Protein AF-A0A7U3UN12-F1 (afdb_monomer)

Nearest PDB structures (foldseek):
  3afe-assembly1_C  TM=8.961E-01  e=5.277E-24  Mycobacterium tuberculosis
  5mr6-assembly1_E  TM=8.940E-01  e=1.769E-22  Streptomyces sp.
  2or0-assembly1_A  TM=8.909E-01  e=9.303E-21  Rhodococcus jostii RHA1
  2jbt-assembly1_B  TM=8.731E-01  e=4.137E-21  Acinetobacter baumannii
  2or0-assembly2_B  TM=8.757E-01  e=8.894E-21  Rhodococcus jostii RHA1

Organism: NCBI:txid659352

Structure (mmCIF, N/CA/C/O backbone):
data_AF-A0A7U3UN12-F1
#
_entry.id   AF-A0A7U3UN12-F1
#
loop_
_atom_site.group_PDB
_atom_site.id
_atom_site.type_symbol
_atom_site.label_atom_id
_atom_site.label_alt_id
_atom_site.label_comp_id
_atom_site.label_asym_id
_atom_site.label_entity_id
_atom_site.label_seq_id
_atom_site.pdbx_PDB_ins_code
_atom_site.Cartn_x
_atom_site.Cartn_y
_atom_site.Cartn_z
_atom_site.occupancy
_atom_site.B_iso_or_equiv
_atom_site.auth_seq_id
_atom_site.auth_comp_id
_atom_site.auth_asym_id
_atom_site.auth_atom_id
_atom_site.pdbx_PDB_model_num
ATOM 1 N N . MET A 1 1 ? -53.685 4.146 -20.738 1.00 42.12 1 MET A N 1
ATOM 2 C CA . MET A 1 1 ? -53.205 5.448 -21.251 1.00 42.12 1 MET A CA 1
ATOM 3 C C . MET A 1 1 ? -54.271 6.503 -20.979 1.00 42.12 1 MET A C 1
ATOM 5 O O . MET A 1 1 ? -55.441 6.135 -21.044 1.00 42.12 1 MET A O 1
ATOM 9 N N . PRO A 1 2 ? -53.913 7.751 -20.632 1.00 36.34 2 PRO A N 1
ATOM 10 C CA . PRO A 1 2 ? -52.675 8.452 -21.002 1.00 36.34 2 PRO A CA 1
ATOM 11 C C . PRO A 1 2 ? -51.550 8.107 -20.009 1.00 36.34 2 PRO A C 1
ATOM 13 O O . PRO A 1 2 ? -51.827 7.942 -18.833 1.00 36.34 2 PRO A O 1
ATOM 16 N N . ASP A 1 3 ? -50.318 7.768 -20.387 1.00 40.16 3 ASP A N 1
ATOM 17 C CA . ASP A 1 3 ? -49.405 8.413 -21.342 1.00 40.16 3 ASP A CA 1
ATOM 18 C C . ASP A 1 3 ? -49.258 9.912 -21.101 1.00 40.16 3 ASP A C 1
ATOM 20 O O . ASP A 1 3 ? -49.695 10.743 -21.889 1.00 40.16 3 ASP A O 1
ATOM 24 N N . THR A 1 4 ? -48.602 10.237 -19.989 1.00 31.89 4 THR A N 1
ATOM 25 C CA . THR A 1 4 ? -47.873 11.494 -19.838 1.00 31.89 4 THR A CA 1
ATOM 26 C C . THR A 1 4 ? -46.593 11.244 -19.044 1.00 31.89 4 THR A C 1
ATOM 28 O O . THR A 1 4 ? -46.577 11.349 -17.819 1.00 31.89 4 THR A O 1
ATOM 31 N N . HIS A 1 5 ? -45.498 10.958 -19.753 1.00 36.66 5 HIS A N 1
ATOM 32 C CA . HIS A 1 5 ? -44.168 11.378 -19.313 1.00 36.66 5 HIS A CA 1
ATOM 33 C C . HIS A 1 5 ? -44.172 12.914 -19.251 1.00 36.66 5 HIS A C 1
ATOM 35 O O . HIS A 1 5 ? -43.764 13.590 -20.193 1.00 36.66 5 HIS A O 1
ATOM 41 N N . PHE A 1 6 ? -44.678 13.486 -18.159 1.00 35.97 6 PHE A N 1
ATOM 42 C CA . PHE A 1 6 ? -44.279 14.835 -17.794 1.00 35.97 6 PHE A CA 1
ATOM 43 C C . PHE A 1 6 ? -42.850 14.711 -17.274 1.00 35.97 6 PHE A C 1
ATOM 45 O O . PHE A 1 6 ? -42.616 14.096 -16.234 1.00 35.97 6 PHE A O 1
ATOM 52 N N . ALA A 1 7 ? -41.886 15.291 -17.990 1.00 42.12 7 ALA A N 1
ATOM 53 C CA . ALA A 1 7 ? -40.674 15.778 -17.346 1.00 42.12 7 ALA A CA 1
ATOM 54 C C . ALA A 1 7 ? -41.134 16.881 -16.385 1.00 42.12 7 ALA A C 1
ATOM 56 O O . ALA A 1 7 ? -41.232 18.050 -16.753 1.00 42.12 7 ALA A O 1
ATOM 57 N N . ALA A 1 8 ? -41.608 16.461 -15.216 1.00 51.62 8 ALA A N 1
ATOM 58 C CA . ALA A 1 8 ? -42.236 17.344 -14.267 1.00 51.62 8 ALA A CA 1
ATOM 59 C C . ALA A 1 8 ? -41.144 18.225 -13.666 1.00 51.62 8 ALA A C 1
ATOM 61 O O . ALA A 1 8 ? -40.099 17.730 -13.246 1.00 51.62 8 ALA A O 1
ATOM 62 N N . ASP A 1 9 ? -41.378 19.533 -13.686 1.00 61.50 9 ASP A N 1
ATOM 63 C CA . ASP A 1 9 ? -40.504 20.515 -13.061 1.00 61.50 9 ASP A CA 1
ATOM 64 C C . ASP A 1 9 ? -40.189 20.059 -11.616 1.00 61.50 9 ASP A C 1
ATOM 66 O O . ASP A 1 9 ? -41.124 19.862 -10.827 1.00 61.50 9 ASP A O 1
ATOM 70 N N . PRO A 1 10 ? -38.909 19.850 -11.247 1.00 58.53 10 PRO A N 1
ATOM 71 C CA . PRO A 1 10 ? -38.522 19.457 -9.892 1.00 58.53 10 PRO A CA 1
ATOM 72 C C . PRO A 1 10 ? -39.034 20.430 -8.823 1.00 58.53 10 PRO A C 1
ATOM 74 O O . PRO A 1 10 ? -39.252 20.023 -7.683 1.00 58.53 10 PRO A O 1
ATOM 77 N N . ALA A 1 11 ? -39.278 21.694 -9.193 1.00 62.09 11 ALA A N 1
ATOM 78 C CA . ALA A 1 11 ? -39.853 22.709 -8.313 1.00 62.09 11 ALA A CA 1
ATOM 79 C C . ALA A 1 11 ? -41.364 22.531 -8.065 1.00 62.09 11 ALA A C 1
ATOM 81 O O . ALA A 1 11 ? -41.926 23.197 -7.197 1.00 62.09 11 ALA A O 1
ATOM 82 N N . GLN A 1 12 ? -42.038 21.654 -8.815 1.00 71.75 12 GLN A N 1
ATOM 83 C CA . GLN A 1 12 ? -43.492 21.457 -8.765 1.00 71.75 12 GLN A CA 1
ATOM 84 C C . GLN A 1 12 ? -43.906 20.032 -8.378 1.00 71.75 12 GLN A C 1
ATOM 86 O O . GLN A 1 12 ? -45.104 19.763 -8.280 1.00 71.75 12 GLN A O 1
ATOM 91 N N . THR A 1 13 ? -42.946 19.131 -8.130 1.00 79.44 13 THR A N 1
ATOM 92 C CA . THR A 1 13 ? -43.201 17.746 -7.698 1.00 79.44 13 THR A CA 1
ATOM 93 C C . THR A 1 13 ? -42.498 17.404 -6.389 1.00 79.44 13 THR A C 1
ATOM 95 O O . THR A 1 13 ? -41.421 17.938 -6.112 1.00 79.44 13 THR A O 1
ATOM 98 N N . PRO A 1 14 ? -43.073 16.501 -5.568 1.00 81.88 14 PRO A N 1
ATOM 99 C CA . PRO A 1 14 ? -42.482 16.124 -4.289 1.00 81.88 14 PRO A CA 1
ATOM 100 C C . PRO A 1 14 ? -41.274 15.190 -4.450 1.00 81.88 14 PRO A C 1
ATOM 102 O O . PRO A 1 14 ? -40.668 14.821 -3.452 1.00 81.88 14 PRO A O 1
ATOM 105 N N . VAL A 1 15 ? -40.897 14.809 -5.678 1.00 84.00 15 VAL A N 1
ATOM 106 C CA . VAL A 1 15 ? -39.789 13.882 -5.949 1.00 84.00 15 VAL A CA 1
ATOM 107 C C . VAL A 1 15 ? -38.502 14.371 -5.290 1.00 84.00 15 VAL A C 1
ATOM 109 O O . VAL A 1 15 ? -38.031 15.467 -5.592 1.00 84.00 15 VAL A O 1
ATOM 112 N N . GLY A 1 16 ? -37.924 13.556 -4.409 1.00 74.25 16 GLY A N 1
ATOM 113 C CA . GLY A 1 16 ? -36.768 13.925 -3.590 1.00 74.25 16 GLY A CA 1
ATOM 114 C C . GLY A 1 16 ? -36.818 13.305 -2.197 1.00 74.25 16 GLY A C 1
ATOM 115 O O . GLY A 1 16 ? -37.695 12.491 -1.901 1.00 74.25 16 GLY A O 1
ATOM 116 N N . VAL A 1 17 ? -35.853 13.670 -1.353 1.00 80.19 17 VAL A N 1
ATOM 117 C CA . VAL A 1 17 ? -35.819 13.304 0.071 1.00 80.19 17 VAL A CA 1
ATOM 118 C C . VAL A 1 17 ? -36.171 14.537 0.892 1.00 80.19 17 VAL A C 1
ATOM 120 O O . VAL A 1 17 ? -35.703 15.635 0.589 1.00 80.19 17 VAL A O 1
ATOM 123 N N . TRP A 1 18 ? -36.989 14.358 1.921 1.00 83.56 18 TRP A N 1
ATOM 124 C CA . TRP A 1 18 ? -37.449 15.425 2.797 1.00 83.56 18 TRP A CA 1
ATOM 125 C C . TRP A 1 18 ? -37.288 15.012 4.248 1.00 83.56 18 TRP A C 1
ATOM 127 O O . TRP A 1 18 ? -37.630 13.887 4.609 1.00 83.56 18 TRP A O 1
ATOM 137 N N . THR A 1 19 ? -36.814 15.929 5.080 1.00 83.00 19 THR A N 1
ATOM 138 C CA . THR A 1 19 ? -36.794 15.761 6.535 1.00 83.00 19 THR A CA 1
ATOM 139 C C . THR A 1 19 ? -37.794 16.710 7.156 1.00 83.00 19 THR A C 1
ATOM 141 O O . THR A 1 19 ? -37.866 17.878 6.769 1.00 83.00 19 THR A O 1
ATOM 144 N N . GLY A 1 20 ? -38.561 16.224 8.117 1.00 83.88 20 GLY A N 1
ATOM 145 C CA . GLY A 1 20 ? -39.664 16.979 8.677 1.00 83.88 20 GLY A CA 1
ATOM 146 C C . GLY A 1 20 ? -40.144 16.415 9.996 1.00 83.88 20 GLY A C 1
ATOM 147 O O . GLY A 1 20 ? -39.463 15.606 10.623 1.00 83.88 20 GLY A O 1
ATOM 148 N N . SER A 1 21 ? -41.329 16.840 10.407 1.00 79.62 21 SER A N 1
ATOM 149 C CA . SER A 1 21 ? -42.030 16.256 11.542 1.00 79.62 21 SER A CA 1
ATOM 150 C C . SER A 1 21 ? -43.490 15.990 11.209 1.00 79.62 21 SER A C 1
ATOM 152 O O . SER A 1 21 ? -44.137 16.768 10.498 1.00 79.62 21 SER A O 1
ATOM 154 N N . VAL A 1 22 ? -43.991 14.848 11.683 1.00 76.56 22 VAL A N 1
ATOM 155 C CA . VAL A 1 22 ? -45.420 14.553 11.707 1.00 76.56 22 VAL A CA 1
ATOM 156 C C . VAL A 1 22 ? -45.916 14.901 13.095 1.00 76.56 22 VAL A C 1
ATOM 158 O O . VAL A 1 22 ? -45.373 14.439 14.100 1.00 76.56 22 VAL A O 1
ATOM 161 N N . ARG A 1 23 ? -46.962 15.719 13.145 1.00 73.19 23 ARG A N 1
ATOM 162 C CA . ARG A 1 23 ? -47.725 15.951 14.363 1.00 73.19 23 ARG A CA 1
ATOM 163 C C . ARG A 1 23 ? -48.973 15.080 14.329 1.00 73.19 23 ARG A C 1
ATOM 165 O O . ARG A 1 23 ? -49.747 15.146 13.372 1.00 73.19 23 ARG A O 1
ATOM 172 N N . HIS A 1 24 ? -49.157 14.289 15.378 1.00 70.81 24 HIS A N 1
ATOM 173 C CA . HIS A 1 24 ? -50.365 13.512 15.639 1.00 70.81 24 HIS A CA 1
ATOM 174 C C . HIS A 1 24 ? -50.679 13.621 17.133 1.00 70.81 24 HIS A C 1
ATOM 176 O O . HIS A 1 24 ? -49.779 13.571 17.971 1.00 70.81 24 HIS A O 1
ATOM 182 N N . ASP A 1 25 ? -51.946 13.877 17.462 1.00 70.50 25 ASP A N 1
ATOM 183 C CA . ASP A 1 25 ? -52.377 14.206 18.827 1.00 70.50 25 ASP A CA 1
ATOM 184 C C . ASP A 1 25 ? -51.485 15.309 19.477 1.00 70.50 25 ASP A C 1
ATOM 186 O O . ASP A 1 25 ? -51.302 16.383 18.886 1.00 70.50 25 ASP A O 1
ATOM 190 N N . ASP A 1 26 ? -50.928 15.053 20.672 1.00 68.25 26 ASP A N 1
ATOM 191 C CA . ASP A 1 26 ? -49.987 15.929 21.406 1.00 68.25 26 ASP A CA 1
ATOM 192 C C . ASP A 1 26 ? -48.503 15.553 21.179 1.00 68.25 26 ASP A C 1
ATOM 194 O O . ASP A 1 26 ? -47.614 16.022 21.896 1.00 68.25 26 ASP A O 1
ATOM 198 N N . GLN A 1 27 ? -48.213 14.686 20.203 1.00 67.44 27 GLN A N 1
ATOM 199 C CA . GLN A 1 27 ? -46.865 14.203 19.894 1.00 67.44 27 GLN A CA 1
ATOM 200 C C . GLN A 1 27 ? -46.340 14.791 18.581 1.00 67.44 27 GLN A C 1
ATOM 202 O O . GLN A 1 27 ? -47.083 15.219 17.696 1.00 67.44 27 GLN A O 1
ATOM 207 N N . THR A 1 28 ? -45.018 14.886 18.475 1.00 76.94 28 THR A N 1
ATOM 208 C CA . THR A 1 28 ? -44.327 15.358 17.273 1.00 76.94 28 THR A CA 1
ATOM 209 C C . THR A 1 28 ? -43.138 14.454 17.034 1.00 76.94 28 THR A C 1
ATOM 211 O O . THR A 1 28 ? -42.165 14.508 17.785 1.00 76.94 28 THR A O 1
ATOM 214 N N . ASP A 1 29 ? -43.222 13.657 15.977 1.00 74.62 29 ASP A N 1
ATOM 215 C CA . ASP A 1 29 ? -42.183 12.706 15.614 1.00 74.62 29 ASP A CA 1
ATOM 216 C C . ASP A 1 29 ? -41.416 13.226 14.397 1.00 74.62 29 ASP A C 1
ATOM 218 O O . ASP A 1 29 ? -42.035 13.608 13.395 1.00 74.62 29 ASP A O 1
ATOM 222 N N . PRO A 1 30 ? -40.074 13.283 14.449 1.00 79.94 30 PRO A N 1
ATOM 223 C CA . PRO A 1 30 ? -39.297 13.608 13.268 1.00 79.94 30 PRO A CA 1
ATOM 224 C C . PRO A 1 30 ? -39.419 12.470 12.249 1.00 79.94 30 PRO A C 1
ATOM 226 O O . PRO A 1 30 ? -39.492 11.296 12.608 1.00 79.94 30 PRO A O 1
ATOM 229 N N . TYR A 1 31 ? -39.391 12.802 10.964 1.00 84.12 31 TYR A N 1
ATOM 230 C CA . TYR A 1 31 ? -39.350 11.813 9.897 1.00 84.12 31 TYR A CA 1
ATOM 231 C C . TYR A 1 31 ? -38.380 12.209 8.791 1.00 84.12 31 TYR A C 1
ATOM 233 O O . TYR A 1 31 ? -38.046 13.377 8.591 1.00 84.12 31 TYR A O 1
ATOM 241 N N . THR A 1 32 ? -37.974 11.207 8.021 1.00 82.12 32 THR A N 1
ATOM 242 C CA . THR A 1 32 ? -37.382 11.359 6.696 1.00 82.12 32 THR A CA 1
ATOM 243 C C . THR A 1 32 ? -38.242 10.598 5.697 1.00 82.12 32 THR A C 1
ATOM 245 O O . THR A 1 32 ? -38.432 9.395 5.841 1.00 82.12 32 THR A O 1
ATOM 248 N N . ILE A 1 33 ? -38.777 11.283 4.690 1.00 84.81 33 ILE A N 1
ATOM 249 C CA . ILE A 1 33 ? -39.629 10.697 3.649 1.00 84.81 33 ILE A CA 1
ATOM 250 C C . ILE A 1 33 ? -38.970 10.886 2.287 1.00 84.81 33 ILE A C 1
ATOM 252 O O . ILE A 1 33 ? -38.375 11.929 2.011 1.00 84.81 33 ILE A O 1
ATOM 256 N N . SER A 1 34 ? -39.076 9.894 1.413 1.00 84.25 34 SER A N 1
ATOM 257 C CA . SER A 1 34 ? -38.676 10.027 0.019 1.00 84.25 34 SER A CA 1
ATOM 258 C C . SER A 1 34 ? -39.816 9.690 -0.914 1.00 84.25 34 SER A C 1
ATOM 260 O O . SER A 1 34 ? -40.444 8.645 -0.772 1.00 84.25 34 SER A O 1
ATOM 262 N N . PHE A 1 35 ? -40.023 10.565 -1.895 1.00 83.62 35 PHE A N 1
ATOM 263 C CA . PHE A 1 35 ? -40.941 10.356 -3.005 1.00 83.62 35 PHE A CA 1
ATOM 264 C C . PHE A 1 35 ? -40.124 10.011 -4.248 1.00 83.62 35 PHE A C 1
ATOM 266 O O . PHE A 1 35 ? -39.290 10.808 -4.698 1.00 83.62 35 PHE A O 1
ATOM 273 N N . ALA A 1 36 ? -40.339 8.819 -4.795 1.00 79.38 36 ALA A N 1
ATOM 274 C CA . ALA A 1 36 ? -39.640 8.355 -5.983 1.00 79.38 36 ALA A CA 1
ATOM 275 C C . ALA A 1 36 ? -40.406 8.726 -7.270 1.00 79.38 36 ALA A C 1
ATOM 277 O O . ALA A 1 36 ? -41.631 8.861 -7.242 1.00 79.38 36 ALA A O 1
ATOM 278 N N . PRO A 1 37 ? -39.722 8.882 -8.420 1.00 75.75 37 PRO A N 1
ATOM 279 C CA . PRO A 1 37 ? -40.375 9.230 -9.686 1.00 75.75 37 PRO A CA 1
ATOM 280 C C . PRO A 1 37 ? -41.416 8.213 -10.180 1.00 75.75 37 PRO A C 1
ATOM 282 O O . PRO A 1 37 ? -42.262 8.567 -10.995 1.00 75.75 37 PRO A O 1
ATOM 285 N N . ASP A 1 38 ? -41.345 6.963 -9.720 1.00 78.44 38 ASP A N 1
ATOM 286 C CA . ASP A 1 38 ? -42.259 5.873 -10.086 1.00 78.44 38 ASP A CA 1
ATOM 287 C C . ASP A 1 38 ? -43.555 5.842 -9.253 1.00 78.44 38 ASP A C 1
ATOM 289 O O . ASP A 1 38 ? -44.390 4.961 -9.450 1.00 78.44 38 ASP A O 1
ATOM 293 N N . GLY A 1 39 ? -43.743 6.811 -8.351 1.00 79.88 39 GLY A N 1
ATOM 294 C CA . GLY A 1 39 ? -44.926 6.913 -7.499 1.00 79.88 39 GLY A CA 1
ATOM 295 C C . GLY A 1 39 ? -44.787 6.216 -6.148 1.00 79.88 39 GLY A C 1
ATOM 296 O O . GLY A 1 39 ? -45.744 6.221 -5.382 1.00 79.88 39 GLY A O 1
ATOM 297 N N . THR A 1 40 ? -43.629 5.643 -5.812 1.00 81.62 40 THR A N 1
ATOM 298 C CA . THR A 1 40 ? -43.408 4.979 -4.516 1.00 81.62 40 THR A CA 1
ATOM 299 C C . THR A 1 40 ? -42.907 5.933 -3.428 1.00 81.62 40 THR A C 1
ATOM 301 O O . THR A 1 40 ? -42.318 6.987 -3.703 1.00 81.62 40 THR A O 1
ATOM 304 N N . ILE A 1 41 ? -43.153 5.561 -2.168 1.00 82.12 41 ILE A N 1
ATOM 305 C CA . ILE A 1 41 ? -42.740 6.302 -0.971 1.00 82.12 41 ILE A CA 1
ATOM 306 C C . ILE A 1 41 ? -42.015 5.389 0.003 1.00 82.12 41 ILE A C 1
ATOM 308 O O . ILE A 1 41 ? -42.463 4.273 0.256 1.00 82.12 41 ILE A O 1
ATOM 312 N N . ALA A 1 42 ? -40.948 5.915 0.599 1.00 80.50 42 ALA A N 1
ATOM 313 C CA . ALA A 1 42 ? -40.327 5.347 1.786 1.00 80.50 42 ALA A CA 1
ATOM 314 C C . ALA A 1 42 ? -40.314 6.403 2.897 1.00 80.50 42 ALA A C 1
ATOM 316 O O . ALA A 1 42 ? -39.786 7.499 2.699 1.00 80.50 42 ALA A O 1
ATOM 317 N N . LEU A 1 43 ? -40.903 6.080 4.047 1.00 81.81 43 LEU A N 1
ATOM 318 C CA . LEU A 1 43 ? -40.863 6.881 5.267 1.00 81.81 43 LEU A CA 1
ATOM 319 C C . LEU A 1 43 ? -39.957 6.199 6.287 1.00 81.81 43 LEU A C 1
ATOM 321 O O . LEU A 1 43 ? -39.971 4.980 6.445 1.00 81.81 43 LEU A O 1
ATOM 325 N N . ARG A 1 44 ? -39.226 7.009 7.039 1.00 77.69 44 ARG A N 1
ATOM 326 C CA . ARG A 1 44 ? -38.515 6.589 8.231 1.00 77.69 44 ARG A CA 1
ATOM 327 C C . ARG A 1 44 ? -38.750 7.568 9.375 1.00 77.69 44 ARG A C 1
ATOM 329 O O . ARG A 1 44 ? -38.550 8.766 9.196 1.00 77.69 44 ARG A O 1
ATOM 336 N N . THR A 1 45 ? -39.097 7.061 10.549 1.00 74.75 45 THR A N 1
ATOM 337 C CA . THR A 1 45 ? -39.099 7.799 11.825 1.00 74.75 45 THR A CA 1
ATOM 338 C C . THR A 1 45 ? -38.021 7.202 12.752 1.00 74.75 45 THR A C 1
ATOM 340 O O . THR A 1 45 ? -37.384 6.212 12.377 1.00 74.75 45 THR A O 1
ATOM 343 N N . PRO A 1 46 ? -37.765 7.752 13.958 1.00 63.66 46 PRO A N 1
ATOM 344 C CA . PRO A 1 46 ? -36.860 7.133 14.930 1.00 63.66 46 PRO A CA 1
ATOM 345 C C . PRO A 1 46 ? -37.236 5.701 15.330 1.00 63.66 46 PRO A C 1
ATOM 347 O O . PRO A 1 46 ? -36.381 4.964 15.811 1.00 63.66 46 PRO A O 1
ATOM 350 N N . VAL A 1 47 ? -38.505 5.314 15.163 1.00 61.62 47 VAL A N 1
ATOM 351 C CA . VAL A 1 47 ? -39.056 4.058 15.696 1.00 61.62 47 VAL A CA 1
ATOM 352 C C . VAL A 1 47 ? -39.829 3.225 14.669 1.00 61.62 47 VAL A C 1
ATOM 354 O O . VAL A 1 47 ? -40.182 2.085 14.967 1.00 61.62 47 VAL A O 1
ATOM 357 N N . THR A 1 48 ? -40.074 3.749 13.464 1.00 68.19 48 THR A N 1
ATOM 358 C CA . THR A 1 48 ? -40.845 3.078 12.404 1.00 68.19 48 THR A CA 1
ATOM 359 C C . THR A 1 48 ? -40.194 3.226 11.035 1.00 68.19 48 THR A C 1
ATOM 361 O O . THR A 1 48 ? -39.489 4.196 10.737 1.00 68.19 48 THR A O 1
ATOM 364 N N . VAL A 1 49 ? -40.479 2.251 10.175 1.00 70.62 49 VAL A N 1
ATOM 365 C CA . VAL A 1 49 ? -40.269 2.341 8.731 1.00 70.62 49 VAL A CA 1
ATOM 366 C C . VAL A 1 49 ? -41.631 2.181 8.068 1.00 70.62 49 VAL A C 1
ATOM 368 O O . VAL A 1 49 ? -42.425 1.322 8.457 1.00 70.62 49 VAL A O 1
ATOM 371 N N . GLY A 1 50 ? -41.906 3.029 7.083 1.00 77.69 50 GLY A N 1
ATOM 372 C CA . GLY A 1 50 ? -43.135 3.005 6.311 1.00 77.69 50 GLY A CA 1
ATOM 373 C C . GLY A 1 50 ? -42.875 2.958 4.817 1.00 77.69 50 GLY A C 1
ATOM 374 O O . GLY A 1 50 ? -41.863 3.455 4.323 1.00 77.69 50 GLY A O 1
ATOM 375 N N . THR A 1 51 ? -43.816 2.379 4.085 1.00 81.12 51 THR A N 1
ATOM 376 C CA . THR A 1 51 ? -43.809 2.359 2.619 1.00 81.12 51 THR A CA 1
ATOM 377 C C . THR A 1 51 ? -45.177 2.748 2.093 1.00 81.12 51 THR A C 1
ATOM 379 O O . THR A 1 51 ? -46.173 2.660 2.808 1.00 81.12 51 THR A O 1
ATOM 382 N N . GLY A 1 52 ? -45.240 3.237 0.861 1.00 86.06 52 GLY A N 1
ATOM 383 C CA . GLY A 1 52 ? -46.489 3.760 0.336 1.00 86.06 52 GLY A CA 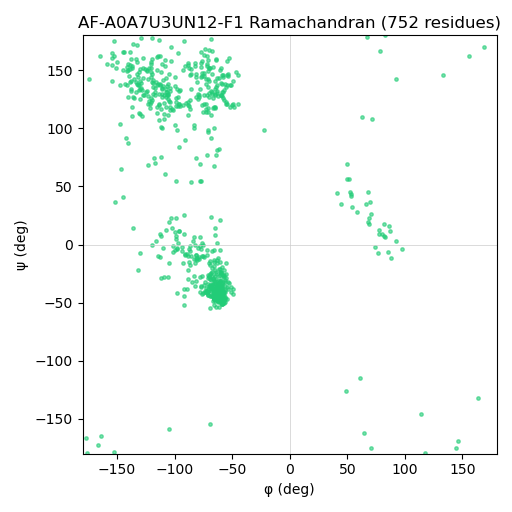1
ATOM 384 C C . GLY A 1 52 ? -46.418 4.214 -1.109 1.00 86.06 52 GLY A C 1
ATOM 385 O O . GLY A 1 52 ? -45.449 3.941 -1.820 1.00 86.06 52 GLY A O 1
ATOM 386 N N . THR A 1 53 ? -47.445 4.942 -1.533 1.00 87.50 53 THR A N 1
ATOM 387 C CA . THR A 1 53 ? -47.560 5.477 -2.893 1.00 87.50 53 THR A CA 1
ATOM 388 C C . THR A 1 53 ? -48.023 6.923 -2.888 1.00 87.50 53 THR A C 1
ATOM 390 O O . THR A 1 53 ? -48.882 7.296 -2.091 1.00 87.50 53 THR A O 1
ATOM 393 N N . TRP A 1 54 ? -47.489 7.740 -3.793 1.00 91.06 54 TRP A N 1
ATOM 394 C CA . TRP A 1 54 ? -47.915 9.121 -3.994 1.00 91.06 54 TRP A CA 1
ATOM 395 C C . TRP A 1 54 ? -48.421 9.349 -5.413 1.00 91.06 54 TRP A C 1
ATOM 397 O O . TRP A 1 54 ? -48.031 8.673 -6.364 1.00 91.06 54 TRP A O 1
ATOM 407 N N . VAL A 1 55 ? -49.278 10.356 -5.551 1.00 86.88 55 VAL A N 1
ATOM 408 C CA . VAL A 1 55 ? -49.844 10.782 -6.828 1.00 86.88 55 VAL A CA 1
ATOM 409 C C . VAL A 1 55 ? -49.729 12.301 -6.948 1.00 86.88 55 VAL A C 1
ATOM 411 O O . VAL A 1 55 ? -49.951 13.042 -5.987 1.00 86.88 55 VAL A O 1
ATOM 414 N N . ALA A 1 56 ? -49.360 12.780 -8.136 1.00 85.50 56 ALA A N 1
ATOM 415 C CA . ALA A 1 56 ? -49.292 14.207 -8.435 1.00 85.50 56 ALA A CA 1
ATOM 416 C C . ALA A 1 56 ? -50.699 14.819 -8.580 1.00 85.50 56 ALA A C 1
ATOM 418 O O . ALA A 1 56 ? -51.574 14.241 -9.224 1.00 85.50 56 ALA A O 1
ATOM 419 N N . GLY A 1 57 ? -50.897 16.012 -8.017 1.00 82.69 57 GLY A N 1
ATOM 420 C CA . GLY A 1 57 ? -52.091 16.838 -8.202 1.00 82.69 57 GLY A CA 1
ATOM 421 C C . GLY A 1 57 ? -51.833 18.034 -9.134 1.00 82.69 57 GLY A C 1
ATOM 422 O O . GLY A 1 57 ? -50.878 18.025 -9.913 1.00 82.69 57 GLY A O 1
ATOM 423 N N . PRO A 1 58 ? -52.664 19.095 -9.072 1.00 84.06 58 PRO A N 1
ATOM 424 C CA . PRO A 1 58 ? -52.377 20.379 -9.722 1.00 84.06 58 PRO A CA 1
ATOM 425 C C . PRO A 1 58 ? -50.992 20.932 -9.326 1.00 84.06 58 PRO A C 1
ATOM 427 O O . PRO A 1 58 ? -50.488 20.548 -8.272 1.00 84.06 58 PRO A O 1
ATOM 430 N N . PRO A 1 59 ? -50.386 21.860 -10.096 1.00 81.75 59 PRO A N 1
ATOM 431 C CA . PRO A 1 59 ? -49.037 22.373 -9.836 1.00 81.75 59 PRO A CA 1
ATOM 432 C C . PRO A 1 59 ? -48.781 22.717 -8.361 1.00 81.75 59 PRO A C 1
ATOM 434 O O . PRO A 1 59 ? -49.497 23.529 -7.770 1.00 81.75 59 PRO A O 1
ATOM 437 N N . GLY A 1 60 ? -47.772 22.071 -7.766 1.00 81.81 60 GLY A N 1
ATOM 438 C CA . GLY A 1 60 ? -47.418 22.241 -6.356 1.00 81.81 60 GLY A CA 1
ATOM 439 C C . GLY A 1 60 ? -48.319 21.506 -5.355 1.00 81.81 60 GLY A C 1
ATOM 440 O O . GLY A 1 60 ? -48.228 21.797 -4.166 1.00 81.81 60 GLY A O 1
ATOM 441 N N . ARG A 1 61 ? -49.183 20.575 -5.783 1.00 89.25 61 ARG A N 1
ATOM 442 C CA . ARG A 1 61 ? -49.997 19.702 -4.914 1.00 89.25 61 ARG A CA 1
ATOM 443 C C . ARG A 1 61 ? -49.757 18.226 -5.216 1.00 89.25 61 ARG A C 1
ATOM 445 O O . ARG A 1 61 ? -49.474 17.855 -6.352 1.00 89.25 61 ARG A O 1
ATOM 452 N N . PHE A 1 62 ? -49.903 17.387 -4.201 1.00 91.00 62 PHE A N 1
ATOM 453 C CA . PHE A 1 62 ? -49.770 15.933 -4.295 1.00 91.00 62 PHE A CA 1
ATOM 454 C C . PHE A 1 62 ? -50.582 15.264 -3.185 1.00 91.00 62 PHE A C 1
ATOM 456 O O . PHE A 1 62 ? -50.977 15.924 -2.228 1.00 91.00 62 PHE A O 1
ATOM 463 N N . SER A 1 63 ? -50.828 13.966 -3.293 1.00 90.19 63 SER A N 1
ATOM 464 C CA . SER A 1 63 ? -51.377 13.157 -2.203 1.00 90.19 63 SER A CA 1
ATOM 465 C C . SER A 1 63 ? -50.526 11.917 -2.015 1.00 90.19 63 SER A C 1
ATOM 467 O O . SER A 1 63 ? -49.931 11.428 -2.979 1.00 90.19 63 SER A O 1
ATOM 469 N N . TYR A 1 64 ? -50.476 11.397 -0.798 1.00 90.38 64 TYR A N 1
ATOM 470 C CA . TYR A 1 64 ? -49.819 10.134 -0.534 1.00 90.38 64 TYR A CA 1
ATOM 471 C C . TYR A 1 64 ? -50.555 9.251 0.456 1.00 90.38 64 TYR A C 1
ATOM 473 O O . TYR A 1 64 ? -51.213 9.732 1.375 1.00 90.38 64 TYR A O 1
ATOM 481 N N . GLU A 1 65 ? -50.378 7.952 0.257 1.00 88.12 65 GLU A N 1
ATOM 482 C CA . GLU A 1 65 ? -50.784 6.895 1.167 1.00 88.12 65 GLU A CA 1
ATOM 483 C C . GLU A 1 65 ? -49.543 6.189 1.681 1.00 88.12 65 GLU A C 1
ATOM 485 O O . GLU A 1 65 ? -48.615 5.936 0.911 1.00 88.12 65 GLU A O 1
ATOM 490 N N . LEU A 1 66 ? -49.518 5.894 2.974 1.00 86.81 66 LEU A N 1
ATOM 491 C CA . LEU A 1 66 ? -48.387 5.271 3.637 1.00 86.81 66 LEU A CA 1
ATOM 492 C C . LEU A 1 66 ? -48.875 4.257 4.665 1.00 86.81 66 LEU A C 1
ATOM 494 O O . LEU A 1 66 ? -49.779 4.549 5.445 1.00 86.81 66 LEU A O 1
ATOM 498 N N . THR A 1 67 ? -48.220 3.103 4.701 1.00 83.19 67 THR A N 1
ATOM 499 C CA . THR A 1 67 ? -48.338 2.134 5.781 1.00 83.19 67 THR A CA 1
ATOM 500 C C . THR A 1 67 ? -47.032 2.082 6.564 1.00 83.19 67 THR A C 1
ATOM 502 O O . THR A 1 67 ? -45.970 1.864 5.982 1.00 83.19 67 THR A O 1
ATOM 505 N N . GLU A 1 68 ? -47.103 2.254 7.880 1.00 80.50 68 GLU A N 1
ATOM 506 C CA . GLU A 1 68 ? -45.980 2.094 8.807 1.00 80.50 68 GLU A CA 1
ATOM 507 C C . GLU A 1 68 ? -46.183 0.859 9.670 1.00 80.50 68 GLU A C 1
ATOM 509 O O . GLU A 1 68 ? -47.294 0.599 10.131 1.00 80.50 68 GLU A O 1
ATOM 514 N N . VAL A 1 69 ? -45.103 0.132 9.946 1.00 71.56 69 VAL A N 1
ATOM 515 C CA . VAL A 1 69 ? -45.099 -0.915 10.972 1.00 71.56 69 VAL A CA 1
ATOM 516 C C . VAL A 1 69 ? -44.326 -0.386 12.170 1.00 71.56 69 VAL A C 1
ATOM 518 O O . VAL A 1 69 ? -43.217 0.133 12.023 1.00 71.56 69 VAL A O 1
ATOM 521 N N . PHE A 1 70 ? -44.918 -0.493 13.359 1.00 66.38 70 PHE A N 1
ATOM 522 C CA . PHE A 1 70 ? -44.299 -0.025 14.594 1.00 66.38 70 PHE A CA 1
ATOM 523 C C . PHE A 1 70 ? -44.285 -1.117 15.650 1.00 66.38 70 PHE A C 1
ATOM 525 O O . PHE A 1 70 ? -45.249 -1.867 15.805 1.00 66.38 70 PHE A O 1
ATOM 532 N N . THR A 1 71 ? -43.206 -1.156 16.427 1.00 57.75 71 THR A N 1
ATOM 533 C CA . THR A 1 71 ? -43.094 -2.014 17.607 1.00 57.75 71 THR A CA 1
ATOM 534 C C . THR A 1 71 ? -43.096 -1.112 18.843 1.00 57.75 71 THR A C 1
ATOM 536 O O . THR A 1 71 ? -42.073 -0.501 19.151 1.00 57.75 71 THR A O 1
ATOM 539 N N . PRO A 1 72 ? -44.229 -0.964 19.551 1.00 53.56 72 PRO A N 1
ATOM 540 C CA . PRO A 1 72 ? -44.279 -0.189 20.782 1.00 53.56 72 PRO A CA 1
ATOM 541 C C . PRO A 1 72 ? -43.390 -0.832 21.855 1.00 53.56 72 PRO A C 1
ATOM 543 O O . PRO A 1 72 ? -43.123 -2.034 21.824 1.00 53.56 72 PRO A O 1
ATOM 546 N N . ALA A 1 73 ? -42.994 -0.050 22.866 1.00 44.34 73 ALA A N 1
ATOM 547 C CA . ALA A 1 73 ? -42.172 -0.512 23.996 1.00 44.34 73 ALA A CA 1
ATOM 548 C C . ALA A 1 73 ? -42.764 -1.723 24.757 1.00 44.34 73 ALA A C 1
ATOM 550 O O . ALA A 1 73 ? -42.065 -2.391 25.512 1.00 44.34 73 ALA A O 1
ATOM 551 N N . SER A 1 74 ? -44.052 -2.017 24.552 1.00 43.03 74 SER A N 1
ATOM 552 C CA . SER A 1 74 ? -44.776 -3.179 25.075 1.00 43.03 74 SER A CA 1
ATOM 553 C C . SER A 1 74 ? -44.596 -4.475 24.264 1.00 43.03 74 SER A C 1
ATOM 555 O O . SER A 1 74 ? -45.192 -5.493 24.620 1.00 43.03 74 SER A O 1
ATOM 557 N N . GLY A 1 75 ? -43.822 -4.463 23.173 1.00 44.50 75 GLY A N 1
ATOM 558 C CA . GLY A 1 75 ? -43.416 -5.660 22.424 1.00 44.50 75 GLY A CA 1
ATOM 559 C C . GLY A 1 75 ? -44.443 -6.242 21.442 1.00 44.50 75 GLY A C 1
ATOM 560 O O . GLY A 1 75 ? -44.213 -7.332 20.929 1.00 44.50 75 GLY A O 1
ATOM 561 N N . HIS A 1 76 ? -45.558 -5.556 21.163 1.00 52.31 76 HIS A N 1
ATOM 562 C CA . HIS A 1 76 ? -46.605 -6.039 20.245 1.00 52.31 76 HIS A CA 1
ATOM 563 C C . HIS A 1 76 ? -46.689 -5.167 18.984 1.00 52.31 76 HIS A C 1
ATOM 565 O O . HIS A 1 76 ? -47.182 -4.046 19.063 1.00 52.31 76 HIS A O 1
ATOM 571 N N . ALA A 1 77 ? -46.223 -5.673 17.838 1.00 61.78 77 ALA A N 1
ATOM 572 C CA . ALA A 1 77 ? -46.157 -4.925 16.577 1.00 61.78 77 ALA A CA 1
ATOM 573 C C . ALA A 1 77 ? -47.545 -4.536 16.037 1.00 61.78 77 ALA A C 1
ATOM 575 O O . ALA A 1 77 ? -48.396 -5.403 15.912 1.00 61.78 77 ALA A O 1
ATOM 576 N N . GLY A 1 78 ? -47.778 -3.270 15.690 1.00 72.44 78 GLY A N 1
ATOM 577 C CA . GLY A 1 78 ? -49.002 -2.791 15.030 1.00 72.44 78 GLY A CA 1
ATOM 578 C C . GLY A 1 78 ? -48.700 -2.165 13.669 1.00 72.44 78 GLY A C 1
ATOM 579 O O . GLY A 1 78 ? -47.534 -2.061 13.280 1.00 72.44 78 GLY A O 1
ATOM 580 N N . HIS A 1 79 ? -49.734 -1.725 12.948 1.00 78.38 79 HIS A N 1
ATOM 581 C CA . HIS A 1 79 ? -49.537 -0.945 11.723 1.00 78.38 79 HIS A CA 1
ATOM 582 C C . HIS A 1 79 ? -50.389 0.321 11.701 1.00 78.38 79 HIS A C 1
ATOM 584 O O . HIS A 1 79 ? -51.473 0.375 12.280 1.00 78.38 79 HIS A O 1
ATOM 590 N N . LEU A 1 80 ? -49.875 1.356 11.051 1.00 83.12 80 LEU A N 1
ATOM 591 C CA . LEU A 1 80 ? -50.538 2.636 10.847 1.00 83.12 80 LEU A CA 1
ATOM 592 C C . LEU A 1 80 ? -50.747 2.845 9.351 1.00 83.12 80 LEU A C 1
ATOM 594 O O . LEU A 1 80 ? -49.828 2.626 8.575 1.00 83.12 80 LEU A O 1
ATOM 598 N N . GLU A 1 81 ? -51.935 3.285 8.952 1.00 86.56 81 GLU A N 1
ATOM 599 C CA . GLU A 1 81 ? -52.247 3.715 7.588 1.00 86.56 81 GLU A CA 1
ATOM 600 C C . GLU A 1 81 ? -52.533 5.217 7.584 1.00 86.56 81 GLU A C 1
ATOM 602 O O . GLU A 1 81 ? -53.470 5.677 8.241 1.00 86.56 81 GLU A O 1
ATOM 607 N N . ALA A 1 82 ? -51.756 5.985 6.828 1.00 85.81 82 ALA A N 1
ATOM 608 C CA . ALA A 1 82 ? -51.937 7.418 6.658 1.00 85.81 82 ALA A CA 1
ATOM 609 C C . ALA A 1 82 ? -52.315 7.756 5.216 1.00 85.81 82 ALA A C 1
ATOM 611 O O . ALA A 1 82 ? -51.729 7.234 4.273 1.00 85.81 82 ALA A O 1
ATOM 612 N N . HIS A 1 83 ? -53.262 8.678 5.058 1.00 89.88 83 HIS A N 1
ATOM 613 C CA . HIS A 1 83 ? -53.563 9.340 3.791 1.00 89.88 83 HIS A CA 1
ATOM 614 C C . HIS A 1 83 ? -53.423 10.847 3.989 1.00 89.88 83 HIS A C 1
ATOM 616 O O . HIS A 1 83 ? -54.117 11.411 4.839 1.00 89.88 83 HIS A O 1
ATOM 622 N N . VAL A 1 84 ? -52.542 11.495 3.226 1.00 89.38 84 VAL A N 1
ATOM 623 C CA . VAL A 1 84 ? -52.179 12.908 3.399 1.00 89.38 84 VAL A CA 1
ATOM 624 C C . VAL A 1 84 ? -52.244 13.659 2.075 1.00 89.38 84 VAL A C 1
ATOM 626 O O . VAL A 1 84 ? -51.682 13.229 1.067 1.00 89.38 84 VAL A O 1
ATOM 629 N N . GLU A 1 85 ? -52.876 14.830 2.095 1.00 91.19 85 GLU A N 1
ATOM 630 C CA . GLU A 1 85 ? -52.857 15.788 0.992 1.00 91.19 85 GLU A CA 1
ATOM 631 C C . GLU A 1 85 ? -51.780 16.848 1.243 1.00 91.19 85 GLU A C 1
ATOM 633 O O . GLU A 1 85 ? -51.810 17.561 2.246 1.00 91.19 85 GLU A O 1
ATOM 638 N N . GLY A 1 86 ? -50.818 16.958 0.327 1.00 88.44 86 GLY A N 1
ATOM 639 C CA . GLY A 1 86 ? -49.644 17.818 0.428 1.00 88.44 86 GLY A CA 1
ATOM 640 C C . GLY A 1 86 ? -49.631 19.001 -0.547 1.00 88.44 86 GLY A C 1
ATOM 641 O O . GLY A 1 86 ? -50.226 18.982 -1.630 1.00 88.44 86 GLY A O 1
ATOM 642 N N . ARG A 1 87 ? -48.893 20.049 -0.171 1.00 90.50 87 ARG A N 1
ATOM 643 C CA . ARG A 1 87 ? -48.558 21.231 -0.972 1.00 90.50 87 ARG A CA 1
ATOM 644 C C . ARG A 1 87 ? -47.059 21.520 -0.886 1.00 90.50 87 ARG A C 1
ATOM 646 O O . ARG A 1 87 ? -46.459 21.366 0.172 1.00 90.50 87 ARG A O 1
ATOM 653 N N . LEU A 1 88 ? -46.479 21.986 -1.988 1.00 87.62 88 LEU A N 1
ATOM 654 C CA . LEU A 1 88 ? -45.098 22.453 -2.094 1.00 87.62 88 LEU A CA 1
ATOM 655 C C . LEU A 1 88 ? -45.021 23.984 -2.042 1.00 87.62 88 LEU A C 1
ATOM 657 O O . LEU A 1 88 ? -45.881 24.688 -2.583 1.00 87.62 88 LEU A O 1
ATOM 661 N N . ASP A 1 89 ? -43.963 24.482 -1.411 1.00 83.88 89 ASP A N 1
ATOM 662 C CA . ASP A 1 89 ? -43.573 25.888 -1.357 1.00 83.88 89 ASP A CA 1
ATOM 663 C C . ASP A 1 89 ? -42.043 25.988 -1.479 1.00 83.88 89 ASP A C 1
ATOM 665 O O . ASP A 1 89 ? -41.302 25.911 -0.497 1.00 83.88 89 ASP A O 1
ATOM 669 N N . GLY A 1 90 ? -41.546 26.039 -2.719 1.00 80.94 90 GLY A N 1
ATOM 670 C CA . GLY A 1 90 ? -40.110 25.975 -3.004 1.00 80.94 90 GLY A CA 1
ATOM 671 C C . GLY A 1 90 ? -39.479 24.665 -2.518 1.00 80.94 90 GLY A C 1
ATOM 672 O O . GLY A 1 90 ? -39.796 23.589 -3.022 1.00 80.94 90 GLY A O 1
ATOM 673 N N . SER A 1 91 ? -38.570 24.758 -1.543 1.00 81.06 91 SER A N 1
ATOM 674 C CA . SER A 1 91 ? -37.893 23.614 -0.917 1.00 81.06 91 SER A CA 1
ATOM 675 C C . SER A 1 91 ? -38.601 23.078 0.331 1.00 81.06 91 SER A C 1
ATOM 677 O O . SER A 1 91 ? -38.024 22.238 1.017 1.00 81.06 91 SER A O 1
ATOM 679 N N . ALA A 1 92 ? -39.821 23.532 0.634 1.00 84.50 92 ALA A N 1
ATOM 680 C CA . ALA A 1 92 ? -40.633 23.040 1.746 1.00 84.50 92 ALA A CA 1
ATOM 681 C C . ALA A 1 92 ? -41.915 22.357 1.246 1.00 84.50 92 ALA A C 1
ATOM 683 O O . ALA A 1 92 ? -42.468 22.722 0.206 1.00 84.50 92 ALA A O 1
ATOM 684 N N . HIS A 1 93 ? -42.406 21.375 1.999 1.00 87.56 93 HIS A N 1
ATOM 685 C CA . HIS A 1 93 ? -43.734 20.806 1.820 1.00 87.56 93 HIS A CA 1
ATOM 686 C C . HIS A 1 93 ? -44.520 20.855 3.129 1.00 87.56 93 HIS A C 1
ATOM 688 O O . HIS A 1 93 ? -43.951 20.796 4.220 1.00 87.56 93 HIS A O 1
ATOM 694 N N . SER A 1 94 ? -45.840 20.941 3.013 1.00 89.62 94 SER A N 1
ATOM 695 C CA . SER A 1 94 ? -46.765 20.760 4.126 1.00 89.62 94 SER A CA 1
ATOM 696 C C . SER A 1 94 ? -47.997 19.994 3.670 1.00 89.62 94 SER A C 1
ATOM 698 O O . SER A 1 94 ? -48.390 20.086 2.511 1.00 89.62 94 SER A O 1
ATOM 700 N N . GLY A 1 95 ? -48.607 19.224 4.558 1.00 87.50 95 GLY A N 1
ATOM 701 C CA . GLY A 1 95 ? -49.764 18.410 4.239 1.00 87.50 95 GLY A CA 1
ATOM 702 C C . GLY A 1 95 ? -50.567 18.044 5.470 1.00 87.50 95 GLY A C 1
ATOM 703 O O . GLY A 1 95 ? -50.047 18.036 6.586 1.00 87.50 95 GLY A O 1
ATOM 704 N N . THR A 1 96 ? -51.847 17.774 5.257 1.00 89.31 96 THR A N 1
ATOM 705 C CA . THR A 1 96 ? -52.771 17.344 6.304 1.00 89.31 96 THR A CA 1
ATOM 706 C C . THR A 1 96 ? -53.569 16.140 5.831 1.00 89.31 96 THR A C 1
ATOM 708 O O . THR A 1 96 ? -53.844 15.974 4.642 1.00 89.31 96 THR A O 1
ATOM 711 N N . GLY A 1 97 ? -53.901 15.256 6.762 1.00 88.00 97 GLY A N 1
ATOM 712 C CA . GLY A 1 97 ? -54.438 13.951 6.430 1.00 88.00 97 GLY A CA 1
ATOM 713 C C . GLY A 1 97 ? -55.054 13.223 7.610 1.00 88.00 97 GLY A C 1
ATOM 714 O O . GLY A 1 97 ? -55.214 13.773 8.699 1.00 88.00 97 GLY A O 1
ATOM 715 N N . THR A 1 98 ? -55.408 11.964 7.382 1.00 86.88 98 THR A N 1
ATOM 716 C CA . THR A 1 98 ? -55.938 11.057 8.406 1.00 86.88 98 THR A CA 1
ATOM 717 C C . THR A 1 98 ? -54.984 9.886 8.589 1.00 86.88 98 THR A C 1
ATOM 719 O O . THR A 1 98 ? -54.615 9.255 7.601 1.00 86.88 98 THR A O 1
ATOM 722 N N . ALA A 1 99 ? -54.636 9.576 9.837 1.00 84.56 99 ALA A N 1
ATOM 723 C CA . ALA A 1 99 ? -53.900 8.376 10.222 1.00 84.56 99 ALA A CA 1
ATOM 724 C C . ALA A 1 99 ? -54.809 7.421 11.008 1.00 84.56 99 ALA A C 1
ATOM 726 O O . ALA A 1 99 ? -55.547 7.839 11.904 1.00 84.56 99 ALA A O 1
ATOM 727 N N . ARG A 1 100 ? -54.764 6.133 10.667 1.00 86.19 100 ARG A N 1
ATOM 728 C CA . ARG A 1 100 ? -55.506 5.038 11.303 1.00 86.19 100 ARG A CA 1
ATOM 729 C C . ARG A 1 100 ? -54.519 4.039 11.880 1.00 86.19 100 ARG A C 1
ATOM 731 O O . ARG A 1 100 ? -53.625 3.607 11.168 1.00 86.19 100 ARG A O 1
ATOM 738 N N . ILE A 1 101 ? -54.679 3.670 13.145 1.00 81.50 101 ILE A N 1
ATOM 739 C CA . ILE A 1 101 ? -53.764 2.764 13.853 1.00 81.50 101 ILE A CA 1
ATOM 740 C C . ILE A 1 101 ? -54.470 1.441 14.118 1.00 81.50 101 ILE A C 1
ATOM 742 O O . ILE A 1 101 ? -55.559 1.436 14.693 1.00 81.50 101 ILE A O 1
ATOM 746 N N . TYR A 1 102 ? -53.829 0.334 13.763 1.00 80.31 102 TYR A N 1
ATOM 747 C CA . TYR A 1 102 ? -54.349 -1.019 13.895 1.00 80.31 102 TYR A CA 1
ATOM 748 C C . TYR A 1 102 ? -53.458 -1.887 14.794 1.00 80.31 102 TYR A C 1
ATOM 750 O O . TYR A 1 102 ? -52.235 -1.731 14.839 1.00 80.31 102 TYR A O 1
ATOM 758 N N . THR A 1 103 ? -54.074 -2.840 15.498 1.00 76.62 103 THR A N 1
ATOM 759 C CA . THR A 1 103 ? -53.367 -3.924 16.202 1.00 76.62 103 THR A CA 1
ATOM 760 C C . THR A 1 103 ? -52.687 -4.888 15.214 1.00 76.62 103 THR A C 1
ATOM 762 O O . THR A 1 103 ? -53.035 -4.879 14.028 1.00 76.62 103 THR A O 1
ATOM 765 N N . PRO A 1 104 ? -51.773 -5.773 15.674 1.00 71.88 104 PRO A N 1
ATOM 766 C CA . PRO A 1 104 ? -51.215 -6.836 14.823 1.00 71.88 104 PRO A CA 1
ATOM 767 C C . PRO A 1 104 ? -52.283 -7.698 14.135 1.00 71.88 104 PRO A C 1
ATOM 769 O O . PRO A 1 104 ? -52.108 -8.108 12.992 1.00 71.88 104 PRO A O 1
ATOM 772 N N . ASP A 1 105 ? -53.418 -7.913 14.804 1.00 78.62 105 ASP A N 1
ATOM 773 C CA . ASP A 1 105 ? -54.545 -8.705 14.294 1.00 78.62 105 ASP A CA 1
ATOM 774 C C . ASP A 1 105 ? -55.487 -7.910 13.362 1.00 78.62 105 ASP A C 1
ATOM 776 O O . ASP A 1 105 ? -56.549 -8.403 12.979 1.00 78.62 105 ASP A O 1
ATOM 780 N N . GLY A 1 106 ? -55.137 -6.665 13.008 1.00 77.62 106 GLY A N 1
ATOM 781 C CA . GLY A 1 106 ? -55.885 -5.834 12.058 1.00 77.62 106 GLY A CA 1
ATOM 782 C C . GLY A 1 106 ? -57.098 -5.097 12.637 1.00 77.62 106 GLY A C 1
ATOM 783 O O . GLY A 1 106 ? -57.960 -4.642 11.886 1.00 77.62 106 GLY A O 1
ATOM 784 N N . VAL A 1 107 ? -57.201 -4.957 13.962 1.00 81.19 107 VAL A N 1
ATOM 785 C CA . VAL A 1 107 ? -58.304 -4.221 14.603 1.00 81.19 107 VAL A CA 1
ATOM 786 C C . VAL A 1 107 ? -57.962 -2.737 14.675 1.00 81.19 107 VAL A C 1
ATOM 788 O O . VAL A 1 107 ? -56.943 -2.380 15.259 1.00 81.19 107 VAL A O 1
ATOM 791 N N . LEU A 1 108 ? -58.823 -1.869 14.131 1.00 84.06 108 LEU A N 1
ATOM 792 C CA . LEU A 1 108 ? -58.671 -0.412 14.225 1.00 84.06 108 LEU A CA 1
ATOM 793 C C . LEU A 1 108 ? -58.792 0.044 15.687 1.00 84.06 108 LEU A C 1
ATOM 795 O O . LEU A 1 108 ? -59.838 -0.126 16.314 1.00 84.06 108 LEU A O 1
ATOM 799 N N . VAL A 1 109 ? -57.725 0.640 16.209 1.00 81.69 109 VAL A N 1
ATOM 800 C CA . VAL A 1 109 ? -57.604 1.102 17.598 1.00 81.69 109 VAL A CA 1
ATOM 801 C C . VAL A 1 109 ? -57.885 2.595 17.716 1.00 81.69 109 VAL A C 1
ATOM 803 O O . VAL A 1 109 ? -58.549 3.021 18.656 1.00 81.69 109 VAL A O 1
ATOM 806 N N . HIS A 1 110 ? -57.372 3.394 16.777 1.00 80.12 110 HIS A N 1
ATOM 807 C CA . HIS A 1 110 ? -57.406 4.856 16.861 1.00 80.12 110 HIS A CA 1
ATOM 808 C C . HIS A 1 110 ? -57.436 5.498 15.474 1.00 80.12 110 HIS A C 1
ATOM 810 O O . HIS A 1 110 ? -56.949 4.929 14.497 1.00 80.12 110 HIS A O 1
ATOM 816 N N . THR A 1 111 ? -58.021 6.688 15.373 1.00 84.81 111 THR A N 1
ATOM 817 C CA . THR A 1 111 ? -57.996 7.515 14.160 1.00 84.81 111 THR A CA 1
ATOM 818 C C . THR A 1 111 ? -57.708 8.951 14.564 1.00 84.81 111 THR A C 1
ATOM 820 O O . THR A 1 111 ? -58.415 9.499 15.407 1.00 84.81 111 THR A O 1
ATOM 823 N N . THR A 1 112 ? -56.693 9.556 13.954 1.00 81.38 112 THR A N 1
ATOM 824 C CA . THR A 1 112 ? -56.246 10.915 14.276 1.00 81.38 112 THR A CA 1
ATOM 825 C C . THR A 1 112 ? -55.907 11.714 13.019 1.00 81.38 112 THR A C 1
ATOM 827 O O . THR A 1 112 ? -55.801 11.172 11.914 1.00 81.38 112 THR A O 1
ATOM 830 N N . THR A 1 113 ? -55.774 13.027 13.185 1.00 82.69 113 THR A N 1
ATOM 831 C CA . THR A 1 113 ? -55.306 13.938 12.141 1.00 82.69 113 THR A CA 1
ATOM 832 C C . THR A 1 113 ? -53.786 13.861 12.064 1.00 82.69 113 THR A C 1
ATOM 834 O O . THR A 1 113 ? -53.109 14.008 13.079 1.00 82.69 113 THR A O 1
ATOM 837 N N . ALA A 1 114 ? -53.255 13.673 10.858 1.00 78.25 114 ALA A N 1
ATOM 838 C CA . ALA A 1 114 ? -51.823 13.717 10.589 1.00 78.25 114 ALA A CA 1
ATOM 839 C C . ALA A 1 114 ? -51.471 15.040 9.907 1.00 78.25 114 ALA A C 1
ATOM 841 O O . ALA A 1 114 ? -52.018 15.358 8.850 1.00 78.25 114 ALA A O 1
ATOM 842 N N . GLU A 1 115 ? -50.561 15.808 10.495 1.00 83.44 115 GLU A N 1
ATOM 843 C CA . GLU A 1 115 ? -49.994 17.007 9.875 1.00 83.44 115 GLU A CA 1
ATOM 844 C C . GLU A 1 115 ? -48.523 16.739 9.561 1.00 83.44 115 GLU A C 1
ATOM 846 O O . GLU A 1 115 ? -47.736 16.514 10.475 1.00 83.44 115 GLU A O 1
ATOM 851 N N . SER A 1 116 ? -48.142 16.757 8.283 1.00 83.31 116 SER A N 1
ATOM 852 C CA . SER A 1 116 ? -46.759 16.554 7.843 1.00 83.31 116 SER A CA 1
ATOM 853 C C . SER A 1 116 ? -46.177 17.859 7.322 1.00 83.31 116 SER A C 1
ATOM 855 O O . SER A 1 116 ? -46.761 18.465 6.426 1.00 83.31 116 SER A O 1
ATOM 857 N N . ALA A 1 117 ? -45.009 18.274 7.802 1.00 85.06 117 ALA A N 1
ATOM 858 C CA . ALA A 1 117 ? -44.259 19.371 7.192 1.00 85.06 117 ALA A CA 1
ATOM 859 C C . ALA A 1 117 ? -42.772 19.035 7.138 1.00 85.06 117 ALA A C 1
ATOM 861 O O . ALA A 1 117 ? -42.262 18.433 8.080 1.00 85.06 117 ALA A O 1
ATOM 862 N N . GLY A 1 118 ? -42.083 19.398 6.056 1.00 83.94 118 GLY A N 1
ATOM 863 C CA . GLY A 1 118 ? -40.668 19.071 5.894 1.00 83.94 118 GLY A CA 1
ATOM 864 C C . GLY A 1 118 ? -39.959 19.861 4.802 1.00 83.94 118 GLY A C 1
ATOM 865 O O . GLY A 1 118 ? -40.585 20.428 3.909 1.00 83.94 118 GLY A O 1
ATOM 866 N N . GLU A 1 119 ? -38.633 19.870 4.865 1.00 84.50 119 GLU A N 1
ATOM 867 C CA . GLU A 1 119 ? -37.739 20.556 3.930 1.00 84.50 119 GLU A CA 1
ATOM 868 C C . GLU A 1 119 ? -36.944 19.554 3.091 1.00 84.50 119 GLU A C 1
ATOM 870 O O . GLU A 1 119 ? -36.646 18.444 3.535 1.00 84.50 119 GLU A O 1
ATOM 875 N N . ARG A 1 120 ? -36.617 19.935 1.855 1.00 81.62 120 ARG A N 1
ATOM 876 C CA . ARG A 1 120 ? -35.920 19.079 0.894 1.00 81.62 120 ARG A CA 1
ATOM 877 C C . ARG A 1 120 ? -34.439 18.945 1.250 1.00 81.62 120 ARG A C 1
ATOM 879 O O . ARG A 1 120 ? -33.725 19.939 1.357 1.00 81.62 120 ARG A O 1
ATOM 886 N N . VAL A 1 121 ? -33.959 17.707 1.321 1.00 72.38 121 VAL A N 1
ATOM 887 C CA . VAL A 1 121 ? -32.577 17.338 1.653 1.00 72.38 121 VAL A CA 1
ATOM 888 C C . VAL A 1 121 ? -31.936 16.628 0.453 1.00 72.38 121 VAL A C 1
ATOM 890 O O . VAL A 1 121 ? -31.701 15.424 0.452 1.00 72.38 121 VAL A O 1
ATOM 893 N N . GLY A 1 122 ? -31.669 17.386 -0.614 1.00 58.75 122 GLY A N 1
ATOM 894 C CA . GLY A 1 122 ? -30.907 16.923 -1.784 1.00 58.75 122 GLY A CA 1
ATOM 895 C C . GLY A 1 122 ? -31.681 16.131 -2.856 1.00 58.75 122 GLY A C 1
ATOM 896 O O . GLY A 1 122 ? -32.885 15.898 -2.758 1.00 58.75 122 GLY A O 1
ATOM 897 N N . ASP A 1 123 ? -30.954 15.725 -3.909 1.00 54.69 123 ASP A N 1
ATOM 898 C CA . ASP A 1 123 ? -31.523 15.335 -5.217 1.00 54.69 123 ASP A CA 1
ATOM 899 C C . ASP A 1 123 ? -31.493 13.821 -5.540 1.00 54.69 123 ASP A C 1
ATOM 901 O O . ASP A 1 123 ? -31.709 13.435 -6.689 1.00 54.69 123 ASP A O 1
ATOM 905 N N . ARG A 1 124 ? -31.208 12.923 -4.579 1.00 55.59 124 ARG A N 1
ATOM 906 C CA . ARG A 1 124 ? -31.052 11.469 -4.856 1.00 55.59 124 ARG A CA 1
ATOM 907 C C . ARG A 1 124 ? -32.080 10.566 -4.143 1.00 55.59 124 ARG A C 1
ATOM 909 O O . ARG A 1 124 ? -31.705 9.849 -3.218 1.00 55.59 124 ARG A O 1
ATOM 916 N N . PRO A 1 125 ? -33.347 10.521 -4.597 1.00 55.34 125 PRO A N 1
ATOM 917 C CA . PRO A 1 125 ? -34.398 9.704 -3.979 1.00 55.34 125 PRO A CA 1
ATOM 918 C C . PRO A 1 125 ? -34.150 8.185 -4.065 1.00 55.34 125 PRO A C 1
ATOM 920 O O . PRO A 1 125 ? -34.374 7.480 -3.091 1.00 55.34 125 PRO A O 1
ATOM 923 N N . ALA A 1 126 ? -33.620 7.664 -5.180 1.00 55.44 126 ALA A N 1
ATOM 924 C CA . ALA A 1 126 ? -33.533 6.213 -5.411 1.00 55.44 126 ALA A CA 1
ATOM 925 C C . ALA A 1 126 ? -32.587 5.458 -4.452 1.00 55.44 126 ALA A C 1
ATOM 927 O O . ALA A 1 126 ? -32.900 4.352 -4.022 1.00 55.44 126 ALA A O 1
ATOM 928 N N . ALA A 1 127 ? -31.441 6.051 -4.097 1.00 58.78 127 ALA A N 1
ATOM 929 C CA . ALA A 1 127 ? -30.472 5.411 -3.201 1.00 58.78 127 ALA A CA 1
ATOM 930 C C . ALA A 1 127 ? -30.991 5.353 -1.756 1.00 58.78 127 ALA A C 1
ATOM 932 O O . ALA A 1 127 ? -30.909 4.314 -1.110 1.00 58.78 127 ALA A O 1
ATOM 933 N N . TRP A 1 128 ? -31.578 6.453 -1.276 1.00 63.84 128 TRP A N 1
ATOM 934 C CA . TRP A 1 128 ? -32.186 6.520 0.052 1.00 63.84 128 TRP A CA 1
ATOM 935 C C . TRP A 1 128 ? -33.426 5.624 0.169 1.00 63.84 128 TRP A C 1
ATOM 937 O O . TRP A 1 128 ? -33.591 4.929 1.166 1.00 63.84 128 TRP A O 1
ATOM 947 N N . HIS A 1 129 ? -34.269 5.590 -0.866 1.00 63.28 129 HIS A N 1
ATOM 948 C CA . HIS A 1 129 ? -35.460 4.742 -0.898 1.00 63.28 129 HIS A CA 1
ATOM 949 C C . HIS A 1 129 ? -35.106 3.252 -0.785 1.00 63.28 129 HIS A C 1
ATOM 951 O O . HIS A 1 129 ? -35.706 2.541 0.016 1.00 63.28 129 HIS A O 1
ATOM 957 N N . ALA A 1 130 ? -34.093 2.792 -1.529 1.00 63.50 130 ALA A N 1
ATOM 958 C CA . ALA A 1 130 ? -33.600 1.420 -1.429 1.00 63.50 130 ALA A CA 1
ATOM 959 C C . ALA A 1 130 ? -33.093 1.102 -0.009 1.00 63.50 130 ALA A C 1
ATOM 961 O O . ALA A 1 130 ? -33.461 0.079 0.558 1.00 63.50 130 ALA A O 1
ATOM 962 N N . LEU A 1 131 ? -32.306 2.004 0.588 1.00 65.94 131 LEU A N 1
ATOM 963 C CA . LEU A 1 131 ? -31.772 1.840 1.944 1.00 65.94 131 LEU A CA 1
ATOM 964 C C . LEU A 1 131 ? -32.866 1.721 3.008 1.00 65.94 131 LEU A C 1
ATOM 966 O O . LEU A 1 131 ? -32.807 0.819 3.831 1.00 65.94 131 LEU A O 1
ATOM 970 N N . VAL A 1 132 ? -33.878 2.589 2.977 1.00 63.97 132 VAL A N 1
ATOM 971 C CA . VAL A 1 132 ? -34.991 2.532 3.939 1.00 63.97 132 VAL A CA 1
ATOM 972 C C . VAL A 1 132 ? -35.856 1.286 3.713 1.00 63.97 132 VAL A C 1
ATOM 974 O O . VAL A 1 132 ? -36.290 0.659 4.678 1.00 63.97 132 VAL A O 1
ATOM 977 N N . GLY A 1 133 ? -36.052 0.876 2.454 1.00 64.38 133 GLY A N 1
ATOM 978 C CA . GLY A 1 133 ? -36.794 -0.335 2.092 1.00 64.38 133 GLY A CA 1
ATOM 979 C C . GLY A 1 133 ? -36.208 -1.632 2.668 1.00 64.38 133 GLY A C 1
ATOM 980 O O . GLY A 1 133 ? -36.964 -2.575 2.901 1.00 64.38 133 GLY A O 1
ATOM 981 N N . LEU A 1 134 ? -34.904 -1.666 2.981 1.00 68.81 134 LEU A N 1
ATOM 982 C CA . LEU A 1 134 ? -34.252 -2.781 3.684 1.00 68.81 134 LEU A CA 1
ATOM 983 C C . LEU A 1 134 ? -34.915 -3.104 5.029 1.00 68.81 134 LEU A C 1
ATOM 985 O O . LEU A 1 134 ? -34.927 -4.262 5.426 1.00 68.81 134 LEU A O 1
ATOM 989 N N . GLY A 1 135 ? -35.467 -2.111 5.731 1.00 61.47 135 GLY A N 1
ATOM 990 C CA . GLY A 1 135 ? -36.053 -2.319 7.056 1.00 61.47 135 GLY A CA 1
ATOM 991 C C . GLY A 1 135 ? -37.373 -3.096 7.050 1.00 61.47 135 GLY A C 1
ATOM 992 O O . GLY A 1 135 ? -37.689 -3.748 8.037 1.00 61.47 135 GLY A O 1
ATOM 993 N N . ALA A 1 136 ? -38.137 -3.065 5.954 1.00 61.19 136 ALA A N 1
ATOM 994 C CA . ALA A 1 136 ? -39.455 -3.702 5.872 1.00 61.19 136 ALA A CA 1
ATOM 995 C C . ALA A 1 136 ? -39.446 -5.247 6.008 1.00 61.19 136 ALA A C 1
ATOM 997 O O . ALA A 1 136 ? -40.344 -5.777 6.662 1.00 61.19 136 ALA A O 1
ATOM 998 N N . PRO A 1 137 ? -38.481 -5.992 5.426 1.00 67.62 137 PRO A N 1
ATOM 999 C CA . PRO A 1 137 ? -38.377 -7.446 5.596 1.00 67.62 137 PRO A CA 1
ATOM 1000 C C . PRO A 1 137 ? -37.576 -7.911 6.828 1.00 67.62 137 PRO A C 1
ATOM 1002 O O . PRO A 1 137 ? -37.444 -9.119 7.005 1.00 67.62 137 PRO A O 1
ATOM 1005 N N . ILE A 1 138 ? -37.010 -7.004 7.635 1.00 79.19 138 ILE A N 1
ATOM 1006 C CA . ILE A 1 138 ? -36.113 -7.338 8.756 1.00 79.19 138 ILE A CA 1
ATOM 1007 C C . ILE A 1 138 ? -36.890 -7.328 10.077 1.00 79.19 138 ILE A C 1
ATOM 1009 O O . ILE A 1 138 ? -37.467 -6.312 10.459 1.00 79.19 138 ILE A O 1
ATOM 1013 N N . ARG A 1 139 ? -36.874 -8.449 10.801 1.00 78.81 139 ARG A N 1
ATOM 1014 C CA . ARG A 1 139 ? -37.440 -8.585 12.150 1.00 78.81 139 ARG A CA 1
ATOM 1015 C C . ARG A 1 139 ? -36.538 -7.962 13.215 1.00 78.81 139 ARG A C 1
ATOM 1017 O O . ARG A 1 139 ? -37.035 -7.442 14.216 1.00 78.81 139 ARG A O 1
ATOM 1024 N N . GLY A 1 140 ? -35.227 -8.071 13.025 1.00 81.38 140 GLY A N 1
ATOM 1025 C CA . GLY A 1 140 ? -34.201 -7.448 13.846 1.00 81.38 140 GLY A CA 1
ATOM 1026 C C . GLY A 1 140 ? -34.163 -5.928 13.693 1.00 81.38 140 GLY A C 1
ATOM 1027 O O . GLY A 1 140 ? -35.152 -5.274 13.366 1.00 81.38 140 GLY A O 1
ATOM 1028 N N . ARG A 1 141 ? -33.002 -5.322 13.949 1.00 84.56 141 ARG A N 1
ATOM 1029 C CA . ARG A 1 141 ? -32.853 -3.859 13.865 1.00 84.56 141 ARG A CA 1
ATOM 1030 C C . ARG A 1 141 ? -32.063 -3.472 12.630 1.00 84.56 141 ARG A C 1
ATOM 1032 O O . ARG A 1 141 ? -30.957 -3.964 12.430 1.00 84.56 141 ARG A O 1
ATOM 1039 N N . THR A 1 142 ? -32.590 -2.519 11.870 1.00 82.50 142 THR A N 1
ATOM 1040 C CA . THR A 1 142 ? -31.849 -1.859 10.789 1.00 82.50 142 THR A CA 1
ATOM 1041 C C . THR A 1 142 ? -31.438 -0.468 11.261 1.00 82.50 142 THR A C 1
ATOM 1043 O O . THR A 1 142 ? -32.297 0.371 11.528 1.00 82.50 142 THR A O 1
ATOM 1046 N N . LEU A 1 143 ? -30.134 -0.228 11.384 1.00 78.31 143 LEU A N 1
ATOM 1047 C CA . LEU A 1 143 ? -29.559 1.056 11.778 1.00 78.31 143 LEU A CA 1
ATOM 1048 C C . LEU A 1 143 ? -28.902 1.711 10.562 1.00 78.31 143 LEU A C 1
ATOM 1050 O O . LEU A 1 143 ? -28.120 1.092 9.842 1.00 78.31 143 LEU A O 1
ATOM 1054 N N . HIS A 1 144 ? -29.171 2.988 10.369 1.00 77.81 144 HIS A N 1
ATOM 1055 C CA . HIS A 1 144 ? -28.630 3.838 9.321 1.00 77.81 144 HIS A CA 1
ATOM 1056 C C . HIS A 1 144 ? -27.715 4.894 9.935 1.00 77.81 144 HIS A C 1
ATOM 1058 O O . HIS A 1 144 ? -27.754 5.179 11.132 1.00 77.81 144 HIS A O 1
ATOM 1064 N N . ARG A 1 145 ? -26.867 5.499 9.105 1.00 69.56 145 ARG A N 1
ATOM 1065 C CA . ARG A 1 145 ? -25.962 6.556 9.560 1.00 69.56 145 ARG A CA 1
ATOM 1066 C C . ARG A 1 145 ? -26.751 7.703 10.202 1.00 69.56 145 ARG A C 1
ATOM 1068 O O . ARG A 1 145 ? -27.578 8.322 9.541 1.00 69.56 145 ARG A O 1
ATOM 1075 N N . GLY A 1 146 ? -26.404 8.026 11.447 1.00 65.31 146 GLY A N 1
ATOM 1076 C CA . GLY A 1 146 ? -27.080 9.052 12.245 1.00 65.31 146 GLY A CA 1
ATOM 1077 C C . GLY A 1 146 ? -28.125 8.498 13.214 1.00 65.31 146 GLY A C 1
ATOM 1078 O O . GLY A 1 146 ? -28.659 9.271 14.001 1.00 65.31 146 GLY A O 1
ATOM 1079 N N . ASP A 1 147 ? -28.384 7.189 13.189 1.00 65.94 147 ASP A N 1
ATOM 1080 C CA . ASP A 1 147 ? -29.267 6.540 14.154 1.00 65.94 147 ASP A CA 1
ATOM 1081 C C . ASP A 1 147 ? -28.584 6.347 15.501 1.00 65.94 147 ASP A C 1
ATOM 1083 O O . ASP A 1 147 ? -27.402 5.991 15.579 1.00 65.94 147 ASP A O 1
ATOM 1087 N N . ASP A 1 148 ? -29.367 6.485 16.566 1.00 66.88 148 ASP A N 1
ATOM 1088 C CA . ASP A 1 148 ? -28.934 6.109 17.903 1.00 66.88 148 ASP A CA 1
ATOM 1089 C C . ASP A 1 148 ? -28.541 4.622 17.926 1.00 66.88 148 ASP A C 1
ATOM 1091 O O . ASP A 1 148 ? -29.288 3.738 17.504 1.00 66.88 148 ASP A O 1
ATOM 1095 N N . GLY A 1 149 ? -27.323 4.342 18.393 1.00 71.00 149 GLY A N 1
ATOM 1096 C CA . GLY A 1 149 ? -26.757 2.992 18.428 1.00 71.00 149 GLY A CA 1
ATOM 1097 C C . GLY A 1 149 ? -26.079 2.529 17.132 1.00 71.00 149 GLY A C 1
ATOM 1098 O O . GLY A 1 149 ? -25.418 1.491 17.164 1.00 71.00 149 GLY A O 1
ATOM 1099 N N . PHE A 1 150 ? -26.150 3.285 16.024 1.00 77.75 150 PHE A N 1
ATOM 1100 C CA . PHE A 1 150 ? -25.393 2.974 14.800 1.00 77.75 150 PHE A CA 1
ATOM 1101 C C . PHE A 1 150 ? -23.890 2.954 15.077 1.00 77.75 150 PHE A C 1
ATOM 1103 O O . PHE A 1 150 ? -23.209 1.970 14.788 1.00 77.75 150 PHE A O 1
ATOM 1110 N N . ASP A 1 151 ? -23.383 4.021 15.697 1.00 76.19 151 ASP A N 1
ATOM 1111 C CA . ASP A 1 151 ? -21.962 4.132 16.011 1.00 76.19 151 ASP A CA 1
ATOM 1112 C C . ASP A 1 151 ? -21.528 3.049 16.996 1.00 76.19 151 ASP A C 1
ATOM 1114 O O . ASP A 1 151 ? -20.441 2.515 16.836 1.00 76.19 151 ASP A O 1
ATOM 1118 N N . GLU A 1 152 ? -22.364 2.654 17.962 1.00 76.62 152 GLU A N 1
ATOM 1119 C CA . GLU A 1 152 ? -22.057 1.545 18.874 1.00 76.62 152 GLU A CA 1
ATOM 1120 C C . GLU A 1 152 ? -21.983 0.206 18.128 1.00 76.62 152 GLU A C 1
ATOM 1122 O O . GLU A 1 152 ? -21.019 -0.541 18.301 1.00 76.62 152 GLU A O 1
ATOM 1127 N N . ALA A 1 153 ? -22.960 -0.084 17.263 1.00 74.75 153 ALA A N 1
ATOM 1128 C CA . ALA A 1 153 ? -22.996 -1.313 16.475 1.00 74.75 153 ALA A CA 1
ATOM 1129 C C . ALA A 1 153 ? -21.786 -1.426 15.530 1.00 74.75 153 ALA A C 1
ATOM 1131 O O . ALA A 1 153 ? -21.260 -2.518 15.334 1.00 74.75 153 ALA A O 1
ATOM 1132 N N . VAL A 1 154 ? -21.297 -0.294 15.013 1.00 74.56 154 VAL A N 1
ATOM 1133 C CA . VAL A 1 154 ? -20.046 -0.213 14.243 1.00 74.56 154 VAL A CA 1
ATOM 1134 C C . VAL A 1 154 ? -18.801 -0.267 15.151 1.00 74.56 154 VAL A C 1
ATOM 1136 O O . VAL A 1 154 ? -17.796 -0.869 14.776 1.00 74.56 154 VAL A O 1
ATOM 1139 N N . SER A 1 155 ? -18.852 0.334 16.348 1.00 62.97 155 SER A N 1
ATOM 1140 C CA . SER A 1 155 ? -17.723 0.474 17.293 1.00 62.97 155 SER A CA 1
ATOM 1141 C C . SER A 1 155 ? -17.414 -0.781 18.105 1.00 62.97 155 SER A C 1
ATOM 1143 O O . SER A 1 155 ? -16.346 -0.855 18.709 1.00 62.97 155 SER A O 1
ATOM 1145 N N . ARG A 1 156 ? -18.298 -1.789 18.110 1.00 62.28 156 ARG A N 1
ATOM 1146 C CA . ARG A 1 156 ? -18.027 -3.114 18.710 1.00 62.28 156 ARG A CA 1
ATOM 1147 C C . ARG A 1 156 ? -16.839 -3.846 18.059 1.00 62.28 156 ARG A C 1
ATOM 1149 O O . ARG A 1 156 ? -16.384 -4.854 18.590 1.00 62.28 156 ARG A O 1
ATOM 1156 N N . ARG A 1 157 ? -16.272 -3.269 16.993 1.00 60.47 157 ARG A N 1
ATOM 1157 C CA . ARG A 1 157 ? -15.056 -3.686 16.298 1.00 60.47 157 ARG A CA 1
ATOM 1158 C C . ARG A 1 157 ? -13.852 -2.781 16.630 1.00 60.47 157 ARG A C 1
ATOM 1160 O O . ARG A 1 157 ? -13.949 -1.561 16.489 1.00 60.47 157 ARG A O 1
ATOM 1167 N N . PRO A 1 158 ? -12.669 -3.323 16.968 1.00 39.00 158 PRO A N 1
ATOM 1168 C CA . PRO A 1 158 ? -11.458 -2.515 17.086 1.00 39.00 158 PRO A CA 1
ATOM 1169 C C . PRO A 1 158 ? -10.914 -2.073 15.706 1.00 39.00 158 PRO A C 1
ATOM 1171 O O . PRO A 1 158 ? -10.464 -2.893 14.908 1.00 39.00 158 PRO A O 1
ATOM 1174 N N . GLY A 1 159 ? -10.888 -0.756 15.448 1.00 43.22 159 GLY A N 1
ATOM 1175 C CA . GLY A 1 159 ? -10.070 -0.102 14.407 1.00 43.22 159 GLY A CA 1
ATOM 1176 C C . GLY A 1 159 ? -10.701 0.109 13.012 1.00 43.22 159 GLY A C 1
ATOM 1177 O O . GLY A 1 159 ? -11.385 -0.761 12.485 1.00 43.22 159 GLY A O 1
ATOM 1178 N N . ASN A 1 160 ? -10.376 1.266 12.394 1.00 51.00 160 ASN A N 1
ATOM 1179 C CA . ASN A 1 160 ? -10.799 1.803 11.079 1.00 51.00 160 ASN A CA 1
ATOM 1180 C C . ASN A 1 160 ? -11.301 0.759 10.063 1.00 51.00 160 ASN A C 1
ATOM 1182 O O . ASN A 1 160 ? -10.501 0.132 9.366 1.00 51.00 160 ASN A O 1
ATOM 1186 N N . GLY A 1 161 ? -12.624 0.615 9.970 1.00 51.88 161 GLY A N 1
ATOM 1187 C CA . GLY A 1 161 ? -13.316 -0.008 8.845 1.00 51.88 161 GLY A CA 1
ATOM 1188 C C . GLY A 1 161 ? -13.941 1.057 7.950 1.00 51.88 161 GLY A C 1
ATOM 1189 O O . GLY A 1 161 ? -14.171 2.185 8.390 1.00 51.88 161 GLY A O 1
ATOM 1190 N N . GLY A 1 162 ? -14.201 0.705 6.692 1.00 56.25 162 GLY A N 1
ATOM 1191 C CA . GLY A 1 162 ? -15.030 1.520 5.816 1.00 56.25 162 GLY A CA 1
ATOM 1192 C C . GLY A 1 162 ? -16.387 1.790 6.456 1.00 56.25 162 GLY A C 1
ATOM 1193 O O . GLY A 1 162 ? -16.828 1.114 7.382 1.00 56.25 162 GLY A O 1
ATOM 1194 N N . ARG A 1 163 ? -17.023 2.854 6.001 1.00 69.50 163 ARG A N 1
ATOM 1195 C CA . ARG A 1 163 ? -18.249 3.392 6.572 1.00 69.50 163 ARG A CA 1
ATOM 1196 C C . ARG A 1 163 ? -19.450 2.624 6.009 1.00 69.50 163 ARG A C 1
ATOM 1198 O O . ARG A 1 163 ? -19.818 2.918 4.868 1.00 69.50 163 ARG A O 1
ATOM 1205 N N . PRO A 1 164 ? -20.076 1.684 6.753 1.00 78.25 164 PRO A N 1
ATOM 1206 C CA . PRO A 1 164 ? -21.273 1.026 6.253 1.00 78.25 164 PRO A CA 1
ATOM 1207 C C . PRO A 1 164 ? -22.373 2.064 6.005 1.00 78.25 164 PRO A C 1
ATOM 1209 O O . PRO A 1 164 ? -22.414 3.132 6.637 1.00 78.25 164 PRO A O 1
ATOM 1212 N N . GLU A 1 165 ? -23.223 1.764 5.031 1.00 77.38 165 GLU A N 1
ATOM 1213 C CA . GLU A 1 165 ? -24.404 2.568 4.706 1.00 77.38 165 GLU A CA 1
ATOM 1214 C C . GLU A 1 165 ? -25.588 2.164 5.592 1.00 77.38 165 GLU A C 1
ATOM 1216 O O . GLU A 1 165 ? -26.378 3.018 5.992 1.00 77.38 165 GLU A O 1
ATOM 1221 N N . ALA A 1 166 ? -25.641 0.880 5.961 1.00 84.50 166 ALA A N 1
ATOM 1222 C CA . ALA A 1 166 ? -26.621 0.297 6.863 1.00 84.50 166 ALA A CA 1
ATOM 1223 C C . ALA A 1 166 ? -25.984 -0.805 7.724 1.00 84.50 166 ALA A C 1
ATOM 1225 O O . ALA A 1 166 ? -25.054 -1.497 7.296 1.00 84.50 166 ALA A O 1
ATOM 1226 N N . VAL A 1 167 ? -26.510 -0.973 8.932 1.00 87.44 167 VAL A N 1
ATOM 1227 C CA . VAL A 1 167 ? -26.208 -2.074 9.845 1.00 87.44 167 VAL A CA 1
ATOM 1228 C C . VAL A 1 167 ? -27.489 -2.866 10.070 1.00 87.44 167 VAL A C 1
ATOM 1230 O O . VAL A 1 167 ? -28.508 -2.290 10.437 1.00 87.44 167 VAL A O 1
ATOM 1233 N N . VAL A 1 168 ? -27.435 -4.178 9.883 1.00 89.88 168 VAL A N 1
ATOM 1234 C CA . VAL A 1 168 ? -28.520 -5.106 10.202 1.00 89.88 168 VAL A CA 1
ATOM 1235 C C . VAL A 1 168 ? -28.094 -5.921 11.412 1.00 89.88 168 VAL A C 1
ATOM 1237 O O . VAL A 1 168 ? -27.213 -6.771 11.313 1.00 89.88 168 VAL A O 1
ATOM 1240 N N . VAL A 1 169 ? -28.706 -5.653 12.562 1.00 90.00 169 VAL A N 1
ATOM 1241 C CA . VAL A 1 169 ? -28.602 -6.513 13.743 1.00 90.00 169 VAL A CA 1
ATOM 1242 C C . VAL A 1 169 ? -29.628 -7.624 13.578 1.00 90.00 169 VAL A C 1
ATOM 1244 O O . VAL A 1 169 ? -30.822 -7.386 13.769 1.00 90.00 169 VAL A O 1
ATOM 1247 N N . ALA A 1 170 ? -29.159 -8.794 13.149 1.00 90.06 170 ALA A N 1
ATOM 1248 C CA . ALA A 1 170 ? -30.008 -9.906 12.750 1.00 90.06 170 ALA A CA 1
ATOM 1249 C C . ALA A 1 170 ? -30.547 -10.659 13.971 1.00 90.06 170 ALA A C 1
ATOM 1251 O O . ALA A 1 170 ? -29.770 -11.097 14.821 1.00 90.06 170 ALA A O 1
ATOM 1252 N N . ALA A 1 171 ? -31.867 -10.833 14.032 1.00 88.19 171 ALA A N 1
ATOM 1253 C CA . ALA A 1 171 ? -32.531 -11.643 15.048 1.00 88.19 171 ALA A CA 1
ATOM 1254 C C . ALA A 1 171 ? -32.530 -13.140 14.691 1.00 88.19 171 ALA A C 1
ATOM 1256 O O . ALA A 1 171 ? -32.567 -13.987 15.582 1.00 88.19 171 ALA A O 1
ATOM 1257 N N . ASP A 1 172 ? -32.489 -13.467 13.399 1.00 89.81 172 ASP A N 1
ATOM 1258 C CA . ASP A 1 172 ? -32.494 -14.832 12.878 1.00 89.81 172 ASP A CA 1
ATOM 1259 C C . ASP A 1 172 ? -31.778 -14.931 11.512 1.00 89.81 172 ASP A C 1
ATOM 1261 O O . ASP A 1 172 ? -31.205 -13.964 11.002 1.00 89.81 172 ASP A O 1
ATOM 1265 N N . ALA A 1 173 ? -31.752 -16.133 10.927 1.00 89.00 173 ALA A N 1
ATOM 1266 C CA . ALA A 1 173 ? -31.124 -16.377 9.629 1.00 89.00 173 ALA A CA 1
ATOM 1267 C C . ALA A 1 173 ? -31.870 -15.709 8.456 1.00 89.00 173 ALA A C 1
ATOM 1269 O O . ALA A 1 173 ? -31.248 -15.421 7.429 1.00 89.00 173 ALA A O 1
ATOM 1270 N N . ASP A 1 174 ? -33.171 -15.437 8.598 1.00 88.56 174 ASP A N 1
ATOM 1271 C CA . ASP A 1 174 ? -33.973 -14.797 7.554 1.00 88.56 174 ASP A CA 1
ATOM 1272 C C . ASP A 1 174 ? -33.644 -13.302 7.446 1.00 88.56 174 ASP A C 1
ATOM 1274 O O . ASP A 1 174 ? -33.550 -12.781 6.329 1.00 88.56 174 ASP A O 1
ATOM 1278 N N . ASP A 1 175 ? -33.343 -12.643 8.571 1.00 89.38 175 ASP A N 1
ATOM 1279 C CA . ASP A 1 175 ? -32.796 -11.281 8.591 1.00 89.38 175 ASP A CA 1
ATOM 1280 C C . ASP A 1 175 ? -31.458 -11.190 7.846 1.00 89.38 175 ASP A C 1
ATOM 1282 O O . ASP A 1 175 ? -31.243 -10.298 7.019 1.00 89.38 175 ASP A O 1
ATOM 1286 N N . VAL A 1 176 ? -30.554 -12.145 8.097 1.00 91.19 176 VAL A N 1
ATOM 1287 C CA . VAL A 1 176 ? -29.268 -12.233 7.387 1.00 91.19 176 VAL A CA 1
ATOM 1288 C C . VAL A 1 176 ? -29.504 -12.424 5.886 1.00 91.19 176 VAL A C 1
ATOM 1290 O O . VAL A 1 176 ? -28.872 -11.760 5.062 1.00 91.19 176 VAL A O 1
ATOM 1293 N N . ALA A 1 177 ? -30.443 -13.295 5.515 1.00 90.88 177 ALA A N 1
ATOM 1294 C CA . ALA A 1 177 ? -30.810 -13.558 4.130 1.00 90.88 177 ALA A CA 1
ATOM 1295 C C . ALA A 1 177 ? -31.392 -12.322 3.428 1.00 90.88 177 ALA A C 1
ATOM 1297 O O . ALA A 1 177 ? -31.019 -12.028 2.291 1.00 90.88 177 ALA A O 1
ATOM 1298 N N . ALA A 1 178 ? -32.258 -11.563 4.100 1.00 85.12 178 ALA A N 1
ATOM 1299 C CA . ALA A 1 178 ? -32.805 -10.313 3.583 1.00 85.12 178 ALA A CA 1
ATOM 1300 C C . ALA A 1 178 ? -31.720 -9.240 3.394 1.00 85.12 178 ALA A C 1
ATOM 1302 O O . ALA A 1 178 ? -31.670 -8.613 2.334 1.00 85.12 178 ALA A O 1
ATOM 1303 N N . ALA A 1 179 ? -30.797 -9.098 4.350 1.00 89.06 179 ALA A N 1
ATOM 1304 C CA . ALA A 1 179 ? -29.661 -8.183 4.241 1.00 89.06 179 ALA A CA 1
ATOM 1305 C C . ALA A 1 179 ? -28.743 -8.520 3.056 1.00 89.06 179 ALA A C 1
ATOM 1307 O O . ALA A 1 179 ? -28.324 -7.630 2.312 1.00 89.06 179 ALA A O 1
ATOM 1308 N N . VAL A 1 180 ? -28.461 -9.809 2.848 1.00 90.31 180 VAL A N 1
ATOM 1309 C CA . VAL A 1 180 ? -27.633 -10.292 1.737 1.00 90.31 180 VAL A CA 1
ATOM 1310 C C . VAL A 1 180 ? -28.314 -10.067 0.384 1.00 90.31 180 VAL A C 1
ATOM 1312 O O . VAL A 1 180 ? -27.664 -9.568 -0.534 1.00 90.31 180 VAL A O 1
ATOM 1315 N N . ARG A 1 181 ? -29.619 -10.357 0.257 1.00 87.69 181 ARG A N 1
ATOM 1316 C CA . ARG A 1 181 ? -30.381 -10.085 -0.979 1.00 87.69 181 ARG A CA 1
ATOM 1317 C C . ARG A 1 181 ? -30.363 -8.604 -1.331 1.00 87.69 181 ARG A C 1
ATOM 1319 O O . ARG A 1 181 ? -30.039 -8.250 -2.461 1.00 87.69 181 ARG A O 1
ATOM 1326 N N . PHE A 1 182 ? -30.624 -7.747 -0.347 1.00 84.94 182 PHE A N 1
ATOM 1327 C CA . PHE A 1 182 ? -30.554 -6.305 -0.539 1.00 84.94 182 PHE A CA 1
ATOM 1328 C C . PHE A 1 182 ? -29.161 -5.854 -0.983 1.00 84.94 182 PHE A C 1
ATOM 1330 O O . PHE A 1 182 ? -29.032 -5.102 -1.946 1.00 84.94 182 PHE A O 1
ATOM 1337 N N . ALA A 1 183 ? -28.103 -6.334 -0.324 1.00 85.25 183 ALA A N 1
ATOM 1338 C CA . ALA A 1 183 ? -26.738 -5.994 -0.701 1.00 85.25 183 ALA A CA 1
ATOM 1339 C C . ALA A 1 183 ? -26.418 -6.444 -2.138 1.00 85.25 183 ALA A C 1
ATOM 1341 O O . ALA A 1 183 ? -25.794 -5.693 -2.889 1.00 85.25 183 ALA A O 1
ATOM 1342 N N . ALA A 1 184 ? -26.891 -7.622 -2.555 1.00 82.94 184 ALA A N 1
ATOM 1343 C CA . ALA A 1 184 ? -26.724 -8.120 -3.917 1.00 82.94 184 ALA A CA 1
ATOM 1344 C C . ALA A 1 184 ? -27.456 -7.245 -4.951 1.00 82.94 184 ALA A C 1
ATOM 1346 O O . ALA A 1 184 ? -26.851 -6.836 -5.948 1.00 82.94 184 ALA A O 1
ATOM 1347 N N . GLU A 1 185 ? -28.717 -6.891 -4.693 1.00 79.44 185 GLU A N 1
ATOM 1348 C CA . GLU A 1 185 ? -29.522 -6.001 -5.542 1.00 79.44 185 GLU A CA 1
ATOM 1349 C C . GLU A 1 185 ? -28.908 -4.596 -5.641 1.00 79.44 185 GLU A C 1
ATOM 1351 O O . GLU A 1 185 ? -28.733 -4.055 -6.737 1.00 79.44 185 GLU A O 1
ATOM 1356 N N . ALA A 1 186 ? -28.490 -4.037 -4.503 1.00 75.00 186 ALA A N 1
ATOM 1357 C CA . ALA A 1 186 ? -27.853 -2.728 -4.395 1.00 75.00 186 ALA A CA 1
ATOM 1358 C C . ALA A 1 186 ? -26.374 -2.729 -4.827 1.00 75.00 186 ALA A C 1
ATOM 1360 O O . ALA A 1 186 ? -25.736 -1.673 -4.862 1.00 75.00 186 ALA A O 1
ATOM 1361 N N . ARG A 1 187 ? -25.814 -3.898 -5.171 1.00 76.94 187 ARG A N 1
ATOM 1362 C CA . ARG A 1 187 ? -24.400 -4.095 -5.537 1.00 76.94 187 ARG A CA 1
ATOM 1363 C C . ARG A 1 187 ? -23.439 -3.546 -4.475 1.00 76.94 187 ARG A C 1
ATOM 1365 O O . ARG A 1 187 ? -22.429 -2.916 -4.800 1.00 76.94 187 ARG A O 1
ATOM 1372 N N . ARG A 1 188 ? -23.766 -3.772 -3.204 1.00 82.50 188 ARG A N 1
ATOM 1373 C CA . ARG A 1 188 ? -22.966 -3.407 -2.031 1.00 82.50 188 ARG A CA 1
ATOM 1374 C C . ARG A 1 188 ? -22.289 -4.643 -1.448 1.00 82.50 188 ARG A C 1
ATOM 1376 O O . ARG A 1 188 ? -22.834 -5.736 -1.499 1.00 82.50 188 ARG A O 1
ATOM 1383 N N . ALA A 1 189 ? -21.094 -4.466 -0.890 1.00 84.81 189 ALA A N 1
ATOM 1384 C CA . ALA A 1 189 ? -20.413 -5.545 -0.180 1.00 84.81 189 ALA A CA 1
ATOM 1385 C C . ALA A 1 189 ? -21.127 -5.859 1.145 1.00 84.81 189 ALA A C 1
ATOM 1387 O O . ALA A 1 189 ? -21.705 -4.959 1.761 1.00 84.81 189 ALA A O 1
ATOM 1388 N N . VAL A 1 190 ? -21.025 -7.107 1.600 1.00 86.31 190 VAL A N 1
ATOM 1389 C CA . VAL A 1 190 ? -21.492 -7.536 2.924 1.00 86.31 190 VAL A CA 1
ATOM 1390 C C . VAL A 1 190 ? -20.296 -7.721 3.853 1.00 86.31 190 VAL A C 1
ATOM 1392 O O . VAL A 1 190 ? -19.286 -8.321 3.481 1.00 86.31 190 VAL A O 1
ATOM 1395 N N . ALA A 1 191 ? -20.413 -7.203 5.071 1.00 84.69 191 ALA A N 1
ATOM 1396 C CA . ALA A 1 191 ? -19.493 -7.475 6.170 1.00 84.69 191 ALA A CA 1
ATOM 1397 C C . ALA A 1 191 ? -20.241 -8.107 7.343 1.00 84.69 191 ALA A C 1
ATOM 1399 O O . ALA A 1 191 ? -21.452 -7.941 7.454 1.00 84.69 191 ALA A O 1
ATOM 1400 N N . VAL A 1 192 ? -19.521 -8.827 8.205 1.00 83.81 192 VAL A N 1
ATOM 1401 C CA . VAL A 1 192 ? -20.100 -9.609 9.307 1.00 83.81 192 VAL A CA 1
ATOM 1402 C C . VAL A 1 192 ? -19.381 -9.292 10.613 1.00 83.81 192 VAL A C 1
ATOM 1404 O O . VAL A 1 192 ? -18.158 -9.153 10.620 1.00 83.81 192 VAL A O 1
ATOM 1407 N N . GLU A 1 193 ? -20.131 -9.207 11.706 1.00 78.62 193 GLU A N 1
ATOM 1408 C CA . GLU A 1 193 ? -19.625 -9.003 13.064 1.00 78.62 193 GLU A CA 1
ATOM 1409 C C . GLU A 1 193 ? -20.385 -9.906 14.060 1.00 78.62 193 GLU A C 1
ATOM 1411 O O . GLU A 1 193 ? -21.618 -9.888 14.048 1.00 78.62 193 GLU A O 1
ATOM 1416 N N . PRO A 1 194 ? -19.711 -10.644 14.965 1.00 69.44 194 PRO A N 1
ATOM 1417 C CA . PRO A 1 194 ? -18.256 -10.785 15.103 1.00 69.44 194 PRO A CA 1
ATOM 1418 C C . PRO A 1 194 ? -17.632 -11.719 14.045 1.00 69.44 194 PRO A C 1
ATOM 1420 O O . PRO A 1 194 ? -18.329 -12.474 13.371 1.00 69.44 194 PRO A O 1
ATOM 1423 N N . GLY A 1 195 ? -16.300 -11.687 13.905 1.00 59.25 195 GLY A N 1
ATOM 1424 C CA . GLY A 1 195 ? -15.547 -12.705 13.149 1.00 59.25 195 GLY A CA 1
ATOM 1425 C C . GLY A 1 195 ? -15.400 -12.464 11.637 1.00 59.25 195 GLY A C 1
ATOM 1426 O O . GLY A 1 195 ? -14.954 -13.353 10.910 1.00 59.25 195 GLY A O 1
ATOM 1427 N N . GLY A 1 196 ? -15.743 -11.266 11.143 1.00 61.66 196 GLY A N 1
ATOM 1428 C CA . GLY A 1 196 ? -15.613 -10.879 9.736 1.00 61.66 196 GLY A CA 1
ATOM 1429 C C . GLY A 1 196 ? -14.615 -9.735 9.459 1.00 61.66 196 GLY A C 1
ATOM 1430 O O . GLY A 1 196 ? -14.206 -8.969 10.342 1.00 61.66 196 GLY A O 1
ATOM 1431 N N . PRO A 1 197 ? -14.177 -9.594 8.200 1.00 58.16 197 PRO A N 1
ATOM 1432 C CA . PRO A 1 197 ? -13.313 -8.500 7.753 1.00 58.16 197 PRO A CA 1
ATOM 1433 C C . PRO A 1 197 ? -14.053 -7.148 7.737 1.00 58.16 197 PRO A C 1
ATOM 1435 O O . PRO A 1 197 ? -15.272 -7.084 7.868 1.00 58.16 197 PRO A O 1
ATOM 1438 N N . ALA A 1 198 ? -13.312 -6.042 7.598 1.00 62.34 198 ALA A N 1
ATOM 1439 C CA . ALA A 1 198 ? -13.881 -4.705 7.775 1.00 62.34 198 ALA A CA 1
ATOM 1440 C C . ALA A 1 198 ? -14.940 -4.397 6.708 1.00 62.34 198 ALA A C 1
ATOM 1442 O O . ALA A 1 198 ? -14.694 -4.718 5.541 1.00 62.34 198 ALA A O 1
ATOM 1443 N N . PRO A 1 199 ? -16.062 -3.733 7.053 1.00 67.25 199 PRO A N 1
ATOM 1444 C CA . PRO A 1 199 ? -16.967 -3.212 6.037 1.00 67.25 199 PRO A CA 1
ATOM 1445 C C . PRO A 1 199 ? -16.212 -2.289 5.080 1.00 67.25 199 PRO A C 1
ATOM 1447 O O . PRO A 1 199 ? -15.360 -1.508 5.496 1.00 67.25 199 PRO A O 1
ATOM 1450 N N . ALA A 1 200 ? -16.499 -2.403 3.784 1.00 66.38 200 ALA A N 1
ATOM 1451 C CA . ALA A 1 200 ? -16.092 -1.404 2.802 1.00 66.38 200 ALA A CA 1
ATOM 1452 C C . ALA A 1 200 ? -16.976 -0.149 2.939 1.00 66.38 200 ALA A C 1
ATOM 1454 O O . ALA A 1 200 ? -18.055 -0.199 3.532 1.00 66.38 200 ALA A O 1
ATOM 1455 N N . ASP A 1 201 ? -16.546 0.981 2.376 1.00 72.00 201 ASP A N 1
ATOM 1456 C CA . ASP A 1 201 ? -17.405 2.167 2.298 1.00 72.00 201 ASP A CA 1
ATOM 1457 C C . ASP A 1 201 ? -18.681 1.840 1.503 1.00 72.00 201 ASP A C 1
ATOM 1459 O O . ASP A 1 201 ? -18.615 1.296 0.399 1.00 72.00 201 ASP A O 1
ATOM 1463 N N . GLY A 1 202 ? -19.847 2.146 2.078 1.00 73.88 202 GLY A N 1
ATOM 1464 C CA . GLY A 1 202 ? -21.149 1.828 1.484 1.00 73.88 202 GLY A CA 1
ATOM 1465 C C . GLY A 1 202 ? -21.589 0.364 1.634 1.00 73.88 202 GLY A C 1
ATOM 1466 O O . GLY A 1 202 ? -22.554 -0.043 0.993 1.00 73.88 202 GLY A O 1
ATOM 1467 N N . ALA A 1 203 ? -20.884 -0.450 2.429 1.00 83.75 203 ALA A N 1
ATOM 1468 C CA . ALA A 1 203 ? -21.265 -1.839 2.693 1.00 83.75 203 ALA A CA 1
ATOM 1469 C C . ALA A 1 203 ? -22.509 -1.953 3.591 1.00 83.75 203 ALA A C 1
ATOM 1471 O O . ALA A 1 203 ? -22.860 -1.020 4.319 1.00 83.75 203 ALA A O 1
ATOM 1472 N N . VAL A 1 204 ? -23.124 -3.137 3.578 1.00 87.56 204 VAL A N 1
ATOM 1473 C CA . VAL A 1 204 ? -24.107 -3.565 4.579 1.00 87.56 204 VAL A CA 1
ATOM 1474 C C . VAL A 1 204 ? -23.368 -4.374 5.641 1.00 87.56 204 VAL A C 1
ATOM 1476 O O . VAL A 1 204 ? -22.735 -5.385 5.326 1.00 87.56 204 VAL A O 1
ATOM 1479 N N . LEU A 1 205 ? -23.403 -3.916 6.892 1.00 88.88 205 LEU A N 1
ATOM 1480 C CA . LEU A 1 205 ? -22.817 -4.636 8.023 1.00 88.88 205 LEU A CA 1
ATOM 1481 C C . LEU A 1 205 ? -23.885 -5.513 8.679 1.00 88.88 205 LEU A C 1
ATOM 1483 O O . LEU A 1 205 ? -24.879 -4.994 9.170 1.00 88.88 205 LEU A O 1
ATOM 1487 N N . VAL A 1 206 ? -23.669 -6.822 8.727 1.00 90.12 206 VAL A N 1
ATOM 1488 C CA . VAL A 1 206 ? -24.541 -7.781 9.412 1.00 90.12 206 VAL A CA 1
ATOM 1489 C C . VAL A 1 206 ? -23.945 -8.112 10.777 1.00 90.12 206 VAL A C 1
ATOM 1491 O O . VAL A 1 206 ? -22.834 -8.629 10.866 1.00 90.12 206 VAL A O 1
ATOM 1494 N N . VAL A 1 207 ? -24.681 -7.823 11.845 1.00 89.31 207 VAL A N 1
ATOM 1495 C CA . VAL A 1 207 ? -24.298 -8.132 13.224 1.00 89.31 207 VAL A CA 1
ATOM 1496 C C . VAL A 1 207 ? -25.069 -9.370 13.676 1.00 89.31 207 VAL A C 1
ATOM 1498 O O . VAL A 1 207 ? -26.293 -9.333 13.767 1.00 89.31 207 VAL A O 1
ATOM 1501 N N . THR A 1 208 ? -24.359 -10.457 13.980 1.00 89.38 208 THR A N 1
ATOM 1502 C CA . THR A 1 208 ? -24.923 -11.760 14.377 1.00 89.38 208 THR A CA 1
ATOM 1503 C C . THR A 1 208 ? -24.906 -11.993 15.887 1.00 89.38 208 THR A C 1
ATOM 1505 O O . THR A 1 208 ? -25.139 -13.111 16.339 1.00 89.38 208 THR A O 1
ATOM 1508 N N . ALA A 1 209 ? -24.615 -10.959 16.681 1.00 85.75 209 ALA A N 1
ATOM 1509 C CA . ALA A 1 209 ? -24.491 -11.056 18.138 1.00 85.75 209 ALA A CA 1
ATOM 1510 C C . ALA A 1 209 ? -25.753 -11.604 18.832 1.00 85.75 209 ALA A C 1
ATOM 1512 O O . ALA A 1 209 ? -25.628 -12.238 19.874 1.00 85.75 209 ALA A O 1
ATOM 1513 N N . ASP A 1 210 ? -26.937 -11.409 18.245 1.00 88.88 210 ASP A N 1
ATOM 1514 C CA . ASP A 1 210 ? -28.207 -11.878 18.813 1.00 88.88 210 ASP A CA 1
ATOM 1515 C C . ASP A 1 210 ? -28.542 -13.336 18.409 1.00 88.88 210 ASP A C 1
ATOM 1517 O O . ASP A 1 210 ? -29.466 -13.933 18.963 1.00 88.88 210 ASP A O 1
ATOM 1521 N N . LEU A 1 211 ? -27.749 -13.966 17.525 1.00 89.94 211 LEU A N 1
ATOM 1522 C CA . LEU A 1 211 ? -27.894 -15.374 17.123 1.00 89.94 211 LEU A CA 1
ATOM 1523 C C . LEU A 1 211 ? -27.323 -16.318 18.197 1.00 89.94 211 LEU A C 1
ATOM 1525 O O . LEU A 1 211 ? -26.284 -16.951 18.007 1.00 89.94 211 LEU A O 1
ATOM 1529 N N . THR A 1 212 ? -27.991 -16.392 19.346 1.00 92.25 212 THR A N 1
ATOM 1530 C CA . THR A 1 212 ? -27.503 -17.046 20.578 1.00 92.25 212 THR A CA 1
ATOM 1531 C C . THR A 1 212 ? -28.131 -18.420 20.857 1.00 92.25 212 THR A C 1
ATOM 1533 O O . THR A 1 212 ? -28.148 -18.884 21.994 1.00 92.25 212 THR A O 1
ATOM 1536 N N . GLU A 1 213 ? -28.651 -19.104 19.831 1.00 91.62 213 GLU A N 1
ATOM 1537 C CA . GLU A 1 213 ? -29.214 -20.458 19.969 1.00 91.62 213 GLU A CA 1
ATOM 1538 C C . GLU A 1 213 ? -28.190 -21.425 20.594 1.00 91.62 213 GLU A C 1
ATOM 1540 O O . GLU A 1 213 ? -27.115 -21.625 20.036 1.00 91.62 213 GLU A O 1
ATOM 1545 N N . LEU A 1 214 ? -28.524 -22.062 21.720 1.00 93.50 214 LEU A N 1
ATOM 1546 C CA . LEU A 1 214 ? -27.678 -23.060 22.377 1.00 93.50 214 LEU A CA 1
ATOM 1547 C C . LEU A 1 214 ? -28.522 -24.245 22.845 1.00 93.50 214 LEU A C 1
ATOM 1549 O O . LEU A 1 214 ? -29.399 -24.091 23.693 1.00 93.50 214 LEU A O 1
ATOM 1553 N N . ALA A 1 215 ? -28.240 -25.437 22.325 1.00 94.19 215 ALA A N 1
ATOM 1554 C CA . ALA A 1 215 ? -28.879 -26.671 22.771 1.00 94.19 215 ALA A CA 1
ATOM 1555 C C . ALA A 1 215 ? -27.870 -27.821 22.819 1.00 94.19 215 ALA A C 1
ATOM 1557 O O . ALA A 1 215 ? -27.202 -28.099 21.826 1.00 94.19 215 ALA A O 1
ATOM 1558 N N . VAL A 1 216 ? -27.779 -28.509 23.959 1.00 93.19 216 VAL A N 1
ATOM 1559 C CA . VAL A 1 216 ? -26.888 -29.661 24.163 1.00 93.19 216 VAL A CA 1
ATOM 1560 C C . VAL A 1 216 ? -27.705 -30.954 24.170 1.00 93.19 216 VAL A C 1
ATOM 1562 O O . VAL A 1 216 ? -28.630 -31.110 24.966 1.00 93.19 216 VAL A O 1
ATOM 1565 N N . ASP A 1 217 ? -27.346 -31.911 23.313 1.00 91.56 217 ASP A N 1
ATOM 1566 C CA . ASP A 1 217 ? -27.870 -33.276 23.354 1.00 91.56 217 ASP A CA 1
ATOM 1567 C C . ASP A 1 217 ? -26.850 -34.192 24.037 1.00 91.56 217 ASP A C 1
ATOM 1569 O O . ASP A 1 217 ? -25.849 -34.624 23.455 1.00 91.56 217 ASP A O 1
ATOM 1573 N N . GLN A 1 218 ? -27.137 -34.520 25.297 1.00 89.81 218 GLN A N 1
ATOM 1574 C CA . GLN A 1 218 ? -26.289 -35.392 26.101 1.00 89.81 218 GLN A CA 1
ATOM 1575 C C . GLN A 1 218 ? -26.170 -36.813 25.526 1.00 89.81 218 GLN A C 1
ATOM 1577 O O . GLN A 1 218 ? -25.130 -37.451 25.675 1.00 89.81 218 GLN A O 1
ATOM 1582 N N . ARG A 1 219 ? -27.221 -37.336 24.880 1.00 88.50 219 ARG A N 1
ATOM 1583 C CA . ARG A 1 219 ? -27.230 -38.707 24.345 1.00 88.50 219 ARG A CA 1
ATOM 1584 C C . ARG A 1 219 ? -26.449 -38.801 23.042 1.00 88.50 219 ARG A C 1
ATOM 1586 O O . ARG A 1 219 ? -25.732 -39.778 22.842 1.00 88.50 219 ARG A O 1
ATOM 1593 N N . ALA A 1 220 ? -26.598 -37.809 22.167 1.00 87.44 220 ALA A N 1
ATOM 1594 C CA . ALA A 1 220 ? -25.878 -37.736 20.896 1.00 87.44 220 ALA A CA 1
ATOM 1595 C C . ALA A 1 220 ? -24.450 -37.171 21.037 1.00 87.44 220 ALA A C 1
ATOM 1597 O O . ALA A 1 220 ? -23.670 -37.224 20.073 1.00 87.44 220 ALA A O 1
ATOM 1598 N N . ALA A 1 221 ? -24.126 -36.651 22.228 1.00 88.94 221 ALA A N 1
ATOM 1599 C CA . ALA A 1 221 ? -22.911 -35.911 22.535 1.00 88.94 221 ALA A CA 1
ATOM 1600 C C . ALA A 1 221 ? -22.675 -34.801 21.500 1.00 88.94 221 ALA A C 1
ATOM 1602 O O . ALA A 1 221 ? -21.650 -34.775 20.813 1.00 88.94 221 ALA A O 1
ATOM 1603 N N . THR A 1 222 ? -23.668 -33.922 21.344 1.00 91.00 222 THR A N 1
ATOM 1604 C CA . THR A 1 222 ? -23.621 -32.772 20.431 1.00 91.00 222 THR A CA 1
ATOM 1605 C C . THR A 1 222 ? -24.094 -31.489 21.077 1.00 91.00 222 THR A C 1
ATOM 1607 O O . THR A 1 222 ? -24.843 -31.513 22.051 1.00 91.00 222 THR A O 1
ATOM 1610 N N . ALA A 1 223 ? -23.693 -30.365 20.488 1.00 90.81 223 ALA A N 1
ATOM 1611 C CA . ALA A 1 223 ? -24.313 -29.074 20.734 1.00 90.81 223 ALA A CA 1
ATOM 1612 C C . ALA A 1 223 ? -24.678 -28.384 19.416 1.00 90.81 223 ALA A C 1
ATOM 1614 O O . ALA A 1 223 ? -23.864 -28.335 18.492 1.00 90.81 223 ALA A O 1
ATOM 1615 N N . ARG A 1 224 ? -25.888 -27.825 19.353 1.00 92.75 224 ARG A N 1
ATOM 1616 C CA . ARG A 1 224 ? -26.287 -26.811 18.375 1.00 92.75 224 ARG A CA 1
ATOM 1617 C C . ARG A 1 224 ? -25.934 -25.448 18.958 1.00 92.75 224 ARG A C 1
ATOM 1619 O O . ARG A 1 224 ? -26.373 -25.136 20.063 1.00 92.75 224 ARG A O 1
ATOM 1626 N N . ILE A 1 225 ? -25.124 -24.683 18.233 1.00 91.38 225 ILE A N 1
ATOM 1627 C CA . ILE A 1 225 ? -24.610 -23.383 18.666 1.00 91.38 225 ILE A CA 1
ATOM 1628 C C . ILE A 1 225 ? -24.863 -22.322 17.592 1.00 91.38 225 ILE A C 1
ATOM 1630 O O . ILE A 1 225 ? -24.593 -22.550 16.412 1.00 91.38 225 ILE A O 1
ATOM 1634 N N . GLY A 1 226 ? -25.379 -21.168 17.994 1.00 90.62 226 GLY A N 1
ATOM 1635 C CA . GLY A 1 226 ? -25.551 -19.987 17.158 1.00 90.62 226 GLY A CA 1
ATOM 1636 C C . GLY A 1 226 ? -24.263 -19.168 17.045 1.00 90.62 226 GLY A C 1
ATOM 1637 O O . GLY A 1 226 ? -23.380 -19.236 17.905 1.00 90.62 226 GLY A O 1
ATOM 1638 N N . ALA A 1 227 ? -24.140 -18.390 15.969 1.00 87.81 227 ALA A N 1
ATOM 1639 C CA . ALA A 1 227 ? -22.932 -17.615 15.669 1.00 87.81 227 ALA A CA 1
ATOM 1640 C C . ALA A 1 227 ? -22.622 -16.496 16.689 1.00 87.81 227 ALA A C 1
ATOM 1642 O O . ALA A 1 227 ? -21.473 -16.064 16.780 1.00 87.81 227 ALA A O 1
ATOM 1643 N N . GLY A 1 228 ? -23.620 -16.032 17.449 1.00 87.69 228 GLY A N 1
ATOM 1644 C CA . GLY A 1 228 ? -23.494 -14.950 18.431 1.00 87.69 228 GLY A CA 1
ATOM 1645 C C . GLY A 1 228 ? -22.962 -15.374 19.804 1.00 87.69 228 GLY A C 1
ATOM 1646 O O . GLY A 1 228 ? -22.583 -14.510 20.594 1.00 87.69 228 GLY A O 1
ATOM 1647 N N . LEU A 1 229 ? -22.906 -16.679 20.093 1.00 88.56 229 LEU A N 1
ATOM 1648 C CA . LEU A 1 229 ? -22.468 -17.199 21.394 1.00 88.56 229 LEU A CA 1
ATOM 1649 C C . LEU A 1 229 ? -20.988 -16.931 21.679 1.00 88.56 229 LEU A C 1
ATOM 1651 O O . LEU A 1 229 ? -20.154 -16.900 20.773 1.00 88.56 229 LEU A O 1
ATOM 1655 N N . ARG A 1 230 ? -20.633 -16.832 22.960 1.00 86.06 230 ARG A N 1
ATOM 1656 C CA . ARG A 1 230 ? -19.249 -16.894 23.449 1.00 86.06 230 ARG A CA 1
ATOM 1657 C C . ARG A 1 230 ? -18.873 -18.315 23.838 1.00 86.06 230 ARG A C 1
ATOM 1659 O O . ARG A 1 230 ? -19.701 -19.098 24.301 1.00 86.06 230 ARG A O 1
ATOM 1666 N N . TRP A 1 231 ? -17.593 -18.654 23.705 1.00 84.38 231 TRP A N 1
ATOM 1667 C CA . TRP A 1 231 ? -17.122 -20.008 23.991 1.00 84.38 231 TRP A CA 1
ATOM 1668 C C . TRP A 1 231 ? -17.336 -20.412 25.453 1.00 84.38 231 TRP A C 1
ATOM 1670 O O . TRP A 1 231 ? -17.668 -21.561 25.732 1.00 84.38 231 TRP A O 1
ATOM 1680 N N . GLY A 1 232 ? -17.233 -19.462 26.387 1.00 83.06 232 GLY A N 1
ATOM 1681 C CA . GLY A 1 232 ? -17.541 -19.683 27.800 1.00 83.06 232 GLY A CA 1
ATOM 1682 C C . GLY A 1 232 ? -18.978 -20.149 28.053 1.00 83.06 232 GLY A C 1
ATOM 1683 O O . GLY A 1 232 ? -19.200 -20.966 28.944 1.00 83.06 232 GLY A O 1
ATOM 1684 N N . GLU A 1 233 ? -19.941 -19.693 27.248 1.00 87.88 233 GLU A N 1
ATOM 1685 C CA . GLU A 1 233 ? -21.347 -20.108 27.348 1.00 87.88 233 GLU A CA 1
ATOM 1686 C C . GLU A 1 233 ? -21.526 -21.555 26.874 1.00 87.88 233 GLU A C 1
ATOM 1688 O O . GLU A 1 233 ? -22.199 -22.351 27.528 1.00 87.88 233 GLU A O 1
ATOM 1693 N N . VAL A 1 234 ? -20.845 -21.928 25.785 1.00 86.94 234 VAL A N 1
ATOM 1694 C CA . VAL A 1 234 ? -20.829 -23.307 25.271 1.00 86.94 234 VAL A CA 1
ATOM 1695 C C . VAL A 1 234 ? -20.171 -24.260 26.276 1.00 86.94 234 VAL A C 1
ATOM 1697 O O . VAL A 1 234 ? -20.693 -25.347 26.525 1.00 86.94 234 VAL A O 1
ATOM 1700 N N . LEU A 1 235 ? -19.054 -23.847 26.887 1.00 84.31 235 LEU A N 1
ATOM 1701 C CA . LEU A 1 235 ? -18.366 -24.608 27.935 1.00 84.31 235 LEU A CA 1
ATOM 1702 C C . LEU A 1 235 ? -19.272 -24.843 29.149 1.00 84.31 235 LEU A C 1
ATOM 1704 O O . LEU A 1 235 ? -19.375 -25.974 29.623 1.00 84.31 235 LEU A O 1
ATOM 1708 N N . ALA A 1 236 ? -19.945 -23.793 29.629 1.00 86.56 236 ALA A N 1
ATOM 1709 C CA . ALA A 1 236 ? -20.846 -23.881 30.773 1.00 86.56 236 ALA A CA 1
ATOM 1710 C C . ALA A 1 236 ? -22.015 -24.841 30.501 1.00 86.56 236 ALA A C 1
ATOM 1712 O O . ALA A 1 236 ? -22.257 -25.744 31.301 1.00 86.56 236 ALA A O 1
ATOM 1713 N N . ALA A 1 237 ? -22.678 -24.712 29.347 1.00 89.62 237 ALA A N 1
ATOM 1714 C CA . ALA A 1 237 ? -23.805 -25.570 28.986 1.00 89.62 237 ALA A CA 1
ATOM 1715 C C . ALA A 1 237 ? -23.395 -27.039 28.787 1.00 89.62 237 ALA A C 1
ATOM 1717 O O . ALA A 1 237 ? -24.097 -27.946 29.228 1.00 89.62 237 ALA A O 1
ATOM 1718 N N . ALA A 1 238 ? -22.247 -27.308 28.157 1.00 86.75 238 ALA A N 1
ATOM 1719 C CA . ALA A 1 238 ? -21.757 -28.678 28.002 1.00 86.75 238 ALA A CA 1
ATOM 1720 C C . ALA A 1 238 ? -21.434 -29.326 29.363 1.00 86.75 238 ALA A C 1
ATOM 1722 O O . ALA A 1 238 ? -21.772 -30.496 29.590 1.00 86.75 238 ALA A O 1
ATOM 1723 N N . ALA A 1 239 ? -20.842 -28.557 30.284 1.00 85.31 239 ALA A N 1
ATOM 1724 C CA . ALA A 1 239 ? -20.449 -29.035 31.605 1.00 85.31 239 ALA A CA 1
ATOM 1725 C C . ALA A 1 239 ? -21.645 -29.499 32.456 1.00 85.31 239 ALA A C 1
ATOM 1727 O O . ALA A 1 239 ? -21.519 -30.492 33.176 1.00 85.31 239 ALA A O 1
ATOM 1728 N N . GLU A 1 240 ? -22.819 -28.865 32.329 1.00 88.56 240 GLU A N 1
ATOM 1729 C CA . GLU A 1 240 ? -24.061 -29.297 33.002 1.00 88.56 240 GLU A CA 1
ATOM 1730 C C . GLU A 1 240 ? -24.463 -30.738 32.648 1.00 88.56 240 GLU A C 1
ATOM 1732 O O . GLU A 1 240 ? -25.075 -31.445 33.451 1.00 88.56 240 GLU A O 1
ATOM 1737 N N . HIS A 1 241 ? -24.062 -31.209 31.466 1.00 87.69 241 HIS A N 1
ATOM 1738 C CA . HIS A 1 241 ? -24.334 -32.555 30.971 1.00 87.69 241 HIS A CA 1
ATOM 1739 C C . HIS A 1 241 ? -23.161 -33.533 31.166 1.00 87.69 241 HIS A C 1
ATOM 1741 O O . HIS A 1 241 ? -23.220 -34.667 30.679 1.00 87.69 241 HIS A O 1
ATOM 1747 N N . GLY A 1 242 ? -22.106 -33.128 31.885 1.00 84.56 242 GLY A N 1
ATOM 1748 C CA . GLY A 1 242 ? -20.880 -33.917 32.054 1.00 84.56 242 GLY A CA 1
ATOM 1749 C C . GLY A 1 242 ? -20.065 -34.046 30.765 1.00 84.56 242 GLY A C 1
ATOM 1750 O O . GLY A 1 242 ? -19.296 -34.997 30.605 1.00 84.56 242 GLY A O 1
ATOM 1751 N N . LEU A 1 243 ? -20.265 -33.117 29.832 1.00 85.44 243 LEU A N 1
ATOM 1752 C CA . LEU A 1 243 ? -19.611 -33.073 28.536 1.00 85.44 243 LEU A CA 1
ATOM 1753 C C . LEU A 1 243 ? -18.702 -31.842 28.441 1.00 85.44 243 LEU A C 1
ATOM 1755 O O . LEU A 1 243 ? -18.834 -30.882 29.193 1.00 85.44 243 LEU A O 1
ATOM 1759 N N . ALA A 1 244 ? -17.780 -31.866 27.493 1.00 79.88 244 ALA A N 1
ATOM 1760 C CA . ALA A 1 244 ? -16.930 -30.750 27.127 1.00 79.88 244 ALA A CA 1
ATOM 1761 C C . ALA A 1 244 ? -16.795 -30.708 25.597 1.00 79.88 244 ALA A C 1
ATOM 1763 O O . ALA A 1 244 ? -16.759 -31.765 24.952 1.00 79.88 244 ALA A O 1
ATOM 1764 N N . PRO A 1 245 ? -16.711 -29.514 24.991 1.00 75.88 245 PRO A N 1
ATOM 1765 C CA . PRO A 1 245 ? -16.221 -29.379 23.631 1.00 75.88 245 PRO A CA 1
ATOM 1766 C C . PRO A 1 245 ? -14.850 -30.042 23.503 1.00 75.88 245 PRO A C 1
ATOM 1768 O O . PRO A 1 245 ? -14.029 -30.002 24.415 1.00 75.88 245 PRO A O 1
ATOM 1771 N N . LEU A 1 246 ? -14.582 -30.633 22.345 1.00 67.12 246 LEU A N 1
ATOM 1772 C CA . LEU A 1 246 ? -13.338 -31.359 22.082 1.00 67.12 246 LEU A CA 1
ATOM 1773 C C . LEU A 1 246 ? -12.082 -30.457 22.035 1.00 67.12 246 LEU A C 1
ATOM 1775 O O . LEU A 1 246 ? -10.963 -30.964 21.967 1.00 67.12 246 LEU A O 1
ATOM 1779 N N . ARG A 1 247 ? -12.247 -29.127 22.113 1.00 64.88 247 ARG A N 1
ATOM 1780 C CA . ARG A 1 247 ? -11.162 -28.138 22.143 1.00 64.88 247 ARG A CA 1
ATOM 1781 C C . ARG A 1 247 ? -11.432 -27.021 23.154 1.00 64.88 247 ARG A C 1
ATOM 1783 O O . ARG A 1 247 ? -12.530 -26.468 23.190 1.00 64.88 247 ARG A O 1
ATOM 1790 N N . ASP A 1 248 ? -10.379 -26.617 23.861 1.00 62.91 248 ASP A N 1
ATOM 1791 C CA . ASP A 1 248 ? -10.374 -25.435 24.723 1.00 62.91 248 ASP A CA 1
ATOM 1792 C C . ASP A 1 248 ? -10.013 -24.173 23.923 1.00 62.91 248 ASP A C 1
ATOM 1794 O O . ASP A 1 248 ? -8.905 -24.047 23.390 1.00 62.91 248 ASP A O 1
ATOM 1798 N N . LEU A 1 249 ? -10.953 -23.230 23.842 1.00 65.19 249 LEU A N 1
ATOM 1799 C CA . LEU A 1 249 ? -10.703 -21.844 23.441 1.00 65.19 249 LEU A CA 1
ATOM 1800 C C . LEU A 1 249 ? -10.841 -20.918 24.659 1.00 65.19 249 LEU A C 1
ATOM 1802 O O . LEU A 1 249 ? -11.512 -21.284 25.629 1.00 65.19 249 LEU A O 1
ATOM 1806 N N . PRO A 1 250 ? -10.245 -19.710 24.614 1.00 67.81 250 PRO A N 1
ATOM 1807 C CA . PRO A 1 250 ? -10.524 -18.669 25.596 1.00 67.81 250 PRO A CA 1
ATOM 1808 C C . PRO A 1 250 ? -12.033 -18.447 25.739 1.00 67.81 250 PRO A C 1
ATOM 1810 O O . PRO A 1 250 ? -12.755 -18.411 24.744 1.00 67.81 250 PRO A O 1
ATOM 1813 N N . ALA A 1 251 ? -12.519 -18.302 26.973 1.00 72.12 251 ALA A N 1
ATOM 1814 C CA . ALA A 1 251 ? -13.950 -18.175 27.252 1.00 72.12 251 ALA A CA 1
ATOM 1815 C C . ALA A 1 251 ? -14.604 -16.953 26.569 1.00 72.12 251 ALA A C 1
ATOM 1817 O O . ALA A 1 251 ? -15.809 -16.955 26.329 1.00 72.12 251 ALA A O 1
ATOM 1818 N N . ASP A 1 252 ? -13.817 -15.926 26.247 1.00 72.56 252 ASP A N 1
ATOM 1819 C CA . ASP A 1 252 ? -14.234 -14.696 25.572 1.00 72.56 252 ASP A CA 1
ATOM 1820 C C . ASP A 1 252 ? -14.253 -14.794 24.033 1.00 72.56 252 ASP A C 1
ATOM 1822 O O . ASP A 1 252 ? -14.808 -13.908 23.373 1.00 72.56 252 ASP A O 1
ATOM 1826 N N . ALA A 1 253 ? -13.715 -15.872 23.449 1.00 71.31 253 ALA A N 1
ATOM 1827 C CA . ALA A 1 253 ? -13.755 -16.109 22.006 1.00 71.31 253 ALA A CA 1
ATOM 1828 C C . ALA A 1 253 ? -15.201 -16.264 21.499 1.00 71.31 253 ALA A C 1
ATOM 1830 O O . ALA A 1 253 ? -16.049 -16.843 22.183 1.00 71.31 253 ALA A O 1
ATOM 1831 N N . GLY A 1 254 ? -15.499 -15.756 20.299 1.00 75.62 254 GLY A N 1
ATOM 1832 C CA . GLY A 1 254 ? -16.804 -15.958 19.669 1.00 75.62 254 GLY A CA 1
ATOM 1833 C C . GLY A 1 254 ? -16.956 -17.381 19.127 1.00 75.62 254 GLY A C 1
ATOM 1834 O O . GLY A 1 254 ? -16.009 -17.969 18.607 1.00 75.62 254 GLY A O 1
ATOM 1835 N N . ALA A 1 255 ? -18.162 -17.943 19.188 1.00 74.94 255 ALA A N 1
ATOM 1836 C CA . ALA A 1 255 ? -18.478 -19.239 18.594 1.00 74.94 255 ALA A CA 1
ATOM 1837 C C . ALA A 1 255 ? -18.261 -19.224 17.072 1.00 74.94 255 ALA A C 1
ATOM 1839 O O . ALA A 1 255 ? -17.760 -20.196 16.513 1.00 74.94 255 ALA A O 1
ATOM 1840 N N . ALA A 1 256 ? -18.540 -18.103 16.400 1.00 70.06 256 ALA A N 1
ATOM 1841 C CA . ALA A 1 256 ? -18.202 -17.921 14.990 1.00 70.06 256 ALA A CA 1
ATOM 1842 C C . ALA A 1 256 ? -16.688 -18.060 14.710 1.00 70.06 256 ALA A C 1
ATOM 1844 O O . ALA A 1 256 ? -16.316 -18.639 13.687 1.00 70.06 256 ALA A O 1
ATOM 1845 N N . ASP A 1 257 ? -15.813 -17.621 15.626 1.00 63.25 257 ASP A N 1
ATOM 1846 C CA . ASP A 1 257 ? -14.351 -17.750 15.488 1.00 63.25 257 ASP A CA 1
ATOM 1847 C C . ASP A 1 257 ? -13.912 -19.224 15.567 1.00 63.25 257 ASP A C 1
ATOM 1849 O O . ASP A 1 257 ? -13.015 -19.657 14.843 1.00 63.25 257 ASP A O 1
ATOM 1853 N N . TYR A 1 258 ? -14.586 -20.027 16.402 1.00 64.12 258 TYR A N 1
ATOM 1854 C CA . TYR A 1 258 ? -14.410 -21.485 16.449 1.00 64.12 258 TYR A CA 1
ATOM 1855 C C . TYR A 1 258 ? -14.851 -22.160 15.141 1.00 64.12 258 TYR A C 1
ATOM 1857 O O . TYR A 1 258 ? -14.132 -23.002 14.604 1.00 64.12 258 TYR A O 1
ATOM 1865 N N . LEU A 1 259 ? -16.023 -21.783 14.620 1.00 62.78 259 LEU A N 1
ATOM 1866 C CA . LEU A 1 259 ? -16.636 -22.403 13.439 1.00 62.78 259 LEU A CA 1
ATOM 1867 C C . LEU A 1 259 ? -15.908 -22.087 12.133 1.00 62.78 259 LEU A C 1
ATOM 1869 O O . LEU A 1 259 ? -15.927 -22.891 11.198 1.00 62.78 259 LEU A O 1
ATOM 1873 N N . THR A 1 260 ? -15.268 -20.923 12.081 1.00 56.97 260 THR A N 1
ATOM 1874 C CA . THR A 1 260 ? -14.450 -20.485 10.952 1.00 56.97 260 THR A CA 1
ATOM 1875 C C . THR A 1 260 ? -12.995 -20.926 11.104 1.00 56.97 260 THR A C 1
ATOM 1877 O O . THR A 1 260 ? -12.409 -21.371 10.125 1.00 56.97 260 THR A O 1
ATOM 1880 N N . GLY A 1 261 ? -12.403 -20.908 12.300 1.00 53.00 261 GLY A N 1
ATOM 1881 C CA . GLY A 1 261 ? -10.977 -21.189 12.498 1.00 53.00 261 GLY A CA 1
ATOM 1882 C C . GLY A 1 261 ? -10.056 -20.116 11.890 1.00 53.00 261 GLY A C 1
ATOM 1883 O O . GLY A 1 261 ? -10.510 -19.162 11.262 1.00 53.00 261 GLY A O 1
ATOM 1884 N N . ASP A 1 262 ? -8.733 -20.261 12.042 1.00 44.97 262 ASP A N 1
ATOM 1885 C CA . ASP A 1 262 ? -7.769 -19.435 11.304 1.00 44.97 262 ASP A CA 1
ATOM 1886 C C . ASP A 1 262 ? -7.483 -20.056 9.922 1.00 44.97 262 ASP A C 1
ATOM 1888 O O . ASP A 1 262 ? -7.488 -21.274 9.736 1.00 44.97 262 ASP A O 1
ATOM 1892 N N . ALA A 1 263 ? -7.224 -19.239 8.898 1.00 44.06 263 ALA A N 1
ATOM 1893 C CA . ALA A 1 263 ? -7.004 -19.707 7.520 1.00 44.06 263 ALA A CA 1
ATOM 1894 C C . ALA A 1 263 ? -5.679 -20.500 7.324 1.00 44.06 263 ALA A C 1
ATOM 1896 O O . ALA A 1 263 ? -5.079 -20.512 6.249 1.00 44.06 263 ALA A O 1
ATOM 1897 N N . SER A 1 264 ? -5.131 -21.103 8.384 1.00 41.25 264 SER A N 1
ATOM 1898 C CA . SER A 1 264 ? -3.880 -21.876 8.425 1.00 41.25 264 SER A CA 1
ATOM 1899 C C . SER A 1 264 ? -3.950 -23.212 7.670 1.00 41.25 264 SER A C 1
ATOM 1901 O O . SER A 1 264 ? -2.956 -23.641 7.093 1.00 41.25 264 SER A O 1
ATOM 1903 N N . TRP A 1 265 ? -5.116 -23.847 7.572 1.00 41.12 265 TRP A N 1
ATOM 1904 C CA . TRP A 1 265 ? -5.277 -25.127 6.862 1.00 41.12 265 TRP A CA 1
ATOM 1905 C C . TRP A 1 265 ? -5.328 -24.979 5.327 1.00 41.12 265 TRP A C 1
ATOM 1907 O O . TRP A 1 265 ? -4.858 -25.858 4.605 1.00 41.12 265 TRP A O 1
ATOM 1917 N N . ALA A 1 266 ? -5.794 -23.833 4.810 1.00 39.19 266 ALA A N 1
ATOM 1918 C CA . ALA A 1 266 ? -5.648 -23.472 3.396 1.00 39.19 266 ALA A CA 1
ATOM 1919 C C . ALA A 1 266 ? -4.160 -23.335 2.990 1.00 39.19 266 ALA A C 1
ATOM 1921 O O . ALA A 1 266 ? -3.842 -23.307 1.803 1.00 39.19 266 ALA A O 1
ATOM 1922 N N . ARG A 1 267 ? -3.257 -23.311 3.988 1.00 38.84 267 ARG A N 1
ATOM 1923 C CA . ARG A 1 267 ? -1.790 -23.271 3.898 1.00 38.84 267 ARG A CA 1
ATOM 1924 C C . ARG A 1 267 ? -1.123 -24.627 4.228 1.00 38.84 267 ARG A C 1
ATOM 1926 O O . ARG A 1 267 ? 0.058 -24.659 4.550 1.00 38.84 267 ARG A O 1
ATOM 1933 N N . GLY A 1 268 ? -1.856 -25.748 4.163 1.00 37.06 268 GLY A N 1
ATOM 1934 C CA . GLY A 1 268 ? -1.292 -27.106 4.279 1.00 37.06 268 GLY A CA 1
ATOM 1935 C C . GLY A 1 268 ? -1.059 -27.628 5.706 1.00 37.06 268 GLY A C 1
ATOM 1936 O O . GLY A 1 268 ? -0.522 -28.722 5.872 1.00 37.06 268 GLY A O 1
ATOM 1937 N N . ALA A 1 269 ? -1.481 -26.901 6.745 1.00 36.81 269 ALA A N 1
ATOM 1938 C CA . ALA A 1 269 ? -1.579 -27.461 8.093 1.00 36.81 269 ALA A CA 1
ATOM 1939 C C . ALA A 1 269 ? -2.780 -28.424 8.180 1.00 36.81 269 ALA A C 1
ATOM 1941 O O . ALA A 1 269 ? -3.833 -28.153 7.599 1.00 36.81 269 ALA A O 1
ATOM 1942 N N . ALA A 1 270 ? -2.661 -29.536 8.919 1.00 35.41 270 ALA A N 1
ATOM 1943 C CA . ALA A 1 270 ? -3.838 -30.325 9.294 1.00 35.41 270 ALA A CA 1
ATOM 1944 C C . ALA A 1 270 ? -4.825 -29.387 10.003 1.00 35.41 270 ALA A C 1
ATOM 1946 O O . ALA A 1 270 ? -4.421 -28.772 10.982 1.00 35.41 270 ALA A O 1
ATOM 1947 N N . ALA A 1 271 ? -6.054 -29.232 9.496 1.00 41.62 271 ALA A N 1
ATOM 1948 C CA . ALA A 1 271 ? -7.056 -28.312 10.038 1.00 41.62 271 ALA A CA 1
ATOM 1949 C C . ALA A 1 271 ? -7.484 -28.758 11.447 1.00 41.62 271 ALA A C 1
ATOM 1951 O O . ALA A 1 271 ? -8.309 -29.663 11.556 1.00 41.62 271 ALA A O 1
ATOM 1952 N N . PRO A 1 272 ? -6.989 -28.168 12.551 1.00 44.16 272 PRO A N 1
ATOM 1953 C CA . PRO A 1 272 ? -7.303 -28.693 13.877 1.00 44.16 272 PRO A CA 1
ATOM 1954 C C . PRO A 1 272 ? -8.676 -28.209 14.370 1.00 44.16 272 PRO A C 1
ATOM 1956 O O . PRO A 1 272 ? -9.166 -28.699 15.377 1.00 44.16 272 PRO A O 1
ATOM 1959 N N . ALA A 1 273 ? -9.282 -27.213 13.708 1.00 49.22 273 ALA A N 1
ATOM 1960 C CA . ALA A 1 273 ? -10.460 -26.489 14.198 1.00 49.22 273 ALA A CA 1
ATOM 1961 C C . ALA A 1 273 ? -11.817 -27.077 13.766 1.00 49.22 273 ALA A C 1
ATOM 1963 O O . ALA A 1 273 ? -12.840 -26.638 14.272 1.00 49.22 273 ALA A O 1
ATOM 1964 N N . SER A 1 274 ? -11.855 -28.058 12.857 1.00 53.84 274 SER A N 1
ATOM 1965 C CA . SER A 1 274 ? -13.098 -28.432 12.162 1.00 53.84 274 SER A CA 1
ATOM 1966 C C . SER A 1 274 ? -13.365 -29.936 12.030 1.00 53.84 274 SER A C 1
ATOM 1968 O O . SER A 1 274 ? -14.250 -30.355 11.274 1.00 53.84 274 SER A O 1
ATOM 1970 N N . HIS A 1 275 ? -12.637 -30.757 12.794 1.00 57.78 275 HIS A N 1
ATOM 1971 C CA . HIS A 1 275 ? -12.882 -32.200 12.871 1.00 57.78 275 HIS A CA 1
ATOM 1972 C C . HIS A 1 275 ? -14.182 -32.551 13.605 1.00 57.78 275 HIS A C 1
ATOM 1974 O O . HIS A 1 275 ? -14.812 -33.549 13.259 1.00 57.78 275 HIS A O 1
ATOM 1980 N N . ASP A 1 276 ? -14.613 -31.698 14.535 1.00 70.06 276 ASP A N 1
ATOM 1981 C CA . ASP A 1 276 ? -15.744 -31.987 15.423 1.00 70.06 276 ASP A CA 1
ATOM 1982 C C . ASP A 1 276 ? -17.037 -31.285 14.994 1.00 70.06 276 ASP A C 1
ATOM 1984 O O . ASP A 1 276 ? -18.105 -31.558 15.537 1.00 70.06 276 ASP A O 1
ATOM 1988 N N . VAL A 1 277 ? -16.966 -30.411 13.986 1.00 80.69 277 VAL A N 1
ATOM 1989 C CA . VAL A 1 277 ? -18.138 -29.793 13.358 1.00 80.69 277 VAL A CA 1
ATOM 1990 C C . VAL A 1 277 ? -18.855 -30.847 12.515 1.00 80.69 277 VAL A C 1
ATOM 1992 O O . VAL A 1 277 ? -18.277 -31.406 11.581 1.00 80.69 277 VAL A O 1
ATOM 1995 N N . ARG A 1 278 ? -20.127 -31.102 12.823 1.00 85.69 278 ARG A N 1
ATOM 1996 C CA . ARG A 1 278 ? -20.989 -32.065 12.120 1.00 85.69 278 ARG A CA 1
ATOM 1997 C C . ARG A 1 278 ? -21.780 -31.413 10.989 1.00 85.69 278 ARG A C 1
ATOM 1999 O O . ARG A 1 278 ? -21.914 -32.007 9.918 1.00 85.69 278 ARG A O 1
ATOM 2006 N N . SER A 1 279 ? -22.246 -30.182 11.192 1.00 89.06 279 SER A N 1
ATOM 2007 C CA . SER A 1 279 ? -22.913 -29.378 10.160 1.00 89.06 279 SER A CA 1
ATOM 2008 C C . SER A 1 279 ? -22.784 -27.881 10.426 1.00 89.06 279 SER A C 1
ATOM 2010 O O . SER A 1 279 ? -22.665 -27.466 11.576 1.00 89.06 279 SER A O 1
ATOM 2012 N N . LEU A 1 280 ? -22.861 -27.077 9.369 1.00 88.81 280 LEU A N 1
ATOM 2013 C CA . LEU A 1 280 ? -22.868 -25.615 9.408 1.00 88.81 280 LEU A CA 1
ATOM 2014 C C . LEU A 1 280 ? -24.154 -25.081 8.778 1.00 88.81 280 LEU A C 1
ATOM 2016 O O . LEU A 1 280 ? -24.638 -25.640 7.793 1.00 88.81 280 LEU A O 1
ATOM 2020 N N . GLU A 1 281 ? -24.670 -23.988 9.322 1.00 91.88 281 GLU A N 1
ATOM 2021 C CA . GLU A 1 281 ? -25.747 -23.195 8.742 1.00 91.88 281 GLU A CA 1
ATOM 2022 C C . GLU A 1 281 ? -25.212 -21.819 8.342 1.00 91.88 281 GLU A C 1
ATOM 2024 O O . GLU A 1 281 ? -24.513 -21.166 9.124 1.00 91.88 281 GLU A O 1
ATOM 2029 N N . LEU A 1 282 ? -25.492 -21.413 7.105 1.00 91.69 282 LEU A N 1
ATOM 2030 C CA . LEU A 1 282 ? -24.994 -20.168 6.537 1.00 91.69 282 LEU A CA 1
ATOM 2031 C C . LEU A 1 282 ? -25.934 -19.562 5.501 1.00 91.69 282 LEU A C 1
ATOM 2033 O O . LEU A 1 282 ? -26.690 -20.272 4.842 1.00 91.69 282 LEU A O 1
ATOM 2037 N N . VAL A 1 283 ? -25.794 -18.256 5.298 1.00 92.31 283 VAL A N 1
ATOM 2038 C CA . VAL A 1 283 ? -26.418 -17.500 4.212 1.00 92.31 283 VAL A CA 1
ATOM 2039 C C . VAL A 1 283 ? -25.365 -17.114 3.180 1.00 92.31 283 VAL A C 1
ATOM 2041 O O . VAL A 1 283 ? -24.418 -16.387 3.465 1.00 92.31 283 VAL A O 1
ATOM 2044 N N . THR A 1 284 ? -25.544 -17.593 1.963 1.00 91.06 284 THR A N 1
ATOM 2045 C CA . THR A 1 284 ? -24.686 -17.385 0.781 1.00 91.06 284 THR A CA 1
ATOM 2046 C C . THR A 1 284 ? -25.127 -16.183 -0.056 1.00 91.06 284 THR A C 1
ATOM 2048 O O . THR A 1 284 ? -26.162 -15.592 0.224 1.00 91.06 284 THR A O 1
ATOM 2051 N N . ALA A 1 285 ? -24.379 -15.813 -1.105 1.00 88.00 285 ALA A N 1
ATOM 2052 C CA . ALA A 1 285 ? -24.559 -14.530 -1.808 1.00 88.00 285 ALA A CA 1
ATOM 2053 C C . ALA A 1 285 ? -25.863 -14.422 -2.617 1.00 88.00 285 ALA A C 1
ATOM 2055 O O . ALA A 1 285 ? -26.295 -13.326 -2.960 1.00 88.00 285 ALA A O 1
ATOM 2056 N N . ASP A 1 286 ? -26.503 -15.554 -2.902 1.00 86.62 286 ASP A N 1
ATOM 2057 C CA . ASP A 1 286 ? -27.859 -15.633 -3.454 1.00 86.62 286 ASP A CA 1
ATOM 2058 C C . ASP A 1 286 ? -28.960 -15.391 -2.403 1.00 86.62 286 ASP A C 1
ATOM 2060 O O . ASP A 1 286 ? -30.145 -15.405 -2.730 1.00 86.62 286 ASP A O 1
ATOM 2064 N N . GLY A 1 287 ? -28.585 -15.171 -1.140 1.00 87.62 287 GLY A N 1
ATOM 2065 C CA . GLY A 1 287 ? -29.505 -14.917 -0.041 1.00 87.62 287 GLY A CA 1
ATOM 2066 C C . GLY A 1 287 ? -30.311 -16.141 0.383 1.00 87.62 287 GLY A C 1
ATOM 2067 O O . GLY A 1 287 ? -31.423 -15.979 0.886 1.00 87.62 287 GLY A O 1
ATOM 2068 N N . LEU A 1 288 ? -29.795 -17.354 0.153 1.00 90.44 288 LEU A N 1
ATOM 2069 C CA . LEU A 1 288 ? -30.408 -18.603 0.606 1.00 90.44 288 LEU A CA 1
ATOM 2070 C C . LEU A 1 288 ? -29.767 -19.099 1.907 1.00 90.44 288 LEU A C 1
ATOM 2072 O O . LEU A 1 288 ? -28.543 -19.175 2.012 1.00 90.44 288 LEU A O 1
ATOM 2076 N N . VAL A 1 289 ? -30.602 -19.503 2.867 1.00 92.56 289 VAL A N 1
ATOM 2077 C CA . VAL A 1 289 ? -30.157 -20.225 4.067 1.00 92.56 289 VAL A CA 1
ATOM 2078 C C . VAL A 1 289 ? -29.831 -21.667 3.674 1.00 92.56 289 VAL A C 1
ATOM 2080 O O . VAL A 1 289 ? -30.678 -22.398 3.152 1.00 92.56 289 VAL A O 1
ATOM 2083 N N . ARG A 1 290 ? -28.590 -22.088 3.909 1.00 91.81 290 ARG A N 1
ATOM 2084 C CA . ARG A 1 290 ? -28.075 -23.420 3.583 1.00 91.81 290 ARG A CA 1
ATOM 2085 C C . ARG A 1 290 ? -27.612 -24.133 4.842 1.00 91.81 290 ARG A C 1
ATOM 2087 O O . ARG A 1 290 ? -26.943 -23.550 5.685 1.00 91.81 290 ARG A O 1
ATOM 2094 N N . THR A 1 291 ? -27.899 -25.431 4.919 1.00 92.44 291 THR A N 1
ATOM 2095 C CA . THR A 1 291 ? -27.269 -26.341 5.883 1.00 92.44 291 THR A CA 1
ATOM 2096 C C . THR A 1 291 ? -26.329 -27.264 5.128 1.00 92.44 291 THR A C 1
ATOM 2098 O O . THR A 1 291 ? -26.764 -28.001 4.239 1.00 92.44 291 THR A O 1
ATOM 2101 N N . THR A 1 292 ? -25.054 -27.251 5.496 1.00 88.62 292 THR A N 1
ATOM 2102 C CA . THR A 1 292 ? -24.001 -28.007 4.821 1.00 88.62 292 THR A CA 1
ATOM 2103 C C . THR A 1 292 ? -23.276 -28.936 5.799 1.00 88.62 292 THR A C 1
ATOM 2105 O O . THR A 1 292 ? -23.127 -28.629 6.981 1.00 88.62 292 THR A O 1
ATOM 2108 N N . SER A 1 293 ? -22.902 -30.127 5.334 1.00 87.88 293 SER A N 1
ATOM 2109 C CA . SER A 1 293 ? -22.343 -31.227 6.131 1.00 87.88 293 SER A CA 1
ATOM 2110 C C . SER A 1 293 ? -21.433 -32.112 5.257 1.00 87.88 293 SER A C 1
ATOM 2112 O O . SER A 1 293 ? -21.403 -31.937 4.035 1.00 87.88 293 SER A O 1
ATOM 2114 N N . PRO A 1 294 ? -20.731 -33.125 5.807 1.00 80.44 294 PRO A N 1
ATOM 2115 C CA . PRO A 1 294 ? -19.955 -34.062 4.989 1.00 80.44 294 PRO A CA 1
ATOM 2116 C C . PRO A 1 294 ? -20.792 -34.815 3.942 1.00 80.44 294 PRO A C 1
ATOM 2118 O O . PRO A 1 294 ? -20.237 -35.383 3.006 1.00 80.44 294 PRO A O 1
ATOM 2121 N N . THR A 1 295 ? -22.115 -34.862 4.117 1.00 82.81 295 THR A N 1
ATOM 2122 C CA . THR A 1 295 ? -23.056 -35.580 3.248 1.00 82.81 295 THR A CA 1
ATOM 2123 C C . THR A 1 295 ? -23.986 -34.653 2.463 1.00 82.81 295 THR A C 1
ATOM 2125 O O . THR A 1 295 ? -24.656 -35.117 1.542 1.00 82.81 295 THR A O 1
ATOM 2128 N N . ARG A 1 296 ? -24.024 -33.353 2.784 1.00 85.00 296 ARG A N 1
ATOM 2129 C CA . ARG A 1 296 ? -24.893 -32.351 2.152 1.00 85.00 296 ARG A CA 1
ATOM 2130 C C . ARG A 1 296 ? -24.074 -31.131 1.743 1.00 85.00 296 ARG A C 1
ATOM 2132 O O . ARG A 1 296 ? -23.585 -30.403 2.596 1.00 85.00 296 ARG A O 1
ATOM 2139 N N . GLU A 1 297 ? -23.943 -30.905 0.438 1.00 85.62 297 GLU A N 1
ATOM 2140 C CA . GLU A 1 297 ? -23.040 -29.888 -0.132 1.00 85.62 297 GLU A CA 1
ATOM 2141 C C . GLU A 1 297 ? -21.600 -30.003 0.419 1.00 85.62 297 GLU A C 1
ATOM 2143 O O . GLU A 1 297 ? -21.068 -29.047 0.980 1.00 85.62 297 GLU A O 1
ATOM 2148 N N . PRO A 1 298 ? -20.952 -31.176 0.290 1.00 81.38 298 PRO A N 1
ATOM 2149 C CA . PRO A 1 298 ? -19.681 -31.471 0.957 1.00 81.38 298 PRO A CA 1
ATOM 2150 C C . PRO A 1 298 ? -18.541 -30.526 0.563 1.00 81.38 298 PRO A C 1
ATOM 2152 O O . PRO A 1 298 ? -17.625 -30.319 1.356 1.00 81.38 298 PRO A O 1
ATOM 2155 N N . ASP A 1 299 ? -18.593 -29.943 -0.636 1.00 79.88 299 ASP A N 1
ATOM 2156 C CA . ASP A 1 299 ? -17.614 -28.959 -1.094 1.00 79.88 299 ASP A CA 1
ATOM 2157 C C . ASP A 1 299 ? -17.785 -27.602 -0.399 1.00 79.88 299 ASP A C 1
ATOM 2159 O O . ASP A 1 299 ? -16.793 -27.006 0.024 1.00 79.88 299 ASP A O 1
ATOM 2163 N N . LEU A 1 300 ? -19.030 -27.147 -0.206 1.00 82.81 300 LEU A N 1
ATOM 2164 C CA . LEU A 1 300 ? -19.331 -25.947 0.578 1.00 82.81 300 LEU A CA 1
ATOM 2165 C C . LEU A 1 300 ? -18.973 -26.173 2.053 1.00 82.81 300 LEU A C 1
ATOM 2167 O O . LEU A 1 300 ? -18.283 -25.352 2.654 1.00 82.81 300 LEU A O 1
ATOM 2171 N N . PHE A 1 301 ? -19.339 -27.331 2.611 1.00 81.31 301 PHE A N 1
ATOM 2172 C CA . PHE A 1 301 ? -18.971 -27.734 3.970 1.00 81.31 301 PHE A CA 1
ATOM 2173 C C . PHE A 1 301 ? -17.457 -27.774 4.169 1.00 81.31 301 PHE A C 1
ATOM 2175 O O . PHE A 1 301 ? -16.935 -27.385 5.213 1.00 81.31 301 PHE A O 1
ATOM 2182 N N . TRP A 1 302 ? -16.733 -28.285 3.175 1.00 77.38 302 TRP A N 1
ATOM 2183 C CA . TRP A 1 302 ? -15.279 -28.315 3.174 1.00 77.38 302 TRP A CA 1
ATOM 2184 C C . TRP A 1 302 ? -14.687 -26.903 3.149 1.00 77.38 302 TRP A C 1
ATOM 2186 O O . TRP A 1 302 ? -13.762 -26.639 3.912 1.00 77.38 302 TRP A O 1
ATOM 2196 N N . ALA A 1 303 ? -15.231 -26.001 2.329 1.00 73.94 303 ALA A N 1
ATOM 2197 C CA . ALA A 1 303 ? -14.706 -24.648 2.188 1.00 73.94 303 ALA A CA 1
ATOM 2198 C C . ALA A 1 303 ? -14.962 -23.772 3.425 1.00 73.94 303 ALA A C 1
ATOM 2200 O O . ALA A 1 303 ? -14.058 -2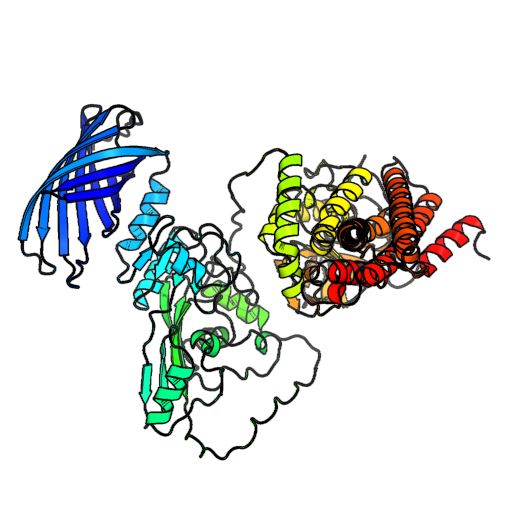3.071 3.874 1.00 73.94 303 ALA A O 1
ATOM 2201 N N . VAL A 1 304 ? -16.167 -23.825 4.001 1.00 75.50 304 VAL A N 1
ATOM 2202 C CA . VAL A 1 304 ? -16.580 -22.931 5.100 1.00 75.50 304 VAL A CA 1
ATOM 2203 C C . VAL A 1 304 ? -15.919 -23.299 6.436 1.00 75.50 304 VAL A C 1
ATOM 2205 O O . VAL A 1 304 ? -15.572 -22.401 7.199 1.00 75.50 304 VAL A O 1
ATOM 2208 N N . ARG A 1 305 ? -15.633 -24.589 6.685 1.00 70.62 305 ARG A N 1
ATOM 2209 C CA . ARG A 1 305 ? -14.941 -25.136 7.885 1.00 70.62 305 ARG A CA 1
ATOM 2210 C C . ARG A 1 305 ? -13.479 -24.698 8.069 1.00 70.62 305 ARG A C 1
ATOM 2212 O O . ARG A 1 305 ? -12.704 -25.324 8.797 1.00 70.62 305 ARG A O 1
ATOM 2219 N N . GLY A 1 306 ? -13.082 -23.675 7.339 1.00 54.72 306 GLY A N 1
ATOM 2220 C CA . GLY A 1 306 ? -11.712 -23.377 7.030 1.00 54.72 306 GLY A CA 1
ATOM 2221 C C . GLY A 1 306 ? -11.448 -21.894 6.787 1.00 54.72 306 GLY A C 1
ATOM 2222 O O . GLY A 1 306 ? -10.668 -21.494 5.923 1.00 54.72 306 GLY A O 1
ATOM 2223 N N . GLY A 1 307 ? -12.117 -21.040 7.534 1.00 54.41 307 GLY A N 1
ATOM 2224 C CA . GLY A 1 307 ? -11.868 -19.612 7.491 1.00 54.41 307 GLY A CA 1
ATOM 2225 C C . GLY A 1 307 ? -12.261 -19.043 6.137 1.00 54.41 307 GLY A C 1
ATOM 2226 O O . GLY A 1 307 ? -11.585 -18.163 5.629 1.00 54.41 307 GLY A O 1
ATOM 2227 N N . ALA A 1 308 ? -13.309 -19.571 5.506 1.00 53.00 308 ALA A N 1
ATOM 2228 C CA . ALA A 1 308 ? -13.889 -18.974 4.312 1.00 53.00 308 ALA A CA 1
ATOM 2229 C C . ALA A 1 308 ? -15.246 -18.349 4.655 1.00 53.00 308 ALA A C 1
ATOM 2231 O O . ALA A 1 308 ? -16.259 -18.670 4.038 1.00 53.00 308 ALA A O 1
ATOM 2232 N N . SER A 1 309 ? -15.257 -17.372 5.572 1.00 55.19 309 SER A N 1
ATOM 2233 C CA . SER A 1 309 ? -16.370 -16.405 5.665 1.00 55.19 309 SER A CA 1
ATOM 2234 C C . SER A 1 309 ? -16.505 -15.549 4.390 1.00 55.19 309 SER A C 1
ATOM 2236 O O . SER A 1 309 ? -17.399 -14.722 4.268 1.00 55.19 309 SER A O 1
ATOM 2238 N N . GLY A 1 310 ? -15.656 -15.797 3.385 1.00 67.31 310 GLY A N 1
ATOM 2239 C CA . GLY A 1 310 ? -15.807 -15.336 2.012 1.00 67.31 310 GLY A CA 1
ATOM 2240 C C . GLY A 1 310 ? -16.841 -16.095 1.167 1.00 67.31 310 GLY A C 1
ATOM 2241 O O . GLY A 1 310 ? -16.944 -15.775 -0.009 1.00 67.31 310 GLY A O 1
ATOM 2242 N N . LEU A 1 311 ? -17.573 -17.092 1.676 1.00 75.88 311 LEU A N 1
ATOM 2243 C CA . LEU A 1 311 ? -18.636 -17.778 0.907 1.00 75.88 311 LEU A CA 1
ATOM 2244 C C . LEU A 1 311 ? -20.048 -17.560 1.470 1.00 75.88 311 LEU A C 1
ATOM 2246 O O . LEU A 1 311 ? -21.026 -17.913 0.812 1.00 75.88 311 LEU A O 1
ATOM 2250 N N . GLY A 1 312 ? -20.164 -16.969 2.659 1.00 84.31 312 GLY A N 1
ATOM 2251 C CA . GLY A 1 312 ? -21.440 -16.689 3.302 1.00 84.31 312 GLY A CA 1
ATOM 2252 C C . GLY A 1 312 ? -21.298 -16.257 4.759 1.00 84.31 312 GLY A C 1
ATOM 2253 O O . GLY A 1 312 ? -20.225 -16.360 5.356 1.00 84.31 312 GLY A O 1
ATOM 2254 N N . VAL A 1 313 ? -22.406 -15.794 5.330 1.00 8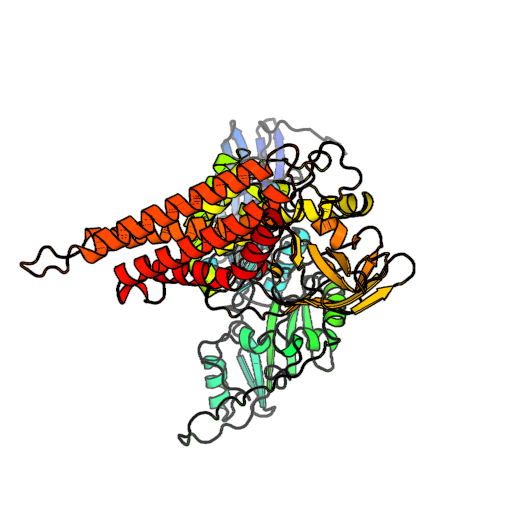8.25 313 VAL A N 1
ATOM 2255 C CA . VAL A 1 313 ? -22.549 -15.431 6.744 1.00 88.25 313 VAL A CA 1
ATOM 2256 C C . VAL A 1 313 ? -22.969 -16.670 7.530 1.00 88.25 313 VAL A C 1
ATOM 2258 O O . VAL A 1 313 ? -24.020 -17.236 7.244 1.00 88.25 313 VAL A O 1
ATOM 2261 N N . LEU A 1 314 ? -22.175 -17.105 8.511 1.00 88.19 314 LEU A N 1
ATOM 2262 C CA . LEU A 1 314 ? -22.566 -18.201 9.404 1.00 88.19 314 LEU A CA 1
ATOM 2263 C C . LEU A 1 314 ? -23.673 -17.748 10.361 1.00 88.19 314 LEU A C 1
ATOM 2265 O O . LEU A 1 314 ? -23.562 -16.690 10.977 1.00 88.19 314 LEU A O 1
ATOM 2269 N N . THR A 1 315 ? -24.691 -18.584 10.536 1.00 90.75 315 THR A N 1
ATOM 2270 C CA . THR A 1 315 ? -25.789 -18.354 11.490 1.00 90.75 315 THR A CA 1
ATOM 2271 C C . THR A 1 315 ? -25.760 -19.355 12.644 1.00 90.75 315 THR A C 1
ATOM 2273 O O . THR A 1 315 ? -26.110 -19.002 13.769 1.00 90.75 315 THR A O 1
ATOM 2276 N N . GLY A 1 316 ? -25.235 -20.565 12.419 1.00 89.75 316 GLY A N 1
ATOM 2277 C CA . GLY A 1 316 ? -25.028 -21.555 13.477 1.00 89.75 316 GLY A CA 1
ATOM 2278 C C . GLY A 1 316 ? -24.328 -22.832 13.012 1.00 89.75 316 GLY A C 1
ATOM 2279 O O . GLY A 1 316 ? -23.988 -22.995 11.841 1.00 89.75 316 GLY A O 1
ATOM 2280 N N . ALA A 1 317 ? -24.119 -23.772 13.931 1.00 90.06 317 ALA A N 1
ATOM 2281 C CA . ALA A 1 317 ? -23.476 -25.054 13.661 1.00 90.06 317 ALA A CA 1
ATOM 2282 C C . ALA A 1 317 ? -23.887 -26.157 14.638 1.00 90.06 317 ALA A C 1
ATOM 2284 O O . ALA A 1 317 ? -24.344 -25.881 15.741 1.00 90.06 317 ALA A O 1
ATOM 2285 N N . GLU A 1 318 ? -23.676 -27.409 14.242 1.00 90.81 318 GLU A N 1
ATOM 2286 C CA . GLU A 1 318 ? -23.703 -28.564 15.143 1.00 90.81 318 GLU A CA 1
ATOM 2287 C C . GLU A 1 318 ? -22.273 -29.065 15.366 1.00 90.81 318 GLU A C 1
ATOM 2289 O O . GLU A 1 318 ? -21.544 -29.308 14.399 1.00 90.81 318 GLU A O 1
ATOM 2294 N N . ILE A 1 319 ? -21.878 -29.239 16.628 1.00 88.31 319 ILE A N 1
ATOM 2295 C CA . ILE A 1 319 ? -20.546 -29.702 17.039 1.00 88.31 319 ILE A CA 1
ATOM 2296 C C . ILE A 1 319 ? -20.643 -30.978 17.879 1.00 88.31 319 ILE A C 1
ATOM 2298 O O . ILE A 1 319 ? -21.641 -31.209 18.559 1.00 88.31 319 ILE A O 1
ATOM 2302 N N . GLY A 1 320 ? -19.605 -31.811 17.845 1.00 85.94 320 GLY A N 1
ATOM 2303 C CA . GLY A 1 320 ? -19.432 -32.956 18.733 1.00 85.94 320 GLY A CA 1
ATOM 2304 C C . GLY A 1 320 ? -18.870 -32.559 20.101 1.00 85.94 320 GLY A C 1
ATOM 2305 O O . GLY A 1 320 ? -18.050 -31.651 20.212 1.00 85.94 320 GLY A O 1
ATOM 2306 N N . LEU A 1 321 ? -19.292 -33.282 21.135 1.00 84.81 321 LEU A N 1
ATOM 2307 C CA . LEU A 1 321 ? -18.828 -33.152 22.514 1.00 84.81 321 LEU A CA 1
ATOM 2308 C C . LEU A 1 321 ? -18.200 -34.470 22.995 1.00 84.81 321 LEU A C 1
ATOM 2310 O O . LEU A 1 321 ? -18.482 -35.542 22.454 1.00 84.81 321 LEU A O 1
ATOM 2314 N N . ALA A 1 322 ? -17.380 -34.401 24.040 1.00 80.88 322 ALA A N 1
ATOM 2315 C CA . ALA A 1 322 ? -16.775 -35.554 24.707 1.00 80.88 322 ALA A CA 1
ATOM 2316 C C . ALA A 1 322 ? -17.027 -35.528 26.223 1.00 80.88 322 ALA A C 1
ATOM 2318 O O . ALA A 1 322 ? -17.331 -34.468 26.759 1.00 80.88 322 ALA A O 1
ATOM 2319 N N . PRO A 1 323 ? -16.906 -36.660 26.941 1.00 81.06 323 PRO A N 1
ATOM 2320 C CA . PRO A 1 323 ? -16.992 -36.674 28.402 1.00 81.06 323 PRO A CA 1
ATOM 2321 C C . PRO A 1 323 ? -15.960 -35.741 29.049 1.00 81.06 323 PRO A C 1
ATOM 2323 O O . PRO A 1 323 ? -14.780 -35.790 28.699 1.00 81.06 323 PRO A O 1
ATOM 2326 N N . ALA A 1 324 ? -16.391 -34.921 30.009 1.00 69.62 324 ALA A N 1
ATOM 2327 C CA . ALA A 1 324 ? -15.500 -34.029 30.745 1.00 69.62 324 ALA A CA 1
ATOM 2328 C C . ALA A 1 324 ? -14.542 -34.831 31.653 1.00 69.62 324 ALA A C 1
ATOM 2330 O O . ALA A 1 324 ? -14.970 -35.728 32.384 1.00 69.62 324 ALA A O 1
ATOM 2331 N N . LEU A 1 325 ? -13.240 -34.521 31.612 1.00 60.47 325 LEU A N 1
ATOM 2332 C CA . LEU A 1 325 ? -12.242 -35.126 32.504 1.00 60.47 325 LEU A CA 1
ATOM 2333 C C . LEU A 1 325 ? -12.328 -34.510 33.919 1.00 60.47 325 LEU A C 1
ATOM 2335 O O . LEU A 1 325 ? -12.635 -33.323 34.039 1.00 60.47 325 LEU A O 1
ATOM 2339 N N . PRO A 1 326 ? -12.044 -35.271 34.999 1.00 46.69 326 PRO A N 1
ATOM 2340 C CA . PRO A 1 326 ? -11.965 -34.720 36.351 1.00 46.69 326 PRO A CA 1
ATOM 2341 C C . PRO A 1 326 ? -10.892 -33.630 36.446 1.00 46.69 326 PRO A C 1
ATOM 2343 O O . PRO A 1 326 ? -9.806 -33.773 35.884 1.00 46.69 326 PRO A O 1
ATOM 2346 N N . ALA A 1 327 ? -11.201 -32.551 37.166 1.00 47.81 327 ALA A N 1
ATOM 2347 C CA . ALA A 1 327 ? -10.315 -31.409 37.360 1.00 47.81 327 ALA A CA 1
ATOM 2348 C C . ALA A 1 327 ? -9.139 -31.749 38.296 1.00 47.81 327 ALA A C 1
ATOM 2350 O O . ALA A 1 327 ? -9.122 -31.349 39.459 1.00 47.81 327 ALA A O 1
ATOM 2351 N N . ASP A 1 328 ? -8.144 -32.465 37.779 1.00 36.94 328 ASP A N 1
ATOM 2352 C CA . ASP A 1 328 ? -6.853 -32.652 38.437 1.00 36.94 328 ASP A CA 1
ATOM 2353 C C . ASP A 1 328 ? -5.868 -31.628 37.851 1.00 36.94 328 ASP A C 1
ATOM 2355 O O . ASP A 1 328 ? -5.631 -31.597 36.645 1.00 36.94 328 ASP A O 1
ATOM 2359 N N . GLY A 1 329 ? -5.333 -30.744 38.701 1.00 40.97 329 GLY A N 1
ATOM 2360 C CA . GLY A 1 329 ? -4.556 -29.550 38.335 1.00 40.97 329 GLY A CA 1
ATOM 2361 C C . GLY A 1 329 ? -3.197 -29.797 37.665 1.00 40.97 329 GLY A C 1
ATOM 2362 O O . GLY A 1 329 ? -2.160 -29.470 38.240 1.00 40.97 329 GLY A O 1
ATOM 2363 N N . GLY A 1 330 ? -3.196 -30.325 36.443 1.00 30.94 330 GLY A N 1
ATOM 2364 C CA . GLY A 1 330 ? -2.045 -30.357 35.542 1.00 30.94 330 GLY A CA 1
ATOM 2365 C C . GLY A 1 330 ? -2.125 -29.241 34.499 1.00 30.94 330 GLY A C 1
ATOM 2366 O O . GLY A 1 330 ? -3.189 -28.994 33.940 1.00 30.94 330 GLY A O 1
ATOM 2367 N N . GLU A 1 331 ? -1.001 -28.564 34.251 1.00 30.94 331 GLU A N 1
ATOM 2368 C CA . GLU A 1 331 ? -0.842 -27.570 33.179 1.00 30.94 331 GLU A CA 1
ATOM 2369 C C . GLU A 1 331 ? -1.436 -28.043 31.839 1.00 30.94 331 GLU A C 1
ATOM 2371 O O . GLU A 1 331 ? -1.319 -29.228 31.502 1.00 30.94 331 GLU A O 1
ATOM 2376 N N . PRO A 1 332 ? -2.005 -27.134 31.022 1.00 35.53 332 PRO A N 1
ATOM 2377 C CA . PRO A 1 332 ? -2.456 -27.493 29.688 1.00 35.53 332 PRO A CA 1
ATOM 2378 C C . PRO A 1 332 ? -1.269 -28.010 28.869 1.00 35.53 332 PRO A C 1
ATOM 2380 O O . PRO A 1 332 ? -0.214 -27.375 28.794 1.00 35.53 332 PRO A O 1
ATOM 2383 N N . ALA A 1 333 ? -1.449 -29.185 28.262 1.00 30.20 333 ALA A N 1
ATOM 2384 C CA . ALA A 1 333 ? -0.455 -29.818 27.410 1.00 30.20 333 ALA A CA 1
ATOM 2385 C C . ALA A 1 333 ? 0.024 -28.827 26.337 1.00 30.20 333 ALA A C 1
ATOM 2387 O O . ALA A 1 333 ? -0.759 -28.337 25.523 1.00 30.20 333 ALA A O 1
ATOM 2388 N N . GLY A 1 334 ? 1.324 -28.526 26.365 1.00 28.59 334 GLY A N 1
ATOM 2389 C CA . GLY A 1 334 ? 1.955 -27.569 25.468 1.00 28.59 334 GLY A CA 1
ATOM 2390 C C . GLY A 1 334 ? 1.649 -27.858 24.000 1.00 28.59 334 GLY A C 1
ATOM 2391 O O . GLY A 1 334 ? 1.701 -29.003 23.541 1.00 28.59 334 GLY A O 1
ATOM 2392 N N . ALA A 1 335 ? 1.353 -26.791 23.259 1.00 29.08 335 ALA A N 1
ATOM 2393 C CA . ALA A 1 335 ? 1.229 -26.818 21.813 1.00 29.08 335 ALA A CA 1
ATOM 2394 C C . ALA A 1 335 ? 2.443 -27.536 21.199 1.00 29.08 335 ALA A C 1
ATOM 2396 O O . ALA A 1 335 ? 3.587 -27.098 21.346 1.00 29.08 335 ALA A O 1
ATOM 2397 N N . ARG A 1 336 ? 2.203 -28.655 20.504 1.00 25.52 336 ARG A N 1
ATOM 2398 C CA . ARG A 1 336 ? 3.242 -29.294 19.691 1.00 25.52 336 ARG A CA 1
ATOM 2399 C C . ARG A 1 336 ? 3.654 -28.315 18.587 1.00 25.52 336 ARG A C 1
ATOM 2401 O O . ARG A 1 336 ? 2.776 -27.861 17.854 1.00 25.52 336 ARG A O 1
ATOM 2408 N N . PRO A 1 337 ? 4.952 -28.017 18.408 1.00 25.11 337 PRO A N 1
ATOM 2409 C CA . PRO A 1 337 ? 5.390 -27.206 17.284 1.00 25.11 337 PRO A CA 1
ATOM 2410 C C . PRO A 1 337 ? 5.078 -27.936 15.972 1.00 25.11 337 PRO A C 1
ATOM 2412 O O . PRO A 1 337 ? 5.392 -29.120 15.811 1.00 25.11 337 PRO A O 1
ATOM 2415 N N . ALA A 1 338 ? 4.447 -27.222 15.039 1.00 27.80 338 ALA A N 1
ATOM 241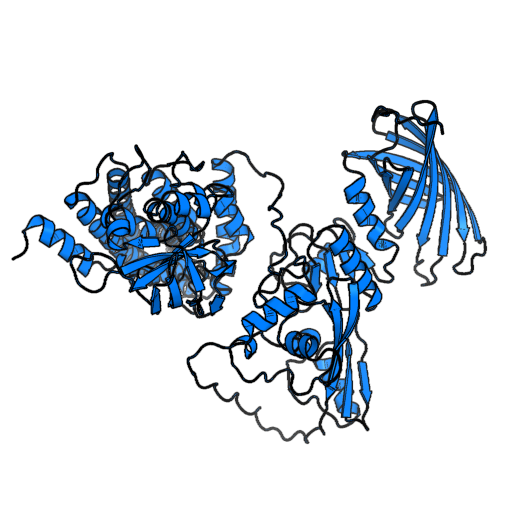6 C CA . ALA A 1 338 ? 4.288 -27.675 13.666 1.00 27.80 338 ALA A CA 1
ATOM 2417 C C . ALA A 1 338 ? 5.670 -27.719 12.994 1.00 27.80 338 ALA A C 1
ATOM 2419 O O . ALA A 1 338 ? 6.417 -26.741 13.020 1.00 27.80 338 ALA A O 1
ATOM 2420 N N . ALA A 1 339 ? 6.026 -28.869 12.421 1.00 23.84 339 ALA A N 1
ATOM 2421 C CA . ALA A 1 339 ? 7.236 -29.006 11.620 1.00 23.84 339 ALA A CA 1
ATOM 2422 C C . ALA A 1 339 ? 7.071 -28.249 10.285 1.00 23.84 339 ALA A C 1
ATOM 2424 O O . ALA A 1 339 ? 5.989 -28.308 9.697 1.00 23.84 339 ALA A O 1
ATOM 2425 N N . PRO A 1 340 ? 8.112 -27.566 9.774 1.00 24.89 340 PRO A N 1
ATOM 2426 C CA . PRO A 1 340 ? 8.053 -26.930 8.467 1.00 24.89 340 PRO A CA 1
ATOM 2427 C C . PRO A 1 340 ? 8.253 -27.979 7.367 1.00 24.89 340 PRO A C 1
ATOM 2429 O O . PRO A 1 340 ? 9.250 -28.703 7.371 1.00 24.89 340 PRO A O 1
ATOM 2432 N N . HIS A 1 341 ? 7.348 -28.020 6.389 1.00 25.36 341 HIS A N 1
ATOM 2433 C CA . HIS A 1 341 ? 7.570 -28.717 5.123 1.00 25.36 341 HIS A CA 1
ATOM 2434 C C . HIS A 1 341 ? 7.222 -27.807 3.932 1.00 25.36 341 HIS A C 1
ATOM 2436 O O . HIS A 1 341 ? 6.214 -27.105 3.990 1.00 25.36 341 HIS A O 1
ATOM 2442 N N . PRO A 1 342 ? 8.051 -27.798 2.869 1.00 33.66 342 PRO A N 1
ATOM 2443 C CA . PRO A 1 342 ? 7.805 -27.057 1.635 1.00 33.66 342 PRO A CA 1
ATOM 2444 C C . PRO A 1 342 ? 6.978 -27.897 0.641 1.00 33.66 342 PRO A C 1
ATOM 2446 O O . PRO A 1 342 ? 7.095 -29.119 0.674 1.00 33.66 342 PRO A O 1
ATOM 2449 N N . HIS A 1 343 ? 6.202 -27.226 -0.230 1.00 24.80 343 HIS A N 1
ATOM 2450 C CA . HIS A 1 343 ? 5.553 -27.640 -1.506 1.00 24.80 343 HIS A CA 1
ATOM 2451 C C . HIS A 1 343 ? 4.058 -27.211 -1.601 1.00 24.80 343 HIS A C 1
ATOM 2453 O O . HIS A 1 343 ? 3.382 -27.142 -0.576 1.00 24.80 343 HIS A O 1
ATOM 2459 N N . PRO A 1 344 ? 3.547 -26.865 -2.809 1.00 32.12 344 PRO A N 1
ATOM 2460 C CA . PRO A 1 344 ? 2.290 -26.124 -3.019 1.00 32.12 344 PRO A CA 1
ATOM 2461 C C . PRO A 1 344 ? 1.042 -27.007 -2.840 1.00 32.12 344 PRO A C 1
ATOM 2463 O O . PRO A 1 344 ? 1.111 -28.212 -3.080 1.00 32.12 344 PRO A O 1
ATOM 2466 N N . HIS A 1 345 ? -0.111 -26.434 -2.454 1.00 42.06 345 HIS A N 1
ATOM 2467 C CA . HIS A 1 345 ? -1.338 -27.211 -2.196 1.00 42.06 345 HIS A CA 1
ATOM 2468 C C . HIS A 1 345 ? -2.472 -26.973 -3.235 1.00 42.06 345 HIS A C 1
ATOM 2470 O O . HIS A 1 345 ? -2.830 -25.822 -3.485 1.00 42.06 345 HIS A O 1
ATOM 2476 N N . PRO A 1 346 ? -3.139 -28.030 -3.760 1.00 44.09 346 PRO A N 1
ATOM 2477 C CA . PRO A 1 346 ? -4.220 -27.995 -4.776 1.00 44.09 346 PRO A CA 1
ATOM 2478 C C . PRO A 1 346 ? -5.560 -27.321 -4.387 1.00 44.09 346 PRO A C 1
ATOM 2480 O O . PRO A 1 346 ? -6.535 -27.398 -5.136 1.00 44.09 346 PRO A O 1
ATOM 2483 N N . ASN A 1 347 ? -5.654 -26.659 -3.232 1.00 58.19 347 ASN A N 1
ATOM 2484 C CA . ASN A 1 347 ? -6.933 -26.194 -2.673 1.00 58.19 347 ASN A CA 1
ATOM 2485 C C . ASN A 1 347 ? -7.368 -24.795 -3.154 1.00 58.19 347 ASN A C 1
ATOM 2487 O O . ASN A 1 347 ? -8.561 -24.498 -3.122 1.00 58.19 347 ASN A O 1
ATOM 2491 N N . ALA A 1 348 ? -6.446 -23.951 -3.636 1.00 56.50 348 ALA A N 1
ATOM 2492 C CA . ALA A 1 348 ? -6.759 -22.576 -4.051 1.00 56.50 348 ALA A CA 1
ATOM 2493 C C . ALA A 1 348 ? -7.684 -22.518 -5.280 1.00 56.50 348 ALA A C 1
ATOM 2495 O O . ALA A 1 348 ? -8.647 -21.754 -5.303 1.00 56.50 348 ALA A O 1
ATOM 2496 N N . ARG A 1 349 ? -7.440 -23.383 -6.274 1.00 61.84 349 ARG A N 1
ATOM 2497 C CA . ARG A 1 349 ? -8.292 -23.511 -7.464 1.00 61.84 349 ARG A CA 1
ATOM 2498 C C . ARG A 1 349 ? -9.699 -23.988 -7.107 1.00 61.84 349 ARG A C 1
ATOM 2500 O O . ARG A 1 349 ? -10.673 -23.380 -7.534 1.00 61.84 349 ARG A O 1
ATOM 2507 N N . ARG A 1 350 ? -9.798 -25.032 -6.277 1.00 70.62 350 ARG A N 1
ATOM 2508 C CA . ARG A 1 350 ? -11.083 -25.559 -5.788 1.00 70.62 350 ARG A CA 1
ATOM 2509 C C . ARG A 1 350 ? -11.880 -24.481 -5.051 1.00 70.62 350 ARG A C 1
ATOM 2511 O O . ARG A 1 350 ? -13.090 -24.394 -5.210 1.00 70.62 350 ARG A O 1
ATOM 2518 N N . LEU A 1 351 ? -11.202 -23.630 -4.281 1.00 69.62 351 LEU A N 1
ATOM 2519 C CA . LEU A 1 351 ? -11.837 -22.529 -3.565 1.00 69.62 351 LEU A CA 1
ATOM 2520 C C . LEU A 1 351 ? -12.310 -21.402 -4.505 1.00 69.62 351 LEU A C 1
ATOM 2522 O O . LEU A 1 351 ? -13.394 -20.871 -4.294 1.00 69.62 351 LEU A O 1
ATOM 2526 N N . ALA A 1 352 ? -11.552 -21.075 -5.557 1.00 67.50 352 ALA A N 1
ATOM 2527 C CA . ALA A 1 352 ? -11.973 -20.115 -6.585 1.00 67.50 352 ALA A CA 1
ATOM 2528 C C . ALA A 1 352 ? -13.182 -20.617 -7.401 1.00 67.50 352 ALA A C 1
ATOM 2530 O O . ALA A 1 352 ? -14.092 -19.846 -7.696 1.00 67.50 352 ALA A O 1
ATOM 2531 N N . GLU A 1 353 ? -13.227 -21.914 -7.726 1.00 73.75 353 GLU A N 1
ATOM 2532 C CA . GLU A 1 353 ? -14.373 -22.550 -8.396 1.00 73.75 353 GLU A CA 1
ATOM 2533 C C . GLU A 1 353 ? -15.631 -22.502 -7.510 1.00 73.75 353 GLU A C 1
ATOM 2535 O O . GLU A 1 353 ? -16.714 -22.153 -7.982 1.00 73.75 353 GLU A O 1
ATOM 2540 N N . LEU A 1 354 ? -15.486 -22.758 -6.205 1.00 79.50 354 LEU A N 1
ATOM 2541 C CA . LEU A 1 354 ? -16.585 -22.625 -5.243 1.00 79.50 354 LEU A CA 1
ATOM 2542 C C . LEU A 1 354 ? -17.015 -21.169 -5.044 1.00 79.50 354 LEU A C 1
ATOM 2544 O O . LEU A 1 354 ? -18.211 -20.898 -4.958 1.00 79.50 354 LEU A O 1
ATOM 2548 N N . LYS A 1 355 ? -16.074 -20.218 -5.038 1.00 78.62 355 LYS A N 1
ATOM 2549 C CA . LYS A 1 355 ? -16.391 -18.785 -5.011 1.00 78.62 355 LYS A CA 1
ATOM 2550 C C . LYS A 1 355 ? -17.209 -18.378 -6.233 1.00 78.62 355 LYS A C 1
ATOM 2552 O O . LYS A 1 355 ? -18.235 -17.730 -6.072 1.00 78.62 355 LYS A O 1
ATOM 2557 N N . ALA A 1 356 ? -16.822 -18.820 -7.429 1.00 77.44 356 ALA A N 1
ATOM 2558 C CA . ALA A 1 356 ? -17.584 -18.559 -8.649 1.00 77.44 356 ALA A CA 1
ATOM 2559 C C . ALA A 1 356 ? -19.019 -19.105 -8.581 1.00 77.44 356 ALA A C 1
ATOM 2561 O O . ALA A 1 356 ? -19.944 -18.476 -9.085 1.00 77.44 356 ALA A O 1
ATOM 2562 N N . ALA A 1 357 ? -19.204 -20.271 -7.956 1.00 82.75 357 ALA A N 1
ATOM 2563 C CA . ALA A 1 357 ? -20.504 -20.924 -7.850 1.00 82.75 357 ALA A CA 1
ATOM 2564 C C . ALA A 1 357 ? -21.433 -20.270 -6.812 1.00 82.75 357 ALA A C 1
ATOM 2566 O O . ALA A 1 357 ? -22.625 -20.123 -7.073 1.00 82.75 357 ALA A O 1
ATOM 2567 N N . TYR A 1 358 ? -20.902 -19.892 -5.646 1.00 83.69 358 TYR A N 1
ATOM 2568 C CA . TYR A 1 358 ? -21.700 -19.447 -4.494 1.00 83.69 358 TYR A CA 1
ATOM 2569 C C . TYR A 1 358 ? -21.671 -17.932 -4.247 1.00 83.69 358 TYR A C 1
ATOM 2571 O O . TYR A 1 358 ? -22.521 -17.420 -3.520 1.00 83.69 358 TYR A O 1
ATOM 2579 N N . ASP A 1 359 ? -20.720 -17.214 -4.845 1.00 81.00 359 ASP A N 1
ATOM 2580 C CA . ASP A 1 359 ? -20.609 -15.754 -4.803 1.00 81.00 359 ASP A CA 1
ATOM 2581 C C . ASP A 1 359 ? -20.026 -15.193 -6.121 1.00 81.00 359 ASP A C 1
ATOM 2583 O O . ASP A 1 359 ? -18.930 -14.622 -6.149 1.00 81.00 359 ASP A O 1
ATOM 2587 N N . PRO A 1 360 ? -20.752 -15.338 -7.248 1.00 76.38 360 PRO A N 1
ATOM 2588 C CA . PRO A 1 360 ? -20.273 -14.937 -8.573 1.00 76.38 360 PRO A CA 1
ATOM 2589 C C . PRO A 1 360 ? -20.020 -13.428 -8.721 1.00 76.38 360 PRO A C 1
ATOM 2591 O O . PRO A 1 360 ? -19.421 -13.009 -9.715 1.00 76.38 360 PRO A O 1
ATOM 2594 N N . HIS A 1 361 ? -20.502 -12.617 -7.774 1.00 74.69 361 HIS A N 1
ATOM 2595 C CA . HIS A 1 361 ? -20.432 -11.155 -7.779 1.00 74.69 361 HIS A CA 1
ATOM 2596 C C . HIS A 1 361 ? -19.509 -10.576 -6.697 1.00 74.69 361 HIS A C 1
ATOM 2598 O O . HIS A 1 361 ? -19.473 -9.355 -6.544 1.00 74.69 361 HIS A O 1
ATOM 2604 N N . ASP A 1 362 ? -18.768 -11.426 -5.980 1.00 73.62 362 ASP A N 1
ATOM 2605 C CA . ASP A 1 362 ? -17.862 -11.036 -4.895 1.00 73.62 362 ASP A CA 1
ATOM 2606 C C . ASP A 1 362 ? -18.527 -10.160 -3.819 1.00 73.62 362 ASP A C 1
ATOM 2608 O O . ASP A 1 362 ? -17.967 -9.163 -3.358 1.00 73.62 362 ASP A O 1
ATOM 2612 N N . LEU A 1 363 ? -19.731 -10.538 -3.391 1.00 78.62 363 LEU A N 1
ATOM 2613 C CA . LEU A 1 363 ? -20.464 -9.889 -2.310 1.00 78.62 363 LEU A CA 1
ATOM 2614 C C . LEU A 1 363 ? -19.694 -9.959 -0.979 1.00 78.62 363 LEU A C 1
ATOM 2616 O O . LEU A 1 363 ? -19.640 -8.976 -0.236 1.00 78.62 363 LEU A O 1
ATOM 2620 N N . PHE A 1 364 ? -19.027 -11.088 -0.716 1.00 75.56 364 PHE A N 1
ATOM 2621 C CA . PHE A 1 364 ? -18.183 -11.325 0.462 1.00 75.56 364 PHE A CA 1
ATOM 2622 C C . PHE A 1 364 ? -16.695 -11.113 0.125 1.00 75.56 364 PHE A C 1
ATOM 2624 O O . PHE A 1 364 ? -15.855 -12.004 0.276 1.00 75.56 364 PHE A O 1
ATOM 2631 N N . ARG A 1 365 ? -16.370 -9.933 -0.421 1.00 62.50 365 ARG A N 1
ATOM 2632 C CA . ARG A 1 365 ? -15.056 -9.557 -0.997 1.00 62.50 365 ARG A CA 1
ATOM 2633 C C . ARG A 1 365 ? -13.899 -9.491 0.002 1.00 62.50 365 ARG A C 1
ATOM 2635 O O . ARG A 1 365 ? -12.732 -9.416 -0.370 1.00 62.50 365 ARG A O 1
ATOM 2642 N N . THR A 1 366 ? -14.223 -9.402 1.278 1.00 50.28 366 THR A N 1
ATOM 2643 C CA . THR A 1 366 ? -13.348 -8.831 2.299 1.00 50.28 366 THR A CA 1
ATOM 2644 C C . THR A 1 366 ? -12.497 -9.890 3.016 1.00 50.28 366 THR A C 1
ATOM 2646 O O . THR A 1 366 ? -11.608 -9.533 3.785 1.00 50.28 366 THR A O 1
ATOM 2649 N N . HIS A 1 367 ? -12.696 -11.187 2.740 1.00 45.09 367 HIS A N 1
ATOM 2650 C CA . HIS A 1 367 ? -11.934 -12.264 3.379 1.00 45.09 367 HIS A CA 1
ATOM 2651 C C . HIS A 1 367 ? -10.637 -12.603 2.617 1.00 45.09 367 HIS A C 1
ATOM 2653 O O . HIS A 1 367 ? -10.664 -13.165 1.526 1.00 45.09 367 HIS A O 1
ATOM 2659 N N . HIS A 1 368 ? -9.478 -12.292 3.210 1.00 45.44 368 HIS A N 1
ATOM 2660 C CA . HIS A 1 368 ? -8.148 -12.298 2.567 1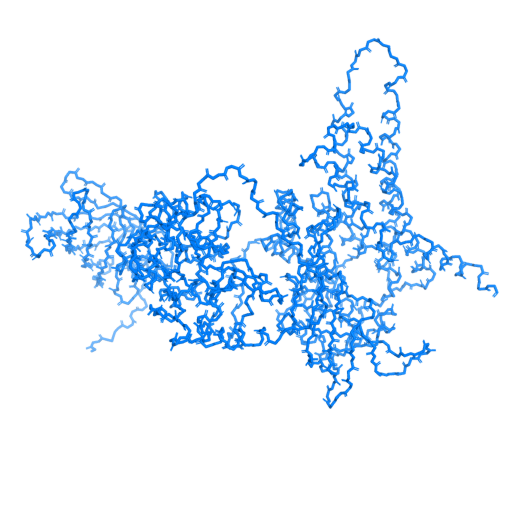.00 45.44 368 HIS A CA 1
ATOM 2661 C C . HIS A 1 368 ? -7.610 -13.667 2.102 1.00 45.44 368 HIS A C 1
ATOM 2663 O O . HIS A 1 368 ? -6.535 -13.729 1.507 1.00 45.44 368 HIS A O 1
ATOM 2669 N N . SER A 1 369 ? -8.319 -14.761 2.384 1.00 43.59 369 SER A N 1
ATOM 2670 C CA . SER A 1 369 ? -7.876 -16.136 2.097 1.00 43.59 369 SER A CA 1
ATOM 2671 C C . SER A 1 369 ? -8.668 -16.829 0.984 1.00 43.59 369 SER A C 1
ATOM 2673 O O . SER A 1 369 ? -8.337 -17.953 0.615 1.00 43.59 369 SER A O 1
ATOM 2675 N N . THR A 1 370 ? -9.690 -16.170 0.431 1.00 48.12 370 THR A N 1
ATOM 2676 C CA . THR A 1 370 ? -10.532 -16.702 -0.648 1.00 48.12 370 THR A CA 1
ATOM 2677 C C . THR A 1 370 ? -10.303 -15.873 -1.916 1.00 48.12 370 THR A C 1
ATOM 2679 O O . THR A 1 370 ? -10.510 -14.661 -1.872 1.00 48.12 370 THR A O 1
ATOM 2682 N N . PRO A 1 371 ? -9.852 -16.473 -3.036 1.00 46.81 371 PRO A N 1
ATOM 2683 C CA . PRO A 1 371 ? -9.710 -15.756 -4.303 1.00 46.81 371 PRO A CA 1
ATOM 2684 C C . PRO A 1 371 ? -11.056 -15.155 -4.747 1.00 46.81 371 PRO A C 1
ATOM 2686 O O . PRO A 1 371 ? -12.082 -15.783 -4.484 1.00 46.81 371 PRO A O 1
ATOM 2689 N N . PRO A 1 372 ? -11.076 -13.983 -5.409 1.00 51.25 372 PRO A N 1
ATOM 2690 C CA . PRO A 1 372 ? -12.299 -13.420 -5.979 1.00 51.25 372 PRO A CA 1
ATOM 2691 C C . PRO A 1 372 ? -12.862 -14.308 -7.098 1.00 51.25 372 PRO A C 1
ATOM 2693 O O . PRO A 1 372 ? -12.136 -15.111 -7.694 1.00 51.25 372 PRO A O 1
ATOM 2696 N N . SER A 1 373 ? -14.150 -14.157 -7.394 1.00 44.34 373 SER A N 1
ATOM 2697 C CA . SER A 1 373 ? -14.813 -14.889 -8.468 1.00 44.34 373 SER A CA 1
ATOM 2698 C C . SER A 1 373 ? -14.246 -14.495 -9.845 1.00 44.34 373 SER A C 1
ATOM 2700 O O . SER A 1 373 ? -14.238 -13.313 -10.196 1.00 44.34 373 SER A O 1
ATOM 2702 N N . PRO A 1 374 ? -13.841 -15.458 -10.696 1.00 41.84 374 PRO A N 1
ATOM 2703 C CA . PRO A 1 374 ? -13.346 -15.189 -12.048 1.00 41.84 374 PRO A CA 1
ATOM 2704 C C . PRO A 1 374 ? -14.408 -14.615 -13.005 1.00 41.84 374 PRO A C 1
ATOM 2706 O O . PRO A 1 374 ? -14.056 -14.142 -14.083 1.00 41.84 374 PRO A O 1
ATOM 2709 N N . THR A 1 375 ? -15.698 -14.662 -12.648 1.00 42.59 375 THR A N 1
ATOM 2710 C CA . THR A 1 375 ? -16.813 -14.151 -13.471 1.00 42.59 375 THR A CA 1
ATOM 2711 C C . THR A 1 375 ? -17.284 -12.754 -13.069 1.00 42.59 375 THR A C 1
ATOM 2713 O O . THR A 1 375 ? -18.179 -12.205 -13.718 1.00 42.59 375 THR A O 1
ATOM 2716 N N . ALA A 1 376 ? -16.733 -12.175 -12.000 1.00 44.06 376 ALA A N 1
ATOM 2717 C CA . ALA A 1 376 ? -17.081 -10.830 -11.573 1.00 44.06 376 ALA A CA 1
ATOM 2718 C C . ALA A 1 376 ? -16.503 -9.815 -12.574 1.00 44.06 376 ALA A C 1
ATOM 2720 O O . ALA A 1 376 ? -15.324 -9.477 -12.539 1.00 44.06 376 ALA A O 1
ATOM 2721 N N . GLY A 1 377 ? -17.342 -9.347 -13.503 1.00 36.62 377 GLY A N 1
ATOM 2722 C CA . GLY A 1 377 ? -16.995 -8.236 -14.387 1.00 36.62 377 GLY A CA 1
ATOM 2723 C C . GLY A 1 377 ? -16.579 -7.009 -13.573 1.00 36.62 377 GLY A C 1
ATOM 2724 O O . GLY A 1 377 ? -17.226 -6.666 -12.578 1.00 36.62 377 GLY A O 1
ATOM 2725 N N . GLU A 1 378 ? -15.496 -6.369 -14.006 1.00 38.00 378 GLU A N 1
ATOM 2726 C CA . GLU A 1 378 ? -14.907 -5.189 -13.380 1.00 38.00 378 GLU A CA 1
ATOM 2727 C C . GLU A 1 378 ? -15.971 -4.117 -13.116 1.00 38.00 378 GLU A C 1
ATOM 2729 O O . GLU A 1 378 ? -16.636 -3.609 -14.022 1.00 38.00 378 GLU A O 1
ATOM 2734 N N . ARG A 1 379 ? -16.139 -3.754 -11.843 1.00 32.19 379 ARG A N 1
ATOM 2735 C CA . ARG A 1 379 ? -16.789 -2.501 -11.466 1.00 32.19 379 ARG A CA 1
ATOM 2736 C C . ARG A 1 379 ? -15.773 -1.626 -10.760 1.00 32.19 379 ARG A C 1
ATOM 2738 O O . ARG A 1 379 ? -15.297 -1.957 -9.673 1.00 32.19 379 ARG A O 1
ATOM 2745 N N . GLY A 1 380 ? -15.461 -0.525 -11.440 1.00 29.78 380 GLY A N 1
ATOM 2746 C CA . GLY A 1 380 ? -14.547 0.512 -11.006 1.00 29.78 380 GLY A CA 1
ATOM 2747 C C . GLY A 1 380 ? -14.893 1.055 -9.627 1.00 29.78 380 GLY A C 1
ATOM 2748 O O . GLY A 1 380 ? -16.051 1.158 -9.218 1.00 29.78 380 GLY A O 1
ATOM 2749 N N . THR A 1 381 ? -13.841 1.422 -8.917 1.00 27.91 381 THR A N 1
ATOM 2750 C CA . THR A 1 381 ? -13.864 2.216 -7.698 1.00 27.91 381 THR A CA 1
ATOM 2751 C C . THR A 1 381 ? -14.411 3.613 -7.997 1.00 27.91 381 THR A C 1
ATOM 2753 O O . THR A 1 381 ? -13.661 4.578 -8.080 1.00 27.91 381 THR A O 1
ATOM 2756 N N . THR A 1 382 ? -15.725 3.766 -8.157 1.00 28.98 382 THR A N 1
ATOM 2757 C CA . THR A 1 382 ? -16.355 5.091 -8.089 1.00 28.98 382 THR A CA 1
ATOM 2758 C C . THR A 1 382 ? -16.565 5.458 -6.622 1.00 28.98 382 THR A C 1
ATOM 2760 O O . THR A 1 382 ? -17.677 5.386 -6.098 1.00 28.98 382 THR A O 1
ATOM 2763 N N . GLY A 1 383 ? -15.469 5.809 -5.946 1.00 26.52 383 GLY A N 1
ATOM 2764 C CA . GLY A 1 383 ? -15.515 6.695 -4.786 1.00 26.52 383 GLY A CA 1
ATOM 2765 C C . GLY A 1 383 ? -15.699 8.130 -5.279 1.00 26.52 383 GLY A C 1
ATOM 2766 O O . GLY A 1 383 ? -15.216 8.478 -6.355 1.00 26.52 383 GLY A O 1
ATOM 2767 N N . MET A 1 384 ? -16.442 8.957 -4.539 1.00 22.92 384 MET A N 1
ATOM 2768 C CA . MET A 1 384 ? -16.540 10.391 -4.835 1.00 22.92 384 MET A CA 1
ATOM 2769 C C . MET A 1 384 ? -15.140 11.000 -5.019 1.00 22.92 384 MET A C 1
ATOM 2771 O O . MET A 1 384 ? -14.252 10.669 -4.233 1.00 22.92 384 MET A O 1
ATOM 2775 N N . PRO A 1 385 ? -14.934 11.917 -5.980 1.00 27.91 385 PRO A N 1
ATOM 2776 C CA . PRO A 1 385 ? -13.657 12.598 -6.105 1.00 27.91 385 PRO A CA 1
ATOM 2777 C C . PRO A 1 385 ? -13.484 13.517 -4.891 1.00 27.91 385 PRO A C 1
ATOM 2779 O O . PRO A 1 385 ? -14.213 14.500 -4.743 1.00 27.91 385 PRO A O 1
ATOM 2782 N N . LEU A 1 386 ? -12.543 13.194 -4.005 1.00 33.88 386 LEU A N 1
ATOM 2783 C CA . LEU A 1 386 ? -12.071 14.124 -2.988 1.00 33.88 386 LEU A CA 1
ATOM 2784 C C . LEU A 1 386 ? -10.732 14.701 -3.445 1.00 33.88 386 LEU A C 1
ATOM 2786 O O . LEU A 1 386 ? -9.744 13.995 -3.583 1.00 33.88 386 LEU A O 1
ATOM 2790 N N . SER A 1 387 ? -10.777 16.016 -3.663 1.00 34.16 387 SER A N 1
ATOM 2791 C CA . SER A 1 387 ? -9.719 16.933 -4.090 1.00 34.16 387 SER A CA 1
ATOM 2792 C C . SER A 1 387 ? -9.104 16.685 -5.474 1.00 34.16 387 SER A C 1
ATOM 2794 O O . SER A 1 387 ? -8.311 15.781 -5.695 1.00 34.16 387 SER A O 1
ATOM 2796 N N . THR A 1 388 ? -9.406 17.586 -6.413 1.00 41.44 388 THR A N 1
ATOM 2797 C CA . THR A 1 388 ? -8.724 17.708 -7.715 1.00 41.44 388 THR A CA 1
ATOM 2798 C C . THR A 1 388 ? -7.363 18.412 -7.612 1.00 41.44 388 THR A C 1
ATOM 2800 O O . THR A 1 388 ? -6.766 18.725 -8.641 1.00 41.44 388 THR A O 1
ATOM 2803 N N . ASP A 1 389 ? -6.886 18.711 -6.398 1.00 64.88 389 ASP A N 1
ATOM 2804 C CA . ASP A 1 389 ? -5.592 19.346 -6.149 1.00 64.88 389 ASP A CA 1
ATOM 2805 C C . ASP A 1 389 ? -4.572 18.327 -5.590 1.00 64.88 389 ASP A C 1
ATOM 2807 O O . ASP A 1 389 ? -4.689 17.903 -4.434 1.00 64.88 389 ASP A O 1
ATOM 2811 N N . PRO A 1 390 ? -3.527 17.968 -6.363 1.00 64.44 390 PRO A N 1
ATOM 2812 C CA . PRO A 1 390 ? -2.462 17.067 -5.920 1.00 64.44 390 PRO A CA 1
ATOM 2813 C C . PRO A 1 390 ? -1.751 17.506 -4.630 1.00 64.44 390 PRO A C 1
ATOM 2815 O O . PRO A 1 390 ? -1.244 16.661 -3.890 1.00 64.44 390 PRO A O 1
ATOM 2818 N N . GLN A 1 391 ? -1.686 18.812 -4.335 1.00 67.81 391 GLN A N 1
ATOM 2819 C CA . GLN A 1 391 ? -1.056 19.301 -3.102 1.00 67.81 391 GLN A CA 1
ATOM 2820 C C . GLN A 1 391 ? -1.911 18.987 -1.872 1.00 67.81 391 GLN A C 1
ATOM 2822 O O . GLN A 1 391 ? -1.383 18.539 -0.849 1.00 67.81 391 GLN A O 1
ATOM 2827 N N . SER A 1 392 ? -3.225 19.169 -1.988 1.00 77.38 392 SER A N 1
ATOM 2828 C CA . SER A 1 392 ? -4.203 18.772 -0.978 1.00 77.38 392 SER A CA 1
ATOM 2829 C C . SER A 1 392 ? -4.229 17.251 -0.771 1.00 77.38 392 SER A C 1
ATOM 2831 O O . SER A 1 392 ? -4.186 16.813 0.377 1.00 77.38 392 SER A O 1
ATOM 2833 N N . ALA A 1 393 ? -4.190 16.445 -1.839 1.00 83.19 393 ALA A N 1
ATOM 2834 C CA . ALA A 1 393 ? -4.136 14.982 -1.730 1.00 83.19 393 ALA A CA 1
ATOM 2835 C C . ALA A 1 393 ? -2.868 14.491 -1.002 1.00 83.19 393 ALA A C 1
ATOM 2837 O O . ALA A 1 393 ? -2.940 13.647 -0.109 1.00 83.19 393 ALA A O 1
ATOM 2838 N N . MET A 1 394 ? -1.705 15.079 -1.309 1.00 89.75 394 MET A N 1
ATOM 2839 C CA . MET A 1 394 ? -0.457 14.787 -0.595 1.00 89.75 394 MET A CA 1
ATOM 2840 C C . MET A 1 394 ? -0.543 15.143 0.896 1.00 89.75 394 MET A C 1
ATOM 2842 O O . MET A 1 394 ? -0.042 14.400 1.738 1.00 89.75 394 MET A O 1
ATOM 2846 N N . ALA A 1 395 ? -1.153 16.280 1.245 1.00 85.94 395 ALA A N 1
ATOM 2847 C CA . ALA A 1 395 ? -1.303 16.689 2.641 1.00 85.94 395 ALA A CA 1
ATOM 2848 C C . ALA A 1 395 ? -2.194 15.718 3.436 1.00 85.94 395 ALA A C 1
ATOM 2850 O O . ALA A 1 395 ? -1.836 15.346 4.556 1.00 85.94 395 ALA A O 1
ATOM 2851 N N . GLU A 1 396 ? -3.304 15.266 2.844 1.00 88.81 396 GLU A N 1
ATOM 2852 C CA . GLU A 1 396 ? -4.183 14.265 3.458 1.00 88.81 396 GLU A CA 1
ATOM 2853 C C . GLU A 1 396 ? -3.491 12.907 3.601 1.00 88.81 396 GLU A C 1
ATOM 2855 O O . GLU A 1 396 ? -3.558 12.304 4.672 1.00 88.81 396 GLU A O 1
ATOM 2860 N N . LEU A 1 397 ? -2.744 12.458 2.586 1.00 95.69 397 LEU A N 1
ATOM 2861 C CA . LEU A 1 397 ? -1.949 11.232 2.671 1.00 95.69 397 LEU A CA 1
ATOM 2862 C C . LEU A 1 397 ? -0.931 11.287 3.817 1.00 95.69 397 LEU A C 1
ATOM 2864 O O . LEU A 1 397 ? -0.848 10.344 4.598 1.00 95.69 397 LEU A O 1
ATOM 2868 N N . VAL A 1 398 ? -0.160 12.372 3.926 1.00 93.00 398 VAL A N 1
ATOM 2869 C CA . VAL A 1 398 ? 0.847 12.554 4.987 1.00 93.00 398 VAL A CA 1
ATOM 2870 C C . VAL A 1 398 ? 0.179 12.449 6.362 1.00 93.00 398 VAL A C 1
ATOM 2872 O O . VAL A 1 398 ? 0.582 11.632 7.190 1.00 93.00 398 VAL A O 1
ATOM 2875 N N . LYS A 1 399 ? -0.913 13.190 6.575 1.00 92.00 399 LYS A N 1
ATOM 2876 C CA . LYS A 1 399 ? -1.682 13.163 7.827 1.00 92.00 399 LYS A CA 1
ATOM 2877 C C . LYS A 1 399 ? -2.236 11.769 8.143 1.00 92.00 399 LYS A C 1
ATOM 2879 O O . LYS A 1 399 ? -2.128 11.305 9.279 1.00 92.00 399 LYS A O 1
ATOM 2884 N N . LEU A 1 400 ? -2.824 11.101 7.152 1.00 94.62 400 LEU A N 1
ATOM 2885 C CA . LEU A 1 400 ? -3.424 9.780 7.311 1.00 94.62 400 LEU A CA 1
ATOM 2886 C C . LEU A 1 400 ? -2.364 8.710 7.609 1.00 94.62 400 LEU A C 1
ATOM 2888 O O . LEU A 1 400 ? -2.536 7.907 8.527 1.00 94.62 400 LEU A O 1
ATOM 2892 N N . ALA A 1 401 ? -1.254 8.720 6.870 1.00 95.06 401 ALA A N 1
ATOM 2893 C CA . ALA A 1 401 ? -0.148 7.793 7.065 1.00 95.06 401 ALA A CA 1
ATOM 2894 C C . ALA A 1 401 ? 0.468 7.942 8.462 1.00 95.06 401 ALA A C 1
ATOM 2896 O O . ALA A 1 401 ? 0.714 6.930 9.116 1.00 95.06 401 ALA A O 1
ATOM 2897 N N . GLY A 1 402 ? 0.653 9.173 8.950 1.00 92.19 402 GLY A N 1
ATOM 2898 C CA . GLY A 1 402 ? 1.159 9.439 10.301 1.00 92.19 402 GLY A CA 1
ATOM 2899 C C . GLY A 1 402 ? 0.222 8.920 11.388 1.00 92.19 402 GLY A C 1
ATOM 2900 O O . GLY A 1 402 ? 0.647 8.179 12.279 1.00 92.19 402 GLY A O 1
ATOM 2901 N N . ALA A 1 403 ? -1.077 9.211 11.261 1.00 93.00 403 ALA A N 1
ATOM 2902 C CA . ALA A 1 403 ? -2.102 8.747 12.196 1.00 93.00 403 ALA A CA 1
ATOM 2903 C C . ALA A 1 403 ? -2.196 7.211 12.273 1.00 93.00 403 ALA A C 1
ATOM 2905 O O . ALA A 1 403 ? -2.509 6.663 13.330 1.00 93.00 403 ALA A O 1
ATOM 2906 N N . GLN A 1 404 ? -1.908 6.505 11.175 1.00 95.00 404 GLN A N 1
ATOM 2907 C CA . GLN A 1 404 ? -1.998 5.044 11.106 1.00 95.00 404 GLN A CA 1
ATOM 2908 C C . GLN A 1 404 ? -0.647 4.324 11.254 1.00 95.00 404 GLN A C 1
ATOM 2910 O O . GLN A 1 404 ? -0.628 3.099 11.355 1.00 95.00 404 GLN A O 1
ATOM 2915 N N . ALA A 1 405 ? 0.482 5.037 11.335 1.00 94.12 405 ALA A N 1
ATOM 2916 C CA . ALA A 1 405 ? 1.820 4.439 11.292 1.00 94.12 405 ALA A CA 1
ATOM 2917 C C . ALA A 1 405 ? 2.090 3.423 12.417 1.00 94.12 405 ALA A C 1
ATOM 2919 O O . ALA A 1 405 ? 2.751 2.411 12.193 1.00 94.12 405 ALA A O 1
ATOM 2920 N N . ALA A 1 406 ? 1.604 3.682 13.638 1.00 90.06 406 ALA A N 1
ATOM 2921 C CA . ALA A 1 406 ? 1.812 2.778 14.778 1.00 90.06 406 ALA A CA 1
ATOM 2922 C C . ALA A 1 406 ? 1.033 1.472 14.607 1.00 90.06 406 ALA A C 1
ATOM 2924 O O . ALA A 1 406 ? 1.582 0.387 14.782 1.00 90.06 406 ALA A O 1
ATOM 2925 N N . ARG A 1 407 ? -0.227 1.592 14.182 1.00 90.12 407 ARG A N 1
ATOM 2926 C CA . ARG A 1 407 ? -1.076 0.452 13.854 1.00 90.12 407 ARG A CA 1
ATOM 2927 C C . ARG A 1 407 ? -0.487 -0.359 12.701 1.00 90.12 407 ARG A C 1
ATOM 2929 O O . ARG A 1 407 ? -0.381 -1.572 12.815 1.00 90.12 407 ARG A O 1
ATOM 2936 N N . ALA A 1 408 ? -0.050 0.311 11.638 1.00 93.31 408 ALA A N 1
ATOM 2937 C CA . ALA A 1 408 ? 0.524 -0.344 10.471 1.00 93.31 408 ALA A CA 1
ATOM 2938 C C . ALA A 1 408 ? 1.787 -1.157 10.823 1.00 93.31 408 ALA A C 1
ATOM 2940 O O . ALA A 1 408 ? 1.959 -2.281 10.351 1.00 93.31 408 ALA A O 1
ATOM 2941 N N . ASP A 1 409 ? 2.658 -0.620 11.690 1.00 94.75 409 ASP A N 1
ATOM 2942 C CA . ASP A 1 409 ? 3.842 -1.333 12.197 1.00 94.75 409 ASP A CA 1
ATOM 2943 C C . ASP A 1 409 ? 3.462 -2.582 13.012 1.00 94.75 409 ASP A C 1
ATOM 2945 O O . ASP A 1 409 ? 4.044 -3.655 12.817 1.00 94.75 409 ASP A O 1
ATOM 2949 N N . ALA A 1 410 ? 2.456 -2.467 13.887 1.00 91.56 410 ALA A N 1
ATOM 2950 C CA . ALA A 1 410 ? 1.962 -3.578 14.700 1.00 91.56 410 ALA A CA 1
ATOM 2951 C C . ALA A 1 410 ? 1.338 -4.687 13.834 1.00 91.56 410 ALA A C 1
ATOM 2953 O O . ALA A 1 410 ? 1.713 -5.855 13.958 1.00 91.56 410 ALA A O 1
ATOM 2954 N N . GLU A 1 411 ? 0.459 -4.308 12.902 1.00 92.31 411 GLU A N 1
ATOM 2955 C CA . GLU A 1 411 ? -0.266 -5.210 11.996 1.00 92.31 411 GLU A CA 1
ATOM 2956 C C . GLU A 1 411 ? 0.605 -5.758 10.852 1.00 92.31 411 GLU A C 1
ATOM 2958 O O . GLU A 1 411 ? 0.186 -6.678 10.152 1.00 92.31 411 GLU A O 1
ATOM 2963 N N . ARG A 1 412 ? 1.829 -5.234 10.672 1.00 94.69 412 ARG A N 1
ATOM 2964 C CA . ARG A 1 412 ? 2.750 -5.566 9.563 1.00 94.69 412 ARG A CA 1
ATOM 2965 C C . ARG A 1 412 ? 2.154 -5.286 8.180 1.00 94.69 412 ARG A C 1
ATOM 2967 O O . ARG A 1 412 ? 2.542 -5.911 7.194 1.00 94.69 412 ARG A O 1
ATOM 2974 N N . LYS A 1 413 ? 1.237 -4.320 8.107 1.00 93.94 413 LYS A N 1
ATOM 2975 C CA . LYS A 1 413 ? 0.472 -4.013 6.903 1.00 93.94 413 LYS A CA 1
ATOM 2976 C C . LYS A 1 413 ? -0.008 -2.565 6.893 1.00 93.94 413 LYS A C 1
ATOM 2978 O O . LYS A 1 413 ? -0.425 -2.037 7.918 1.00 93.94 413 LYS A O 1
ATOM 2983 N N . VAL A 1 414 ? 0.034 -1.925 5.727 1.00 94.00 414 VAL A N 1
ATOM 2984 C CA . VAL A 1 414 ? -0.580 -0.608 5.507 1.00 94.00 414 VAL A CA 1
ATOM 2985 C C . VAL A 1 414 ? -2.080 -0.787 5.243 1.00 94.00 414 VAL A C 1
ATOM 2987 O O . VAL A 1 414 ? -2.512 -1.759 4.629 1.00 94.00 414 VAL A O 1
ATOM 2990 N N . SER A 1 415 ? -2.919 0.134 5.719 1.00 91.75 415 SER A N 1
ATOM 2991 C CA . SER A 1 415 ? -4.358 0.021 5.475 1.00 91.75 415 SER A CA 1
ATOM 2992 C C . SER A 1 415 ? -4.702 0.293 3.998 1.00 91.75 415 SER A C 1
ATOM 2994 O O . SER A 1 415 ? -4.060 1.125 3.351 1.00 91.75 415 SER A O 1
ATOM 2996 N N . PRO A 1 416 ? -5.764 -0.325 3.447 1.00 89.38 416 PRO A N 1
ATOM 2997 C CA . PRO A 1 416 ? -6.242 -0.005 2.098 1.00 89.38 416 PRO A CA 1
ATOM 2998 C C . PRO A 1 416 ? -6.627 1.470 1.903 1.00 89.38 416 PRO A C 1
ATOM 3000 O O . PRO A 1 416 ? -6.597 1.978 0.788 1.00 89.38 416 PRO A O 1
ATOM 3003 N N . GLU A 1 417 ? -7.008 2.171 2.973 1.00 88.62 417 GLU A N 1
ATOM 3004 C CA . GLU A 1 417 ? -7.287 3.612 2.948 1.00 88.62 417 GLU A CA 1
ATOM 3005 C C . GLU A 1 417 ? -6.021 4.421 2.650 1.00 88.62 417 GLU A C 1
ATOM 3007 O O . GLU A 1 417 ? -6.024 5.268 1.762 1.00 88.62 417 GLU A O 1
ATOM 3012 N N . VAL A 1 418 ? -4.915 4.101 3.327 1.00 93.81 418 VAL A N 1
ATOM 3013 C CA . VAL A 1 418 ? -3.622 4.746 3.081 1.00 93.81 418 VAL A CA 1
ATOM 3014 C C . VAL A 1 418 ? -3.107 4.414 1.678 1.00 93.81 418 VAL A C 1
ATOM 3016 O O . VAL A 1 418 ? -2.572 5.294 1.013 1.00 93.81 418 VAL A O 1
ATOM 3019 N N . ILE A 1 419 ? -3.300 3.185 1.189 1.00 96.56 419 ILE A N 1
ATOM 3020 C CA . ILE A 1 419 ? -2.918 2.817 -0.186 1.00 96.56 419 ILE A CA 1
ATOM 3021 C C . ILE A 1 419 ? -3.724 3.596 -1.230 1.00 96.56 419 ILE A C 1
ATOM 3023 O O . ILE A 1 419 ? -3.133 4.107 -2.178 1.00 96.56 419 ILE A O 1
ATOM 3027 N N . ARG A 1 420 ? -5.042 3.754 -1.045 1.00 90.88 420 ARG A N 1
ATOM 3028 C CA . ARG A 1 420 ? -5.856 4.629 -1.908 1.00 90.88 420 ARG A CA 1
ATOM 3029 C C . ARG A 1 420 ? -5.315 6.058 -1.901 1.00 90.88 420 ARG A C 1
ATOM 3031 O O . ARG A 1 420 ? -5.054 6.601 -2.963 1.00 90.88 420 ARG A O 1
ATOM 3038 N N . ALA A 1 421 ? -5.009 6.606 -0.725 1.00 92.00 421 ALA A N 1
ATOM 3039 C CA . ALA A 1 421 ? -4.424 7.940 -0.618 1.00 92.00 421 ALA A CA 1
ATOM 3040 C C . ALA A 1 421 ? -3.041 8.060 -1.301 1.00 92.00 421 ALA A C 1
ATOM 3042 O O . ALA A 1 421 ? -2.705 9.123 -1.818 1.00 92.00 421 ALA A O 1
ATOM 3043 N N . VAL A 1 422 ? -2.236 6.987 -1.347 1.00 96.31 422 VAL A N 1
ATOM 3044 C CA . VAL A 1 422 ? -0.982 6.940 -2.129 1.00 96.31 422 VAL A CA 1
ATOM 3045 C C . VAL A 1 422 ? -1.265 7.068 -3.629 1.00 96.31 422 VAL A C 1
ATOM 3047 O O . VAL A 1 422 ? -0.552 7.797 -4.324 1.00 96.31 422 VAL A O 1
ATOM 3050 N N . VAL A 1 423 ? -2.300 6.389 -4.125 1.00 94.31 423 VAL A N 1
ATOM 3051 C CA . VAL A 1 423 ? -2.742 6.490 -5.523 1.00 94.31 423 VAL A CA 1
ATOM 3052 C C . VAL A 1 423 ? -3.295 7.886 -5.817 1.00 94.31 423 VAL A C 1
ATOM 3054 O O . VAL A 1 423 ? -2.824 8.527 -6.754 1.00 94.31 423 VAL A O 1
ATOM 3057 N N . ASP A 1 424 ? -4.189 8.401 -4.970 1.00 88.56 424 ASP A N 1
ATOM 3058 C CA . ASP A 1 424 ? -4.816 9.723 -5.113 1.00 88.56 424 ASP A CA 1
ATOM 3059 C C . ASP A 1 424 ? -3.781 10.864 -5.085 1.00 88.56 424 ASP A C 1
ATOM 3061 O O . ASP A 1 424 ? -3.899 11.850 -5.812 1.00 88.56 424 ASP A O 1
ATOM 3065 N N . ALA A 1 425 ? -2.709 10.715 -4.298 1.00 93.31 425 ALA A N 1
ATOM 3066 C CA . ALA A 1 425 ? -1.580 11.648 -4.278 1.00 93.31 425 ALA A CA 1
ATOM 3067 C C . ALA A 1 425 ? -0.694 11.581 -5.544 1.00 93.31 425 ALA A C 1
ATOM 3069 O O . ALA A 1 425 ? 0.239 12.375 -5.695 1.00 93.31 425 ALA A O 1
ATOM 3070 N N . GLY A 1 426 ? -0.970 10.647 -6.457 1.00 94.69 426 GLY A N 1
ATOM 3071 C CA . GLY A 1 426 ? -0.346 10.542 -7.772 1.00 94.69 426 GLY A CA 1
ATOM 3072 C C . GLY A 1 426 ? 0.968 9.762 -7.809 1.00 94.69 426 GLY A C 1
ATOM 3073 O O . GLY A 1 426 ? 1.698 9.871 -8.796 1.00 94.69 426 GLY A O 1
ATOM 3074 N N . PHE A 1 427 ? 1.303 8.979 -6.775 1.00 96.88 427 PHE A N 1
ATOM 3075 C CA . PHE A 1 427 ? 2.552 8.202 -6.759 1.00 96.88 427 PHE A CA 1
ATOM 3076 C C . PHE A 1 427 ? 2.594 7.123 -7.847 1.00 96.88 427 PHE A C 1
ATOM 3078 O O . PHE A 1 427 ? 3.632 6.957 -8.483 1.00 96.88 427 PHE A O 1
ATOM 3085 N N . ALA A 1 428 ? 1.480 6.435 -8.109 1.00 95.25 428 ALA A N 1
ATOM 3086 C CA . ALA A 1 428 ? 1.410 5.380 -9.124 1.00 95.25 428 ALA A CA 1
ATOM 3087 C C . ALA A 1 428 ? 1.696 5.920 -10.540 1.00 95.25 428 ALA A C 1
ATOM 3089 O O . ALA A 1 428 ? 2.560 5.410 -11.252 1.00 95.25 428 ALA A O 1
ATOM 3090 N N . ARG A 1 429 ? 1.062 7.042 -10.902 1.00 95.31 429 ARG A N 1
ATOM 3091 C CA . ARG A 1 429 ? 1.237 7.708 -12.202 1.00 95.31 429 ARG A CA 1
ATOM 3092 C C . ARG A 1 429 ? 2.496 8.570 -12.335 1.00 95.31 429 ARG A C 1
ATOM 3094 O O . ARG A 1 429 ? 2.726 9.130 -13.408 1.00 95.31 429 ARG A O 1
ATOM 3101 N N . TRP A 1 430 ? 3.305 8.709 -11.280 1.00 95.50 430 TRP A N 1
ATOM 3102 C CA . TRP A 1 430 ? 4.370 9.721 -11.193 1.00 95.50 430 TRP A CA 1
ATOM 3103 C C . TRP A 1 430 ? 5.350 9.668 -12.364 1.00 95.50 430 TRP A C 1
ATOM 3105 O O . TRP A 1 430 ? 5.675 10.693 -12.959 1.00 95.50 430 TRP A O 1
ATOM 3115 N N . ARG A 1 431 ? 5.811 8.459 -12.698 1.00 92.81 431 ARG A N 1
ATOM 3116 C CA . ARG A 1 431 ? 6.768 8.199 -13.781 1.00 92.81 431 ARG A CA 1
ATOM 3117 C C . ARG A 1 431 ? 6.159 7.417 -14.934 1.00 92.81 431 ARG A C 1
ATOM 3119 O O . ARG A 1 431 ? 6.900 6.996 -15.813 1.00 92.81 431 ARG A O 1
ATOM 3126 N N . VAL A 1 432 ? 4.849 7.209 -14.966 1.00 95.75 432 VAL A N 1
ATOM 3127 C CA . VAL A 1 432 ? 4.212 6.591 -16.134 1.00 95.75 432 VAL A CA 1
ATOM 3128 C C . VAL A 1 432 ? 4.411 7.517 -17.348 1.00 95.75 432 VAL A C 1
ATOM 3130 O O . VAL A 1 432 ? 4.320 8.736 -17.179 1.00 95.75 432 VAL A O 1
ATOM 3133 N N . PRO A 1 433 ? 4.738 6.992 -18.547 1.00 94.25 433 PRO A N 1
ATOM 3134 C CA . PRO A 1 433 ? 4.861 7.823 -19.740 1.00 94.25 433 PRO A CA 1
ATOM 3135 C C . PRO A 1 433 ? 3.563 8.581 -20.055 1.00 94.25 433 PRO A C 1
ATOM 3137 O O . PRO A 1 433 ? 2.466 8.038 -19.913 1.00 94.25 433 PRO A O 1
ATOM 3140 N N . ALA A 1 434 ? 3.673 9.812 -20.551 1.00 93.56 434 ALA A N 1
ATOM 3141 C CA . ALA A 1 434 ? 2.550 10.712 -20.811 1.00 93.56 434 ALA A CA 1
ATOM 3142 C C . ALA A 1 434 ? 1.564 10.127 -21.831 1.00 93.56 434 ALA A C 1
ATOM 3144 O O . ALA A 1 434 ? 0.355 10.328 -21.721 1.00 93.56 434 ALA A O 1
ATOM 3145 N N . ARG A 1 435 ? 2.058 9.323 -22.784 1.00 92.25 435 ARG A N 1
ATOM 3146 C CA . ARG A 1 435 ? 1.205 8.613 -23.752 1.00 92.25 435 ARG A CA 1
ATOM 3147 C C . ARG A 1 435 ? 0.228 7.620 -23.107 1.00 92.25 435 ARG A C 1
ATOM 3149 O O . ARG A 1 435 ? -0.766 7.271 -23.729 1.00 92.25 435 ARG A O 1
ATOM 3156 N N . TRP A 1 436 ? 0.518 7.177 -21.883 1.00 93.19 436 TRP A N 1
ATOM 3157 C CA . TRP A 1 436 ? -0.325 6.300 -21.067 1.00 93.19 436 TRP A CA 1
ATOM 3158 C C . TRP A 1 436 ? -1.079 7.074 -19.969 1.00 93.19 436 TRP A C 1
ATOM 3160 O O . TRP A 1 436 ? -1.609 6.480 -19.037 1.00 93.19 436 TRP A O 1
ATOM 3170 N N . GLY A 1 437 ? -1.120 8.410 -20.054 1.00 90.75 437 GLY A N 1
ATOM 3171 C CA . GLY A 1 437 ? -1.788 9.283 -19.082 1.00 90.75 437 GLY A CA 1
ATOM 3172 C C . GLY A 1 437 ? -0.968 9.589 -17.826 1.00 90.75 437 GLY A C 1
ATOM 3173 O O . GLY A 1 437 ? -1.490 10.184 -16.884 1.00 90.75 437 GLY A O 1
ATOM 3174 N N . GLY A 1 438 ? 0.303 9.184 -17.789 1.00 94.19 438 GLY A N 1
ATOM 3175 C CA . GLY A 1 438 ? 1.191 9.452 -16.664 1.00 94.19 438 GLY A CA 1
ATOM 3176 C C . GLY A 1 438 ? 1.668 10.901 -16.574 1.00 94.19 438 GLY A C 1
ATOM 3177 O O . GLY A 1 438 ? 1.492 11.697 -17.493 1.00 94.19 438 GLY A O 1
ATOM 3178 N N . ALA A 1 439 ? 2.270 11.246 -15.435 1.00 90.81 439 ALA A N 1
ATOM 3179 C CA . ALA A 1 439 ? 2.632 12.627 -15.117 1.00 90.81 439 ALA A CA 1
ATOM 3180 C C . ALA A 1 439 ? 4.068 13.013 -15.521 1.00 90.81 439 ALA A C 1
ATOM 3182 O O . ALA A 1 439 ? 4.383 14.199 -15.527 1.00 90.81 439 ALA A O 1
ATOM 3183 N N . GLU A 1 440 ? 4.935 12.029 -15.803 1.00 88.81 440 GLU A N 1
ATOM 3184 C CA . GLU A 1 440 ? 6.368 12.210 -16.116 1.00 88.81 440 GLU A CA 1
ATOM 3185 C C . GLU A 1 440 ? 7.113 13.193 -15.188 1.00 88.81 440 GLU A C 1
ATOM 3187 O O . GLU A 1 440 ? 8.027 13.910 -15.593 1.00 88.81 440 GLU A O 1
ATOM 3192 N N . ARG A 1 441 ? 6.737 13.221 -13.907 1.00 92.12 441 ARG A N 1
ATOM 3193 C CA . ARG A 1 441 ? 7.290 14.151 -12.917 1.00 92.12 441 ARG A CA 1
ATOM 3194 C C . ARG A 1 441 ? 8.726 13.811 -12.542 1.00 92.12 441 ARG A C 1
ATOM 3196 O O . ARG A 1 441 ? 9.180 12.672 -12.683 1.00 92.12 441 ARG A O 1
ATOM 3203 N N . SER A 1 442 ? 9.454 14.793 -12.023 1.00 94.19 442 SER A N 1
ATOM 3204 C CA . SER A 1 442 ? 10.895 14.654 -11.806 1.00 94.19 442 SER A CA 1
ATOM 3205 C C . SER A 1 442 ? 11.227 13.712 -10.636 1.00 94.19 442 SER A C 1
ATOM 3207 O O . SER A 1 442 ? 10.416 13.486 -9.729 1.00 94.19 442 SER A O 1
ATOM 3209 N N . HIS A 1 443 ? 12.426 13.129 -10.658 1.00 95.44 443 HIS A N 1
ATOM 3210 C CA . HIS A 1 443 ? 12.980 12.348 -9.554 1.00 95.44 443 HIS A CA 1
ATOM 3211 C C . HIS A 1 443 ? 13.261 13.237 -8.350 1.00 95.44 443 HIS A C 1
ATOM 3213 O O . HIS A 1 443 ? 13.089 12.779 -7.227 1.00 95.44 443 HIS A O 1
ATOM 3219 N N . ALA A 1 444 ? 13.659 14.494 -8.562 1.00 96.50 444 ALA A N 1
ATOM 3220 C CA . ALA A 1 444 ? 13.843 15.452 -7.478 1.00 96.50 444 ALA A CA 1
ATOM 3221 C C . ALA A 1 444 ? 12.532 15.679 -6.710 1.00 96.50 444 ALA A C 1
ATOM 3223 O O . ALA A 1 444 ? 12.515 15.599 -5.479 1.00 96.50 444 ALA A O 1
ATOM 3224 N N . GLU A 1 445 ? 11.417 15.873 -7.425 1.00 96.50 445 GLU A N 1
ATOM 3225 C CA . GLU A 1 445 ? 10.096 15.975 -6.804 1.00 96.50 445 GLU A CA 1
ATOM 3226 C C . GLU A 1 445 ? 9.702 14.661 -6.109 1.00 96.50 445 GLU A C 1
ATOM 3228 O O . GLU A 1 445 ? 9.192 14.699 -4.988 1.00 96.50 445 GLU A O 1
ATOM 3233 N N . LEU A 1 446 ? 9.959 13.503 -6.736 1.00 97.75 446 LEU A N 1
ATOM 3234 C CA . LEU A 1 446 ? 9.636 12.192 -6.158 1.00 97.75 446 LEU A CA 1
ATOM 3235 C C . LEU A 1 446 ? 10.409 11.944 -4.860 1.00 97.75 446 LEU A C 1
ATOM 3237 O O . LEU A 1 446 ? 9.822 11.577 -3.848 1.00 97.75 446 LEU A O 1
ATOM 3241 N N . THR A 1 447 ? 11.723 12.175 -4.868 1.00 98.50 447 THR A N 1
ATOM 3242 C CA . THR A 1 447 ? 12.596 12.028 -3.700 1.00 98.50 447 THR A CA 1
ATOM 3243 C C . THR A 1 447 ? 12.137 12.926 -2.555 1.00 98.50 447 THR A C 1
ATOM 3245 O O . THR A 1 447 ? 12.070 12.458 -1.417 1.00 98.50 447 THR A O 1
ATOM 3248 N N . ALA A 1 448 ? 11.767 14.178 -2.838 1.00 97.62 448 ALA A N 1
ATOM 3249 C CA . ALA A 1 448 ? 11.243 15.092 -1.829 1.00 97.62 448 ALA A CA 1
ATOM 3250 C C . ALA A 1 448 ? 9.887 14.626 -1.266 1.00 97.62 448 ALA A C 1
ATOM 3252 O O . ALA A 1 448 ? 9.700 14.620 -0.048 1.00 97.62 448 ALA A O 1
ATOM 3253 N N . ALA A 1 449 ? 8.961 14.194 -2.127 1.00 98.25 449 ALA A N 1
ATOM 3254 C CA . ALA A 1 449 ? 7.639 13.717 -1.723 1.00 98.25 449 ALA A CA 1
ATOM 3255 C C . ALA A 1 449 ? 7.706 12.421 -0.899 1.00 98.25 449 ALA A C 1
ATOM 3257 O O . ALA A 1 449 ? 7.070 12.321 0.150 1.00 98.25 449 ALA A O 1
ATOM 3258 N N . VAL A 1 450 ? 8.524 11.455 -1.327 1.00 98.75 450 VAL A N 1
ATOM 3259 C CA . VAL A 1 450 ? 8.762 10.203 -0.596 1.00 98.75 450 VAL A CA 1
ATOM 3260 C C . VAL A 1 450 ? 9.423 10.479 0.755 1.00 98.75 450 VAL A C 1
ATOM 3262 O O . VAL A 1 450 ? 9.003 9.904 1.755 1.00 98.75 450 VAL A O 1
ATOM 3265 N N . ALA A 1 451 ? 10.422 11.368 0.817 1.00 98.69 451 ALA A N 1
ATOM 3266 C CA . ALA A 1 451 ? 11.053 11.732 2.086 1.00 98.69 451 ALA A CA 1
ATOM 3267 C C . ALA A 1 451 ? 10.056 12.403 3.041 1.00 98.69 451 ALA A C 1
ATOM 3269 O O . ALA A 1 451 ? 9.999 12.030 4.208 1.00 98.69 451 ALA A O 1
ATOM 3270 N N . ARG A 1 452 ? 9.210 13.315 2.546 1.00 98.19 452 ARG A N 1
ATOM 3271 C CA . ARG A 1 452 ? 8.145 13.940 3.346 1.00 98.19 452 ARG A CA 1
ATOM 3272 C C . ARG A 1 452 ? 7.156 12.909 3.897 1.00 98.19 452 ARG A C 1
ATOM 3274 O O . ARG A 1 452 ? 6.798 12.973 5.063 1.00 98.19 452 ARG A O 1
ATOM 3281 N N . LEU A 1 453 ? 6.733 11.939 3.087 1.00 98.56 453 LEU A N 1
ATOM 3282 C CA . LEU A 1 453 ? 5.864 10.850 3.548 1.00 98.56 453 LEU A CA 1
ATOM 3283 C C . LEU A 1 453 ? 6.574 9.930 4.554 1.00 9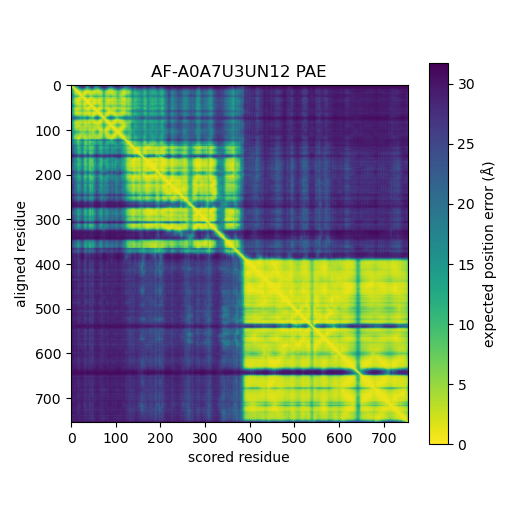8.56 453 LEU A C 1
ATOM 3285 O O . LEU A 1 453 ? 5.955 9.428 5.490 1.00 98.56 453 LEU A O 1
ATOM 3289 N N . GLY A 1 454 ? 7.883 9.730 4.384 1.00 98.44 454 GLY A N 1
ATOM 3290 C CA . GLY A 1 454 ? 8.714 8.913 5.266 1.00 98.44 454 GLY A CA 1
ATOM 3291 C C . GLY A 1 454 ? 8.898 9.501 6.665 1.00 98.44 454 GLY A C 1
ATOM 3292 O O . GLY A 1 454 ? 9.148 8.741 7.600 1.00 98.44 454 GLY A O 1
ATOM 3293 N N . GLU A 1 455 ? 8.742 10.822 6.824 1.00 98.19 455 GLU A N 1
ATOM 3294 C CA . GLU A 1 455 ? 8.702 11.480 8.139 1.00 98.19 455 GLU A CA 1
ATOM 3295 C C . GLU A 1 455 ? 7.516 10.967 8.977 1.00 98.19 455 GLU A C 1
ATOM 3297 O O . GLU A 1 455 ? 7.638 10.777 10.186 1.00 98.19 455 GLU A O 1
ATOM 3302 N N . GLU A 1 456 ? 6.402 10.621 8.332 1.00 97.19 456 GLU A N 1
ATOM 3303 C CA . GLU A 1 456 ? 5.204 10.098 8.992 1.00 97.19 456 GLU A CA 1
ATOM 3304 C C . GLU A 1 456 ? 5.204 8.565 9.074 1.00 97.19 456 GLU A C 1
ATOM 3306 O O . GLU A 1 456 ? 5.053 7.975 10.149 1.00 97.19 456 GLU A O 1
ATOM 3311 N N . CYS A 1 457 ? 5.411 7.896 7.935 1.00 98.31 457 CYS A N 1
ATOM 3312 C CA . CYS A 1 457 ? 5.461 6.441 7.846 1.00 98.31 457 CYS A CA 1
ATOM 3313 C C . CYS A 1 457 ? 6.439 5.976 6.756 1.00 98.31 457 CYS A C 1
ATOM 3315 O O . CYS A 1 457 ? 6.123 5.955 5.563 1.00 98.31 457 CYS A O 1
ATOM 3317 N N . SER A 1 458 ? 7.614 5.518 7.188 1.00 98.12 458 SER A N 1
ATOM 3318 C CA . SER A 1 458 ? 8.676 4.933 6.354 1.00 98.12 458 SER A CA 1
ATOM 3319 C C . SER A 1 458 ? 8.177 3.808 5.430 1.00 98.12 458 SER A C 1
ATOM 3321 O O . SER A 1 458 ? 8.558 3.740 4.263 1.00 98.12 458 SER A O 1
ATOM 3323 N N . SER A 1 459 ? 7.294 2.936 5.928 1.00 98.50 459 SER A N 1
ATOM 3324 C CA . SER A 1 459 ? 6.770 1.787 5.186 1.00 98.50 459 SER A CA 1
ATOM 3325 C C . SER A 1 459 ? 5.770 2.206 4.109 1.00 98.50 459 SER A C 1
ATOM 3327 O O . SER A 1 459 ? 5.854 1.714 2.987 1.00 98.50 459 SER A O 1
ATOM 3329 N N . THR A 1 460 ? 4.879 3.160 4.397 1.00 98.75 460 THR A N 1
ATOM 3330 C CA . THR A 1 460 ? 3.996 3.742 3.373 1.00 98.75 460 THR A CA 1
ATOM 3331 C C . THR A 1 460 ? 4.812 4.460 2.301 1.00 98.75 460 THR A C 1
ATOM 3333 O O . THR A 1 460 ? 4.584 4.251 1.111 1.00 98.75 460 THR A O 1
ATOM 3336 N N . ALA A 1 461 ? 5.814 5.247 2.706 1.00 98.81 461 ALA A N 1
ATOM 3337 C CA . ALA A 1 461 ? 6.725 5.921 1.783 1.00 98.81 461 ALA A CA 1
ATOM 3338 C C . ALA A 1 461 ? 7.500 4.938 0.894 1.00 98.81 461 ALA A C 1
ATOM 3340 O O . ALA A 1 461 ? 7.709 5.204 -0.289 1.00 98.81 461 ALA A O 1
ATOM 3341 N N . TRP A 1 462 ? 7.889 3.782 1.434 1.00 98.56 462 TRP A N 1
ATOM 3342 C CA . TRP A 1 462 ? 8.503 2.706 0.661 1.00 98.56 462 TRP A CA 1
ATOM 3343 C C . TRP A 1 462 ? 7.564 2.159 -0.409 1.00 98.56 462 TRP A C 1
ATOM 3345 O O . TRP A 1 462 ? 7.964 2.081 -1.567 1.00 98.56 462 TRP A O 1
ATOM 3355 N N . LEU A 1 463 ? 6.314 1.837 -0.063 1.00 98.44 463 LEU A N 1
ATOM 3356 C CA . LEU A 1 463 ? 5.333 1.348 -1.039 1.00 98.44 463 LEU A CA 1
ATOM 3357 C C . LEU A 1 463 ? 5.045 2.388 -2.131 1.00 98.44 463 LEU A C 1
ATOM 3359 O O . LEU A 1 463 ? 5.051 2.046 -3.312 1.00 98.44 463 LEU A O 1
ATOM 3363 N N . ALA A 1 464 ? 4.890 3.659 -1.754 1.00 98.38 464 ALA A N 1
ATOM 3364 C CA . ALA A 1 464 ? 4.713 4.768 -2.691 1.00 98.38 464 ALA A CA 1
ATOM 3365 C C . ALA A 1 464 ? 5.906 4.912 -3.658 1.00 98.38 464 ALA A C 1
ATOM 3367 O O . ALA A 1 464 ? 5.725 5.059 -4.867 1.00 98.38 464 ALA A O 1
ATOM 3368 N N . SER A 1 465 ? 7.132 4.809 -3.135 1.00 98.25 465 SER A N 1
ATOM 3369 C CA . SER A 1 465 ? 8.363 4.844 -3.930 1.00 98.25 465 SER A CA 1
ATOM 3370 C C . SER A 1 465 ? 8.459 3.653 -4.891 1.00 98.25 465 SER A C 1
ATOM 3372 O O . SER A 1 465 ? 8.734 3.833 -6.077 1.00 98.25 465 SER A O 1
ATOM 3374 N N . VAL A 1 466 ? 8.187 2.433 -4.410 1.00 96.94 466 VAL A N 1
ATOM 3375 C CA . VAL A 1 466 ? 8.207 1.215 -5.237 1.00 96.94 466 VAL A CA 1
ATOM 3376 C C . VAL A 1 466 ? 7.219 1.335 -6.395 1.00 96.94 466 VAL A C 1
ATOM 3378 O O . VAL A 1 466 ? 7.599 1.083 -7.539 1.00 96.94 466 VAL A O 1
ATOM 3381 N N . ALA A 1 467 ? 5.993 1.777 -6.108 1.00 95.00 467 ALA A N 1
ATOM 3382 C CA . ALA A 1 467 ? 4.962 1.990 -7.113 1.00 95.00 467 ALA A CA 1
ATOM 3383 C C . ALA A 1 467 ? 5.411 2.995 -8.183 1.00 95.00 467 ALA A C 1
ATOM 3385 O O . ALA A 1 467 ? 5.401 2.664 -9.369 1.00 95.00 467 ALA A O 1
ATOM 3386 N N . ALA A 1 468 ? 5.907 4.167 -7.774 1.00 96.81 468 ALA A N 1
ATOM 3387 C CA . ALA A 1 468 ? 6.375 5.203 -8.693 1.00 96.81 468 ALA A CA 1
ATOM 3388 C C . ALA A 1 468 ? 7.514 4.716 -9.607 1.00 96.81 468 ALA A C 1
ATOM 3390 O O . ALA A 1 468 ? 7.518 4.980 -10.810 1.00 96.81 468 ALA A O 1
ATOM 3391 N N . TYR A 1 469 ? 8.480 3.973 -9.058 1.00 95.88 469 TYR A N 1
ATOM 3392 C CA . TYR A 1 469 ? 9.609 3.447 -9.827 1.00 95.88 469 TYR A CA 1
ATOM 3393 C C . TYR A 1 469 ? 9.275 2.201 -10.653 1.00 95.88 469 TYR A C 1
ATOM 3395 O O . TYR A 1 469 ? 10.084 1.817 -11.494 1.00 95.88 469 TYR A O 1
ATOM 3403 N N . SER A 1 470 ? 8.117 1.566 -10.474 1.00 95.06 470 SER A N 1
ATOM 3404 C CA . SER A 1 470 ? 7.735 0.390 -11.266 1.00 95.06 470 SER A CA 1
ATOM 3405 C C . SER A 1 470 ? 7.536 0.708 -12.751 1.00 95.06 470 SER A C 1
ATOM 3407 O O . SER A 1 470 ? 7.939 -0.077 -13.616 1.00 95.06 470 SER A O 1
ATOM 3409 N N . ALA A 1 471 ? 7.041 1.913 -13.049 1.00 93.81 471 ALA A N 1
ATOM 3410 C CA . ALA A 1 471 ? 6.707 2.362 -14.394 1.00 93.81 471 ALA A CA 1
ATOM 3411 C C . ALA A 1 471 ? 7.877 2.266 -15.386 1.00 93.81 471 ALA A C 1
ATOM 3413 O O . ALA A 1 471 ? 7.677 1.900 -16.543 1.00 93.81 471 ALA A O 1
ATOM 3414 N N . ARG A 1 472 ? 9.120 2.518 -14.948 1.00 91.81 472 ARG A N 1
ATOM 3415 C CA . ARG A 1 472 ? 10.291 2.445 -15.845 1.00 91.81 472 ARG A CA 1
ATOM 3416 C C . ARG A 1 472 ? 10.604 1.025 -16.315 1.00 91.81 472 ARG A C 1
ATOM 3418 O O . ARG A 1 472 ? 11.201 0.851 -17.371 1.00 91.81 472 ARG A O 1
ATOM 3425 N N . TYR A 1 473 ? 10.239 0.012 -15.529 1.00 94.94 473 TYR A N 1
ATOM 3426 C CA . TYR A 1 473 ? 10.445 -1.382 -15.914 1.00 94.94 473 TYR A CA 1
ATOM 3427 C C . TYR A 1 473 ? 9.326 -1.860 -16.834 1.00 94.94 473 TYR A C 1
ATOM 3429 O O . TYR A 1 473 ? 9.598 -2.578 -17.792 1.00 94.94 473 TYR A O 1
ATOM 3437 N N . VAL A 1 474 ? 8.097 -1.388 -16.603 1.00 96.12 474 VAL A N 1
ATOM 3438 C CA . VAL A 1 4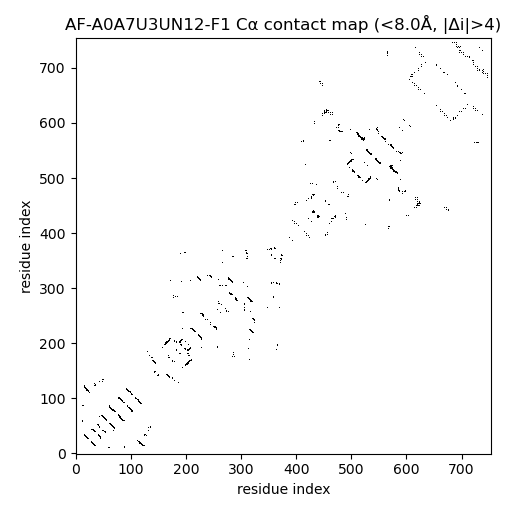74 ? 6.979 -1.568 -17.540 1.00 96.12 474 VAL A CA 1
ATOM 3439 C C . VAL A 1 474 ? 7.302 -0.924 -18.894 1.00 96.12 474 VAL A C 1
ATOM 3441 O O . VAL A 1 474 ? 7.122 -1.555 -19.928 1.00 96.12 474 VAL A O 1
ATOM 3444 N N . ALA A 1 475 ? 7.901 0.269 -18.903 1.00 94.81 475 ALA A N 1
ATOM 3445 C CA . ALA A 1 475 ? 8.331 0.986 -20.111 1.00 94.81 475 ALA A CA 1
ATOM 3446 C C . ALA A 1 475 ? 9.386 0.247 -20.973 1.00 94.81 475 ALA A C 1
ATOM 3448 O O . ALA A 1 475 ? 9.608 0.609 -22.129 1.00 94.81 475 ALA A O 1
ATOM 3449 N N . CYS A 1 476 ? 10.042 -0.785 -20.428 1.00 95.12 476 CYS A N 1
ATOM 3450 C CA . CYS A 1 476 ? 10.973 -1.646 -21.168 1.00 95.12 476 CYS A CA 1
ATOM 3451 C C . CYS A 1 476 ? 10.277 -2.850 -21.834 1.00 95.12 476 CYS A C 1
ATOM 3453 O O . CYS A 1 476 ? 10.912 -3.593 -22.582 1.00 95.12 476 CYS A O 1
ATOM 3455 N N . MET A 1 477 ? 8.992 -3.085 -21.550 1.00 95.94 477 MET A N 1
ATOM 3456 C CA . MET A 1 477 ? 8.217 -4.158 -22.175 1.00 95.94 477 MET A CA 1
ATOM 3457 C C . MET A 1 477 ? 7.800 -3.784 -23.600 1.00 95.94 477 MET A C 1
ATOM 3459 O O . MET A 1 477 ? 7.681 -2.594 -23.907 1.00 95.94 477 MET A O 1
ATOM 3463 N N . PRO A 1 478 ? 7.522 -4.772 -24.470 1.00 96.88 478 PRO A N 1
ATOM 3464 C CA . PRO A 1 478 ? 6.831 -4.541 -25.732 1.00 96.88 478 PRO A CA 1
ATOM 3465 C C . PRO A 1 478 ? 5.586 -3.663 -25.561 1.00 96.88 478 PRO A C 1
ATOM 3467 O O . PRO A 1 478 ? 4.913 -3.715 -24.534 1.00 96.88 478 PRO A O 1
ATOM 3470 N N . GLU A 1 479 ? 5.259 -2.878 -26.587 1.00 96.25 479 GLU A N 1
ATOM 3471 C CA . GLU A 1 479 ? 4.164 -1.899 -26.548 1.00 96.25 479 GLU A CA 1
ATOM 3472 C C . GLU A 1 479 ? 2.821 -2.507 -26.113 1.00 96.25 479 GLU A C 1
ATOM 3474 O O . GLU A 1 479 ? 2.114 -1.904 -25.311 1.00 96.25 479 GLU A O 1
ATOM 3479 N N . GLN A 1 480 ? 2.512 -3.732 -26.549 1.00 97.19 480 GLN A N 1
ATOM 3480 C CA . GLN A 1 480 ? 1.318 -4.450 -26.095 1.00 97.19 480 GLN A CA 1
ATOM 3481 C C . GLN A 1 480 ? 1.357 -4.772 -24.590 1.00 97.19 480 GLN A C 1
ATOM 3483 O O . GLN A 1 480 ? 0.333 -4.691 -23.929 1.00 97.19 480 GLN A O 1
ATOM 3488 N N . GLY A 1 481 ? 2.517 -5.104 -24.014 1.00 97.56 481 GLY A N 1
ATOM 3489 C CA . GLY A 1 481 ? 2.639 -5.339 -22.570 1.00 97.56 481 GLY A CA 1
ATOM 3490 C C . GLY A 1 481 ? 2.441 -4.075 -21.746 1.00 97.56 481 GLY A C 1
ATOM 3491 O O . GLY A 1 481 ? 1.802 -4.121 -20.700 1.00 97.56 481 GLY A O 1
ATOM 3492 N N . GLN A 1 482 ? 2.936 -2.941 -22.244 1.00 97.69 482 GLN A N 1
ATOM 3493 C CA . GLN A 1 482 ? 2.640 -1.634 -21.656 1.00 97.69 482 GLN A CA 1
ATOM 3494 C C . GLN A 1 482 ? 1.135 -1.329 -21.719 1.00 97.69 482 GLN A C 1
ATOM 3496 O O . GLN A 1 482 ? 0.566 -0.888 -20.724 1.00 97.69 482 GLN A O 1
ATOM 3501 N N . ALA A 1 483 ? 0.501 -1.608 -22.865 1.00 96.25 483 ALA A N 1
ATOM 3502 C CA . ALA A 1 483 ? -0.934 -1.421 -23.069 1.00 96.25 483 ALA A CA 1
ATOM 3503 C C . ALA A 1 483 ? -1.775 -2.278 -22.117 1.00 96.25 483 ALA A C 1
ATOM 3505 O O . ALA A 1 483 ? -2.722 -1.772 -21.532 1.00 96.25 483 ALA A O 1
ATOM 3506 N N . ASP A 1 484 ? -1.410 -3.549 -21.934 1.00 97.06 484 ASP A N 1
ATOM 3507 C CA . ASP A 1 484 ? -2.106 -4.465 -21.027 1.00 97.06 484 ASP A CA 1
ATOM 3508 C C . ASP A 1 484 ? -2.042 -3.990 -19.568 1.00 97.06 484 ASP A C 1
ATOM 3510 O O . ASP A 1 484 ? -3.005 -4.149 -18.825 1.00 97.06 484 ASP A O 1
ATOM 3514 N N . ILE A 1 485 ? -0.897 -3.445 -19.141 1.00 96.69 485 ILE A N 1
ATOM 3515 C CA . ILE A 1 485 ? -0.686 -3.023 -17.751 1.00 96.69 485 ILE A CA 1
ATOM 3516 C C . ILE A 1 485 ? -1.412 -1.708 -17.464 1.00 96.69 485 ILE A C 1
ATOM 3518 O O . ILE A 1 485 ? -2.035 -1.599 -16.416 1.00 96.69 485 ILE A O 1
ATOM 3522 N N . TRP A 1 486 ? -1.364 -0.739 -18.382 1.00 95.94 486 TRP A N 1
ATOM 3523 C CA . TRP A 1 486 ? -1.998 0.580 -18.230 1.00 95.94 486 TRP A CA 1
ATOM 3524 C C . TRP A 1 486 ? -3.359 0.699 -18.932 1.00 95.94 486 TRP A C 1
ATOM 3526 O O . TRP A 1 486 ? -3.797 1.809 -19.242 1.00 95.94 486 TRP A O 1
ATOM 3536 N N . ALA A 1 487 ? -4.034 -0.426 -19.188 1.00 90.88 487 ALA A N 1
ATOM 3537 C CA . ALA A 1 487 ? -5.309 -0.467 -19.907 1.00 90.88 487 ALA A CA 1
ATOM 3538 C C . ALA A 1 487 ? -6.391 0.398 -19.235 1.00 90.88 487 ALA A C 1
ATOM 3540 O O . ALA A 1 487 ? -7.098 1.142 -19.914 1.00 90.88 487 ALA A O 1
ATOM 3541 N N . ASP A 1 488 ? -6.447 0.357 -17.901 1.00 85.00 488 ASP A N 1
ATOM 3542 C CA . ASP A 1 488 ? -7.432 1.077 -17.081 1.00 85.00 488 ASP A CA 1
ATOM 3543 C C . ASP A 1 488 ? -6.914 2.424 -16.551 1.00 85.00 488 ASP A C 1
ATOM 3545 O O . ASP A 1 488 ? -7.536 3.063 -15.700 1.00 85.00 488 ASP A O 1
ATOM 3549 N N . GLY A 1 489 ? -5.769 2.879 -17.068 1.00 91.12 489 GLY A N 1
ATOM 3550 C CA . GLY A 1 489 ? -5.144 4.148 -16.716 1.00 91.12 489 GLY A CA 1
ATOM 3551 C C . GLY A 1 489 ? -3.759 4.011 -16.070 1.00 91.12 489 GLY A C 1
ATOM 3552 O O . GLY A 1 489 ? -3.226 2.913 -15.909 1.00 91.12 489 GLY A O 1
ATOM 3553 N N . PRO A 1 490 ? -3.141 5.148 -15.704 1.00 93.81 490 PRO A N 1
ATOM 3554 C CA . PRO A 1 490 ? -1.757 5.202 -15.229 1.00 93.81 490 PRO A CA 1
ATOM 3555 C C . PRO A 1 490 ? -1.594 4.845 -13.742 1.00 93.81 490 PRO A C 1
ATOM 3557 O O . PRO A 1 490 ? -0.468 4.734 -13.263 1.00 93.81 490 PRO A O 1
ATOM 3560 N N . ASP A 1 491 ? -2.690 4.699 -12.995 1.00 94.81 491 ASP A N 1
ATOM 3561 C CA . ASP A 1 491 ? -2.687 4.498 -11.541 1.00 94.81 491 ASP A CA 1
ATOM 3562 C C . ASP A 1 491 ? -2.526 3.030 -11.151 1.00 94.81 491 ASP A C 1
ATOM 3564 O O . ASP A 1 491 ? -3.319 2.464 -10.405 1.00 94.81 491 ASP A O 1
ATOM 3568 N N . VAL A 1 492 ? -1.473 2.413 -11.674 1.00 94.56 492 VAL A N 1
ATOM 3569 C CA . VAL A 1 492 ? -1.205 0.989 -11.493 1.00 94.56 492 VAL A CA 1
ATOM 3570 C C . VAL A 1 492 ? -0.078 0.801 -10.491 1.00 94.56 492 VAL A C 1
ATOM 3572 O O . VAL A 1 492 ? 1.030 1.312 -10.674 1.00 94.56 492 VAL A O 1
ATOM 3575 N N . LEU A 1 493 ? -0.346 0.042 -9.433 1.00 95.94 493 LEU A N 1
ATOM 3576 C CA . LEU A 1 493 ? 0.650 -0.330 -8.441 1.00 95.94 493 LEU A CA 1
ATOM 3577 C C . LEU A 1 493 ? 1.315 -1.644 -8.852 1.00 95.94 493 LEU A C 1
ATOM 3579 O O . LEU A 1 493 ? 0.650 -2.670 -8.996 1.00 95.94 493 LEU A O 1
ATOM 3583 N N . ALA A 1 494 ? 2.640 -1.641 -9.009 1.00 95.94 494 ALA A N 1
ATOM 3584 C CA . ALA A 1 494 ? 3.378 -2.845 -9.372 1.00 95.94 494 ALA A CA 1
ATOM 3585 C C . ALA A 1 494 ? 4.587 -3.106 -8.467 1.00 95.94 494 ALA A C 1
ATOM 3587 O O . ALA A 1 494 ? 5.402 -2.221 -8.193 1.00 95.94 494 ALA A O 1
ATOM 3588 N N . ALA A 1 495 ? 4.719 -4.358 -8.022 1.00 94.62 495 ALA A N 1
ATOM 3589 C CA . ALA A 1 495 ? 5.836 -4.807 -7.197 1.00 94.62 495 ALA A CA 1
ATOM 3590 C C . ALA A 1 495 ? 6.987 -5.198 -8.114 1.00 94.62 495 ALA A C 1
ATOM 3592 O O . ALA A 1 495 ? 6.760 -5.643 -9.237 1.00 94.62 495 ALA A O 1
ATOM 3593 N N . ILE A 1 496 ? 8.231 -5.073 -7.653 1.00 93.75 496 ILE A N 1
ATOM 3594 C CA . ILE A 1 496 ? 9.392 -5.422 -8.477 1.00 93.75 496 ILE A CA 1
ATOM 3595 C C . ILE A 1 496 ? 10.333 -6.330 -7.697 1.00 93.75 496 ILE A C 1
ATOM 3597 O O . ILE A 1 496 ? 10.824 -5.954 -6.633 1.00 93.75 496 ILE A O 1
ATOM 3601 N N . VAL A 1 497 ? 10.650 -7.497 -8.264 1.00 93.00 497 VAL A N 1
ATOM 3602 C CA . VAL A 1 497 ? 11.629 -8.433 -7.701 1.00 93.00 497 VAL A CA 1
ATOM 3603 C C . VAL A 1 497 ? 12.665 -8.821 -8.746 1.00 93.00 497 VAL A C 1
ATOM 3605 O O . VAL A 1 497 ? 12.396 -9.564 -9.689 1.00 93.00 497 VAL A O 1
ATOM 3608 N N . PHE A 1 498 ? 13.900 -8.355 -8.534 1.00 89.25 498 PHE A N 1
ATOM 3609 C CA . PHE A 1 498 ? 15.036 -8.639 -9.420 1.00 89.25 498 PHE A CA 1
ATOM 3610 C C . PHE A 1 498 ? 15.815 -9.906 -9.091 1.00 89.25 498 PHE A C 1
ATOM 3612 O O . PHE A 1 498 ? 16.690 -10.295 -9.871 1.00 89.25 498 PHE A O 1
ATOM 3619 N N . LYS A 1 499 ? 15.544 -10.531 -7.940 1.00 87.69 499 LYS A N 1
ATOM 3620 C CA . LYS A 1 499 ? 16.149 -11.814 -7.587 1.00 87.69 499 LYS A CA 1
ATOM 3621 C C . LYS A 1 499 ? 15.536 -12.890 -8.495 1.00 87.69 499 LYS A C 1
ATOM 3623 O O . LYS A 1 499 ? 14.322 -13.075 -8.429 1.00 87.69 499 LYS A O 1
ATOM 3628 N N . PRO A 1 500 ? 16.335 -13.568 -9.339 1.00 86.44 500 PRO A N 1
ATOM 3629 C CA . PRO A 1 500 ? 15.818 -14.603 -10.220 1.00 86.44 500 PRO A CA 1
ATOM 3630 C C . PRO A 1 500 ? 15.428 -15.820 -9.384 1.00 86.44 500 PRO A C 1
ATOM 3632 O O . PRO A 1 500 ? 16.282 -16.443 -8.752 1.00 86.44 500 PRO A O 1
ATOM 3635 N N . LEU A 1 501 ? 14.135 -16.116 -9.347 1.00 87.06 501 LEU A N 1
ATOM 3636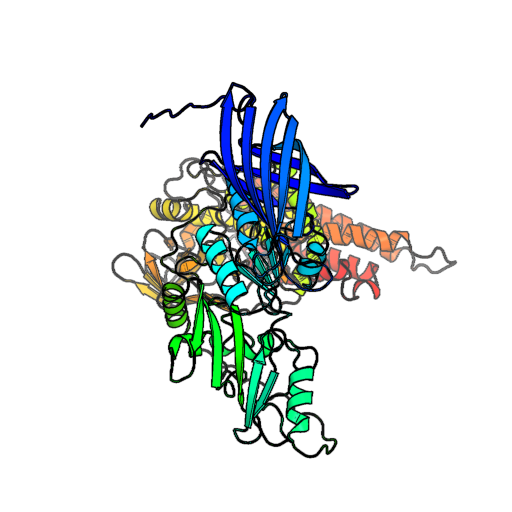 C CA . LEU A 1 501 ? 13.556 -17.251 -8.632 1.00 87.06 501 LEU A CA 1
ATOM 3637 C C . LEU A 1 501 ? 12.576 -17.979 -9.554 1.00 87.06 501 LEU A C 1
ATOM 3639 O O . LEU A 1 501 ? 12.277 -17.517 -10.655 1.00 87.06 501 LEU A O 1
ATOM 3643 N N . GLY A 1 502 ? 12.105 -19.132 -9.091 1.00 88.31 502 GLY A N 1
ATOM 3644 C CA . GLY A 1 502 ? 11.156 -19.955 -9.823 1.00 88.31 502 GLY A CA 1
ATOM 3645 C C . GLY A 1 502 ? 11.737 -20.643 -11.057 1.00 88.31 502 GLY A C 1
ATOM 3646 O O . GLY A 1 502 ? 12.935 -20.623 -11.343 1.00 88.31 502 GLY A O 1
ATOM 3647 N N . THR A 1 503 ? 10.834 -21.300 -11.765 1.00 89.38 503 THR A N 1
ATOM 3648 C CA . THR A 1 503 ? 11.070 -22.055 -12.989 1.00 89.38 503 THR A CA 1
ATOM 3649 C C . THR A 1 503 ? 10.234 -21.450 -14.103 1.00 89.38 503 THR A C 1
ATOM 3651 O O . THR A 1 503 ? 9.144 -20.929 -13.859 1.00 89.38 503 THR A O 1
ATOM 3654 N N . VAL A 1 504 ? 10.770 -21.497 -15.318 1.00 92.12 504 VAL A N 1
ATOM 3655 C CA . VAL A 1 504 ? 10.124 -20.942 -16.504 1.00 92.12 504 VAL A CA 1
ATOM 3656 C C . VAL A 1 504 ? 10.240 -21.949 -17.630 1.00 92.12 504 VAL A C 1
ATOM 3658 O O . VAL A 1 504 ? 11.340 -22.390 -17.971 1.00 92.12 504 VAL A O 1
ATOM 3661 N N . VAL A 1 505 ? 9.101 -22.286 -18.220 1.00 91.94 505 VAL A N 1
ATOM 3662 C CA . VAL A 1 505 ? 9.002 -23.202 -19.352 1.00 91.94 505 VAL A CA 1
ATOM 3663 C C . VAL A 1 505 ? 8.475 -22.424 -20.559 1.00 91.94 505 VAL A C 1
ATOM 3665 O O . VAL A 1 505 ? 7.366 -21.893 -20.491 1.00 91.94 505 VAL A O 1
ATOM 3668 N N . PRO A 1 506 ? 9.239 -22.313 -21.659 1.00 93.19 506 PRO A N 1
ATOM 3669 C CA . PRO A 1 506 ? 8.741 -21.720 -22.898 1.00 93.19 506 PRO A CA 1
ATOM 3670 C C . PRO A 1 506 ? 7.598 -22.558 -23.474 1.00 93.19 506 PRO A C 1
ATOM 3672 O O . PRO A 1 506 ? 7.694 -23.784 -23.531 1.00 93.19 506 PRO A O 1
ATOM 3675 N N . VAL A 1 507 ? 6.537 -21.895 -23.919 1.00 94.50 507 VAL A N 1
ATOM 3676 C CA . VAL A 1 507 ? 5.368 -22.501 -24.570 1.00 94.50 507 VAL A CA 1
ATOM 3677 C C . VAL A 1 507 ? 4.970 -21.666 -25.788 1.00 94.50 507 VAL A C 1
ATOM 3679 O O . VAL A 1 507 ? 5.510 -20.582 -26.007 1.00 94.50 507 VAL A O 1
ATOM 3682 N N . ASP A 1 508 ? 4.026 -22.152 -26.595 1.00 94.56 508 ASP A N 1
ATOM 3683 C CA . ASP A 1 508 ? 3.499 -21.345 -27.698 1.00 94.56 508 ASP A CA 1
ATOM 3684 C C . ASP A 1 508 ? 2.878 -20.038 -27.167 1.00 94.56 508 ASP A C 1
ATOM 3686 O O . ASP A 1 508 ? 2.135 -20.038 -26.183 1.00 94.56 508 ASP A O 1
ATOM 3690 N N . GLY A 1 509 ? 3.248 -18.910 -27.776 1.00 93.19 509 GLY A N 1
ATOM 3691 C CA . GLY A 1 509 ? 2.803 -17.570 -27.379 1.00 93.19 509 GLY A CA 1
ATOM 3692 C C . GLY A 1 509 ? 3.411 -16.975 -26.094 1.00 93.19 509 GLY A C 1
ATOM 3693 O O . GLY A 1 509 ? 3.092 -15.828 -25.769 1.00 93.19 509 GLY A O 1
ATOM 3694 N N . GLY A 1 510 ? 4.280 -17.682 -25.358 1.00 95.69 510 GLY A N 1
ATOM 3695 C CA . GLY A 1 510 ? 4.914 -17.126 -24.154 1.00 95.69 510 GLY A CA 1
ATOM 3696 C C . GLY A 1 510 ? 5.562 -18.154 -23.225 1.00 95.69 510 GLY A C 1
ATOM 3697 O O . GLY A 1 510 ? 6.342 -19.005 -23.648 1.00 95.69 510 GLY A O 1
ATOM 3698 N N . PHE A 1 511 ? 5.266 -18.054 -21.928 1.00 95.94 511 PHE A N 1
ATOM 3699 C CA . PHE A 1 511 ? 5.944 -18.809 -20.873 1.00 95.94 511 PHE A CA 1
ATOM 3700 C C . PHE A 1 511 ? 4.977 -19.323 -19.808 1.00 95.94 511 PHE A C 1
ATOM 3702 O O . PHE A 1 511 ? 3.968 -18.689 -19.514 1.00 95.94 511 PHE A O 1
ATOM 3709 N N . ARG A 1 512 ? 5.326 -20.448 -19.183 1.00 94.75 512 ARG A N 1
ATOM 3710 C CA . ARG A 1 512 ? 4.711 -20.950 -17.950 1.00 94.75 512 ARG A CA 1
ATOM 3711 C C . ARG A 1 512 ? 5.663 -20.766 -16.780 1.00 94.75 512 ARG A C 1
ATOM 3713 O O . ARG A 1 512 ? 6.819 -21.178 -16.869 1.00 94.75 512 ARG A O 1
ATOM 3720 N N . LEU A 1 513 ? 5.191 -20.120 -15.719 1.00 94.44 513 LEU A N 1
ATOM 3721 C CA . LEU A 1 513 ? 5.971 -19.775 -14.534 1.00 94.44 513 LEU A CA 1
ATOM 3722 C C . LEU A 1 513 ? 5.481 -20.554 -13.316 1.00 94.44 513 LEU A C 1
ATOM 3724 O O . LEU A 1 513 ? 4.281 -20.663 -13.070 1.00 94.44 513 LEU A O 1
ATOM 3728 N N . SER A 1 514 ? 6.410 -21.049 -12.504 1.00 91.38 514 SER A N 1
ATOM 3729 C CA . SER A 1 514 ? 6.092 -21.683 -11.219 1.00 91.38 514 SER A CA 1
ATOM 3730 C C . SER A 1 514 ? 7.194 -21.434 -10.202 1.00 91.38 514 SER A C 1
ATOM 3732 O O . SER A 1 514 ? 8.376 -21.537 -10.535 1.00 91.38 514 SER A O 1
ATOM 3734 N N . GLY A 1 515 ? 6.831 -21.127 -8.960 1.00 88.31 515 GLY A N 1
ATOM 3735 C CA . GLY A 1 515 ? 7.787 -20.913 -7.877 1.00 88.31 515 GLY A CA 1
ATOM 3736 C C . GLY A 1 515 ? 7.345 -19.867 -6.863 1.00 88.31 515 GLY A C 1
ATOM 3737 O O . GLY A 1 515 ? 6.209 -19.399 -6.880 1.00 88.31 515 GLY A O 1
ATOM 3738 N N . SER A 1 516 ? 8.284 -19.489 -5.997 1.00 92.62 516 SER A N 1
ATOM 3739 C CA . SER A 1 516 ? 8.052 -18.544 -4.906 1.00 92.62 516 SER A CA 1
ATOM 3740 C C . SER A 1 516 ? 9.073 -17.409 -4.953 1.00 92.62 516 SER A C 1
ATOM 3742 O O . SER A 1 516 ? 10.282 -17.654 -4.990 1.00 92.62 516 SER A O 1
ATOM 3744 N N . TRP A 1 517 ? 8.594 -16.167 -4.921 1.00 96.56 517 TRP A N 1
ATOM 3745 C CA . TRP A 1 517 ? 9.402 -14.953 -4.881 1.00 96.56 517 TRP A CA 1
ATOM 3746 C C . TRP A 1 517 ? 9.270 -14.312 -3.509 1.00 96.56 517 TRP A C 1
ATOM 3748 O O . TRP A 1 517 ? 8.204 -13.841 -3.137 1.00 96.56 517 TRP A O 1
ATOM 3758 N N . THR A 1 518 ? 10.353 -14.310 -2.738 1.00 94.81 518 THR A N 1
ATOM 3759 C CA . THR A 1 518 ? 10.388 -13.726 -1.390 1.00 94.81 518 THR A CA 1
ATOM 3760 C C . THR A 1 518 ? 10.601 -12.214 -1.442 1.00 94.81 518 THR A C 1
ATOM 3762 O O . THR A 1 518 ? 11.311 -11.738 -2.330 1.00 94.81 518 THR A O 1
ATOM 3765 N N . TYR A 1 519 ? 10.130 -11.498 -0.416 1.00 94.56 519 TYR A N 1
ATOM 3766 C CA . TYR A 1 519 ? 10.337 -10.053 -0.231 1.00 94.56 519 TYR A CA 1
ATOM 3767 C C . TYR A 1 519 ? 9.611 -9.182 -1.265 1.00 94.56 519 TYR A C 1
ATOM 3769 O O . TYR A 1 519 ? 10.179 -8.235 -1.807 1.00 94.56 519 TYR A O 1
ATOM 3777 N N . VAL A 1 520 ? 8.345 -9.501 -1.539 1.00 96.44 520 VAL A N 1
ATOM 3778 C CA . VAL A 1 520 ? 7.498 -8.748 -2.472 1.00 96.44 520 VAL A CA 1
ATOM 3779 C C . VAL A 1 520 ? 6.739 -7.673 -1.700 1.00 96.44 520 VAL A C 1
ATOM 3781 O O . VAL A 1 520 ? 5.666 -7.928 -1.159 1.00 96.44 520 VAL A O 1
ATOM 3784 N N . SER A 1 521 ? 7.318 -6.476 -1.586 1.00 96.56 521 SER A N 1
ATOM 3785 C CA . SER A 1 521 ? 6.680 -5.353 -0.884 1.00 96.56 521 SER A CA 1
ATOM 3786 C C . SER A 1 521 ? 5.318 -5.010 -1.491 1.00 96.56 521 SER A C 1
ATOM 3788 O O . SER A 1 521 ? 5.217 -4.847 -2.706 1.00 96.56 521 SER A O 1
ATOM 3790 N N . GLY A 1 522 ? 4.294 -4.883 -0.644 1.00 94.94 522 GLY A N 1
ATOM 3791 C CA . GLY A 1 522 ? 2.939 -4.507 -1.052 1.00 94.94 522 GLY A CA 1
ATOM 3792 C C . GLY A 1 522 ? 2.209 -5.551 -1.899 1.00 94.94 522 GLY A C 1
ATOM 3793 O O . GLY A 1 522 ? 1.262 -5.200 -2.595 1.00 94.94 522 GLY A O 1
ATOM 3794 N N . VAL A 1 523 ? 2.631 -6.821 -1.880 1.00 93.25 523 VAL A N 1
ATOM 3795 C CA . VAL A 1 523 ? 2.038 -7.891 -2.714 1.00 93.25 523 VAL A CA 1
ATOM 3796 C C . VAL A 1 523 ? 0.532 -8.081 -2.511 1.00 93.25 523 VAL A C 1
ATOM 3798 O O . VAL A 1 523 ? -0.174 -8.544 -3.407 1.00 93.25 523 VAL A O 1
ATOM 3801 N N . ASP A 1 524 ? 0.037 -7.713 -1.338 1.00 86.31 524 ASP A N 1
ATOM 3802 C CA . ASP A 1 524 ? -1.365 -7.762 -0.952 1.00 86.31 524 ASP A CA 1
ATOM 3803 C C . ASP A 1 524 ? -2.183 -6.558 -1.439 1.00 86.31 524 ASP A C 1
ATOM 3805 O O . ASP A 1 524 ? -3.413 -6.624 -1.449 1.00 86.31 524 ASP A O 1
ATOM 3809 N N . HIS A 1 525 ? -1.510 -5.487 -1.856 1.00 90.06 525 HIS A N 1
ATOM 3810 C CA . HIS A 1 525 ? -2.104 -4.235 -2.317 1.00 90.06 525 HIS A CA 1
ATOM 3811 C C . HIS A 1 525 ? -1.949 -3.995 -3.816 1.00 90.06 525 HIS A C 1
ATOM 3813 O O . HIS A 1 525 ? -2.744 -3.258 -4.388 1.00 90.06 525 HIS A O 1
ATOM 3819 N N . PHE A 1 526 ? -0.901 -4.541 -4.428 1.00 91.94 526 PHE A N 1
ATOM 3820 C CA . PHE A 1 526 ? -0.491 -4.157 -5.771 1.00 91.94 526 PHE A CA 1
ATOM 3821 C C . PHE A 1 526 ? -1.225 -4.947 -6.857 1.00 91.94 526 PHE A C 1
ATOM 3823 O O . PHE A 1 526 ? -1.527 -6.131 -6.699 1.00 91.94 526 PHE A O 1
ATOM 3830 N N . ASP A 1 527 ? -1.484 -4.268 -7.971 1.00 93.12 527 ASP A N 1
ATOM 3831 C CA . ASP A 1 527 ? -2.239 -4.767 -9.121 1.00 93.12 527 ASP A CA 1
ATOM 3832 C C . ASP A 1 527 ? -1.409 -5.728 -9.979 1.00 93.12 527 ASP A C 1
ATOM 3834 O O . ASP A 1 527 ? -1.952 -6.615 -10.642 1.00 93.12 527 ASP A O 1
ATOM 3838 N N . TRP A 1 528 ? -0.083 -5.565 -9.961 1.00 97.88 528 TRP A N 1
ATOM 3839 C CA . TRP A 1 528 ? 0.861 -6.358 -10.743 1.00 97.88 528 TRP A CA 1
ATOM 3840 C C . TRP A 1 528 ? 2.129 -6.705 -9.959 1.00 97.88 528 TRP A C 1
ATOM 3842 O O . TRP A 1 528 ? 2.573 -5.985 -9.065 1.00 97.88 528 TRP A O 1
ATOM 3852 N N . ALA A 1 529 ? 2.782 -7.790 -10.364 1.00 97.88 529 ALA A N 1
ATOM 3853 C CA . ALA A 1 529 ? 4.115 -8.161 -9.919 1.00 97.88 529 ALA A CA 1
ATOM 3854 C C . ALA A 1 529 ? 5.053 -8.316 -11.121 1.00 97.88 529 ALA A C 1
ATOM 3856 O O . ALA A 1 529 ? 4.763 -9.048 -12.067 1.00 97.88 529 ALA A O 1
ATOM 3857 N N . LEU A 1 530 ? 6.197 -7.635 -11.068 1.00 97.81 530 LEU A N 1
ATOM 3858 C CA . LEU A 1 530 ? 7.289 -7.741 -12.027 1.00 97.81 530 LEU A CA 1
ATOM 3859 C C . LEU A 1 530 ? 8.345 -8.694 -11.461 1.00 97.81 530 LEU A C 1
ATOM 3861 O O . LEU A 1 530 ? 9.160 -8.323 -10.610 1.00 97.81 530 LEU A O 1
ATOM 3865 N N . LEU A 1 531 ? 8.304 -9.941 -11.914 1.00 97.19 531 LEU A N 1
ATOM 3866 C CA . LEU A 1 531 ? 9.064 -11.052 -11.350 1.00 97.19 531 LEU A CA 1
ATOM 3867 C C . LEU A 1 531 ? 10.215 -11.435 -12.264 1.00 97.19 531 LEU A C 1
ATOM 3869 O O . LEU A 1 531 ? 10.053 -11.527 -13.476 1.00 97.19 531 LEU A O 1
ATOM 3873 N N . THR A 1 532 ? 11.388 -11.679 -11.691 1.00 95.56 532 THR A N 1
ATOM 3874 C CA . THR A 1 532 ? 12.537 -12.159 -12.462 1.00 95.56 532 THR A CA 1
ATOM 3875 C C . THR A 1 532 ? 12.636 -13.677 -12.388 1.00 95.56 532 THR A C 1
ATOM 3877 O O . THR A 1 532 ? 12.619 -14.240 -11.293 1.00 95.56 532 THR A O 1
ATOM 3880 N N . GLY A 1 533 ? 12.827 -14.326 -13.535 1.00 92.50 533 GLY A N 1
ATOM 3881 C CA . GLY A 1 533 ? 13.101 -15.760 -13.635 1.00 92.50 533 GLY A CA 1
ATOM 3882 C C . GLY A 1 533 ? 14.080 -16.089 -14.770 1.00 92.50 533 GLY A C 1
ATOM 3883 O O . GLY A 1 533 ? 14.341 -15.231 -15.626 1.00 92.50 533 GLY A O 1
ATOM 3884 N N . PRO A 1 534 ? 14.642 -17.311 -14.791 1.00 87.94 534 PRO A N 1
ATOM 3885 C CA . PRO A 1 534 ? 15.411 -17.792 -15.941 1.00 87.94 534 PRO A CA 1
ATOM 3886 C C . PRO A 1 534 ? 14.505 -17.842 -17.177 1.00 87.94 534 PRO A C 1
ATOM 3888 O O . PRO A 1 534 ? 13.346 -18.186 -17.050 1.00 87.94 534 PRO A O 1
ATOM 3891 N N . GLY A 1 535 ? 14.967 -17.525 -18.382 1.00 75.31 535 GLY A N 1
ATOM 3892 C CA . GLY A 1 535 ? 14.109 -17.634 -19.570 1.00 75.31 535 GLY A CA 1
ATOM 3893 C C . GLY A 1 535 ? 14.872 -17.365 -20.862 1.00 75.31 535 GLY A C 1
ATOM 3894 O O . GLY A 1 535 ? 15.744 -16.507 -20.848 1.00 75.31 535 GLY A O 1
ATOM 3895 N N . PRO A 1 536 ? 14.589 -18.073 -21.971 1.00 66.19 536 PRO A N 1
ATOM 3896 C CA . PRO A 1 536 ? 15.397 -18.031 -23.192 1.00 66.19 536 PRO A CA 1
ATOM 3897 C C . PRO A 1 536 ? 15.509 -16.628 -23.817 1.00 66.19 536 PRO A C 1
ATOM 3899 O O . PRO A 1 536 ? 14.622 -15.779 -23.691 1.00 66.19 536 PRO A O 1
ATOM 3902 N N . GLY A 1 537 ? 16.624 -16.409 -24.519 1.00 60.19 537 GLY A N 1
ATOM 3903 C CA . GLY A 1 537 ? 16.990 -15.161 -25.192 1.00 60.19 537 GLY A CA 1
ATOM 3904 C C . GLY A 1 537 ? 18.512 -15.041 -25.373 1.00 60.19 537 GLY A C 1
ATOM 3905 O O . GLY A 1 537 ? 19.265 -15.763 -24.717 1.00 60.19 537 GLY A O 1
ATOM 3906 N N . PRO A 1 538 ? 19.008 -14.164 -26.258 1.00 52.75 538 PRO A N 1
ATOM 3907 C CA . PRO A 1 538 ? 20.438 -13.894 -26.337 1.00 52.75 538 PRO A CA 1
ATOM 3908 C C . PRO A 1 538 ? 20.892 -13.199 -25.042 1.00 52.75 538 PRO A C 1
ATOM 3910 O O . PRO A 1 538 ? 20.433 -12.104 -24.731 1.00 52.75 538 PRO A O 1
ATOM 3913 N N . SER A 1 539 ? 21.782 -13.833 -24.274 1.00 55.25 539 SER A N 1
ATOM 3914 C CA . SER A 1 539 ? 22.471 -13.206 -23.139 1.00 55.25 539 SER A CA 1
ATOM 3915 C C . SER A 1 539 ? 23.972 -13.215 -23.379 1.00 55.25 539 SER A C 1
ATOM 3917 O O . SER A 1 539 ? 24.527 -14.212 -23.838 1.00 55.25 539 SER A O 1
ATOM 3919 N N . ALA A 1 540 ? 24.635 -12.112 -23.036 1.00 48.28 540 ALA A N 1
ATOM 3920 C CA . ALA A 1 540 ? 26.087 -12.000 -23.113 1.00 48.28 540 ALA A CA 1
ATOM 3921 C C . ALA A 1 540 ? 26.820 -12.734 -21.966 1.00 48.28 540 ALA A C 1
ATOM 3923 O O . ALA A 1 540 ? 28.041 -12.858 -22.020 1.00 48.28 540 ALA A O 1
ATOM 3924 N N . ALA A 1 541 ? 26.110 -13.215 -20.930 1.00 50.03 541 ALA A N 1
ATOM 3925 C CA . ALA A 1 541 ? 26.718 -13.641 -19.662 1.00 50.03 541 ALA A CA 1
ATOM 3926 C C . ALA A 1 541 ? 26.038 -14.853 -18.978 1.00 50.03 541 ALA A C 1
ATOM 3928 O O . ALA A 1 541 ? 25.904 -14.884 -17.755 1.00 50.03 541 ALA A O 1
ATOM 3929 N N . GLY A 1 542 ? 25.627 -15.875 -19.737 1.00 59.47 542 GLY A N 1
ATOM 3930 C CA . GLY A 1 542 ? 25.100 -17.136 -19.187 1.00 59.47 542 GLY A CA 1
ATOM 3931 C C . GLY A 1 542 ? 23.622 -17.368 -19.498 1.00 59.47 542 GLY A C 1
ATOM 3932 O O . GLY A 1 542 ? 23.165 -17.019 -20.584 1.00 59.47 542 GLY A O 1
ATOM 3933 N N . GLN A 1 543 ? 22.877 -18.005 -18.579 1.00 67.31 543 GLN A N 1
ATOM 3934 C CA . GLN A 1 543 ? 21.450 -18.259 -18.798 1.00 67.31 543 GLN A CA 1
ATOM 3935 C C . GLN A 1 543 ? 20.693 -16.915 -18.828 1.00 67.31 543 GLN A C 1
ATOM 3937 O O . GLN A 1 543 ? 20.717 -16.193 -17.827 1.00 67.31 543 GLN A O 1
ATOM 3942 N N . PRO A 1 544 ? 20.034 -16.561 -19.946 1.00 77.56 544 PRO A N 1
ATOM 3943 C CA . PRO A 1 544 ? 19.238 -15.341 -20.057 1.00 77.56 544 PRO A CA 1
ATOM 3944 C C . PRO A 1 544 ? 18.187 -15.258 -18.942 1.00 77.56 544 PRO A C 1
ATOM 3946 O O . PRO A 1 544 ? 17.546 -16.246 -18.580 1.00 77.56 544 PRO A O 1
ATOM 3949 N N . MET A 1 545 ? 18.043 -14.059 -18.377 1.00 90.62 545 MET A N 1
ATOM 3950 C CA . MET A 1 545 ? 17.072 -13.744 -17.329 1.00 90.62 545 MET A CA 1
ATOM 3951 C C . MET A 1 545 ? 16.036 -12.782 -17.890 1.00 90.62 545 MET A C 1
ATOM 3953 O O . MET A 1 545 ? 16.395 -11.804 -18.554 1.00 90.62 545 MET A O 1
ATOM 3957 N N . ARG A 1 546 ? 14.765 -13.016 -17.577 1.00 93.31 546 ARG A N 1
ATOM 3958 C CA . ARG A 1 546 ? 13.651 -12.175 -18.024 1.00 93.31 546 ARG A CA 1
ATOM 3959 C C . ARG A 1 546 ? 12.895 -11.603 -16.836 1.00 93.31 546 ARG A C 1
ATOM 3961 O O . ARG A 1 546 ? 12.875 -12.203 -15.762 1.00 93.31 546 ARG A O 1
ATOM 3968 N N . LEU A 1 547 ? 12.301 -10.436 -17.053 1.00 96.38 547 LEU A N 1
ATOM 3969 C CA . LEU A 1 547 ? 11.288 -9.851 -16.188 1.00 96.38 547 LEU A CA 1
ATOM 3970 C C . LEU A 1 547 ? 9.912 -10.205 -16.763 1.00 96.38 547 LEU A C 1
ATOM 3972 O O . LEU A 1 547 ? 9.697 -10.037 -17.963 1.00 96.38 547 LEU A O 1
ATOM 3976 N N . PHE A 1 548 ? 9.004 -10.675 -15.917 1.00 97.75 548 PHE A N 1
ATOM 3977 C CA . PHE A 1 548 ? 7.656 -11.114 -16.266 1.00 97.75 548 PHE A CA 1
ATOM 3978 C C . PHE A 1 548 ? 6.638 -10.270 -15.501 1.00 97.75 548 PHE A C 1
ATOM 3980 O O . PHE A 1 548 ? 6.724 -10.194 -14.277 1.00 97.75 548 PHE A O 1
ATOM 3987 N N . ALA A 1 549 ? 5.686 -9.649 -16.198 1.00 98.25 549 ALA A N 1
ATOM 3988 C CA . ALA A 1 549 ? 4.549 -8.990 -15.563 1.00 98.25 549 ALA A CA 1
ATOM 3989 C C . ALA A 1 549 ? 3.406 -9.984 -15.345 1.00 98.25 549 ALA A C 1
ATOM 3991 O O . ALA A 1 549 ? 2.854 -10.536 -16.300 1.00 98.25 549 ALA A O 1
ATOM 3992 N N . VAL A 1 550 ? 3.035 -10.172 -14.081 1.00 98.06 550 VAL A N 1
ATOM 3993 C CA . VAL A 1 550 ? 1.950 -11.057 -13.654 1.00 98.06 550 VAL A CA 1
ATOM 3994 C C . VAL A 1 550 ? 0.893 -10.225 -12.922 1.00 98.06 550 VAL A C 1
ATOM 3996 O O . VAL A 1 550 ? 1.246 -9.521 -11.976 1.00 98.06 550 VAL A O 1
ATOM 3999 N N . PRO A 1 551 ? -0.381 -10.251 -13.344 1.00 96.50 551 PRO A N 1
ATOM 4000 C CA . PRO A 1 551 ? -1.433 -9.469 -12.712 1.00 96.50 551 PRO A CA 1
ATOM 4001 C C . PRO A 1 551 ? -1.859 -10.124 -11.401 1.00 96.50 551 PRO A C 1
ATOM 4003 O O . PRO A 1 551 ? -1.726 -11.336 -11.223 1.00 96.50 551 PRO A O 1
ATOM 4006 N N . ARG A 1 552 ? -2.448 -9.333 -10.505 1.00 92.44 552 ARG A N 1
ATOM 4007 C CA . ARG A 1 552 ? -2.867 -9.756 -9.166 1.00 92.44 552 ARG A CA 1
ATOM 4008 C C . ARG A 1 552 ? -3.723 -11.019 -9.158 1.00 92.44 552 ARG A C 1
ATOM 4010 O O . ARG A 1 552 ? -3.579 -11.833 -8.248 1.00 92.44 552 ARG A O 1
ATOM 4017 N N . ARG A 1 553 ? -4.594 -11.185 -10.159 1.00 88.31 553 ARG A N 1
ATOM 4018 C CA . ARG A 1 553 ? -5.477 -12.355 -10.315 1.00 88.31 553 ARG A CA 1
ATOM 4019 C C . ARG A 1 553 ? -4.736 -13.675 -10.549 1.00 88.31 553 ARG A C 1
ATOM 4021 O O . ARG A 1 553 ? -5.281 -14.726 -10.235 1.00 88.31 553 ARG A O 1
ATOM 4028 N N . ASP A 1 554 ? -3.511 -13.617 -11.061 1.00 88.38 554 ASP A N 1
ATOM 4029 C CA . ASP A 1 554 ? -2.755 -14.793 -11.491 1.00 88.38 554 ASP A CA 1
ATOM 4030 C C . ASP A 1 554 ? -1.743 -15.255 -10.423 1.00 88.38 554 ASP A C 1
ATOM 4032 O O . ASP A 1 554 ? -0.975 -16.179 -10.673 1.00 88.38 554 ASP A O 1
ATOM 4036 N N . TYR A 1 555 ? -1.711 -14.642 -9.230 1.00 88.94 555 TYR A N 1
ATOM 4037 C CA . TYR A 1 555 ? -0.805 -15.059 -8.156 1.00 88.94 555 TYR A CA 1
ATOM 4038 C C . TYR A 1 555 ? -1.448 -15.104 -6.768 1.00 88.94 555 TYR A C 1
ATOM 4040 O O . TYR A 1 555 ? -2.359 -14.343 -6.430 1.00 88.94 555 TYR A O 1
ATOM 4048 N N . ALA A 1 556 ? -0.908 -15.984 -5.927 1.00 86.88 556 ALA A N 1
ATOM 4049 C CA . ALA A 1 556 ? -1.155 -16.008 -4.491 1.00 86.88 556 ALA A CA 1
ATOM 4050 C C . ALA A 1 556 ? 0.045 -15.410 -3.742 1.00 86.88 556 ALA A C 1
ATOM 4052 O O . ALA A 1 556 ? 1.107 -15.178 -4.323 1.00 86.88 556 ALA A O 1
ATOM 4053 N N . TYR A 1 557 ? -0.102 -15.170 -2.442 1.00 89.62 557 TYR A N 1
ATOM 4054 C CA . TYR A 1 557 ? 1.030 -14.849 -1.581 1.00 89.62 557 TYR A CA 1
ATOM 4055 C C . TYR A 1 557 ? 0.880 -15.507 -0.207 1.00 89.62 557 TYR A C 1
ATOM 4057 O O . TYR A 1 557 ? -0.226 -15.760 0.267 1.00 89.62 557 TYR A O 1
ATOM 4065 N N . GLU A 1 558 ? 2.012 -15.776 0.427 1.00 87.75 558 GLU A N 1
ATOM 4066 C CA . GLU A 1 558 ? 2.135 -16.362 1.755 1.00 87.75 558 GLU A CA 1
ATOM 4067 C C . GLU A 1 558 ? 2.602 -15.296 2.742 1.00 87.75 558 GLU A C 1
ATOM 4069 O O . GLU A 1 558 ? 3.596 -14.606 2.494 1.00 87.75 558 GLU A O 1
ATOM 4074 N N . ASP A 1 559 ? 1.930 -15.177 3.889 1.00 90.50 559 ASP A N 1
ATOM 4075 C CA . ASP A 1 559 ? 2.354 -14.263 4.951 1.00 90.50 559 ASP A CA 1
ATOM 4076 C C . ASP A 1 559 ? 3.669 -14.734 5.598 1.00 90.50 559 ASP A C 1
ATOM 4078 O O . ASP A 1 559 ? 3.677 -15.507 6.554 1.00 90.50 559 ASP A O 1
ATOM 4082 N N . THR A 1 560 ? 4.791 -14.252 5.062 1.00 92.31 560 THR A N 1
ATOM 4083 C CA . THR A 1 560 ? 6.143 -14.617 5.518 1.00 92.31 560 THR A CA 1
ATOM 4084 C C . THR A 1 560 ? 6.932 -13.444 6.104 1.00 92.31 560 THR A C 1
ATOM 4086 O O . THR A 1 560 ? 8.116 -13.583 6.411 1.00 92.31 560 THR A O 1
ATOM 4089 N N . TRP A 1 561 ? 6.334 -12.255 6.210 1.00 94.56 561 TRP A N 1
ATOM 4090 C CA . TRP A 1 561 ? 7.065 -11.030 6.542 1.00 94.56 561 TRP A CA 1
ATOM 4091 C C . TRP A 1 561 ? 6.984 -10.729 8.037 1.00 94.56 561 TRP A C 1
ATOM 4093 O O . TRP A 1 561 ? 6.142 -9.956 8.484 1.00 94.56 561 TRP A O 1
ATOM 4103 N N . SER A 1 562 ? 7.869 -11.350 8.817 1.00 93.00 562 SER A N 1
ATOM 4104 C CA . SER A 1 562 ? 8.057 -11.059 10.244 1.00 93.00 562 SER A CA 1
ATOM 4105 C C . SER A 1 562 ? 9.424 -10.410 10.475 1.00 93.00 562 SER A C 1
ATOM 4107 O O . SER A 1 562 ? 10.370 -11.061 10.919 1.00 93.00 562 SER A O 1
ATOM 4109 N N . SER A 1 563 ? 9.544 -9.128 10.125 1.00 92.12 563 SER A N 1
ATOM 4110 C CA . SER A 1 563 ? 10.792 -8.361 10.212 1.00 92.12 563 SER A CA 1
ATOM 4111 C C . SER A 1 563 ? 10.904 -7.519 11.491 1.00 92.12 563 SER A C 1
ATOM 4113 O O . SER A 1 563 ? 9.920 -7.270 12.197 1.00 92.12 563 SER A O 1
ATOM 4115 N N . LEU A 1 564 ? 12.129 -7.054 11.773 1.00 93.62 564 LEU A N 1
ATOM 4116 C CA . LEU A 1 564 ? 12.412 -6.101 12.850 1.00 93.62 564 LEU A CA 1
ATOM 4117 C C . LEU A 1 564 ? 11.835 -4.711 12.533 1.00 93.62 564 LEU A C 1
ATOM 4119 O O . LEU A 1 564 ? 11.080 -4.170 13.332 1.00 93.62 564 LEU A O 1
ATOM 4123 N N . GLY A 1 565 ? 12.177 -4.141 11.377 1.00 95.56 565 GLY A N 1
ATOM 4124 C CA . GLY A 1 565 ? 11.653 -2.868 10.874 1.00 95.56 565 GLY A CA 1
ATOM 4125 C C . GLY A 1 565 ? 11.142 -2.996 9.442 1.00 95.56 565 GLY A C 1
ATOM 4126 O O . GLY A 1 565 ? 11.200 -4.074 8.841 1.00 95.56 565 GLY A O 1
ATOM 4127 N N . MET A 1 566 ? 10.599 -1.907 8.904 1.00 97.81 566 MET A N 1
ATOM 4128 C CA . MET A 1 566 ? 9.846 -1.885 7.645 1.00 97.81 566 MET A CA 1
ATOM 4129 C C . MET A 1 566 ? 8.691 -2.896 7.657 1.00 97.81 566 MET A C 1
ATOM 4131 O O . MET A 1 566 ? 8.348 -3.504 6.639 1.00 97.81 566 MET A O 1
ATOM 4135 N N . ARG A 1 567 ? 8.110 -3.120 8.841 1.00 97.31 567 ARG A N 1
ATOM 4136 C CA . ARG A 1 567 ? 7.121 -4.175 9.088 1.00 97.31 567 ARG A CA 1
ATOM 4137 C C . ARG A 1 567 ? 5.886 -3.986 8.225 1.00 97.31 567 ARG A C 1
ATOM 4139 O O . ARG A 1 567 ? 5.444 -4.939 7.597 1.00 97.31 567 ARG A O 1
ATOM 4146 N N . ALA A 1 568 ? 5.398 -2.752 8.122 1.00 97.75 568 ALA A N 1
ATOM 4147 C CA . ALA A 1 568 ? 4.174 -2.448 7.394 1.00 97.75 568 ALA A CA 1
ATOM 4148 C C . ALA A 1 568 ? 4.298 -2.549 5.867 1.00 97.75 568 ALA A C 1
ATOM 4150 O O . ALA A 1 568 ? 3.286 -2.520 5.178 1.00 97.75 568 ALA A O 1
ATOM 4151 N N . THR A 1 569 ? 5.510 -2.715 5.321 1.00 98.00 569 THR A N 1
ATOM 4152 C CA . THR A 1 569 ? 5.679 -2.945 3.876 1.00 98.00 569 THR A CA 1
ATOM 4153 C C . THR A 1 569 ? 5.029 -4.239 3.391 1.00 98.00 569 THR A C 1
ATOM 4155 O O . THR A 1 569 ? 4.901 -4.406 2.179 1.00 98.00 569 THR A O 1
ATOM 4158 N N . GLY A 1 570 ? 4.673 -5.162 4.298 1.00 96.19 570 GLY A N 1
ATOM 4159 C CA . GLY A 1 570 ? 4.013 -6.416 3.937 1.00 96.19 570 GLY A CA 1
ATOM 4160 C C . GLY A 1 570 ? 4.799 -7.178 2.872 1.00 96.19 570 GLY A C 1
ATOM 4161 O O . GLY A 1 570 ? 4.226 -7.624 1.883 1.00 96.19 570 GLY A O 1
ATOM 4162 N N . SER A 1 571 ? 6.131 -7.257 3.015 1.00 96.81 571 SER A N 1
ATOM 4163 C CA . SER A 1 571 ? 7.037 -7.831 2.004 1.00 96.81 571 SER A CA 1
ATOM 4164 C C . SER A 1 571 ? 7.000 -9.365 2.004 1.00 96.81 571 SER A C 1
ATOM 4166 O O . SER A 1 571 ? 8.012 -10.045 2.192 1.00 96.81 571 SER A O 1
ATOM 4168 N N . HIS A 1 572 ? 5.793 -9.900 1.858 1.00 95.31 572 HIS A N 1
ATOM 4169 C CA . HIS A 1 572 ? 5.439 -11.310 1.886 1.00 95.31 572 HIS A CA 1
ATOM 4170 C C . HIS A 1 572 ? 5.993 -12.059 0.660 1.00 95.31 572 HIS A C 1
ATOM 4172 O O . HIS A 1 572 ? 6.646 -11.480 -0.214 1.00 95.31 572 HIS A O 1
ATOM 4178 N N . THR A 1 573 ? 5.783 -13.373 0.611 1.00 94.88 573 THR A N 1
ATOM 4179 C CA . THR A 1 573 ? 6.273 -14.219 -0.484 1.00 94.88 573 THR A CA 1
ATOM 4180 C C . THR A 1 573 ? 5.169 -14.429 -1.507 1.00 94.88 573 THR A C 1
ATOM 4182 O O . THR A 1 573 ? 4.121 -14.954 -1.162 1.00 94.88 573 THR A O 1
ATOM 4185 N N . LEU A 1 574 ? 5.388 -14.044 -2.761 1.00 96.38 574 LEU A N 1
ATOM 4186 C CA . LEU A 1 574 ? 4.470 -14.324 -3.867 1.00 96.38 574 LEU A CA 1
ATOM 4187 C C . LEU A 1 574 ? 4.683 -15.751 -4.375 1.00 96.38 574 LEU A C 1
ATOM 4189 O O . LEU A 1 574 ? 5.826 -16.185 -4.508 1.00 96.38 574 LEU A O 1
ATOM 4193 N N . VAL A 1 575 ? 3.601 -16.455 -4.703 1.00 93.12 575 VAL A N 1
ATOM 4194 C CA . VAL A 1 575 ? 3.628 -17.832 -5.212 1.00 93.12 575 VAL A CA 1
ATOM 4195 C C . VAL A 1 575 ? 2.886 -17.927 -6.544 1.00 93.12 575 VAL A C 1
ATOM 4197 O O . VAL A 1 575 ? 1.755 -17.452 -6.671 1.00 93.12 575 VAL A O 1
ATOM 4200 N N . LEU A 1 576 ? 3.532 -18.565 -7.523 1.00 92.06 576 LEU A N 1
ATOM 4201 C CA . LEU A 1 576 ? 2.956 -18.937 -8.816 1.00 92.06 576 LEU A CA 1
ATOM 4202 C C . LEU A 1 576 ? 2.935 -20.458 -8.967 1.00 92.06 576 LEU A C 1
ATOM 4204 O O . LEU A 1 576 ? 3.927 -21.123 -8.654 1.00 92.06 576 LEU A O 1
ATOM 4208 N N . ASP A 1 577 ? 1.851 -20.977 -9.535 1.00 89.75 577 ASP A N 1
ATOM 4209 C CA . ASP A 1 577 ? 1.698 -22.379 -9.928 1.00 89.75 577 ASP A CA 1
ATOM 4210 C C . ASP A 1 577 ? 1.195 -22.453 -11.379 1.00 89.75 577 ASP A C 1
ATOM 4212 O O . ASP A 1 577 ? 0.097 -21.997 -11.683 1.00 89.75 577 ASP A O 1
ATOM 4216 N N . ASP A 1 578 ? 2.047 -22.947 -12.278 1.00 91.12 578 ASP A N 1
ATOM 4217 C CA . ASP A 1 578 ? 1.841 -23.052 -13.734 1.00 91.12 578 ASP A CA 1
ATOM 4218 C C . ASP A 1 578 ? 1.166 -21.838 -14.422 1.00 91.12 578 ASP A C 1
ATOM 4220 O O . ASP A 1 578 ? 0.287 -21.964 -15.280 1.00 91.12 578 ASP A O 1
ATOM 4224 N N . VAL A 1 579 ? 1.588 -20.619 -14.086 1.00 96.44 579 VAL A N 1
ATOM 4225 C CA . VAL A 1 579 ? 0.958 -19.387 -14.584 1.00 96.44 579 VAL A CA 1
ATOM 4226 C C . VAL A 1 579 ? 1.449 -19.045 -15.986 1.00 96.44 579 VAL A C 1
ATOM 4228 O O . VAL A 1 579 ? 2.652 -18.936 -16.222 1.00 96.44 579 VAL A O 1
ATOM 4231 N N . PHE A 1 580 ? 0.520 -18.842 -16.924 1.00 97.31 580 PHE A N 1
ATOM 4232 C CA . PHE A 1 580 ? 0.844 -18.406 -18.282 1.00 97.31 580 PHE A CA 1
ATOM 4233 C C . PHE A 1 580 ? 1.115 -16.899 -18.354 1.00 97.31 580 PHE A C 1
ATOM 4235 O O . PHE A 1 580 ? 0.261 -16.081 -18.010 1.00 97.31 580 PHE A O 1
ATOM 4242 N N . VAL A 1 581 ? 2.278 -16.530 -18.888 1.00 98.12 581 VAL A N 1
ATOM 4243 C CA . VAL A 1 581 ? 2.659 -15.148 -19.189 1.00 98.12 581 VAL A CA 1
ATOM 4244 C C . VAL A 1 581 ? 2.970 -15.036 -20.687 1.00 98.12 581 VAL A C 1
ATOM 4246 O O . VAL A 1 581 ? 3.908 -15.685 -21.153 1.00 98.12 581 VAL A O 1
ATOM 4249 N N . PRO A 1 582 ? 2.218 -14.230 -21.459 1.00 97.81 582 PRO A N 1
ATOM 4250 C CA . PRO A 1 582 ? 2.458 -14.055 -22.887 1.00 97.81 582 PRO A CA 1
ATOM 4251 C C . PRO A 1 582 ? 3.765 -13.295 -23.142 1.00 97.81 582 PRO A C 1
ATOM 4253 O O . PRO A 1 582 ? 4.167 -12.460 -22.329 1.00 97.81 582 PRO A O 1
ATOM 4256 N N . GLU A 1 583 ? 4.397 -13.545 -24.293 1.00 96.12 583 GLU A N 1
ATOM 4257 C CA . GLU A 1 583 ? 5.704 -12.972 -24.671 1.00 96.12 583 GLU A CA 1
ATOM 4258 C C . GLU A 1 583 ? 5.754 -11.447 -24.483 1.00 96.12 583 GLU A C 1
ATOM 4260 O O . GLU A 1 583 ? 6.726 -10.916 -23.940 1.00 96.12 583 GLU A O 1
ATOM 4265 N N . HIS A 1 584 ? 4.686 -10.739 -24.866 1.00 97.44 584 HIS A N 1
ATOM 4266 C CA . HIS A 1 584 ? 4.629 -9.277 -24.826 1.00 97.44 584 HIS A CA 1
ATOM 4267 C C . HIS A 1 584 ? 4.576 -8.677 -23.417 1.00 97.44 584 HIS A C 1
ATOM 4269 O O . HIS A 1 584 ? 4.876 -7.497 -23.273 1.00 97.44 584 HIS A O 1
ATOM 4275 N N . ARG A 1 585 ? 4.263 -9.463 -22.377 1.00 97.75 585 ARG A N 1
ATOM 4276 C CA . ARG A 1 585 ? 4.336 -9.053 -20.958 1.00 97.75 585 ARG A CA 1
ATOM 4277 C C . ARG A 1 585 ? 5.687 -9.393 -20.323 1.00 97.75 585 ARG A C 1
ATOM 4279 O O . ARG A 1 585 ? 5.795 -9.595 -19.112 1.00 97.75 585 ARG A O 1
ATOM 4286 N N . THR A 1 586 ? 6.732 -9.492 -21.143 1.00 96.38 586 THR A N 1
ATOM 4287 C CA . THR A 1 586 ? 8.082 -9.825 -20.691 1.00 96.38 586 THR A CA 1
ATOM 4288 C C . THR A 1 586 ? 9.138 -8.980 -21.397 1.00 96.38 586 THR A C 1
ATOM 4290 O O . THR A 1 586 ? 8.945 -8.527 -22.522 1.00 96.38 586 THR A O 1
ATOM 4293 N N . CYS A 1 587 ? 10.287 -8.790 -20.752 1.00 94.44 587 CYS A N 1
ATOM 4294 C CA . CYS A 1 587 ? 11.489 -8.237 -21.383 1.00 94.44 587 CYS A CA 1
ATOM 4295 C C . CYS A 1 587 ? 12.749 -8.887 -20.799 1.00 94.44 587 CYS A C 1
ATOM 4297 O O . CYS A 1 587 ? 12.697 -9.544 -19.753 1.00 94.44 587 CYS A O 1
ATOM 4299 N N . LEU A 1 588 ? 13.900 -8.718 -21.457 1.00 92.62 588 LEU A N 1
ATOM 4300 C CA . LEU A 1 588 ? 15.169 -9.147 -20.874 1.00 92.62 588 LEU A CA 1
ATOM 4301 C C . LEU A 1 588 ? 15.458 -8.315 -19.622 1.00 92.62 588 LEU A C 1
ATOM 4303 O O . LEU A 1 588 ? 15.387 -7.086 -19.631 1.00 92.62 588 LEU A O 1
ATOM 4307 N N . ARG A 1 589 ? 15.858 -8.984 -18.538 1.00 92.00 589 ARG A N 1
ATOM 4308 C CA . ARG A 1 589 ? 16.259 -8.310 -17.296 1.00 92.00 589 ARG A CA 1
ATOM 4309 C C . ARG A 1 589 ? 17.393 -7.319 -17.556 1.00 92.00 589 ARG A C 1
ATOM 4311 O O . ARG A 1 589 ? 17.413 -6.248 -16.964 1.00 92.00 589 ARG A O 1
ATOM 4318 N N . GLU A 1 590 ? 18.342 -7.671 -18.419 1.00 90.06 590 GLU A N 1
ATOM 4319 C CA . GLU A 1 590 ? 19.469 -6.802 -18.773 1.00 90.06 590 GLU A CA 1
ATOM 4320 C C . GLU A 1 590 ? 19.010 -5.516 -19.476 1.00 90.06 590 GLU A C 1
ATOM 4322 O O . GLU A 1 590 ? 19.509 -4.435 -19.168 1.00 90.06 590 GLU A O 1
ATOM 4327 N N . ASP A 1 591 ? 18.004 -5.610 -20.341 1.00 91.31 591 ASP A N 1
ATOM 4328 C CA . ASP A 1 591 ? 17.402 -4.457 -21.011 1.00 91.31 591 ASP A CA 1
ATOM 4329 C C . ASP A 1 591 ? 16.674 -3.557 -20.016 1.00 91.31 591 ASP A C 1
ATOM 4331 O O . ASP A 1 591 ? 16.932 -2.353 -19.983 1.00 91.31 591 ASP A O 1
ATOM 4335 N N . ALA A 1 592 ? 15.893 -4.140 -19.103 1.00 92.69 592 ALA A N 1
ATOM 4336 C CA . ALA A 1 592 ? 15.285 -3.406 -17.995 1.00 92.69 592 ALA A CA 1
ATOM 4337 C C . ALA A 1 592 ? 16.339 -2.732 -17.087 1.00 92.69 592 ALA A C 1
ATOM 4339 O O . ALA A 1 592 ? 16.143 -1.615 -16.605 1.00 92.69 592 ALA A O 1
ATOM 4340 N N . MET A 1 593 ? 17.498 -3.368 -16.876 1.00 91.81 593 MET A N 1
ATOM 4341 C CA . MET A 1 593 ? 18.611 -2.779 -16.121 1.00 91.81 593 MET A CA 1
ATOM 4342 C C . MET A 1 593 ? 19.305 -1.636 -16.867 1.00 91.81 593 MET A C 1
ATOM 4344 O O . MET A 1 593 ? 19.738 -0.676 -16.226 1.00 91.81 593 MET A O 1
ATOM 4348 N N . ARG A 1 594 ? 19.401 -1.701 -18.198 1.00 91.06 594 ARG A N 1
ATOM 4349 C CA . ARG A 1 594 ? 19.930 -0.616 -19.043 1.00 91.06 594 ARG A CA 1
ATOM 4350 C C . ARG A 1 594 ? 18.907 0.493 -19.314 1.00 91.06 594 ARG A C 1
ATOM 4352 O O . ARG A 1 594 ? 19.302 1.567 -19.765 1.00 91.06 594 ARG A O 1
ATOM 4359 N N . GLY A 1 595 ? 17.631 0.242 -19.022 1.00 91.44 595 GLY A N 1
ATOM 4360 C CA . GLY A 1 595 ? 16.521 1.124 -19.374 1.00 91.44 595 GLY A CA 1
ATOM 4361 C C . GLY A 1 595 ? 16.260 1.154 -20.878 1.00 91.44 595 GLY A C 1
ATOM 4362 O O . GLY A 1 595 ? 15.992 2.220 -21.413 1.00 91.44 595 GLY A O 1
ATOM 4363 N N . ALA A 1 596 ? 16.418 0.030 -21.582 1.00 92.12 596 ALA A N 1
ATOM 4364 C CA . ALA A 1 596 ? 16.173 -0.037 -23.020 1.00 92.12 596 ALA A CA 1
ATOM 4365 C C . ALA A 1 596 ? 14.663 0.058 -23.304 1.00 92.12 596 ALA A C 1
ATOM 4367 O O . ALA A 1 596 ? 13.928 -0.921 -23.192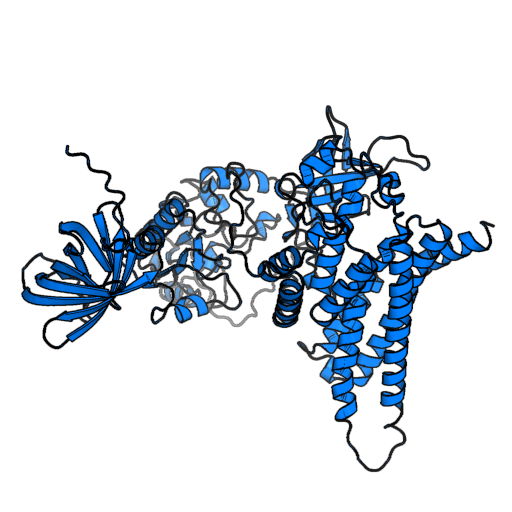 1.00 92.12 596 ALA A O 1
ATOM 4368 N N . LEU A 1 597 ? 14.214 1.272 -23.619 1.00 91.38 597 LEU A N 1
ATOM 4369 C CA . LEU A 1 597 ? 12.807 1.607 -23.824 1.00 91.38 597 LEU A CA 1
ATOM 4370 C C . LEU A 1 597 ? 12.287 1.068 -25.161 1.00 91.38 597 LEU A C 1
ATOM 4372 O O . LEU A 1 597 ? 13.010 1.055 -26.159 1.00 91.38 597 LEU A O 1
ATOM 4376 N N . VAL A 1 598 ? 11.004 0.708 -25.202 1.00 90.00 598 VAL A N 1
ATOM 4377 C CA . VAL A 1 598 ? 10.329 0.237 -26.421 1.00 90.00 598 VAL A CA 1
ATOM 4378 C C . VAL A 1 598 ? 9.151 1.152 -26.739 1.00 90.00 598 VAL A C 1
ATOM 4380 O O . VAL A 1 598 ? 8.261 1.325 -25.914 1.00 90.00 598 VAL A O 1
ATOM 4383 N N . GLY A 1 599 ? 9.131 1.743 -27.938 1.00 89.31 599 GLY A N 1
ATOM 4384 C CA . GLY A 1 599 ? 7.994 2.547 -28.413 1.00 89.31 599 GLY A CA 1
ATOM 4385 C C . GLY A 1 599 ? 7.772 3.883 -27.683 1.00 89.31 599 GLY A C 1
ATOM 4386 O O . GLY A 1 599 ? 6.686 4.449 -27.770 1.00 89.31 599 GLY A O 1
ATOM 4387 N N . LEU A 1 600 ? 8.772 4.401 -26.963 1.00 89.50 600 LEU A N 1
ATOM 4388 C CA . LEU A 1 600 ? 8.649 5.601 -26.120 1.00 89.50 600 LEU A CA 1
ATOM 4389 C C . LEU A 1 600 ? 9.659 6.698 -26.515 1.00 89.50 600 LEU A C 1
ATOM 4391 O O . LEU A 1 600 ? 10.598 6.968 -25.765 1.00 89.50 600 LEU A O 1
ATOM 4395 N N . PRO A 1 601 ? 9.517 7.329 -27.698 1.00 84.81 601 PRO A N 1
ATOM 4396 C CA . PRO A 1 601 ? 10.376 8.446 -28.075 1.00 84.81 601 PRO A CA 1
ATOM 4397 C C . PRO A 1 601 ? 10.168 9.626 -27.114 1.00 84.81 601 PRO A C 1
ATOM 4399 O O . PRO A 1 601 ? 9.037 10.016 -26.843 1.00 84.81 601 PRO A O 1
ATOM 4402 N N . GLY A 1 602 ? 11.262 10.202 -26.611 1.00 82.31 602 GLY A N 1
ATOM 4403 C CA . GLY A 1 602 ? 11.228 11.358 -25.705 1.00 82.31 602 GLY A CA 1
ATOM 4404 C C . GLY A 1 602 ? 11.102 11.021 -24.215 1.00 82.31 602 GLY A C 1
ATOM 4405 O O . GLY A 1 602 ? 11.352 11.897 -23.394 1.00 82.31 602 GLY A O 1
ATOM 4406 N N . TYR A 1 603 ? 10.805 9.770 -23.848 1.00 87.62 603 TYR A N 1
ATOM 4407 C CA . TYR A 1 603 ? 10.840 9.339 -22.449 1.00 87.62 603 TYR A CA 1
ATOM 4408 C C . TYR A 1 603 ? 12.291 9.104 -22.000 1.00 87.62 603 TYR A C 1
ATOM 4410 O O . TYR A 1 603 ? 13.078 8.481 -22.718 1.00 87.62 603 TYR A O 1
ATOM 4418 N N . THR A 1 604 ? 12.674 9.604 -20.822 1.00 85.81 604 THR A N 1
ATOM 4419 C CA . THR A 1 604 ? 14.073 9.569 -20.364 1.00 85.81 604 THR A CA 1
ATOM 4420 C C . THR A 1 604 ? 14.558 8.136 -20.140 1.00 85.81 604 THR A C 1
ATOM 4422 O O . THR A 1 604 ? 14.073 7.423 -19.257 1.00 85.81 604 THR A O 1
ATOM 4425 N N . GLN A 1 605 ? 15.575 7.718 -20.898 1.00 87.81 605 GLN A N 1
ATOM 4426 C CA . GLN A 1 605 ? 16.241 6.436 -20.690 1.00 87.81 605 GLN A CA 1
ATOM 4427 C C . GLN A 1 605 ? 17.181 6.506 -19.481 1.00 87.81 605 GLN A C 1
ATOM 4429 O O . GLN A 1 605 ? 18.163 7.249 -19.471 1.00 87.81 605 GLN A O 1
ATOM 4434 N N . LEU A 1 606 ? 16.920 5.663 -18.480 1.00 89.81 606 LEU A N 1
ATOM 4435 C CA . LEU A 1 606 ? 17.713 5.600 -17.255 1.00 89.81 606 LEU A CA 1
ATOM 4436 C C . LEU A 1 606 ? 18.167 4.181 -16.957 1.00 89.81 606 LEU A C 1
ATOM 4438 O O . LEU A 1 606 ? 17.358 3.255 -16.863 1.00 89.81 606 LEU A O 1
ATOM 4442 N N . SER A 1 607 ? 19.471 4.030 -16.731 1.00 92.25 607 SER A N 1
ATOM 4443 C CA . SER A 1 607 ? 20.040 2.788 -16.215 1.00 92.25 607 SER A CA 1
ATOM 4444 C C . SER A 1 607 ? 19.685 2.593 -14.741 1.00 92.25 607 SER A C 1
ATOM 4446 O O . SER A 1 607 ? 19.476 3.545 -13.990 1.00 92.25 607 SER A O 1
ATOM 4448 N N . ASN A 1 608 ? 19.644 1.339 -14.296 1.00 92.19 608 ASN A N 1
ATOM 4449 C CA . ASN A 1 608 ? 19.267 1.003 -12.929 1.00 92.19 608 ASN A CA 1
ATOM 4450 C C . ASN A 1 608 ? 20.128 1.694 -11.855 1.00 92.19 608 ASN A C 1
ATOM 4452 O O . ASN A 1 608 ? 19.543 2.265 -10.935 1.00 92.19 608 ASN A O 1
ATOM 4456 N N . PRO A 1 609 ? 21.474 1.741 -11.970 1.00 93.12 609 PRO A N 1
ATOM 4457 C CA . PRO A 1 609 ? 22.313 2.416 -10.978 1.00 93.12 609 PRO A CA 1
ATOM 4458 C C . PRO A 1 609 ? 22.018 3.913 -10.811 1.00 93.12 609 PRO A C 1
ATOM 4460 O O . PRO A 1 609 ? 22.277 4.452 -9.740 1.00 93.12 609 PRO A O 1
ATOM 4463 N N . ALA A 1 610 ? 21.454 4.577 -11.829 1.00 94.25 610 ALA A N 1
ATOM 4464 C CA . ALA A 1 610 ? 21.148 6.004 -11.767 1.00 94.25 610 ALA A CA 1
ATOM 4465 C C . ALA A 1 610 ? 20.058 6.339 -10.736 1.00 94.25 610 ALA A C 1
ATOM 4467 O O . ALA A 1 610 ? 20.096 7.424 -10.160 1.00 94.25 610 ALA A O 1
ATOM 4468 N N . VAL A 1 611 ? 19.116 5.418 -10.492 1.00 94.06 611 VAL A N 1
ATOM 4469 C CA . VAL A 1 611 ? 17.898 5.694 -9.707 1.00 94.06 611 VAL A CA 1
ATOM 4470 C C . VAL A 1 611 ? 17.581 4.666 -8.627 1.00 94.06 611 VAL A C 1
ATOM 4472 O O . VAL A 1 611 ? 16.883 4.993 -7.671 1.00 94.06 611 VAL A O 1
ATOM 4475 N N . SER A 1 612 ? 18.094 3.434 -8.718 1.00 93.00 612 SER A N 1
ATOM 4476 C CA . SER A 1 612 ? 17.692 2.358 -7.803 1.00 93.00 612 SER A CA 1
ATOM 4477 C C . SER A 1 612 ? 18.025 2.655 -6.342 1.00 93.00 612 SER A C 1
ATOM 4479 O O . SER A 1 612 ? 17.363 2.140 -5.456 1.00 93.00 612 SER A O 1
ATOM 4481 N N . GLY A 1 613 ? 19.053 3.464 -6.072 1.00 96.81 613 GLY A N 1
ATOM 4482 C CA . GLY A 1 613 ? 19.370 3.894 -4.711 1.00 96.81 613 GLY A CA 1
ATOM 4483 C C . GLY A 1 613 ? 18.308 4.831 -4.127 1.00 96.81 613 GLY A C 1
ATOM 4484 O O . GLY A 1 613 ? 17.869 4.611 -3.000 1.00 96.81 613 GLY A O 1
ATOM 4485 N N . LEU A 1 614 ? 17.846 5.814 -4.913 1.00 97.88 614 LEU A N 1
ATOM 4486 C CA . LEU A 1 614 ? 16.806 6.781 -4.525 1.00 97.88 614 LEU A CA 1
ATOM 4487 C C . LEU A 1 614 ? 15.515 6.067 -4.115 1.00 97.88 614 LEU A C 1
ATOM 4489 O O . LEU A 1 614 ? 14.954 6.365 -3.064 1.00 97.88 614 LEU A O 1
ATOM 4493 N N . MET A 1 615 ? 15.124 5.048 -4.888 1.00 96.50 615 MET A N 1
ATOM 4494 C CA . MET A 1 615 ? 13.948 4.212 -4.629 1.00 96.50 615 MET A CA 1
ATOM 4495 C C . MET A 1 615 ? 13.875 3.692 -3.183 1.00 96.50 615 MET A C 1
ATOM 4497 O O . MET A 1 615 ? 12.789 3.654 -2.608 1.00 96.50 615 MET A O 1
ATOM 4501 N N . PHE A 1 616 ? 15.010 3.326 -2.580 1.00 97.25 616 PHE A N 1
ATOM 4502 C CA . PHE A 1 616 ? 15.047 2.679 -1.264 1.00 97.25 616 PHE A CA 1
ATOM 4503 C C . PHE A 1 616 ? 15.516 3.592 -0.128 1.00 97.25 616 PHE A C 1
ATOM 4505 O O . PHE A 1 616 ? 15.130 3.379 1.019 1.00 97.25 616 PHE A O 1
ATOM 4512 N N . VAL A 1 617 ? 16.340 4.605 -0.414 1.00 98.56 617 VAL A N 1
ATOM 4513 C CA . VAL A 1 617 ? 16.891 5.497 0.621 1.00 98.56 617 VAL A CA 1
ATOM 4514 C C . VAL A 1 617 ? 15.988 6.692 0.929 1.00 98.56 617 VAL A C 1
ATOM 4516 O O . VAL A 1 617 ? 15.964 7.150 2.069 1.00 98.56 617 VAL A O 1
ATOM 4519 N N . SER A 1 618 ? 15.203 7.186 -0.038 1.00 98.56 618 SER A N 1
ATOM 4520 C CA . SER A 1 618 ? 14.311 8.334 0.179 1.00 98.56 618 SER A CA 1
ATOM 4521 C C . SER A 1 618 ? 13.286 8.121 1.310 1.00 98.56 618 SER A C 1
ATOM 4523 O O . SER A 1 618 ? 13.136 9.039 2.116 1.00 98.56 618 SER A O 1
ATOM 4525 N N . PRO A 1 619 ? 12.638 6.942 1.467 1.00 98.69 619 PRO A N 1
ATOM 4526 C CA . PRO A 1 619 ? 11.722 6.696 2.588 1.00 98.69 619 PRO A CA 1
ATOM 4527 C C . PRO A 1 619 ? 12.396 6.848 3.959 1.00 98.69 619 PRO A C 1
ATOM 4529 O O . PRO A 1 619 ? 11.826 7.410 4.894 1.00 98.69 619 PRO A O 1
ATOM 4532 N N . VAL A 1 620 ? 13.637 6.370 4.078 1.00 98.56 620 VAL A N 1
ATOM 4533 C CA . VAL A 1 620 ? 14.379 6.355 5.345 1.00 98.56 620 VAL A CA 1
ATOM 4534 C C . VAL A 1 620 ? 15.163 7.640 5.616 1.00 98.56 620 VAL A C 1
ATOM 4536 O O . VAL A 1 620 ? 15.498 7.900 6.769 1.00 98.56 620 VAL A O 1
ATOM 4539 N N . LEU A 1 621 ? 15.370 8.500 4.610 1.00 98.81 621 LEU A N 1
ATOM 4540 C CA . LEU A 1 621 ? 15.733 9.904 4.836 1.00 98.81 621 LEU A CA 1
ATOM 4541 C C . LEU A 1 621 ? 14.640 10.609 5.654 1.00 98.81 621 LEU A C 1
ATOM 4543 O O . LEU A 1 621 ? 14.947 11.269 6.645 1.00 98.81 621 LEU A O 1
ATOM 4547 N N . GLY A 1 622 ? 13.373 10.416 5.274 1.00 98.56 622 GLY A N 1
ATOM 4548 C CA . GLY A 1 622 ? 12.229 10.933 6.025 1.00 98.56 622 GLY A CA 1
ATOM 4549 C C . GLY A 1 622 ? 12.190 10.415 7.460 1.00 98.56 622 GLY A C 1
ATOM 4550 O O . GLY A 1 622 ? 12.135 11.194 8.410 1.00 98.56 622 GLY A O 1
ATOM 4551 N N . ALA A 1 623 ? 12.339 9.099 7.629 1.00 98.62 623 ALA A N 1
ATOM 4552 C CA . ALA A 1 623 ? 12.390 8.476 8.950 1.00 98.62 623 ALA A CA 1
ATOM 4553 C C . ALA A 1 623 ? 13.500 9.067 9.842 1.00 98.62 623 ALA A C 1
ATOM 4555 O O . ALA A 1 623 ? 13.282 9.309 11.028 1.00 98.62 623 ALA A O 1
ATOM 4556 N N . ALA A 1 624 ? 14.684 9.339 9.284 1.00 98.75 624 ALA A N 1
ATOM 4557 C CA . ALA A 1 624 ? 15.788 9.939 10.030 1.00 98.75 624 ALA A CA 1
ATOM 4558 C C . ALA A 1 624 ? 15.511 11.398 10.439 1.00 98.75 624 ALA A C 1
ATOM 4560 O O . ALA A 1 624 ? 15.832 11.784 11.564 1.00 98.75 624 ALA A O 1
ATOM 4561 N N . ARG A 1 625 ? 14.870 12.199 9.575 1.00 98.50 625 ARG A N 1
ATOM 4562 C CA . ARG A 1 625 ? 14.425 13.563 9.921 1.00 98.50 625 ARG A CA 1
ATOM 4563 C C . ARG A 1 625 ? 13.390 13.555 11.044 1.00 98.50 625 ARG A C 1
ATOM 4565 O O . ARG A 1 625 ? 13.509 14.329 11.992 1.00 98.50 625 ARG A O 1
ATOM 4572 N N . ALA A 1 626 ? 12.421 12.643 10.987 1.00 97.62 626 ALA A N 1
ATOM 4573 C CA . ALA A 1 626 ? 11.435 12.489 12.051 1.00 97.62 626 ALA A CA 1
ATOM 4574 C C . ALA A 1 626 ? 12.072 12.007 13.363 1.00 97.62 626 ALA A C 1
ATOM 4576 O O . ALA A 1 626 ? 11.768 12.538 14.431 1.00 97.62 626 ALA A O 1
ATOM 4577 N N . ALA A 1 627 ? 13.027 11.074 13.298 1.00 97.38 627 ALA A N 1
ATOM 4578 C CA . ALA A 1 627 ? 13.813 10.664 14.459 1.00 97.38 627 ALA A CA 1
ATOM 4579 C C . ALA A 1 627 ? 14.557 11.850 15.100 1.00 97.38 627 ALA A C 1
ATOM 4581 O O . ALA A 1 627 ? 14.580 11.968 16.327 1.00 97.38 627 ALA A O 1
ATOM 4582 N N . LEU A 1 628 ? 15.125 12.751 14.289 1.00 96.88 628 LEU A N 1
ATOM 4583 C CA . LEU A 1 628 ? 15.786 13.968 14.767 1.00 96.88 628 LEU A CA 1
ATOM 4584 C C . LEU A 1 628 ? 14.793 14.898 15.477 1.00 96.88 628 LEU A C 1
ATOM 4586 O O . LEU A 1 628 ? 15.068 15.353 16.588 1.00 96.88 628 LEU A O 1
ATOM 4590 N N . ALA A 1 629 ? 13.621 15.129 14.880 1.00 93.19 629 ALA A N 1
ATOM 4591 C CA . ALA A 1 629 ? 12.568 15.958 15.465 1.00 93.19 629 ALA A CA 1
ATOM 4592 C C . ALA A 1 629 ? 12.056 15.401 16.806 1.00 93.19 629 ALA A C 1
ATOM 4594 O O . ALA A 1 629 ? 11.886 16.153 17.767 1.00 93.19 629 ALA A O 1
ATOM 4595 N N . VAL A 1 630 ? 11.872 14.081 16.908 1.00 90.56 630 VAL A N 1
ATOM 4596 C CA . VAL A 1 630 ? 11.479 13.413 18.160 1.00 90.56 630 VAL A CA 1
ATOM 4597 C C . VAL A 1 630 ? 12.581 13.538 19.216 1.00 90.56 630 VAL A C 1
ATOM 4599 O O . VAL A 1 630 ? 12.305 13.919 20.352 1.00 90.56 630 VAL A O 1
ATOM 4602 N N . ALA A 1 631 ? 13.843 13.281 18.859 1.00 88.75 631 ALA A N 1
ATOM 4603 C CA . ALA A 1 631 ? 14.965 13.368 19.796 1.00 88.75 631 ALA A CA 1
ATOM 4604 C C . ALA A 1 631 ? 15.212 14.798 20.315 1.00 88.75 631 ALA A C 1
ATOM 4606 O O . ALA A 1 631 ? 15.686 14.970 21.440 1.00 88.75 631 ALA A O 1
ATOM 4607 N N . ALA A 1 632 ? 14.853 15.830 19.544 1.00 87.00 632 ALA A N 1
ATOM 4608 C CA . ALA A 1 632 ? 14.954 17.226 19.973 1.00 87.00 632 ALA A CA 1
ATOM 4609 C C . ALA A 1 632 ? 14.128 17.503 21.243 1.00 87.00 632 ALA A C 1
ATOM 4611 O O . ALA A 1 632 ? 14.556 18.269 22.108 1.00 87.00 632 ALA A O 1
ATOM 4612 N N . GLN A 1 633 ? 12.983 16.827 21.398 1.00 81.31 633 GLN A N 1
ATOM 4613 C CA . GLN A 1 633 ? 12.136 16.932 22.591 1.00 81.31 633 GLN A CA 1
ATOM 4614 C C . GLN A 1 633 ? 12.864 16.409 23.839 1.00 81.31 633 GLN A C 1
ATOM 4616 O O . GLN A 1 633 ? 12.765 17.003 24.910 1.00 81.31 633 GLN A O 1
ATOM 4621 N N . SER A 1 634 ? 13.658 15.342 23.700 1.00 73.69 634 SER A N 1
ATOM 4622 C CA . SER A 1 634 ? 14.480 14.793 24.788 1.00 73.69 634 SER A CA 1
ATOM 4623 C C . SER A 1 634 ? 15.641 15.717 25.168 1.00 73.69 634 SER A C 1
ATOM 4625 O O . SER A 1 634 ? 15.973 15.832 26.346 1.00 73.69 634 SER A O 1
ATOM 4627 N N . VAL A 1 635 ? 16.231 16.421 24.195 1.00 71.81 635 VAL A N 1
ATOM 4628 C CA . VAL A 1 635 ? 17.292 17.415 24.446 1.00 71.81 635 VAL A CA 1
ATOM 4629 C C . VAL A 1 635 ? 16.744 18.647 25.175 1.00 71.81 635 VAL A C 1
ATOM 4631 O O . VAL A 1 635 ? 17.423 19.190 26.046 1.00 71.81 635 VAL A O 1
ATOM 4634 N N . ALA A 1 636 ? 15.513 19.070 24.869 1.00 66.81 636 ALA A N 1
ATOM 4635 C CA . ALA A 1 636 ? 14.887 20.250 25.469 1.00 66.81 636 ALA A CA 1
ATOM 4636 C C . ALA A 1 636 ? 14.535 20.091 26.965 1.00 66.81 636 ALA A C 1
ATOM 4638 O O . ALA A 1 636 ? 14.458 21.087 27.679 1.00 66.81 636 ALA A O 1
ATOM 4639 N N . VAL A 1 637 ? 14.329 18.857 27.445 1.00 61.34 637 VAL A N 1
ATOM 4640 C CA . VAL A 1 637 ? 13.851 18.548 28.812 1.00 61.34 637 VAL A CA 1
ATOM 4641 C C . VAL A 1 637 ? 14.990 18.112 29.759 1.00 61.34 637 VAL A C 1
ATOM 4643 O O . VAL A 1 637 ? 14.762 17.865 30.943 1.00 61.34 637 VAL A O 1
ATOM 4646 N N . ALA A 1 638 ? 16.237 18.028 29.280 1.00 55.91 638 ALA A N 1
ATOM 4647 C CA . ALA A 1 638 ? 17.373 17.577 30.089 1.00 55.91 638 ALA A CA 1
ATOM 4648 C C . ALA A 1 638 ? 17.588 18.471 31.343 1.00 55.91 638 ALA A C 1
ATOM 4650 O O . ALA A 1 638 ? 17.678 19.694 31.215 1.00 55.91 638 ALA A O 1
ATOM 4651 N N . PRO A 1 639 ? 17.676 17.899 32.566 1.00 47.25 639 PRO A N 1
ATOM 4652 C CA . PRO A 1 639 ? 17.608 18.667 33.809 1.00 47.25 639 PRO A CA 1
ATOM 4653 C C . PRO A 1 639 ? 18.812 19.599 34.017 1.00 47.25 639 PRO A C 1
ATOM 4655 O O . PRO A 1 639 ? 19.970 19.184 33.974 1.00 47.25 639 PRO A O 1
ATOM 4658 N N . THR A 1 640 ? 18.524 20.857 34.354 1.00 48.81 640 THR A N 1
ATOM 4659 C CA . THR A 1 640 ? 19.482 21.913 34.726 1.00 48.81 640 THR A CA 1
ATOM 4660 C C . THR A 1 640 ? 19.975 21.759 36.178 1.00 48.81 640 THR A C 1
ATOM 4662 O O . THR A 1 640 ? 19.820 22.664 36.998 1.00 48.81 640 THR A O 1
ATOM 4665 N N . GLY A 1 641 ? 20.509 20.589 36.543 1.00 45.16 641 GLY A N 1
ATOM 4666 C CA . GLY A 1 641 ? 21.065 20.319 37.880 1.00 45.16 641 GLY A CA 1
ATOM 4667 C C . GLY A 1 641 ? 22.557 20.693 38.012 1.00 45.16 641 GLY A C 1
ATOM 4668 O O . GLY A 1 641 ? 23.275 20.691 37.008 1.00 45.16 641 GLY A O 1
ATOM 4669 N N . PRO A 1 642 ? 23.081 21.000 39.221 1.00 42.53 642 PRO A N 1
ATOM 4670 C CA . PRO A 1 642 ? 24.467 21.425 39.376 1.00 42.53 642 PRO A CA 1
ATOM 4671 C C . PRO A 1 642 ? 25.461 20.253 39.260 1.00 42.53 642 PRO A C 1
ATOM 4673 O O . PRO A 1 642 ? 25.572 19.422 40.154 1.00 42.53 642 PRO A O 1
ATOM 4676 N N . ARG A 1 643 ? 26.261 20.321 38.185 1.00 45.16 643 ARG A N 1
ATOM 4677 C CA . ARG A 1 643 ? 27.525 19.620 37.866 1.00 45.16 643 ARG A CA 1
ATOM 4678 C C . ARG A 1 643 ? 27.456 18.124 37.531 1.00 45.16 643 ARG A C 1
ATOM 4680 O O . ARG A 1 643 ? 27.474 17.274 38.404 1.00 45.16 643 ARG A O 1
ATOM 4687 N N . THR A 1 644 ? 27.668 17.827 36.251 1.00 39.34 644 THR A N 1
ATOM 4688 C CA . THR A 1 644 ? 28.886 17.158 35.743 1.00 39.34 644 THR A CA 1
ATOM 4689 C C . THR A 1 644 ? 29.078 17.596 34.286 1.00 39.34 644 THR A C 1
ATOM 4691 O O . THR A 1 644 ? 28.141 18.080 33.658 1.00 39.34 644 THR A O 1
ATOM 4694 N N . HIS A 1 645 ? 30.269 17.440 33.712 1.00 43.06 645 HIS A N 1
ATOM 4695 C CA . HIS A 1 645 ? 30.572 17.680 32.291 1.00 43.06 645 HIS A CA 1
ATOM 4696 C C . HIS A 1 645 ? 29.768 16.793 31.292 1.00 43.06 645 HIS A C 1
ATOM 4698 O O . HIS A 1 645 ? 30.171 16.616 30.148 1.00 43.06 645 HIS A O 1
ATOM 4704 N N . ALA A 1 646 ? 28.622 16.241 31.703 1.00 45.97 646 ALA A N 1
ATOM 4705 C CA . ALA A 1 646 ? 27.779 15.290 30.984 1.00 45.97 646 ALA A CA 1
ATOM 4706 C C . ALA A 1 646 ? 26.588 15.927 30.231 1.00 45.97 646 ALA A C 1
ATOM 4708 O O . ALA A 1 646 ? 25.825 15.208 29.595 1.00 45.97 646 ALA A O 1
ATOM 4709 N N . GLY A 1 647 ? 26.425 17.257 30.267 1.00 46.69 647 GLY A N 1
ATOM 4710 C CA . GLY A 1 647 ? 25.380 17.977 29.511 1.00 46.69 647 GLY A CA 1
ATOM 4711 C C . GLY A 1 647 ? 25.759 18.368 28.072 1.00 46.69 647 GLY A C 1
ATOM 4712 O O . GLY A 1 647 ? 24.883 18.642 27.260 1.00 46.69 647 GLY A O 1
ATOM 4713 N N . GLN A 1 648 ? 27.053 18.372 27.730 1.00 49.94 648 GLN A N 1
ATOM 4714 C CA . GLN A 1 648 ? 27.550 18.686 26.379 1.00 49.94 648 GLN A CA 1
ATOM 4715 C C . GLN A 1 648 ? 27.502 17.526 25.354 1.00 49.94 648 GLN A C 1
ATOM 4717 O O . GLN A 1 648 ? 27.296 17.819 24.176 1.00 49.94 648 GLN A O 1
ATOM 4722 N N . PRO A 1 649 ? 27.650 16.232 25.722 1.00 62.16 649 PRO A N 1
ATOM 4723 C CA . PRO A 1 649 ? 27.697 15.138 24.746 1.00 62.16 649 PRO A CA 1
ATOM 4724 C C . PRO A 1 649 ? 26.433 15.020 23.888 1.00 62.16 649 PRO A C 1
ATOM 4726 O O . PRO A 1 649 ? 26.545 14.909 22.674 1.00 62.16 649 PRO A O 1
ATOM 4729 N N . TYR A 1 650 ? 25.236 15.122 24.480 1.00 76.06 650 TYR A N 1
ATOM 4730 C CA . TYR A 1 650 ? 23.987 14.935 23.729 1.00 76.06 650 TYR A CA 1
ATOM 4731 C C . TYR A 1 650 ? 23.692 16.066 22.745 1.00 76.06 650 TYR A C 1
ATOM 4733 O O . TYR A 1 650 ? 23.207 15.791 21.655 1.00 76.06 650 TYR A O 1
ATOM 4741 N N . GLN A 1 651 ? 24.023 17.317 23.079 1.00 81.31 651 GLN A N 1
ATOM 4742 C CA . GLN A 1 651 ? 23.864 18.442 22.149 1.00 81.31 651 GLN A CA 1
ATOM 4743 C C . GLN A 1 651 ? 24.841 18.340 20.969 1.00 81.31 651 GLN A C 1
ATOM 4745 O O . GLN A 1 651 ? 24.457 18.596 19.830 1.00 81.31 651 GLN A O 1
ATOM 4750 N N . VAL A 1 652 ? 26.086 17.919 21.222 1.00 86.38 652 VAL A N 1
ATOM 4751 C CA . VAL A 1 652 ? 27.089 17.687 20.168 1.00 86.38 652 VAL A CA 1
ATOM 4752 C C . VAL A 1 652 ? 26.706 16.492 19.291 1.00 86.38 652 VAL A C 1
ATOM 4754 O O . VAL A 1 652 ? 26.795 16.580 18.068 1.00 86.38 652 VAL A O 1
ATOM 4757 N N . ASP A 1 653 ? 26.253 15.392 19.894 1.00 88.00 653 ASP A N 1
ATOM 4758 C CA . ASP A 1 653 ? 25.780 14.206 19.175 1.00 88.00 653 ASP A CA 1
ATOM 4759 C C . ASP A 1 653 ? 24.534 14.510 18.337 1.00 88.00 653 ASP A C 1
ATOM 4761 O O . ASP A 1 653 ? 24.448 14.068 17.192 1.00 88.00 653 ASP A O 1
ATOM 4765 N N . PHE A 1 654 ? 23.604 15.303 18.878 1.00 90.00 654 PHE A N 1
ATOM 4766 C CA . PHE A 1 654 ? 22.422 15.784 18.169 1.00 90.00 654 PHE A CA 1
ATOM 4767 C C . PHE A 1 654 ? 22.814 16.652 16.969 1.00 90.00 654 PHE A C 1
ATOM 4769 O O . PHE A 1 654 ? 22.368 16.392 15.856 1.00 90.00 654 PHE A O 1
ATOM 4776 N N . ALA A 1 655 ? 23.698 17.638 17.166 1.00 90.88 655 ALA A N 1
ATOM 4777 C CA . ALA A 1 655 ? 24.179 18.502 16.088 1.00 90.88 655 ALA A CA 1
ATOM 4778 C C . ALA A 1 655 ? 24.921 17.712 14.996 1.00 90.88 655 ALA A C 1
ATOM 4780 O O . ALA A 1 655 ? 24.771 17.999 13.809 1.00 90.88 655 ALA A O 1
ATOM 4781 N N . ARG A 1 656 ? 25.691 16.685 15.379 1.00 96.06 656 ARG A N 1
ATOM 4782 C CA . ARG A 1 656 ? 26.348 15.781 14.427 1.00 96.06 656 ARG A CA 1
ATOM 4783 C C . ARG A 1 656 ? 25.336 14.955 13.636 1.00 96.06 656 ARG A C 1
ATOM 4785 O O . ARG A 1 656 ? 25.465 14.884 12.420 1.00 96.06 656 ARG A O 1
ATOM 4792 N N . ALA A 1 657 ? 24.343 14.370 14.306 1.00 96.88 657 ALA A N 1
ATOM 4793 C CA . ALA A 1 657 ? 23.278 13.619 13.646 1.00 96.88 657 ALA A CA 1
ATOM 4794 C C . ALA A 1 657 ? 22.484 14.505 12.670 1.00 96.88 657 ALA A C 1
ATOM 4796 O O . ALA A 1 657 ? 22.222 14.080 11.549 1.00 96.88 657 ALA A O 1
ATOM 4797 N N . ALA A 1 658 ? 22.175 15.749 13.054 1.00 97.06 658 ALA A N 1
ATOM 4798 C CA . ALA A 1 658 ? 21.541 16.726 12.171 1.00 97.06 658 ALA A CA 1
ATOM 4799 C C . ALA A 1 658 ? 22.388 16.995 10.914 1.00 97.06 658 ALA A C 1
ATOM 4801 O O . ALA A 1 658 ? 21.900 16.824 9.801 1.00 97.06 658 ALA A O 1
ATOM 4802 N N . GLY A 1 659 ? 23.680 17.305 11.077 1.00 97.12 659 GLY A N 1
ATOM 4803 C CA . GLY A 1 659 ? 24.570 17.571 9.941 1.00 97.12 659 GLY A CA 1
ATOM 4804 C C . GLY A 1 659 ? 24.787 16.367 9.014 1.00 97.12 659 GLY A C 1
ATOM 4805 O O . GLY A 1 659 ? 24.991 16.538 7.815 1.00 97.12 659 GLY A O 1
ATOM 4806 N N . GLU A 1 660 ? 24.726 15.142 9.535 1.00 98.62 660 GLU A N 1
ATOM 4807 C CA . GLU A 1 660 ? 24.780 13.920 8.721 1.00 98.62 660 GLU A CA 1
ATOM 4808 C C . GLU A 1 660 ? 23.491 13.682 7.932 1.00 98.62 660 GLU A C 1
ATOM 4810 O O . GLU A 1 660 ? 23.563 13.237 6.787 1.00 98.62 660 GLU A O 1
ATOM 4815 N N . ILE A 1 661 ? 22.329 13.997 8.513 1.00 98.56 661 ILE A N 1
ATOM 4816 C CA . ILE A 1 661 ? 21.040 13.958 7.809 1.00 98.56 661 ILE A CA 1
ATOM 4817 C C . ILE A 1 661 ? 21.025 15.008 6.690 1.00 98.56 661 ILE A C 1
ATOM 4819 O O . ILE A 1 661 ? 20.648 14.677 5.565 1.00 98.56 661 ILE A O 1
ATOM 4823 N N . ASP A 1 662 ? 21.515 16.223 6.954 1.00 98.00 662 ASP A N 1
ATOM 4824 C CA . ASP A 1 662 ? 21.652 17.280 5.943 1.00 98.00 662 ASP A CA 1
ATOM 4825 C C . ASP A 1 662 ? 22.607 16.856 4.816 1.00 98.00 662 ASP A C 1
ATOM 4827 O O . ASP A 1 662 ? 22.297 16.987 3.630 1.00 98.00 662 ASP A O 1
ATOM 4831 N N . ALA A 1 663 ? 23.767 16.289 5.164 1.00 98.44 663 ALA A N 1
ATOM 4832 C CA . ALA A 1 663 ? 24.725 15.789 4.182 1.00 98.44 663 ALA A CA 1
ATOM 4833 C C . ALA A 1 663 ? 24.135 14.654 3.331 1.00 98.44 663 ALA A C 1
ATOM 4835 O O . ALA A 1 663 ? 24.298 14.655 2.109 1.00 98.44 663 ALA A O 1
ATOM 4836 N N . ALA A 1 664 ? 23.422 13.709 3.953 1.00 98.75 664 ALA A N 1
ATOM 4837 C CA . ALA A 1 664 ? 22.717 12.646 3.249 1.00 98.75 664 ALA A CA 1
ATOM 4838 C C . ALA A 1 664 ? 21.678 13.226 2.281 1.00 98.75 664 ALA A C 1
ATOM 4840 O O . ALA A 1 664 ? 21.668 12.851 1.111 1.00 98.75 664 ALA A O 1
ATOM 4841 N N . GLN A 1 665 ? 20.866 14.189 2.721 1.00 98.50 665 GLN A N 1
ATOM 4842 C CA . GLN A 1 665 ? 19.899 14.876 1.868 1.00 98.50 665 GLN A CA 1
ATOM 4843 C C . GLN A 1 665 ? 20.558 15.521 0.643 1.00 98.50 665 GLN A C 1
ATOM 4845 O O . GLN A 1 665 ? 20.120 15.259 -0.474 1.00 98.50 665 GLN A O 1
ATOM 4850 N N . LEU A 1 666 ? 21.638 16.286 0.821 1.00 98.44 666 LEU A N 1
ATOM 4851 C CA . LEU A 1 666 ? 22.345 16.940 -0.288 1.00 98.44 666 LEU A CA 1
ATOM 4852 C C . LEU A 1 666 ? 22.901 15.931 -1.310 1.00 98.44 666 LEU A C 1
ATOM 4854 O O . LEU A 1 666 ? 22.921 16.195 -2.515 1.00 98.44 666 LEU A O 1
ATOM 4858 N N . LEU A 1 667 ? 23.353 14.757 -0.852 1.00 98.69 667 LEU A N 1
ATOM 4859 C CA . LEU A 1 667 ? 23.778 13.675 -1.746 1.00 98.69 667 LEU A CA 1
ATOM 4860 C C . LEU A 1 667 ? 22.605 13.123 -2.567 1.00 98.69 667 LEU A C 1
ATOM 4862 O O . LEU A 1 667 ? 22.771 12.883 -3.765 1.00 98.69 667 LEU A O 1
ATOM 4866 N N . LEU A 1 668 ? 21.437 12.943 -1.944 1.00 98.62 668 LEU A N 1
ATOM 4867 C CA . LEU A 1 668 ? 20.236 12.433 -2.609 1.00 98.62 668 LEU A CA 1
ATOM 4868 C C . LEU A 1 668 ? 19.630 13.453 -3.576 1.00 98.62 668 LEU A C 1
ATOM 4870 O O . LEU A 1 668 ? 19.262 13.078 -4.684 1.00 98.62 668 LEU A O 1
ATOM 4874 N N . GLU A 1 669 ? 19.601 14.735 -3.214 1.00 97.94 669 GLU A N 1
ATOM 4875 C CA . GLU A 1 669 ? 19.174 15.827 -4.097 1.00 97.94 669 GLU A CA 1
ATOM 4876 C C . GLU A 1 669 ? 20.056 15.905 -5.344 1.00 97.94 669 GLU A C 1
ATOM 4878 O O . GLU A 1 669 ? 19.551 15.987 -6.463 1.00 97.94 669 GLU A O 1
ATOM 4883 N N . ARG A 1 670 ? 21.381 15.786 -5.178 1.00 97.50 670 ARG A N 1
ATOM 4884 C CA . ARG A 1 670 ? 22.302 15.704 -6.317 1.00 97.50 670 ARG A CA 1
ATOM 4885 C C . ARG A 1 670 ? 22.023 14.478 -7.181 1.00 97.50 670 ARG A C 1
ATOM 4887 O O . ARG A 1 670 ? 22.024 14.593 -8.404 1.00 97.50 670 ARG A O 1
ATOM 4894 N N . ALA A 1 671 ? 21.830 13.311 -6.570 1.00 97.75 671 ALA A N 1
ATOM 4895 C CA . ALA A 1 671 ? 21.569 12.085 -7.314 1.00 97.75 671 ALA A CA 1
ATOM 4896 C C . ALA A 1 671 ? 20.249 12.168 -8.101 1.00 97.75 671 ALA A C 1
ATOM 4898 O O . ALA A 1 671 ? 20.208 11.771 -9.266 1.00 97.75 671 ALA A O 1
ATOM 4899 N N . ALA A 1 672 ? 19.207 12.750 -7.508 1.00 97.06 672 ALA A N 1
ATOM 4900 C CA . ALA A 1 672 ? 17.932 12.992 -8.169 1.00 97.06 672 ALA A CA 1
ATOM 4901 C C . ALA A 1 672 ? 18.063 13.999 -9.324 1.00 97.06 672 ALA A C 1
ATOM 4903 O O . ALA A 1 672 ? 17.619 13.705 -10.428 1.00 97.06 672 ALA A O 1
ATOM 4904 N N . ALA A 1 673 ? 18.777 15.113 -9.124 1.00 95.69 673 ALA A N 1
ATOM 4905 C CA . ALA A 1 673 ? 19.042 16.088 -10.184 1.00 95.69 673 ALA A CA 1
ATOM 4906 C C . ALA A 1 673 ? 19.826 15.485 -11.363 1.00 95.69 673 ALA A C 1
ATOM 4908 O O . ALA A 1 673 ? 19.560 15.805 -12.517 1.00 95.69 673 ALA A O 1
ATOM 4909 N N . VAL A 1 674 ? 20.772 14.578 -11.090 1.00 95.06 674 VAL A N 1
ATOM 4910 C CA . VAL A 1 674 ? 21.458 13.804 -12.136 1.00 95.06 674 VAL A CA 1
ATOM 4911 C C . VAL A 1 674 ? 20.474 12.905 -12.886 1.00 95.06 674 VAL A C 1
ATOM 4913 O O . VAL A 1 674 ? 20.545 12.835 -14.107 1.00 95.06 674 VAL A O 1
ATOM 4916 N N . ALA A 1 675 ? 19.566 12.226 -12.181 1.00 94.25 675 ALA A N 1
ATOM 4917 C CA . ALA A 1 675 ? 18.569 11.344 -12.790 1.00 94.25 675 ALA A CA 1
ATOM 4918 C C . ALA A 1 675 ? 17.512 12.086 -13.630 1.00 94.25 675 ALA A C 1
ATOM 4920 O O . ALA A 1 675 ? 16.876 11.469 -14.480 1.00 94.25 675 ALA A O 1
ATOM 4921 N N . ASP A 1 676 ? 17.332 13.386 -13.399 1.00 93.56 676 ASP A N 1
ATOM 4922 C CA . ASP A 1 676 ? 16.449 14.259 -14.179 1.00 93.56 676 ASP A CA 1
ATOM 4923 C C . ASP A 1 676 ? 17.117 14.883 -15.411 1.00 93.56 676 ASP A C 1
ATOM 4925 O O . ASP A 1 676 ? 16.449 15.557 -16.190 1.00 93.56 676 ASP A O 1
ATOM 4929 N N . GLY A 1 677 ? 18.418 14.661 -15.614 1.00 88.69 677 GLY A N 1
ATOM 4930 C CA . GLY A 1 677 ? 19.100 15.095 -16.830 1.00 88.69 677 GLY A CA 1
ATOM 4931 C C . GLY A 1 677 ? 18.672 14.296 -18.066 1.00 88.69 677 GLY A C 1
ATOM 4932 O O . GLY A 1 677 ? 18.359 13.110 -17.974 1.00 88.69 677 GLY A O 1
ATOM 4933 N N . ASP A 1 678 ? 18.750 14.925 -19.243 1.00 79.88 678 ASP A N 1
ATOM 4934 C CA . ASP A 1 678 ? 18.369 14.318 -20.534 1.00 79.88 678 ASP A CA 1
ATOM 4935 C C . ASP A 1 678 ? 19.120 13.012 -20.843 1.00 79.88 678 ASP A C 1
ATOM 4937 O O . ASP A 1 678 ? 18.603 12.111 -21.504 1.00 79.88 678 ASP A O 1
ATOM 4941 N N . ALA A 1 679 ? 20.358 12.903 -20.358 1.00 83.62 679 ALA A N 1
ATOM 4942 C CA . ALA A 1 679 ? 21.166 11.699 -20.437 1.00 83.62 679 ALA A CA 1
ATOM 4943 C C . ALA A 1 679 ? 21.996 11.535 -19.163 1.00 83.62 679 ALA A C 1
ATOM 4945 O O . ALA A 1 679 ? 22.610 12.488 -18.679 1.00 83.62 679 ALA A O 1
ATOM 4946 N N . VAL A 1 680 ? 22.081 10.300 -18.663 1.00 90.31 680 VAL A N 1
ATOM 4947 C CA . VAL A 1 680 ? 22.896 9.963 -17.489 1.00 90.31 680 VAL A CA 1
ATOM 4948 C C . VAL A 1 680 ? 24.070 9.081 -17.909 1.00 90.31 680 VAL A C 1
ATOM 4950 O O . VAL A 1 680 ? 23.898 7.873 -18.096 1.00 90.31 680 VAL A O 1
ATOM 4953 N N . PRO A 1 681 ? 25.284 9.648 -18.047 1.00 90.62 681 PRO A N 1
ATOM 4954 C CA . PRO A 1 681 ? 26.485 8.875 -18.320 1.00 90.62 681 PRO A CA 1
ATOM 4955 C C . PRO A 1 681 ? 26.693 7.757 -17.284 1.00 90.62 681 PRO A C 1
ATOM 4957 O O . PRO A 1 681 ? 26.432 7.976 -16.096 1.00 90.62 681 PRO A O 1
ATOM 4960 N N . PRO A 1 682 ? 27.244 6.590 -17.677 1.00 91.31 682 PRO A N 1
ATOM 4961 C CA . PRO A 1 682 ? 27.481 5.473 -16.758 1.00 91.31 682 PRO A CA 1
ATOM 4962 C C . PRO A 1 682 ? 28.284 5.850 -15.508 1.00 91.31 682 PRO A C 1
ATOM 4964 O O . PRO A 1 682 ? 28.049 5.302 -14.434 1.00 91.31 682 PRO A O 1
ATOM 4967 N N . GLU A 1 683 ? 29.201 6.813 -15.628 1.00 92.50 683 GLU A N 1
ATOM 4968 C CA . GLU A 1 683 ? 29.978 7.327 -14.499 1.00 92.50 683 GLU A CA 1
ATOM 4969 C C . GLU A 1 683 ? 29.106 8.024 -13.451 1.00 92.50 683 GLU A C 1
ATOM 4971 O O . GLU A 1 683 ? 29.196 7.724 -12.260 1.00 92.50 683 GLU A O 1
ATOM 4976 N N . LEU A 1 684 ? 28.190 8.889 -13.890 1.00 94.50 684 LEU A N 1
ATOM 4977 C CA . LEU A 1 684 ? 27.247 9.538 -12.984 1.00 94.50 684 LEU A CA 1
ATOM 4978 C C . LEU A 1 684 ? 26.245 8.533 -12.403 1.00 94.50 684 LEU A C 1
ATOM 4980 O O . LEU A 1 684 ? 25.913 8.625 -11.226 1.00 94.50 684 LEU A O 1
ATOM 4984 N N . ALA A 1 685 ? 25.834 7.519 -13.169 1.00 94.44 685 ALA A N 1
ATOM 4985 C CA . ALA A 1 685 ? 24.971 6.452 -12.662 1.00 94.44 685 ALA A CA 1
ATOM 4986 C C . ALA A 1 685 ? 25.647 5.634 -11.540 1.00 94.44 685 ALA A C 1
ATOM 4988 O O . ALA A 1 685 ? 25.034 5.353 -10.511 1.00 94.44 685 ALA A O 1
ATOM 4989 N N . ARG A 1 686 ? 26.932 5.281 -11.689 1.00 94.50 686 ARG A N 1
ATOM 4990 C CA . ARG A 1 686 ? 27.702 4.605 -10.626 1.00 94.50 686 ARG A CA 1
ATOM 4991 C C . ARG A 1 686 ? 27.904 5.502 -9.410 1.00 94.50 686 ARG A C 1
ATOM 4993 O O . ARG A 1 686 ? 27.746 5.043 -8.278 1.00 94.50 686 ARG A O 1
ATOM 5000 N N . ARG A 1 687 ? 28.193 6.786 -9.642 1.00 96.31 687 ARG A N 1
ATOM 5001 C CA . ARG A 1 687 ? 28.285 7.804 -8.592 1.00 96.31 687 ARG A CA 1
ATOM 5002 C C . ARG A 1 687 ? 26.986 7.898 -7.787 1.00 96.31 687 ARG A C 1
ATOM 5004 O O . ARG A 1 687 ? 27.056 7.851 -6.562 1.00 96.31 687 ARG A O 1
ATOM 5011 N N . ASN A 1 688 ? 25.833 7.960 -8.456 1.00 97.44 688 ASN A N 1
ATOM 5012 C CA . ASN A 1 688 ? 24.510 7.991 -7.826 1.00 97.44 688 ASN A CA 1
ATOM 5013 C C . ASN A 1 688 ? 24.280 6.772 -6.932 1.00 97.44 688 ASN A C 1
ATOM 5015 O O . ASN A 1 688 ? 23.896 6.925 -5.771 1.00 97.44 688 ASN A O 1
ATOM 5019 N N . ARG A 1 689 ? 24.566 5.563 -7.436 1.00 96.44 689 ARG A N 1
ATOM 5020 C CA . ARG A 1 689 ? 24.455 4.331 -6.642 1.00 96.44 689 ARG A CA 1
ATOM 5021 C C . ARG A 1 689 ? 25.307 4.398 -5.372 1.00 96.44 689 ARG A C 1
ATOM 5023 O O . ARG A 1 689 ? 24.811 4.081 -4.292 1.00 96.44 689 ARG A O 1
ATOM 5030 N N . ARG A 1 690 ? 26.567 4.830 -5.488 1.00 96.88 690 ARG A N 1
ATOM 5031 C CA . ARG A 1 690 ? 27.468 4.996 -4.339 1.00 96.88 690 ARG A CA 1
ATOM 5032 C C . ARG A 1 690 ? 26.982 6.074 -3.371 1.00 96.88 690 ARG A C 1
ATOM 5034 O O . ARG A 1 690 ? 27.018 5.854 -2.167 1.00 96.88 690 ARG A O 1
ATOM 5041 N N . ASP A 1 691 ? 26.517 7.214 -3.876 1.00 98.31 691 ASP A N 1
ATOM 5042 C CA . ASP A 1 691 ? 25.972 8.302 -3.054 1.00 98.31 691 ASP A CA 1
ATOM 5043 C C . ASP A 1 691 ? 24.771 7.867 -2.225 1.00 98.31 691 ASP A C 1
ATOM 5045 O O . ASP A 1 691 ? 24.720 8.176 -1.041 1.00 98.31 691 ASP A O 1
ATOM 5049 N N . CYS A 1 692 ? 23.845 7.105 -2.807 1.00 98.56 692 CYS A N 1
ATOM 5050 C CA . CYS A 1 692 ? 22.684 6.607 -2.074 1.00 98.56 692 CYS A CA 1
ATOM 5051 C C . CYS A 1 692 ? 23.089 5.642 -0.949 1.00 98.56 692 CYS A C 1
ATOM 5053 O O . CYS A 1 692 ? 22.568 5.735 0.161 1.00 98.56 692 CYS A O 1
ATOM 5055 N N . ALA A 1 693 ? 24.040 4.736 -1.208 1.00 98.00 693 ALA A N 1
ATOM 5056 C CA . ALA A 1 693 ? 24.544 3.819 -0.186 1.00 98.00 693 ALA A CA 1
ATOM 5057 C C . ALA A 1 693 ? 25.322 4.556 0.923 1.00 98.00 693 ALA A C 1
ATOM 5059 O O . ALA A 1 693 ? 25.161 4.247 2.103 1.00 98.00 693 ALA A O 1
ATOM 5060 N N . LEU A 1 694 ? 26.118 5.571 0.563 1.00 98.44 694 LEU A N 1
ATOM 5061 C CA . LEU A 1 694 ? 26.829 6.418 1.526 1.00 98.44 694 LEU A CA 1
ATOM 5062 C C . LEU A 1 694 ? 25.863 7.241 2.383 1.00 98.44 694 LEU A C 1
ATOM 5064 O O . LEU A 1 694 ? 26.024 7.311 3.599 1.00 98.44 694 LEU A O 1
ATOM 5068 N N . ALA A 1 695 ? 24.844 7.832 1.755 1.00 98.75 695 ALA A N 1
ATOM 5069 C CA . ALA A 1 695 ? 23.787 8.554 2.446 1.00 98.75 695 ALA A CA 1
ATOM 5070 C C . ALA A 1 695 ? 23.112 7.643 3.476 1.00 98.75 695 ALA A C 1
ATOM 5072 O O . ALA A 1 695 ? 22.995 8.028 4.633 1.00 98.75 695 ALA A O 1
ATOM 5073 N N . LEU A 1 696 ? 22.771 6.398 3.119 1.00 98.62 696 LEU A N 1
ATOM 5074 C CA . LEU A 1 696 ? 22.211 5.450 4.084 1.00 98.62 696 LEU A CA 1
ATOM 5075 C C . LEU A 1 696 ? 23.151 5.178 5.273 1.00 98.62 696 LEU A C 1
ATOM 5077 O O . LEU A 1 696 ? 22.680 5.130 6.406 1.00 98.62 696 LEU A O 1
ATOM 5081 N N . GLN A 1 697 ? 24.465 5.040 5.058 1.00 98.31 697 GLN A N 1
ATOM 5082 C CA . GLN A 1 697 ? 25.421 4.876 6.165 1.00 98.31 697 GLN A CA 1
ATOM 5083 C C . GLN A 1 697 ? 25.436 6.085 7.114 1.00 98.31 697 GLN A C 1
ATOM 5085 O O . GLN A 1 697 ? 25.483 5.904 8.332 1.00 98.31 697 GLN A O 1
ATOM 5090 N N . MET A 1 698 ? 25.346 7.306 6.573 1.00 98.75 698 MET A N 1
ATOM 5091 C CA . MET A 1 698 ? 25.209 8.528 7.374 1.00 98.75 698 MET A CA 1
ATOM 5092 C C . MET A 1 698 ? 23.908 8.513 8.187 1.00 98.75 698 MET A C 1
ATOM 5094 O O . MET A 1 698 ? 23.940 8.754 9.393 1.00 98.75 698 MET A O 1
ATOM 5098 N N . LEU A 1 699 ? 22.784 8.152 7.557 1.00 98.81 699 LEU A N 1
ATOM 5099 C CA . LEU A 1 699 ? 21.481 8.064 8.223 1.00 98.81 699 LEU A CA 1
ATOM 5100 C C . LEU A 1 699 ? 21.478 7.028 9.353 1.00 98.81 699 LEU A C 1
ATOM 5102 O O . LEU A 1 699 ? 20.947 7.307 10.423 1.00 98.81 699 LEU A O 1
ATOM 5106 N N . ILE A 1 700 ? 22.109 5.866 9.153 1.00 98.56 700 ILE A N 1
ATOM 5107 C CA . ILE A 1 700 ? 22.266 4.830 10.184 1.00 98.56 700 ILE A CA 1
ATOM 5108 C C . ILE A 1 700 ? 23.012 5.383 11.402 1.00 98.56 700 ILE A C 1
ATOM 5110 O O . ILE A 1 700 ? 22.525 5.271 12.527 1.00 98.56 700 ILE A O 1
ATOM 5114 N N . GLY A 1 701 ? 24.171 6.011 11.180 1.00 98.06 701 GLY A N 1
ATOM 5115 C CA . GLY A 1 701 ? 24.954 6.601 12.266 1.00 98.06 701 GLY A CA 1
ATOM 5116 C C . GLY A 1 701 ? 24.187 7.702 13.004 1.00 98.06 701 GLY A C 1
ATOM 5117 O O . GLY A 1 701 ? 24.252 7.788 14.234 1.00 98.06 701 GLY A O 1
ATOM 5118 N N . ALA A 1 702 ? 23.431 8.520 12.266 1.00 98.38 702 ALA A N 1
ATOM 5119 C CA . ALA A 1 702 ? 22.575 9.550 12.834 1.00 98.38 702 ALA A CA 1
ATOM 5120 C C . ALA A 1 702 ? 21.489 8.938 13.733 1.00 98.38 702 ALA A C 1
ATOM 5122 O O . ALA A 1 702 ? 21.421 9.285 14.911 1.00 98.38 702 ALA A O 1
ATOM 5123 N N . VAL A 1 703 ? 20.689 7.979 13.248 1.00 98.06 703 VAL A N 1
ATOM 5124 C CA . VAL A 1 703 ? 19.603 7.403 14.063 1.00 98.06 703 VAL A CA 1
ATOM 5125 C C . VAL A 1 703 ? 20.098 6.602 15.264 1.00 98.06 703 VAL A C 1
ATOM 5127 O O . VAL A 1 703 ? 19.427 6.597 16.293 1.00 98.06 703 VAL A O 1
ATOM 5130 N N . ASP A 1 704 ? 21.279 5.982 15.196 1.00 97.12 704 ASP A N 1
ATOM 5131 C CA . ASP A 1 704 ? 21.898 5.338 16.361 1.00 97.12 704 ASP A CA 1
ATOM 5132 C C . ASP A 1 704 ? 22.222 6.345 17.470 1.00 97.12 704 ASP A C 1
ATOM 5134 O O . ASP A 1 704 ? 21.960 6.099 18.652 1.00 97.12 704 ASP A O 1
ATOM 5138 N N . ARG A 1 705 ? 22.786 7.503 17.094 1.00 94.75 705 ARG A N 1
ATOM 5139 C CA . ARG A 1 705 ? 23.039 8.606 18.031 1.00 94.75 705 ARG A CA 1
ATOM 5140 C C . ARG A 1 705 ? 21.735 9.123 18.626 1.00 94.75 705 ARG A C 1
ATOM 5142 O O . ARG A 1 705 ? 21.672 9.330 19.836 1.00 94.75 705 ARG A O 1
ATOM 5149 N N . LEU A 1 706 ? 20.705 9.292 17.799 1.00 94.06 706 LEU A N 1
ATOM 5150 C CA . LEU A 1 706 ? 19.403 9.805 18.226 1.00 94.06 706 LEU A CA 1
ATOM 5151 C C . LEU A 1 706 ? 18.695 8.846 19.186 1.00 94.06 706 LEU A C 1
ATOM 5153 O O . LEU A 1 706 ? 18.219 9.289 20.229 1.00 94.06 706 LEU A O 1
ATOM 5157 N N . LEU A 1 707 ? 18.706 7.538 18.913 1.00 93.25 707 LEU A N 1
ATOM 5158 C CA . LEU A 1 707 ? 18.153 6.541 19.833 1.00 93.25 707 LEU A CA 1
ATOM 5159 C C . LEU A 1 707 ? 18.865 6.583 21.195 1.00 93.25 707 LEU A C 1
ATOM 5161 O O . LEU A 1 707 ? 18.205 6.552 22.232 1.00 93.25 707 LEU A O 1
ATOM 5165 N N . ARG A 1 708 ? 20.200 6.729 21.210 1.00 89.50 708 ARG A N 1
ATOM 5166 C CA . ARG A 1 708 ? 20.966 6.883 22.458 1.00 89.50 708 ARG A CA 1
ATOM 5167 C C . ARG A 1 708 ? 20.587 8.151 23.230 1.00 89.50 708 ARG A C 1
ATOM 5169 O O . ARG A 1 708 ? 20.518 8.093 24.454 1.00 89.50 708 ARG A O 1
ATOM 5176 N N . ILE A 1 709 ? 20.339 9.270 22.546 1.00 86.88 709 ILE A N 1
ATOM 5177 C CA . ILE A 1 709 ? 19.873 10.525 23.170 1.00 86.88 709 ILE A CA 1
ATOM 5178 C C . ILE A 1 709 ? 18.504 10.333 23.841 1.00 86.88 709 ILE A C 1
ATOM 5180 O O . ILE A 1 709 ? 18.280 10.863 24.926 1.00 86.88 709 ILE A O 1
ATOM 5184 N N . GLY A 1 710 ? 17.611 9.548 23.233 1.00 85.62 710 GLY A N 1
ATOM 5185 C CA . GLY A 1 710 ? 16.289 9.244 23.789 1.00 85.62 710 GLY A CA 1
ATOM 5186 C C . GLY A 1 710 ? 16.298 8.351 25.043 1.00 85.62 710 GLY A C 1
ATOM 5187 O O . GLY A 1 710 ? 15.292 8.273 25.750 1.00 85.62 710 GLY A O 1
ATOM 5188 N N . GLY A 1 711 ? 17.425 7.700 25.354 1.00 83.00 711 GLY A N 1
ATOM 5189 C CA . GLY A 1 711 ? 17.591 6.858 26.542 1.00 83.00 711 GLY A CA 1
ATOM 5190 C C . GLY A 1 711 ? 16.699 5.609 26.549 1.00 83.00 711 GLY A C 1
ATOM 5191 O O . GLY A 1 711 ? 16.176 5.188 25.520 1.00 83.00 711 GLY A O 1
ATOM 5192 N N . THR A 1 712 ? 16.521 4.992 27.723 1.00 82.62 712 THR A N 1
ATOM 5193 C CA . THR A 1 712 ? 15.754 3.738 27.866 1.00 82.62 712 THR A CA 1
ATOM 5194 C C . THR A 1 712 ? 14.304 3.874 27.398 1.00 82.62 712 THR A C 1
ATOM 5196 O O . THR A 1 712 ? 13.823 2.996 26.696 1.00 82.62 712 THR A O 1
ATOM 5199 N N . ARG A 1 713 ? 13.638 5.002 27.691 1.00 83.69 713 ARG A N 1
ATOM 5200 C CA . ARG A 1 713 ? 12.243 5.261 27.285 1.00 83.69 713 ARG A CA 1
ATOM 5201 C C . ARG A 1 713 ? 12.045 5.226 25.768 1.00 83.69 713 ARG A C 1
ATOM 5203 O O . ARG A 1 713 ? 10.985 4.849 25.285 1.00 83.69 713 ARG A O 1
ATOM 5210 N N . ALA A 1 714 ? 13.063 5.602 24.994 1.00 88.31 714 ALA A N 1
ATOM 5211 C CA . ALA A 1 714 ? 12.970 5.546 23.541 1.00 88.31 714 ALA A CA 1
ATOM 5212 C C . ALA A 1 714 ? 12.859 4.118 22.987 1.00 88.31 714 ALA A C 1
ATOM 5214 O O . ALA A 1 714 ? 12.500 3.971 21.820 1.00 88.31 714 ALA A O 1
ATOM 5215 N N . GLN A 1 715 ? 13.169 3.103 23.802 1.00 90.50 715 GLN A N 1
ATOM 5216 C CA . GLN A 1 715 ? 13.060 1.682 23.469 1.00 90.50 715 GLN A CA 1
ATOM 5217 C C . GLN A 1 715 ? 11.698 1.084 23.839 1.00 90.50 715 GLN A C 1
ATOM 5219 O O . GLN A 1 715 ? 11.438 -0.056 23.463 1.00 90.50 715 GLN A O 1
ATOM 5224 N N . ASP A 1 716 ? 10.849 1.827 24.558 1.00 89.50 716 ASP A N 1
ATOM 5225 C CA . ASP A 1 716 ? 9.527 1.350 24.953 1.00 89.50 716 ASP A CA 1
ATOM 5226 C C . ASP A 1 716 ? 8.688 0.998 23.718 1.00 89.50 716 ASP A C 1
ATOM 5228 O O . ASP A 1 716 ? 8.769 1.644 22.658 1.00 89.50 716 ASP A O 1
ATOM 5232 N N . ASP A 1 717 ? 7.850 -0.026 23.868 1.00 83.44 717 ASP A N 1
ATOM 5233 C CA . ASP A 1 717 ? 6.885 -0.366 22.835 1.00 83.44 717 ASP A CA 1
ATOM 5234 C C . ASP A 1 717 ? 5.950 0.827 22.572 1.00 83.44 717 ASP A C 1
ATOM 5236 O O . ASP A 1 717 ? 5.562 1.564 23.480 1.00 83.44 717 ASP A O 1
ATOM 5240 N N . GLY A 1 718 ? 5.660 1.080 21.298 1.00 82.25 718 GLY A N 1
ATOM 5241 C CA . GLY A 1 718 ? 4.918 2.263 20.856 1.00 82.25 718 GLY A CA 1
ATOM 5242 C C . GLY A 1 718 ? 5.701 3.588 20.821 1.00 82.25 718 GLY A C 1
ATOM 5243 O O . GLY A 1 718 ? 5.182 4.561 20.271 1.00 82.25 718 GLY A O 1
ATOM 5244 N N . HIS A 1 719 ? 6.946 3.672 21.318 1.00 88.94 719 HIS A N 1
ATOM 5245 C CA . HIS A 1 719 ? 7.734 4.904 21.181 1.00 88.94 719 HIS A CA 1
ATOM 5246 C C . HIS A 1 719 ? 8.165 5.128 19.710 1.00 88.94 719 HIS A C 1
ATOM 5248 O O . HIS A 1 719 ? 8.800 4.255 19.112 1.00 88.94 719 HIS A O 1
ATOM 5254 N N . PRO A 1 720 ? 7.905 6.299 19.093 1.00 91.38 720 PRO A N 1
ATOM 5255 C CA . PRO A 1 720 ? 8.160 6.502 17.661 1.00 91.38 720 PRO A CA 1
ATOM 5256 C C . PRO A 1 720 ? 9.649 6.419 17.289 1.00 91.38 720 PRO A C 1
ATOM 5258 O O . PRO A 1 720 ? 9.990 5.954 16.203 1.00 91.38 720 PRO A O 1
ATOM 5261 N N . LEU A 1 721 ? 10.550 6.818 18.196 1.00 94.00 721 LEU A N 1
ATOM 5262 C CA . LEU A 1 721 ? 11.994 6.828 17.929 1.00 94.00 721 LEU A CA 1
ATOM 5263 C C . LEU A 1 721 ? 12.565 5.432 17.626 1.00 94.00 721 LEU A C 1
ATOM 5265 O O . LEU A 1 721 ? 13.342 5.300 16.681 1.00 94.00 721 LEU A O 1
ATOM 5269 N N . GLN A 1 722 ? 12.159 4.388 18.365 1.00 95.69 722 GLN A N 1
ATOM 5270 C CA . GLN A 1 722 ? 12.618 3.028 18.063 1.00 95.69 722 GLN A CA 1
ATOM 5271 C C . GLN A 1 722 ? 12.054 2.505 16.739 1.00 95.69 722 GLN A C 1
ATOM 5273 O O . GLN A 1 722 ? 12.757 1.773 16.045 1.00 95.69 722 GLN A O 1
ATOM 5278 N N . ARG A 1 723 ? 10.847 2.924 16.331 1.00 96.19 723 ARG A N 1
ATOM 5279 C CA . ARG A 1 723 ? 10.279 2.549 15.027 1.00 96.19 723 ARG A CA 1
ATOM 5280 C C . ARG A 1 723 ? 11.122 3.113 13.885 1.00 96.19 723 ARG A C 1
ATOM 5282 O O . ARG A 1 723 ? 11.632 2.341 13.079 1.00 96.19 723 ARG A O 1
ATOM 5289 N N . TYR A 1 724 ? 11.372 4.427 13.877 1.00 97.81 724 TYR A N 1
ATOM 5290 C CA . TYR A 1 724 ? 12.225 5.048 12.855 1.00 97.81 724 TYR A CA 1
ATOM 5291 C C . TYR A 1 724 ? 13.635 4.446 12.833 1.00 97.81 724 TYR A C 1
ATOM 5293 O O . TYR A 1 724 ? 14.179 4.185 11.761 1.00 97.81 724 TYR A O 1
ATOM 5301 N N . TRP A 1 725 ? 14.213 4.174 14.006 1.00 98.19 725 TRP A N 1
ATOM 5302 C CA . TRP A 1 725 ? 15.510 3.508 14.104 1.00 98.19 725 TRP A CA 1
ATOM 5303 C C . TRP A 1 725 ? 15.494 2.102 13.475 1.00 98.19 725 TRP A C 1
ATOM 5305 O O . TRP A 1 725 ? 16.352 1.804 12.639 1.00 98.19 725 TRP A O 1
ATOM 5315 N N . ARG A 1 726 ? 14.511 1.251 13.818 1.00 97.88 726 ARG A N 1
ATOM 5316 C CA . ARG A 1 726 ? 14.366 -0.107 13.256 1.00 97.88 726 ARG A CA 1
ATOM 5317 C C . ARG A 1 726 ? 14.197 -0.069 11.741 1.00 97.88 726 ARG A C 1
ATOM 5319 O O . ARG A 1 726 ? 14.785 -0.897 11.043 1.00 97.88 726 ARG A O 1
ATOM 5326 N N . ASP A 1 727 ? 13.423 0.883 11.233 1.00 98.00 727 ASP A N 1
ATOM 5327 C CA . ASP A 1 727 ? 13.142 1.034 9.806 1.00 98.00 727 ASP A CA 1
ATOM 5328 C C . ASP A 1 727 ? 14.398 1.411 9.015 1.00 98.00 727 ASP A C 1
ATOM 5330 O O . ASP A 1 727 ? 14.778 0.702 8.080 1.00 98.00 727 ASP A O 1
ATOM 5334 N N . VAL A 1 728 ? 15.109 2.461 9.446 1.00 98.31 728 VAL A N 1
ATOM 5335 C CA . VAL A 1 728 ? 16.374 2.903 8.831 1.00 98.31 728 VAL A CA 1
ATOM 5336 C C . VAL A 1 728 ? 17.410 1.777 8.856 1.00 98.31 728 VAL A C 1
ATOM 5338 O O . VAL A 1 728 ? 18.075 1.512 7.851 1.00 98.31 728 VAL A O 1
ATOM 5341 N N . ARG A 1 729 ? 17.520 1.057 9.979 1.00 96.56 729 ARG A N 1
ATOM 5342 C CA . ARG A 1 729 ? 18.426 -0.092 10.107 1.00 96.56 729 ARG A CA 1
ATOM 5343 C C . ARG A 1 729 ? 18.059 -1.236 9.171 1.00 96.56 729 ARG A C 1
ATOM 5345 O O . ARG A 1 729 ? 18.954 -1.825 8.567 1.00 96.56 729 ARG A O 1
ATOM 5352 N N . SER A 1 730 ? 16.775 -1.541 9.014 1.00 96.31 730 SER A N 1
ATOM 5353 C CA . SER A 1 730 ? 16.323 -2.672 8.196 1.00 96.31 730 SER A CA 1
ATOM 5354 C C . SER A 1 730 ? 16.689 -2.496 6.719 1.00 96.31 730 SER A C 1
ATOM 5356 O O . SER A 1 730 ? 17.123 -3.456 6.078 1.00 96.31 730 SER A O 1
ATOM 5358 N N . VAL A 1 731 ? 16.630 -1.265 6.195 1.00 95.25 731 VAL A N 1
ATOM 5359 C CA . VAL A 1 731 ? 16.986 -0.958 4.795 1.00 95.25 731 VAL A CA 1
ATOM 5360 C C . VAL A 1 731 ? 18.463 -1.230 4.477 1.00 95.25 731 VAL A C 1
ATOM 5362 O O . VAL A 1 731 ? 18.788 -1.557 3.337 1.00 95.25 731 VAL A O 1
ATOM 5365 N N . SER A 1 732 ? 19.359 -1.202 5.470 1.00 90.06 732 SER A N 1
ATOM 5366 C CA . SER A 1 732 ? 20.792 -1.506 5.278 1.00 90.06 732 SER A CA 1
ATOM 5367 C C . SER A 1 732 ? 21.074 -2.923 4.768 1.00 90.06 732 SER A C 1
ATOM 5369 O O . SER A 1 732 ? 22.100 -3.163 4.135 1.00 90.06 732 SER A O 1
ATOM 5371 N N . SER A 1 733 ? 20.144 -3.853 5.000 1.00 89.81 733 SER A N 1
ATOM 5372 C CA . SER A 1 733 ? 20.243 -5.235 4.524 1.00 89.81 733 SER A CA 1
ATOM 5373 C C . SER A 1 733 ? 19.834 -5.408 3.056 1.00 89.81 733 SER A C 1
ATOM 5375 O O . SER A 1 733 ? 20.084 -6.458 2.462 1.00 89.81 733 SER A O 1
ATOM 5377 N N . HIS A 1 734 ? 19.228 -4.387 2.441 1.00 93.94 734 HIS A N 1
ATOM 5378 C CA . HIS A 1 734 ? 18.785 -4.452 1.056 1.00 93.94 734 HIS A CA 1
ATOM 5379 C C . HIS A 1 734 ? 19.988 -4.470 0.098 1.00 93.94 734 HIS A C 1
ATOM 5381 O O . HIS A 1 734 ? 20.861 -3.608 0.163 1.00 93.94 734 HIS A O 1
ATOM 5387 N N . ALA A 1 735 ? 20.019 -5.412 -0.851 1.00 91.69 735 ALA A N 1
ATOM 5388 C CA . ALA A 1 735 ? 21.188 -5.654 -1.710 1.00 91.69 735 ALA A CA 1
ATOM 5389 C C . ALA A 1 735 ? 21.640 -4.428 -2.531 1.00 91.69 735 ALA A C 1
ATOM 5391 O O . ALA A 1 735 ? 22.828 -4.243 -2.785 1.00 91.69 735 ALA A O 1
ATOM 5392 N N . VAL A 1 736 ? 20.702 -3.565 -2.941 1.00 91.56 736 VAL A N 1
ATOM 5393 C CA . VAL A 1 736 ? 21.023 -2.315 -3.664 1.00 91.56 736 VAL A CA 1
ATOM 5394 C C . VAL A 1 736 ? 21.704 -1.284 -2.760 1.00 91.56 736 VAL A C 1
ATOM 5396 O O . VAL A 1 736 ? 22.472 -0.463 -3.256 1.00 91.56 736 VAL A O 1
ATOM 5399 N N . MET A 1 737 ? 21.442 -1.349 -1.456 1.00 95.94 737 MET A N 1
ATOM 5400 C CA . MET A 1 737 ? 21.872 -0.366 -0.464 1.00 95.94 737 MET A CA 1
ATOM 5401 C C . MET A 1 737 ? 23.191 -0.718 0.228 1.00 95.94 737 MET A C 1
ATOM 5403 O O . MET A 1 737 ? 23.687 0.071 1.030 1.00 95.94 737 MET A O 1
ATOM 5407 N N . GLN A 1 738 ? 23.787 -1.867 -0.100 1.00 93.69 738 GLN A N 1
ATOM 5408 C CA . GLN A 1 738 ? 25.113 -2.234 0.388 1.00 93.69 738 GLN A CA 1
ATOM 5409 C C . GLN A 1 738 ? 26.178 -1.306 -0.204 1.00 93.69 738 GLN A C 1
ATOM 5411 O O . GLN A 1 738 ? 26.239 -1.098 -1.422 1.00 93.69 738 GLN A O 1
ATOM 5416 N N . PHE A 1 739 ? 27.031 -0.755 0.660 1.00 94.94 739 PHE A N 1
ATOM 5417 C CA . PHE A 1 739 ? 28.045 0.208 0.246 1.00 94.94 739 PHE A CA 1
ATOM 5418 C C . PHE A 1 739 ? 29.190 -0.458 -0.510 1.00 94.94 739 PHE A C 1
ATOM 5420 O O . PHE A 1 739 ? 29.641 0.087 -1.509 1.00 94.94 739 PHE A O 1
ATOM 5427 N N . GLU A 1 740 ? 29.634 -1.641 -0.095 1.00 94.44 740 GLU A N 1
ATOM 5428 C CA . GLU A 1 740 ? 30.801 -2.315 -0.663 1.00 94.44 740 GLU A CA 1
ATOM 5429 C C . GLU A 1 740 ? 30.635 -2.589 -2.169 1.00 94.44 740 GLU A C 1
ATOM 5431 O O . GLU A 1 740 ? 31.496 -2.152 -2.937 1.00 94.44 740 GLU A O 1
ATOM 5436 N N . PRO A 1 741 ? 29.524 -3.187 -2.658 1.00 93.44 741 PRO A N 1
ATOM 5437 C CA . PRO A 1 741 ? 29.323 -3.364 -4.096 1.00 93.44 741 PRO A CA 1
ATOM 5438 C C . PRO A 1 741 ? 29.186 -2.036 -4.854 1.00 93.44 741 PRO A C 1
ATOM 5440 O O . PRO A 1 741 ? 29.591 -1.935 -6.011 1.00 93.44 741 PRO A O 1
ATOM 5443 N N . ALA A 1 742 ? 28.595 -1.012 -4.229 1.00 94.12 742 ALA A N 1
ATOM 5444 C CA . ALA A 1 742 ? 28.437 0.303 -4.847 1.00 94.12 742 ALA A CA 1
ATOM 5445 C C . ALA A 1 742 ? 29.777 1.053 -4.958 1.00 94.12 742 ALA A C 1
ATOM 5447 O O . ALA A 1 742 ? 30.052 1.679 -5.982 1.00 94.12 742 ALA A O 1
ATOM 5448 N N . GLY A 1 743 ? 30.615 0.958 -3.925 1.00 94.38 743 GLY A N 1
ATOM 5449 C CA . GLY A 1 743 ? 31.955 1.524 -3.863 1.00 94.38 743 GLY A CA 1
ATOM 5450 C C . GLY A 1 743 ? 32.898 0.866 -4.862 1.00 94.38 743 GLY A C 1
ATOM 5451 O O . GLY A 1 743 ? 33.551 1.581 -5.613 1.00 94.38 743 GLY A O 1
ATOM 5452 N N . LEU A 1 744 ? 32.899 -0.470 -4.945 1.00 93.81 744 LEU A N 1
ATOM 5453 C CA . LEU A 1 744 ? 33.686 -1.207 -5.941 1.00 93.81 744 LEU A CA 1
ATOM 5454 C C . LEU A 1 744 ? 33.326 -0.785 -7.368 1.00 93.81 744 LEU A C 1
ATOM 5456 O O . LEU A 1 744 ? 34.210 -0.385 -8.120 1.00 93.81 744 LEU A O 1
ATOM 5460 N N . ALA A 1 745 ? 32.032 -0.766 -7.708 1.00 90.81 745 ALA A N 1
ATOM 5461 C CA . ALA A 1 745 ? 31.585 -0.330 -9.029 1.00 90.81 745 ALA A CA 1
ATOM 5462 C C . ALA A 1 745 ? 32.028 1.112 -9.339 1.00 90.81 745 ALA A C 1
ATOM 5464 O O . ALA A 1 745 ? 32.492 1.393 -10.441 1.00 90.81 745 ALA A O 1
ATOM 5465 N N . PHE A 1 746 ? 31.904 2.030 -8.374 1.00 93.56 746 PHE A N 1
ATOM 5466 C CA . PHE A 1 746 ? 32.369 3.410 -8.528 1.00 93.56 746 PHE A CA 1
ATOM 5467 C C . PHE A 1 746 ? 33.885 3.485 -8.766 1.00 93.56 746 PHE A C 1
ATOM 5469 O O . PHE A 1 746 ? 34.323 4.174 -9.684 1.00 93.56 746 PHE A O 1
ATOM 5476 N N . THR A 1 747 ? 34.680 2.746 -7.991 1.00 93.06 747 THR A N 1
ATOM 5477 C CA . THR A 1 747 ? 36.138 2.702 -8.138 1.00 93.06 747 THR A CA 1
ATOM 5478 C C . THR A 1 747 ? 36.556 2.123 -9.487 1.00 93.06 747 THR A C 1
ATOM 5480 O O . THR A 1 747 ? 37.347 2.764 -10.172 1.00 93.06 747 THR A O 1
ATOM 5483 N N . GLU A 1 748 ? 35.990 0.992 -9.919 1.00 89.12 748 GLU A N 1
ATOM 5484 C CA . GLU A 1 748 ? 36.260 0.396 -11.242 1.00 89.12 748 GLU A CA 1
ATOM 5485 C C . GLU A 1 748 ? 36.023 1.391 -12.388 1.00 89.12 748 GLU A C 1
ATOM 5487 O O . GLU A 1 748 ? 36.773 1.423 -13.362 1.00 89.12 748 GLU A O 1
ATOM 5492 N N . GLY A 1 749 ? 35.001 2.245 -12.260 1.00 84.94 749 GLY A N 1
ATOM 5493 C CA . GLY A 1 749 ? 34.717 3.305 -13.227 1.00 84.94 749 GLY A CA 1
ATOM 5494 C C . GLY A 1 749 ? 35.779 4.408 -13.296 1.00 84.94 749 GLY A C 1
ATOM 5495 O O . GLY A 1 749 ? 35.956 4.997 -14.360 1.00 84.94 749 GLY A O 1
ATOM 5496 N N . LEU A 1 750 ? 36.484 4.673 -12.191 1.00 85.06 750 LEU A N 1
ATOM 5497 C CA . LEU A 1 750 ? 37.485 5.737 -12.078 1.00 85.06 750 LEU A CA 1
ATOM 5498 C C . LEU A 1 750 ? 38.907 5.281 -12.402 1.00 85.06 750 LEU A C 1
ATOM 5500 O O . LEU A 1 750 ? 39.641 6.011 -13.063 1.00 85.06 750 LEU A O 1
ATOM 5504 N N . VAL A 1 751 ? 39.317 4.119 -11.891 1.00 83.62 751 VAL A N 1
ATOM 5505 C CA . VAL A 1 751 ? 40.703 3.634 -12.021 1.00 83.62 751 VAL A CA 1
ATOM 5506 C C . VAL A 1 751 ? 40.886 2.629 -13.163 1.00 83.62 751 VAL A C 1
ATOM 5508 O O . VAL A 1 751 ? 42.014 2.229 -13.434 1.00 83.62 751 VAL A O 1
ATOM 5511 N N . GLY A 1 752 ? 39.801 2.266 -13.859 1.00 66.00 752 GLY A N 1
ATOM 5512 C CA . GLY A 1 752 ? 39.768 1.135 -14.786 1.00 66.00 752 GLY A CA 1
ATOM 5513 C C . GLY A 1 752 ? 39.645 -0.196 -14.039 1.00 66.00 752 GLY A C 1
ATOM 5514 O O . GLY A 1 752 ? 39.817 -0.257 -12.821 1.00 66.00 752 GLY A O 1
ATOM 5515 N N . GLN A 1 753 ? 39.327 -1.280 -14.751 1.00 58.12 753 GLN A N 1
ATOM 5516 C CA . GLN A 1 753 ? 39.539 -2.609 -14.172 1.00 58.12 753 GLN A CA 1
ATOM 5517 C C . GLN A 1 753 ? 41.051 -2.881 -14.104 1.00 58.12 753 GLN A C 1
ATOM 5519 O O . GLN A 1 753 ? 41.761 -2.428 -15.007 1.00 58.12 753 GLN A O 1
ATOM 5524 N N . PRO A 1 754 ? 41.554 -3.543 -13.046 1.00 51.06 754 PRO A N 1
ATOM 5525 C CA . PRO A 1 754 ? 42.943 -3.991 -13.016 1.00 51.06 754 PRO A CA 1
ATOM 5526 C C . PRO A 1 754 ? 43.296 -4.892 -14.204 1.00 51.06 754 PRO A C 1
ATOM 5528 O O . PRO A 1 754 ? 42.395 -5.610 -14.702 1.00 51.06 754 PRO A O 1
#

Foldseek 3Di:
DPDDPDPDDPQFDQAAKWWWWKDWDPDIWIKIKHQHPVQKIWIDTLFKTKIWGKDHDPGFKIKIWIKIWGQPPVGFIWIKIWIWIWGGDGQKMKIKTKIWIAGPVGHTDDITIIIIITGGDDDDRPVVRLLSVLVPQAPFDKDAPPHDCPVVLLVVDPDDAADERIEGAHQALLNQLSLLQSCLVVVAAEFEPDPTFGGHHHHYYYYLLNLADWDADLVQQKIKGWQNDFQLVNQVVQVVSQKGAPDDDPRRHTPNCLQQDELCVLVVPDLPRQPFWAWWWWQFNNSDIDIDGCVRPVLVVVQRSRNPCQGGGTTITMGGIGRDDPPDDDDDDDDDDDDDDDDDDPVQVSQLVSQCVGPVQSSSVRRLNGAHHPNRDDDDPPDPDDDPDLVVLLVVLLVVLLVCQLVLLVVLADDLVSVVSLLSNQLLLDCAAVVLVGDNHFLLVLLVSLLSSLLRHLLSSLQSLQNNVVNLLQQLFAPVLVCVQSVVGRSFREWEDPPAFFDWDADPQFIWTWGKAFQGFCLSPGQWYFHKHFDDDDDPPDGWIKTAIDGSSQKDWDQPQDAQASSRSSRTMIGGDRGDTGRRRMDTSVCSQQSVGYPRPPRARDHCLLPVLSSQQSSLLSLLVSLLVLLVVLLVPPDPDDDDPPNPPLVVLSVQLVVLSVQLVVLSSVSSVLSRDSDRPPLSSLSSLLSSLSSLVSSLSSLVSSCVSVPPVCVDRPRSSSRSNSHSVVSCPPPSNPNVVSVVSNVCVPVPDD

InterPro domains:
  IPR006094 FAD linked oxidase, N-terminal [PF01565] (164-292)
  IPR009100 Acyl-CoA dehydrogenase/oxidase, N-terminal and middle domain superfamily [SSF56645] (403-585)
  IPR012951 Berberine/berberine-like [PF08031] (347-369)
  IPR013107 Acyl-CoA dehydrogenase, C-terminal domain [PF08028] (614-738)
  IPR013786 Acyl-CoA dehydrogenase/oxidase, N-terminal [PF02771] (404-467)
  IPR016166 FAD-binding domain, PCMH-type [PS51387] (160-324)
  IPR016167 FAD-binding, type PCMH, subdomain 1 [G3DSA:3.30.43.10] (140-214)
  IPR016169 FAD-binding, type PCMH, subdomain 2 [G3DSA:3.30.465.10] (215-377)
  IPR036250 Acyl-CoA dehydrogenase-like, C-terminal [SSF47203] (615-734)
  IPR036318 FAD-binding, type PCMH-like superfamily [SSF56176] (160-323)
  IPR037069 Acyl-CoA dehydrogenase/oxidase, N-terminal domain superfamily [G3DSA:1.10.540.10] (381-492)
  IPR046373 Acyl-CoA oxidase/dehydrogenase, middle domain superfamily [G3DSA:2.40.110.10] (494-587)
  IPR050416 FAD-linked Oxidoreductases in Biosynthetic Pathways [PTHR42973] (146-324)

pLDDT: mean 80.56, std 18.35, range [22.92, 98.81]

Solvent-accessible surface area (backbone atoms only — not comparable to full-atom values): 38963 Å² total; per-residue (Å²): 128,85,85,71,90,65,87,64,56,70,76,42,45,78,59,19,26,30,43,33,38,39,38,42,88,99,46,75,46,56,35,40,38,23,31,38,92,89,31,40,33,30,37,36,43,95,73,34,48,27,42,36,42,44,48,84,53,63,92,26,30,32,39,38,38,36,42,32,47,36,63,51,100,86,74,62,50,27,38,34,43,34,42,34,46,35,37,54,59,76,63,32,39,41,28,48,31,46,30,36,34,24,42,71,89,66,49,80,75,49,76,48,58,33,38,41,40,34,36,61,66,62,88,63,23,69,66,55,36,55,61,56,54,59,45,77,78,37,84,38,49,71,36,40,83,90,39,92,60,31,64,55,71,61,56,78,50,93,72,95,51,41,55,47,52,35,35,36,42,21,58,47,64,63,28,50,16,50,52,34,38,49,24,54,76,71,71,26,40,52,20,40,37,75,82,49,45,62,29,47,69,56,6,39,32,38,32,37,59,62,23,55,55,75,49,74,39,72,88,79,31,30,34,40,39,16,30,30,29,38,38,41,58,55,46,54,59,29,45,80,65,53,24,26,59,85,66,92,68,62,49,84,40,44,34,35,47,49,57,22,39,68,58,53,40,85,70,75,43,83,61,84,62,42,79,48,54,58,33,42,29,31,28,28,49,83,27,48,81,43,73,25,19,86,89,36,60,41,68,59,33,57,46,38,47,40,34,30,65,36,51,32,51,68,44,29,34,33,34,44,41,38,78,53,76,81,94,66,98,65,80,79,82,74,84,78,80,81,79,92,79,91,82,90,73,86,57,63,64,59,47,23,55,48,23,35,73,43,25,40,73,43,36,39,67,56,36,94,81,53,59,70,21,88,71,45,73,90,74,77,89,81,66,82,92,76,67,97,41,57,70,61,28,40,53,51,33,38,54,50,34,38,76,42,31,68,58,17,48,73,69,26,33,66,54,72,67,52,52,49,32,40,45,65,37,38,30,20,17,27,43,18,57,58,94,50,69,15,64,59,52,53,44,47,58,47,44,53,51,24,16,60,28,3,41,43,19,37,28,61,14,36,52,38,30,44,14,20,60,34,33,59,51,46,44,26,15,39,61,65,26,39,46,67,68,37,66,94,36,30,74,45,36,30,30,76,42,82,69,71,38,53,49,57,44,84,50,93,74,26,34,32,32,33,38,58,43,73,62,32,48,35,63,90,75,27,52,29,37,36,40,20,23,54,39,89,64,96,47,99,82,62,86,22,43,24,33,36,55,43,49,46,90,66,48,52,70,46,94,66,51,85,57,91,26,51,26,20,26,32,32,18,26,38,37,37,74,74,33,79,39,49,52,43,38,30,35,49,41,66,39,41,40,56,22,48,66,38,95,54,88,90,60,80,60,51,39,41,49,33,47,58,25,55,49,64,41,24,12,37,52,11,16,40,54,35,31,50,60,58,33,48,57,48,65,74,66,61,79,93,67,94,83,69,94,71,74,57,57,57,59,52,46,48,53,49,25,51,53,30,46,52,51,24,47,55,41,48,50,51,28,20,52,48,58,59,40,87,64,63,56,72,65,58,15,30,45,24,22,28,38,31,15,50,24,48,54,34,37,44,57,20,35,55,48,36,44,59,62,38,42,77,66,27,67,41,89,91,32,66,48,41,51,30,39,33,29,43,55,45,52,56,72,38,80,76,39,36,45,68,69,26,46,51,53,34,46,38,71,72,76,46,76,132

Sequence (754 aa):
MPDTHFAADPAQTPVGVWTGSVRHDDQTDPYTISFAPDGTIALRTPVTVGTGTWVAGPPGRFSYELTEVFTPASGHAGHLEAHVEGRLDGSAHSGTGTARIYTPDGVLVHTTTAESAGERVGDRPAAWHALVGLGAPIRGRTLHRGDDGFDEAVSRRPGNGGRPEAVVVAADADDVAAAVRFAAEARRAVAVEPGGPAPADGAVLVVTADLTELAVDQRAATARIGAGLRWGEVLAAAAEHGLAPLRDLPADAGAADYLTGDASWARGAAAPASHDVRSLELVTADGLVRTTSPTREPDLFWAVRGGASGLGVLTGAEIGLAPALPADGGEPAGARPAAPHPHPHPNARRLAELKAAYDPHDLFRTHHSTPPSPTAGERGTTGMPLSTDPQSAMAELVKLAGAQAARADAERKVSPEVIRAVVDAGFARWRVPARWGGAERSHAELTAAVARLGEECSSTAWLASVAAYSARYVACMPEQGQADIWADGPDVLAAIVFKPLGTVVPVDGGFRLSGSWTYVSGVDHFDWALLTGPGPGPSAAGQPMRLFAVPRRDYAYEDTWSSLGMRATGSHTLVLDDVFVPEHRTCLREDAMRGALVGLPGYTQLSNPAVSGLMFVSPVLGAARAALAVAAQSVAVAPTGPRTHAGQPYQVDFARAAGEIDAAQLLLERAAAVADGDAVPPELARRNRRDCALALQMLIGAVDRLLRIGGTRAQDDGHPLQRYWRDVRSVSSHAVMQFEPAGLAFTEGLVGQP

Radius of gyration: 31.41 Å; Cα contacts (8 Å, |Δi|>4): 1612; chains: 1; bounding box: 102×65×68 Å

Secondary structure (DSSP, 8-state):
---------TTTS--EEEEEEEEETTEEEEEEEEE-TTSEEEEE-SSEEEEEEEEE-STTEEEEEEEEEE--TTS--EEEEEEEEEEEETTEEEEEEEEEEE-TT--EEEEEEEEEEEEE--S-HHHHHHHHHTTTT-SSEEEETTSTTHHHHHHTSSS-----SEEEE-SSHHHHHHHHHHHHHTT--EEEETT-PPPPTTPEEEE-TT---EEEETTTTEEEEETT-BHHHHHHHHHHTTEEESS---TTSBHHHHHH--TTGGGTS--TTSSSEEEEEEE-TT--EEEEBTTBSHHHHHHHTTT-TTS-EEEEEEEEEEEPPP-----PPPPPPPPP-----THHHHHHHHHHHH-TT-TTTT-TTSPPPTT------------S-HHHHHHHHHHHHHHHHHHHHHHTS--HHHHHHHHHTTTTTTTS-GGGT-----HHHHHHHHHHHHHH-HHHHHHHHHHHHHHHHHTTS-HHHHHHHSTT-S---EEEE-S--SEEEEETTEEEEEEEEEEETTTTT-SEEEEEEE--S--SSSS-EEEEEEEGGG-EEE-----SSSGGG--EEEEEEEEEEEGGGEEEHHHHHHT--SS-TTSPP--HHHHHHHHHHHHHHHHHHHHHHHHHHHHHT----S--TTSHHHHHHHHHHHHHHHHHHHHHHHHHHHHTSS---HHHHHHHHHHHHHHHHHHHHHHHHHHHHHTGGGGSTT-HHHHHHHHHHHHTTSGGG-HHHHHHHHHHHHH---

Mean predicted aligned error: 18.44 Å